Protein AF-A0A835JPL0-F1 (afdb_monomer)

Mean predicted aligned error: 23.39 Å

Secondary structure (DSSP, 8-state):
--HHHHHHHHHT-HHHHHHHHHH-GGGGG---TT---HHHHHHHTT-HHHHHHHHHH-GGGSS---TTS--HHHHHHHTT-HHHHHHHHHHHHH-GGGTTTTTT--TTHHHH---TT---HHHHHHHTT-HHHHHHHHHH-GGGGG---TT---HHHHHHHTT-HHHHHHHHHH-TT---B-GGG-BHHHHHHHTT-HHHHHHHHHH-GGGGT---TTS--HHHHHHHHT-HHHHHHHHHH-SGGGG---TTS--HHHHHHHHT-HHHHHHHHHH-GGGGG-B-TTS-BHHHHHHHTT-HHHHHHHHH-GGGGGGGG---TTS--HHHHHHHTT-HHHHHHHHH-TT--TT-B-TTS-BHHHH-THHHHHHHHHHTSSHHHHHHHHHHHHHHHS-------SHHHHHHHHHHHHHHHHHHHHHHHHHHHHHHHHTTS-TT-B--SSSTTTTSBTTTT-HHHHHHHHHHHHHHHHHHHHHHHHHHHHHS-GGGHHHHHHHHHHHHHHHHHHHHHHHHHHHHHH---HHHHHHHHHHHHHHHHHHHHHHHHHHHHHHHHHHHHHHHHHHTTT-----------------------------------S-TTTHHHHHHHHHHHHHHHHHHHHHHHHHHH-HHHHHHHHHHTT-PPPHHHHHHHHHHHHHHHHH---HHHHHHHHHHHHHHHHHHHHHT----HHHHHHHHHHHHHHT-HHHHHHHHHHHHTT-GGGHHHHHHHHHHHHHHHT-HHHHHHHHHHHH--SS--TT--HHHHHHH-TTGGGHHHHHHHHHHHHHHSS-HHHHHHHHHHS-GGG-S-HHHHHHHHHHHHHTT-HHHHHHHHHHHHTTT--HHHHHHHHHHHHTT---HHHHHHHHHHHHHS-HHHHHHHHHHHHHTT-----SS-----------HHHHHHHHHHHHHHTT-PPPHHHHHHHHHHHHHTT-HHHHHHHHHHHHHTTPPPPHHHHHHHHHHHHHH--TTHHHHHHHHHHHTT----HHHHHHHHHHHHHTT-HHHHHHHHHHHHHTTPPP-HHHHHHHHHHHHHTT-HHHHHHHHHHHHTTTPPP-HHHHHHHHHT--SHHHHHHHHHHHHHTT----HHHHHHHHHHHHHTT-HHHHHHHTT-

Structure (mmCIF, N/CA/C/O backbone):
data_AF-A0A835JPL0-F1
#
_entry.id   AF-A0A835JPL0-F1
#
loop_
_atom_site.group_PDB
_atom_site.id
_atom_site.type_symbol
_atom_site.label_atom_id
_atom_site.label_alt_id
_atom_site.label_comp_id
_atom_site.label_asym_id
_atom_site.label_entity_id
_atom_site.label_seq_id
_atom_site.pdbx_PDB_ins_code
_atom_site.Cartn_x
_atom_site.Cartn_y
_atom_site.Cartn_z
_atom_site.occupancy
_atom_site.B_iso_or_equiv
_atom_site.auth_seq_id
_atom_site.auth_comp_id
_atom_site.auth_asym_id
_atom_site.auth_atom_id
_atom_site.pdbx_PDB_model_num
ATOM 1 N N . MET A 1 1 ? 30.878 -23.418 -36.327 1.00 80.12 1 MET A N 1
ATOM 2 C CA . MET A 1 1 ? 31.203 -22.404 -37.356 1.00 80.12 1 MET A CA 1
ATOM 3 C C . MET A 1 1 ? 32.688 -22.076 -37.242 1.00 80.12 1 MET A C 1
ATOM 5 O O . MET A 1 1 ? 33.230 -22.259 -36.159 1.00 80.12 1 MET A O 1
ATOM 9 N N . ASP A 1 2 ? 33.363 -21.638 -38.310 1.00 85.94 2 ASP A N 1
ATOM 10 C CA . ASP A 1 2 ? 34.737 -21.108 -38.187 1.00 85.94 2 ASP A CA 1
ATOM 11 C C . ASP A 1 2 ? 34.705 -19.802 -37.370 1.00 85.94 2 ASP A C 1
ATOM 13 O O . ASP A 1 2 ? 33.862 -18.936 -37.618 1.00 85.94 2 ASP A O 1
ATOM 17 N N . SER A 1 3 ? 35.587 -19.667 -36.377 1.00 86.06 3 SER A N 1
ATOM 18 C CA . SER A 1 3 ? 35.599 -18.525 -35.454 1.00 86.06 3 SER A CA 1
ATOM 19 C C . SER A 1 3 ? 35.929 -17.199 -36.147 1.00 86.06 3 SER A C 1
ATOM 21 O O . SER A 1 3 ? 35.448 -16.151 -35.712 1.00 86.06 3 SER A O 1
ATOM 23 N N . ARG A 1 4 ? 36.680 -17.231 -37.257 1.00 86.56 4 ARG A N 1
ATOM 24 C CA . ARG A 1 4 ? 36.966 -16.056 -38.094 1.00 86.56 4 ARG A CA 1
ATOM 25 C C . ARG A 1 4 ? 35.720 -15.641 -38.865 1.00 86.56 4 ARG A C 1
ATOM 27 O O . ARG A 1 4 ? 35.351 -14.473 -38.813 1.00 86.56 4 ARG A O 1
ATOM 34 N N . LEU A 1 5 ? 35.030 -16.593 -39.502 1.00 87.62 5 LEU A N 1
ATOM 35 C CA . LEU A 1 5 ? 33.788 -16.313 -40.233 1.00 87.62 5 LEU A CA 1
ATOM 36 C C . LEU A 1 5 ? 32.696 -15.774 -39.298 1.00 87.62 5 LEU A C 1
ATOM 38 O O . LEU A 1 5 ? 32.059 -14.780 -39.628 1.00 87.62 5 LEU A O 1
ATOM 42 N N . TYR A 1 6 ? 32.532 -16.361 -38.108 1.00 88.19 6 TYR A N 1
ATOM 43 C CA . TYR A 1 6 ? 31.594 -15.861 -37.098 1.00 88.19 6 TYR A CA 1
ATOM 44 C C . TYR A 1 6 ? 31.935 -14.429 -36.650 1.00 88.19 6 TYR A C 1
ATOM 46 O O . TYR A 1 6 ? 31.063 -13.560 -36.617 1.00 88.19 6 TYR A O 1
ATOM 54 N N . ARG A 1 7 ? 33.216 -14.149 -36.364 1.00 87.81 7 ARG A N 1
ATOM 55 C CA . ARG A 1 7 ? 33.683 -12.808 -35.974 1.00 87.81 7 ARG A CA 1
ATOM 56 C C . ARG A 1 7 ? 33.456 -11.774 -37.082 1.00 87.81 7 ARG A C 1
ATOM 58 O O . ARG A 1 7 ? 33.052 -10.660 -36.773 1.00 87.81 7 ARG A O 1
ATOM 65 N N . VAL A 1 8 ? 33.678 -12.142 -38.344 1.00 88.62 8 VAL A N 1
ATOM 66 C CA . VAL A 1 8 ? 33.471 -11.272 -39.516 1.00 88.62 8 VAL A CA 1
ATOM 67 C C . VAL A 1 8 ? 31.985 -11.042 -39.805 1.00 88.62 8 VAL A C 1
ATOM 69 O O . VAL A 1 8 ? 31.590 -9.909 -40.074 1.00 88.62 8 VAL A O 1
ATOM 72 N N . ALA A 1 9 ? 31.143 -12.071 -39.669 1.00 87.44 9 ALA A N 1
ATOM 73 C CA . ALA A 1 9 ? 29.690 -11.932 -39.781 1.00 87.44 9 ALA A CA 1
ATOM 74 C C . ALA A 1 9 ? 29.107 -11.021 -38.684 1.00 87.44 9 ALA A C 1
ATOM 76 O O . ALA A 1 9 ? 28.171 -10.275 -38.956 1.00 87.44 9 ALA A O 1
ATOM 77 N N . LYS A 1 10 ? 29.692 -11.023 -37.475 1.00 88.94 10 LYS A N 1
ATOM 78 C CA . LYS A 1 10 ? 29.341 -10.091 -36.387 1.00 88.94 10 LYS A CA 1
ATOM 79 C C . LYS A 1 10 ? 29.919 -8.676 -36.566 1.00 88.94 10 LYS A C 1
ATOM 81 O O . LYS A 1 10 ? 29.303 -7.724 -36.096 1.00 88.94 10 LYS A O 1
ATOM 86 N N . SER A 1 11 ? 31.081 -8.513 -37.207 1.00 88.25 11 SER A N 1
ATOM 87 C CA . SER A 1 11 ? 31.763 -7.208 -37.334 1.00 88.25 11 SER A CA 1
ATOM 88 C C . SER A 1 11 ? 31.469 -6.432 -38.621 1.00 88.25 11 SER A C 1
ATOM 90 O O . SER A 1 11 ? 31.883 -5.281 -38.732 1.00 88.25 11 SER A O 1
ATOM 92 N N . GLY A 1 12 ? 30.792 -7.036 -39.601 1.00 86.69 12 GLY A N 1
ATOM 93 C CA . GLY A 1 12 ? 30.373 -6.352 -40.830 1.00 86.69 12 GLY A CA 1
ATOM 94 C C . GLY A 1 12 ? 31.457 -6.181 -41.900 1.00 86.69 12 GLY A C 1
ATOM 95 O O . GLY A 1 12 ? 31.211 -5.545 -42.924 1.00 86.69 12 GLY A O 1
ATOM 96 N N . ASN A 1 13 ? 32.659 -6.736 -41.707 1.00 89.06 13 ASN A N 1
ATOM 97 C CA . ASN A 1 13 ? 33.788 -6.492 -42.610 1.00 89.06 13 ASN A CA 1
ATOM 98 C C . ASN A 1 13 ? 33.697 -7.312 -43.916 1.00 89.06 13 ASN A C 1
ATOM 100 O O . ASN A 1 13 ? 34.240 -8.413 -44.029 1.00 89.06 13 ASN A O 1
ATOM 104 N N . VAL A 1 14 ? 33.043 -6.733 -44.928 1.00 89.81 14 VAL A N 1
ATOM 105 C CA . VAL A 1 14 ? 32.845 -7.329 -46.265 1.00 89.81 14 VAL A CA 1
ATOM 106 C C . VAL A 1 14 ? 34.165 -7.644 -46.986 1.00 89.81 14 VAL A C 1
ATOM 108 O O . VAL A 1 14 ? 34.235 -8.621 -47.726 1.00 89.81 14 VAL A O 1
ATOM 111 N N . PHE A 1 15 ? 35.233 -6.869 -46.769 1.00 87.44 15 PHE A N 1
ATOM 112 C CA . PHE A 1 15 ? 36.525 -7.118 -47.422 1.00 87.44 15 PHE A CA 1
ATOM 113 C C . PHE A 1 15 ? 37.185 -8.402 -46.898 1.00 87.44 15 PHE A C 1
ATOM 115 O O . PHE A 1 15 ? 37.545 -9.283 -47.678 1.00 87.44 15 PHE A O 1
ATOM 122 N N . VAL A 1 16 ? 37.267 -8.552 -45.572 1.00 86.94 16 VAL A N 1
ATOM 123 C CA . VAL A 1 16 ? 37.811 -9.766 -44.938 1.00 86.94 16 VAL A CA 1
ATOM 124 C C . VAL A 1 16 ? 36.906 -10.974 -45.204 1.00 86.94 16 VAL A C 1
ATOM 126 O O . VAL A 1 16 ? 37.402 -12.082 -45.392 1.00 86.94 16 VAL A O 1
ATOM 129 N N . LEU A 1 17 ? 35.587 -10.771 -45.301 1.00 88.31 17 LEU A N 1
ATOM 130 C CA . LEU A 1 17 ? 34.649 -11.804 -45.746 1.00 88.31 17 LEU A CA 1
ATOM 131 C C . LEU A 1 17 ? 34.972 -12.285 -47.168 1.00 88.31 17 LEU A C 1
ATOM 133 O O . LEU A 1 17 ? 35.123 -13.486 -47.376 1.00 88.31 17 LEU A O 1
ATOM 137 N N . ARG A 1 18 ? 35.122 -11.364 -48.132 1.00 88.31 18 ARG A N 1
ATOM 138 C CA . ARG A 1 18 ? 35.490 -11.686 -49.523 1.00 88.31 18 ARG A CA 1
ATOM 139 C C . ARG A 1 18 ? 36.788 -12.478 -49.591 1.00 88.31 18 ARG A C 1
ATOM 141 O O . ARG A 1 18 ? 36.843 -13.461 -50.324 1.00 88.31 18 ARG A O 1
ATOM 148 N N . GLN A 1 19 ? 37.796 -12.100 -48.805 1.00 87.00 19 GLN A N 1
ATOM 149 C CA . GLN A 1 19 ? 39.042 -12.858 -48.716 1.00 87.00 19 GLN A CA 1
ATOM 150 C C . GLN A 1 19 ? 38.800 -14.284 -48.187 1.00 87.00 19 GLN A C 1
ATOM 152 O O . GLN A 1 19 ? 39.105 -15.243 -48.890 1.00 87.00 19 GLN A O 1
ATOM 157 N N . LEU A 1 20 ? 38.188 -14.443 -47.007 1.00 86.25 20 LEU A N 1
ATOM 158 C CA . LEU A 1 20 ? 37.948 -15.760 -46.393 1.00 86.25 20 LEU A CA 1
ATOM 159 C C . LEU A 1 20 ? 37.076 -16.686 -47.261 1.00 86.25 20 LEU A C 1
ATOM 161 O O . LEU A 1 20 ? 37.294 -17.899 -47.275 1.00 86.25 20 LEU A O 1
ATOM 165 N N . LEU A 1 21 ? 36.095 -16.135 -47.984 1.00 85.38 21 LEU A N 1
ATOM 166 C CA . LEU A 1 21 ? 35.221 -16.900 -48.878 1.00 85.38 21 LEU A CA 1
ATOM 167 C C . LEU A 1 21 ? 35.881 -17.239 -50.219 1.00 85.38 21 LEU A C 1
ATOM 169 O O . LEU A 1 21 ? 35.599 -18.304 -50.762 1.00 85.38 21 LEU A O 1
ATOM 173 N N . ASN A 1 22 ? 36.773 -16.389 -50.736 1.00 86.62 22 ASN A N 1
ATOM 174 C CA . ASN A 1 22 ? 37.599 -16.722 -51.900 1.00 86.62 22 ASN A CA 1
ATOM 175 C C . ASN A 1 22 ? 38.671 -17.772 -51.548 1.00 86.62 22 ASN A C 1
ATOM 177 O O . ASN A 1 22 ? 38.964 -18.632 -52.372 1.00 86.62 22 ASN A O 1
ATOM 181 N N . GLU A 1 23 ? 39.227 -17.732 -50.332 1.00 84.25 23 GLU A N 1
ATOM 182 C CA . GLU A 1 23 ? 40.154 -18.751 -49.821 1.00 84.25 23 GLU A CA 1
ATOM 183 C C . GLU A 1 23 ? 39.460 -20.106 -49.603 1.00 84.25 23 GLU A C 1
ATOM 185 O O . GLU A 1 23 ? 40.022 -21.143 -49.945 1.00 84.25 23 GLU A O 1
ATOM 190 N N . ASN A 1 24 ? 38.261 -20.125 -49.004 1.00 82.94 24 ASN A N 1
ATOM 191 C CA . ASN A 1 24 ? 37.544 -21.359 -48.661 1.00 82.94 24 ASN A CA 1
ATOM 192 C C . ASN A 1 24 ? 36.004 -21.204 -48.768 1.00 82.94 24 ASN A C 1
ATOM 194 O O . ASN A 1 24 ? 35.333 -20.986 -47.751 1.00 82.94 24 ASN A O 1
ATOM 198 N N . PRO A 1 25 ? 35.395 -21.415 -49.954 1.00 81.75 25 PRO A N 1
ATOM 199 C CA . PRO A 1 25 ? 33.942 -21.295 -50.144 1.00 81.75 25 PRO A CA 1
ATOM 200 C C . PRO A 1 25 ? 33.105 -22.200 -49.220 1.00 81.75 25 PRO A C 1
ATOM 202 O O . PRO A 1 25 ? 32.044 -21.803 -48.737 1.00 81.75 25 PRO A O 1
ATOM 205 N N . TRP A 1 26 ? 33.608 -23.399 -48.894 1.00 79.50 26 TRP A N 1
ATOM 206 C CA . TRP A 1 26 ? 32.941 -24.352 -47.995 1.00 79.50 26 TRP A CA 1
ATOM 207 C C . TRP A 1 26 ? 32.786 -23.869 -46.543 1.00 79.50 26 TRP A C 1
ATOM 209 O O . TRP A 1 26 ? 32.102 -24.524 -45.761 1.00 79.50 26 TRP A O 1
ATOM 219 N N . LEU A 1 27 ? 33.368 -22.732 -46.138 1.00 83.19 27 LEU A N 1
ATOM 220 C CA . LEU A 1 27 ? 33.099 -22.175 -44.806 1.00 83.19 27 LEU A CA 1
ATOM 221 C C . LEU A 1 27 ? 31.621 -21.782 -44.624 1.00 83.19 27 LEU A C 1
ATOM 223 O O . LEU A 1 27 ? 31.131 -21.819 -43.494 1.00 83.19 27 LEU A O 1
ATOM 227 N N . LEU A 1 28 ? 30.895 -21.496 -45.713 1.00 82.56 28 LEU A N 1
ATOM 228 C CA . LEU A 1 28 ? 29.471 -21.143 -45.681 1.00 82.56 28 LEU A CA 1
ATOM 229 C C . LEU A 1 28 ? 28.545 -22.265 -45.179 1.00 82.56 28 LEU A C 1
ATOM 231 O O . LEU A 1 28 ? 27.458 -21.970 -44.685 1.00 82.56 28 LEU A O 1
ATOM 235 N N . THR A 1 29 ? 28.966 -23.534 -45.238 1.00 78.56 29 THR A N 1
ATOM 236 C CA . THR A 1 29 ? 28.161 -24.672 -44.752 1.00 78.56 29 THR A CA 1
ATOM 237 C C . THR A 1 29 ? 28.343 -24.956 -43.253 1.00 78.56 29 THR A C 1
ATOM 239 O O . THR A 1 29 ? 27.613 -25.770 -42.688 1.00 78.56 29 THR A O 1
ATOM 242 N N . LYS A 1 30 ? 29.291 -24.292 -42.571 1.00 84.50 30 LYS A N 1
ATOM 243 C CA . LYS A 1 30 ? 29.633 -24.559 -41.161 1.00 84.50 30 LYS A CA 1
ATOM 244 C C . LYS A 1 30 ? 28.709 -23.816 -40.182 1.00 84.50 30 LYS A C 1
ATOM 246 O O . LYS A 1 30 ? 28.989 -22.677 -39.813 1.00 84.50 30 LYS A O 1
ATOM 251 N N . LEU A 1 31 ? 27.676 -24.492 -39.683 1.00 89.50 31 LEU A N 1
ATOM 252 C CA . LEU A 1 31 ? 26.679 -23.954 -38.736 1.00 89.50 31 LEU A CA 1
ATOM 253 C C . LEU A 1 31 ? 27.241 -23.641 -37.327 1.00 89.50 31 LEU A C 1
ATOM 255 O O . LEU A 1 31 ? 28.323 -24.116 -36.964 1.00 89.50 31 LEU A O 1
ATOM 259 N N . THR A 1 32 ? 26.530 -22.848 -36.515 1.00 89.69 32 THR A N 1
ATOM 260 C CA . THR A 1 32 ? 26.758 -22.742 -35.048 1.00 89.69 32 THR A CA 1
ATOM 261 C C . THR A 1 32 ? 26.128 -23.935 -34.295 1.00 89.69 32 THR A C 1
ATOM 263 O O . THR A 1 32 ? 25.399 -24.708 -34.918 1.00 89.69 32 THR A O 1
ATOM 266 N N . PRO A 1 33 ? 26.354 -24.112 -32.973 1.00 88.75 33 PRO A N 1
ATOM 267 C CA . PRO A 1 33 ? 25.650 -25.135 -32.182 1.00 88.75 33 PRO A CA 1
ATOM 268 C C . PRO A 1 33 ? 24.116 -25.012 -32.238 1.00 88.75 33 PRO A C 1
ATOM 270 O O . PRO A 1 33 ? 23.410 -26.013 -32.260 1.00 88.75 33 PRO A O 1
ATOM 273 N N . GLN A 1 34 ? 23.597 -23.786 -32.351 1.00 86.62 34 GLN A N 1
ATOM 274 C CA . GLN A 1 34 ? 22.175 -23.469 -32.543 1.00 86.62 34 GLN A CA 1
ATOM 275 C C . GLN A 1 34 ? 21.722 -23.584 -34.015 1.00 86.62 34 GLN A C 1
ATOM 277 O O . GLN A 1 34 ? 20.704 -23.013 -34.402 1.00 86.62 34 GLN A O 1
ATOM 282 N N . GLY A 1 35 ? 22.494 -24.255 -34.875 1.00 89.19 35 GLY A N 1
ATOM 283 C CA . GLY A 1 35 ? 22.155 -24.470 -36.284 1.00 89.19 35 GLY A CA 1
ATOM 284 C C . GLY A 1 35 ? 22.227 -23.221 -37.173 1.00 89.19 35 GLY A C 1
ATOM 285 O O . GLY A 1 35 ? 21.978 -23.324 -38.371 1.00 89.19 35 GLY A O 1
ATOM 286 N N . ASN A 1 36 ? 22.589 -22.048 -36.639 1.00 91.00 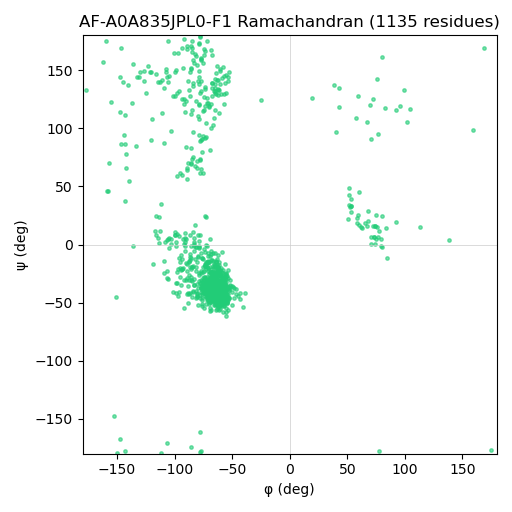36 ASN A N 1
ATOM 287 C CA . ASN A 1 36 ? 22.605 -20.802 -37.407 1.00 91.00 36 ASN A CA 1
ATOM 288 C C . ASN A 1 36 ? 23.633 -20.869 -38.549 1.00 91.00 36 ASN A C 1
ATOM 290 O O . ASN A 1 36 ? 24.810 -21.179 -38.332 1.00 91.00 36 ASN A O 1
ATOM 294 N N . THR A 1 37 ? 23.199 -20.531 -39.766 1.00 91.38 37 THR A N 1
ATOM 295 C CA . THR A 1 37 ? 24.098 -20.298 -40.911 1.00 91.38 37 THR A CA 1
ATOM 296 C C . THR A 1 37 ? 24.814 -18.943 -40.761 1.00 91.38 37 THR A C 1
ATOM 298 O O . THR A 1 37 ? 24.345 -18.086 -40.007 1.00 91.38 37 THR A O 1
ATOM 301 N N . PRO A 1 38 ? 25.910 -18.676 -41.498 1.00 89.88 38 PRO A N 1
ATOM 302 C CA . PRO A 1 38 ? 26.552 -17.356 -41.493 1.00 89.88 38 PRO A CA 1
ATOM 303 C C . PRO A 1 38 ? 25.601 -16.216 -41.892 1.00 89.88 38 PRO A C 1
ATOM 305 O O . PRO A 1 38 ? 25.755 -15.097 -41.410 1.00 89.88 38 PRO A O 1
ATOM 308 N N . LEU A 1 39 ? 24.589 -16.516 -42.719 1.00 91.19 39 LEU A N 1
AT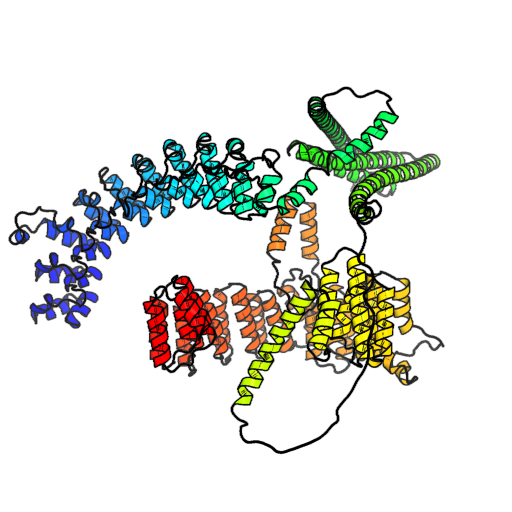OM 309 C CA . LEU A 1 39 ? 23.552 -15.567 -43.122 1.00 91.19 39 LEU A CA 1
ATOM 310 C C . LEU A 1 39 ? 22.665 -15.154 -41.935 1.00 91.19 39 LEU A C 1
ATOM 312 O O . LEU A 1 39 ? 22.435 -13.964 -41.765 1.00 91.19 39 LEU A O 1
ATOM 316 N N . HIS A 1 40 ? 22.251 -16.091 -41.069 1.00 92.19 40 HIS A N 1
ATOM 317 C CA . HIS A 1 40 ? 21.502 -15.762 -39.843 1.00 92.19 40 HIS A CA 1
ATOM 318 C C . HIS A 1 40 ? 22.288 -14.785 -38.957 1.00 92.19 40 HIS A C 1
ATOM 320 O O . HIS A 1 40 ? 21.731 -13.801 -38.486 1.00 92.19 40 HIS A O 1
ATOM 326 N N . ILE A 1 41 ? 23.594 -15.022 -38.776 1.00 91.81 41 ILE A N 1
ATOM 327 C CA . ILE A 1 41 ? 24.463 -14.171 -37.947 1.00 91.81 41 ILE A CA 1
ATOM 328 C C . ILE A 1 41 ? 24.643 -12.778 -38.572 1.00 91.81 41 ILE A C 1
ATOM 330 O O . ILE A 1 41 ? 24.493 -11.771 -37.886 1.00 91.81 41 ILE A O 1
ATOM 334 N N . ALA A 1 42 ? 24.921 -12.703 -39.877 1.00 92.38 42 ALA A N 1
ATOM 335 C CA . ALA A 1 42 ? 25.077 -11.432 -40.589 1.00 92.38 42 ALA A CA 1
ATOM 336 C C . ALA A 1 42 ? 23.797 -10.579 -40.578 1.00 92.38 42 ALA A C 1
ATOM 338 O O . ALA A 1 42 ? 23.861 -9.355 -40.459 1.00 92.38 42 ALA A O 1
ATOM 339 N N . VAL A 1 43 ? 22.640 -11.239 -40.680 1.00 93.12 43 VAL A N 1
ATOM 340 C CA . VAL A 1 43 ? 21.319 -10.620 -40.556 1.00 93.12 43 VAL A CA 1
ATOM 341 C C . VAL A 1 43 ? 21.063 -10.146 -39.124 1.00 93.12 43 VAL A C 1
ATOM 343 O O . VAL A 1 43 ? 20.651 -9.003 -38.951 1.00 93.12 43 VAL A O 1
ATOM 346 N N . GLN A 1 44 ? 21.343 -10.974 -38.110 1.00 92.81 44 GLN A N 1
ATOM 347 C CA . GLN A 1 44 ? 21.102 -10.662 -36.694 1.00 92.81 44 GLN A CA 1
ATOM 348 C C . GLN A 1 44 ? 21.794 -9.367 -36.243 1.00 92.81 44 GLN A C 1
ATOM 350 O O . GLN A 1 44 ? 21.237 -8.644 -35.420 1.00 92.81 44 GLN A O 1
ATOM 355 N N . PHE A 1 45 ? 22.986 -9.086 -36.785 1.00 90.25 45 PHE A N 1
ATOM 356 C CA . PHE A 1 45 ? 23.794 -7.896 -36.486 1.00 90.25 45 PHE A CA 1
ATOM 357 C C . PHE A 1 45 ? 23.656 -6.753 -37.517 1.00 90.25 45 PHE A C 1
ATOM 359 O O . PHE A 1 45 ? 24.414 -5.788 -37.455 1.00 90.25 45 PHE A O 1
ATOM 366 N N . GLY A 1 46 ? 22.715 -6.833 -38.465 1.00 89.75 46 GLY A N 1
ATOM 367 C CA . GLY A 1 46 ? 22.352 -5.705 -39.338 1.00 89.75 46 GLY A CA 1
ATOM 368 C C . GLY A 1 46 ? 23.304 -5.392 -40.497 1.00 89.75 46 GLY A C 1
ATOM 369 O O . GLY A 1 46 ? 23.161 -4.363 -41.163 1.00 89.75 46 GLY A O 1
ATOM 370 N N . HIS A 1 47 ? 24.257 -6.273 -40.805 1.00 90.94 47 HIS A N 1
ATOM 371 C CA . HIS A 1 47 ? 25.342 -5.985 -41.751 1.00 90.94 47 HIS A CA 1
ATOM 372 C C . HIS A 1 47 ? 24.949 -6.227 -43.212 1.00 90.94 47 HIS A C 1
ATOM 374 O O . HIS A 1 47 ? 25.390 -7.196 -43.831 1.00 90.94 47 HIS A O 1
ATOM 380 N N . LYS A 1 48 ? 24.149 -5.327 -43.805 1.00 90.12 48 LYS A N 1
ATOM 381 C CA . LYS A 1 48 ? 23.600 -5.496 -45.171 1.00 90.12 48 LYS A CA 1
ATOM 382 C C . LYS A 1 48 ? 24.652 -5.869 -46.228 1.00 90.12 48 LYS A C 1
ATOM 384 O O . LYS A 1 48 ? 24.386 -6.739 -47.048 1.00 90.12 48 LYS A O 1
ATOM 389 N N . GLY A 1 49 ? 25.847 -5.274 -46.201 1.00 88.44 49 GLY A N 1
ATOM 390 C CA . GLY A 1 49 ? 26.917 -5.610 -47.153 1.00 88.44 49 GLY A CA 1
ATOM 391 C C . GLY A 1 49 ? 27.447 -7.048 -47.022 1.00 88.44 49 GLY A C 1
ATOM 392 O O . GLY A 1 49 ? 27.780 -7.675 -48.023 1.00 88.44 49 GLY A O 1
ATOM 393 N N . VAL A 1 50 ? 27.474 -7.594 -45.801 1.00 89.62 50 VAL A N 1
ATOM 394 C CA . VAL A 1 50 ? 27.826 -9.000 -45.527 1.00 89.62 50 VAL A CA 1
ATOM 395 C C . VAL A 1 50 ? 26.682 -9.923 -45.952 1.00 89.62 50 VAL A C 1
ATOM 397 O O . VAL A 1 50 ? 26.933 -10.966 -46.548 1.00 89.62 50 VAL A O 1
ATOM 400 N N . VAL A 1 51 ? 25.428 -9.530 -45.698 1.00 91.69 51 VAL A N 1
ATOM 401 C CA . VAL A 1 51 ? 24.228 -10.273 -46.127 1.00 91.69 51 VAL A CA 1
ATOM 402 C C . VAL A 1 51 ? 24.177 -10.423 -47.650 1.00 91.69 51 VAL A C 1
ATOM 404 O O . VAL A 1 51 ? 23.957 -11.532 -48.131 1.00 91.69 51 VAL A O 1
ATOM 407 N N . VAL A 1 52 ? 24.429 -9.344 -48.403 1.00 90.38 52 VAL A N 1
ATOM 408 C CA . VAL A 1 52 ? 24.456 -9.369 -49.877 1.00 90.38 52 VAL A CA 1
ATOM 409 C C . VAL A 1 52 ? 25.563 -10.293 -50.392 1.00 90.38 52 VAL A C 1
ATOM 411 O O . VAL A 1 52 ? 25.261 -11.195 -51.163 1.00 90.38 52 VAL A O 1
ATOM 414 N N . GLU A 1 53 ? 26.808 -10.162 -49.915 1.00 88.38 53 GLU A N 1
ATOM 415 C CA . GLU A 1 53 ? 27.908 -11.041 -50.353 1.00 88.38 53 GLU A CA 1
ATOM 416 C C . GLU A 1 53 ? 27.632 -12.522 -50.030 1.00 88.38 53 GLU A C 1
ATOM 418 O O . GLU A 1 53 ? 27.877 -13.390 -50.863 1.00 88.38 53 GLU A O 1
ATOM 423 N N . ILE A 1 54 ? 27.094 -12.846 -48.847 1.00 88.12 54 ILE A N 1
ATOM 424 C CA . ILE A 1 54 ? 26.751 -14.239 -48.503 1.00 88.12 54 ILE A CA 1
ATOM 425 C C . ILE A 1 54 ? 25.639 -14.772 -49.419 1.00 88.12 54 ILE A C 1
ATOM 427 O O . ILE A 1 54 ? 25.707 -15.925 -49.849 1.00 88.12 54 ILE A O 1
ATOM 431 N N . TYR A 1 55 ? 24.638 -13.948 -49.738 1.00 86.25 55 TYR A N 1
ATOM 432 C CA . TYR A 1 55 ? 23.536 -14.323 -50.623 1.00 86.25 55 TYR A CA 1
ATOM 433 C C . TYR A 1 55 ? 23.994 -14.517 -52.080 1.00 86.25 55 TYR A C 1
ATOM 435 O O . TYR A 1 55 ? 23.704 -15.558 -52.666 1.00 86.25 55 TYR A O 1
ATOM 443 N N . GLU A 1 56 ? 24.782 -13.590 -52.637 1.00 86.06 56 GLU A N 1
ATOM 444 C CA . GLU A 1 56 ? 25.345 -13.688 -53.995 1.00 86.06 56 GLU A CA 1
ATOM 445 C C . GLU A 1 56 ? 26.189 -14.959 -54.190 1.00 86.06 56 GLU A C 1
ATOM 447 O O . GLU A 1 56 ? 26.177 -15.557 -55.267 1.00 86.06 56 GLU A O 1
ATOM 452 N N . ARG A 1 57 ? 26.900 -15.408 -53.145 1.00 84.62 57 ARG A N 1
ATOM 453 C CA . ARG A 1 57 ? 27.694 -16.648 -53.181 1.00 84.62 57 ARG A CA 1
ATOM 454 C C . ARG A 1 57 ? 26.877 -17.914 -52.914 1.00 84.62 57 ARG A C 1
ATOM 456 O O . ARG A 1 57 ? 27.275 -18.980 -53.378 1.00 84.62 57 ARG A O 1
ATOM 463 N N . CYS A 1 58 ? 25.793 -17.845 -52.134 1.00 81.62 58 CYS A N 1
ATOM 464 C CA . CYS A 1 58 ? 25.025 -19.026 -51.726 1.00 81.62 58 CYS A CA 1
ATOM 465 C C . CYS A 1 58 ? 23.568 -18.698 -51.332 1.00 81.62 58 CYS A C 1
ATOM 467 O O . CYS A 1 58 ? 23.175 -18.806 -50.168 1.00 81.62 58 CYS A O 1
ATOM 469 N N . GLY A 1 59 ? 22.734 -18.342 -52.315 1.00 78.12 59 GLY A N 1
ATOM 470 C CA . GLY A 1 59 ? 21.324 -17.987 -52.093 1.00 78.12 59 GLY A CA 1
ATOM 471 C C . GLY A 1 59 ? 20.469 -19.082 -51.431 1.00 78.12 59 GLY A C 1
ATOM 472 O O . GLY A 1 59 ? 19.509 -18.771 -50.731 1.00 78.12 59 GLY A O 1
ATOM 473 N N . SER A 1 60 ? 20.855 -20.360 -51.541 1.00 80.00 60 SER A N 1
ATOM 474 C CA . SER A 1 60 ? 20.199 -21.479 -50.841 1.00 80.00 60 SER A CA 1
ATOM 475 C C . SER A 1 60 ? 20.394 -21.473 -49.316 1.00 80.00 60 SER A C 1
ATOM 477 O O . SER A 1 60 ? 19.762 -22.257 -48.611 1.00 80.00 60 SER A O 1
ATOM 479 N N . LEU A 1 61 ? 21.206 -20.564 -48.762 1.00 84.19 61 LEU A N 1
ATOM 480 C CA . LEU A 1 61 ? 21.215 -20.288 -47.321 1.00 84.19 61 LEU A CA 1
ATOM 481 C C . LEU A 1 61 ? 19.953 -19.557 -46.837 1.00 84.19 61 LEU A C 1
ATOM 483 O O . LEU A 1 61 ? 19.737 -19.517 -45.628 1.00 84.19 61 LEU A O 1
ATOM 487 N N . LEU A 1 62 ? 19.133 -18.998 -47.737 1.00 83.25 62 LEU A N 1
ATOM 488 C CA . LEU A 1 62 ? 17.884 -18.303 -47.398 1.00 83.25 62 LEU A CA 1
ATOM 489 C C . LEU A 1 62 ? 16.771 -19.284 -46.977 1.00 83.25 62 LEU A C 1
ATOM 491 O O . LEU A 1 62 ? 16.001 -18.974 -46.074 1.00 83.25 62 LEU A O 1
ATOM 495 N N . THR A 1 63 ? 16.731 -20.488 -47.558 1.00 80.38 63 THR A N 1
ATOM 496 C CA . THR A 1 63 ? 15.770 -21.556 -47.204 1.00 80.38 63 THR A CA 1
ATOM 497 C C . THR A 1 63 ? 16.235 -22.446 -46.046 1.00 80.38 63 THR A C 1
ATOM 499 O O . THR A 1 63 ? 15.462 -23.251 -45.527 1.00 80.38 63 THR A O 1
ATOM 502 N N . ARG A 1 64 ? 17.500 -22.334 -45.621 1.00 85.50 64 ARG A N 1
ATOM 503 C CA . ARG A 1 64 ? 18.047 -23.099 -44.491 1.00 85.50 64 ARG A CA 1
ATOM 504 C C . ARG A 1 64 ? 17.478 -22.579 -43.176 1.00 85.50 64 ARG A C 1
ATOM 506 O O . ARG A 1 64 ? 17.643 -21.403 -42.876 1.00 85.50 64 ARG A O 1
ATOM 513 N N . LEU A 1 65 ? 16.899 -23.472 -42.377 1.00 90.19 65 LEU A N 1
ATOM 514 C CA . LEU A 1 65 ? 16.412 -23.159 -41.034 1.00 90.19 65 LEU A CA 1
ATOM 515 C C . LEU A 1 65 ? 17.479 -23.442 -39.960 1.00 90.19 65 LEU A C 1
ATOM 517 O O . LEU A 1 65 ? 18.321 -24.327 -40.144 1.00 90.19 65 LEU A O 1
ATOM 521 N N . ASN A 1 66 ? 17.439 -22.716 -38.841 1.00 91.44 66 ASN A N 1
ATOM 522 C CA . ASN A 1 66 ? 18.277 -22.963 -37.659 1.00 91.44 66 ASN A CA 1
ATOM 523 C C . ASN A 1 66 ? 17.661 -24.015 -36.700 1.00 91.44 66 ASN A C 1
ATOM 525 O O . ASN A 1 66 ? 16.624 -24.615 -36.989 1.00 91.44 66 ASN A O 1
ATOM 529 N N . SER A 1 67 ? 18.268 -24.240 -35.525 1.00 91.75 67 SER A N 1
ATOM 530 C CA . SER A 1 67 ? 17.749 -25.203 -34.532 1.00 91.75 67 SER A CA 1
ATOM 531 C C . SER A 1 67 ? 16.392 -24.819 -33.918 1.00 91.75 67 SER A C 1
ATOM 533 O O . SER A 1 67 ? 15.719 -25.701 -33.381 1.00 91.75 67 SER A O 1
ATOM 535 N N . SER A 1 68 ? 15.956 -23.560 -34.031 1.00 88.56 68 SER A N 1
ATOM 536 C CA . SER A 1 68 ? 14.614 -23.075 -33.657 1.00 88.56 68 SER A CA 1
ATOM 537 C C . SER A 1 68 ? 13.611 -23.132 -34.820 1.00 88.56 68 SER A C 1
ATOM 539 O O . SER A 1 68 ? 12.443 -22.792 -34.657 1.00 88.56 68 SER A O 1
ATOM 541 N N . GLY A 1 69 ? 14.037 -23.569 -36.009 1.00 89.88 69 GLY A N 1
ATOM 542 C CA . GLY A 1 69 ? 13.228 -23.515 -37.226 1.00 89.88 69 GLY A CA 1
ATOM 543 C C . GLY A 1 69 ? 13.112 -22.117 -37.837 1.00 89.88 69 GLY A C 1
ATOM 544 O O . GLY A 1 69 ? 12.385 -21.962 -38.811 1.00 89.88 69 GLY A O 1
ATOM 545 N N . ASP A 1 70 ? 13.807 -21.106 -37.306 1.00 91.25 70 ASP A N 1
ATOM 546 C CA . ASP A 1 70 ? 13.849 -19.783 -37.932 1.00 91.25 70 ASP A CA 1
ATOM 547 C C . ASP A 1 70 ? 14.544 -19.888 -39.289 1.00 91.25 70 ASP A C 1
ATOM 549 O O . ASP A 1 70 ? 15.594 -20.523 -39.396 1.00 91.25 70 ASP A O 1
ATOM 553 N N . SER A 1 71 ? 14.015 -19.200 -40.298 1.00 90.62 71 SER A N 1
ATOM 554 C CA . SER A 1 71 ? 14.797 -18.822 -41.480 1.00 90.62 71 SER A CA 1
ATOM 555 C C . SER A 1 71 ? 15.568 -17.517 -41.213 1.00 90.62 71 SER A C 1
ATOM 557 O O . SER A 1 71 ? 15.214 -16.767 -40.292 1.00 90.62 71 SER A O 1
ATOM 559 N N . PRO A 1 72 ? 16.559 -17.138 -42.044 1.00 90.88 72 PRO A N 1
ATOM 560 C CA . PRO A 1 72 ? 17.220 -15.839 -41.929 1.00 90.88 72 PRO A CA 1
ATOM 561 C C . PRO A 1 72 ? 16.241 -14.660 -41.979 1.00 90.88 72 PRO A C 1
ATOM 563 O O . PRO A 1 72 ? 16.517 -13.622 -41.390 1.00 90.88 72 PRO A O 1
ATOM 566 N N . LEU A 1 73 ? 15.083 -14.809 -42.632 1.00 91.25 73 LEU A N 1
ATOM 567 C CA . LEU A 1 73 ? 14.067 -13.758 -42.687 1.00 91.25 73 LEU A CA 1
ATOM 568 C C . LEU A 1 73 ? 13.297 -13.595 -41.363 1.00 91.25 73 LEU A C 1
ATOM 570 O O . LEU A 1 73 ? 12.964 -12.468 -41.008 1.00 91.25 73 LEU A O 1
ATOM 574 N N . HIS A 1 74 ? 13.091 -14.672 -40.595 1.00 92.31 74 HIS A N 1
ATOM 575 C CA . HIS A 1 74 ? 12.554 -14.579 -39.228 1.00 92.31 74 HIS A CA 1
ATOM 576 C C . HIS A 1 74 ? 13.524 -13.802 -38.328 1.00 92.31 74 HIS A C 1
ATOM 578 O O . HIS A 1 74 ? 13.117 -12.880 -37.627 1.00 92.31 74 HIS A O 1
ATOM 584 N N . VAL A 1 75 ? 14.828 -14.086 -38.429 1.00 92.75 75 VAL A N 1
ATOM 585 C CA . VAL A 1 75 ? 15.867 -13.330 -37.706 1.00 92.75 75 VAL A CA 1
ATOM 586 C C . VAL A 1 75 ? 15.942 -11.869 -38.179 1.00 92.75 75 VAL A C 1
ATOM 588 O O . VAL A 1 75 ? 16.092 -10.975 -37.352 1.00 92.75 75 VAL A O 1
ATOM 591 N N . ALA A 1 76 ? 15.766 -11.591 -39.476 1.00 93.19 76 ALA A N 1
ATOM 592 C CA . ALA A 1 76 ? 15.714 -10.220 -40.001 1.00 93.19 76 ALA A CA 1
ATOM 593 C C . ALA A 1 76 ? 14.520 -9.427 -39.446 1.00 93.19 76 ALA A C 1
ATOM 595 O O . ALA A 1 76 ? 14.656 -8.245 -39.128 1.00 93.19 76 ALA A O 1
ATOM 596 N N . ALA A 1 77 ? 13.364 -10.085 -39.329 1.00 93.25 77 ALA A N 1
ATOM 597 C CA . ALA A 1 77 ? 12.145 -9.510 -38.778 1.00 93.25 77 ALA A CA 1
ATOM 598 C C . ALA A 1 77 ? 12.238 -9.277 -37.262 1.00 93.25 77 ALA A C 1
ATOM 600 O O . ALA A 1 77 ? 11.807 -8.229 -36.782 1.00 93.25 77 ALA A O 1
ATOM 601 N N . ARG A 1 78 ? 12.873 -10.205 -36.534 1.00 94.06 78 ARG A N 1
ATOM 602 C CA . ARG A 1 78 ? 13.187 -10.113 -35.099 1.00 94.06 78 ARG A CA 1
ATOM 603 C C . ARG A 1 78 ? 14.157 -8.960 -34.794 1.00 94.06 78 ARG A C 1
ATOM 605 O O . ARG A 1 78 ? 13.868 -8.143 -33.929 1.00 94.06 78 ARG A O 1
ATOM 612 N N . SER A 1 79 ? 15.245 -8.820 -35.560 1.00 91.31 79 SER A N 1
ATOM 613 C CA . SER A 1 79 ? 16.224 -7.720 -35.412 1.00 91.31 79 SER A CA 1
ATOM 614 C C . SER A 1 79 ? 15.789 -6.372 -36.024 1.00 91.31 79 SER A C 1
ATOM 616 O O . SER A 1 79 ? 16.536 -5.399 -35.952 1.00 91.31 79 SER A O 1
ATOM 618 N N . GLY A 1 80 ? 14.621 -6.281 -36.671 1.00 90.62 80 GLY A N 1
ATOM 619 C CA . GLY A 1 80 ? 14.042 -5.008 -37.133 1.00 90.62 80 GLY A CA 1
ATOM 620 C C . GLY A 1 80 ? 14.747 -4.307 -38.304 1.00 90.62 80 GLY A C 1
ATOM 621 O O . GLY A 1 80 ? 14.373 -3.193 -38.676 1.00 90.62 80 GLY A O 1
ATOM 622 N N . HIS A 1 81 ? 15.756 -4.928 -38.920 1.00 90.19 81 HIS A N 1
ATOM 623 C CA . HIS A 1 81 ? 16.597 -4.291 -39.937 1.00 90.19 81 HIS A CA 1
ATOM 624 C C . HIS A 1 81 ? 15.891 -4.167 -41.299 1.00 90.19 81 HIS A C 1
ATOM 626 O O . HIS A 1 81 ? 16.157 -4.924 -42.234 1.00 90.19 81 HIS A O 1
ATOM 632 N N . LEU A 1 82 ? 15.019 -3.162 -41.433 1.00 92.00 82 LEU A N 1
ATOM 633 C CA . LEU A 1 82 ? 14.189 -2.891 -42.616 1.00 92.00 82 LEU A CA 1
ATOM 634 C C . LEU A 1 82 ? 14.940 -2.998 -43.952 1.00 92.00 82 LEU A C 1
ATOM 636 O O . LEU A 1 82 ? 14.433 -3.600 -44.891 1.00 92.00 82 LEU A O 1
ATOM 640 N N . SER A 1 83 ? 16.150 -2.440 -44.048 1.00 91.12 83 SER A N 1
ATOM 641 C CA . SER A 1 83 ? 16.930 -2.432 -45.294 1.00 91.12 83 SER A CA 1
ATOM 642 C C . SER A 1 83 ? 17.452 -3.817 -45.704 1.00 91.12 83 SER A C 1
ATOM 644 O O . SER A 1 83 ? 17.787 -4.014 -46.875 1.00 91.12 83 SER A O 1
ATOM 646 N N . ILE A 1 84 ? 17.516 -4.768 -44.768 1.00 92.19 84 ILE A N 1
ATOM 647 C CA . ILE A 1 84 ? 17.811 -6.186 -45.005 1.00 92.19 84 ILE A CA 1
ATOM 648 C C . ILE A 1 84 ? 16.523 -6.951 -45.298 1.00 92.19 84 ILE A C 1
ATOM 650 O O . ILE A 1 84 ? 16.510 -7.740 -46.238 1.00 92.19 84 ILE A O 1
ATOM 654 N N . VAL A 1 85 ? 15.435 -6.686 -44.566 1.00 92.81 85 VAL A N 1
ATOM 655 C CA . VAL A 1 85 ? 14.129 -7.313 -44.836 1.00 92.81 85 VAL A CA 1
ATOM 656 C C . VAL A 1 85 ? 13.647 -6.968 -46.250 1.00 92.81 85 VAL A C 1
ATOM 658 O O . VAL A 1 85 ? 13.322 -7.871 -47.007 1.00 92.81 85 VAL A O 1
ATOM 661 N N . ASP A 1 86 ? 13.698 -5.699 -46.659 1.00 92.12 86 ASP A N 1
ATOM 662 C CA . ASP A 1 86 ? 13.368 -5.249 -48.022 1.00 92.12 86 ASP A CA 1
ATOM 663 C C . ASP A 1 86 ? 14.214 -5.940 -49.102 1.00 92.12 86 ASP A C 1
ATOM 665 O O . ASP A 1 86 ? 13.697 -6.282 -50.160 1.00 92.12 86 ASP A O 1
ATOM 669 N N . PHE A 1 87 ? 15.494 -6.207 -48.829 1.00 91.06 87 PHE A N 1
ATOM 670 C CA . PHE A 1 87 ? 16.343 -6.966 -49.747 1.00 91.06 87 PHE A CA 1
ATOM 671 C C . PHE A 1 87 ? 15.906 -8.437 -49.821 1.00 91.06 87 PHE A C 1
ATOM 673 O O . PHE A 1 87 ? 15.541 -8.914 -50.891 1.00 91.06 87 PHE A O 1
ATOM 680 N N . LEU A 1 88 ? 15.867 -9.139 -48.686 1.00 88.50 88 LEU A N 1
ATOM 681 C CA . LEU A 1 88 ? 15.532 -10.566 -48.632 1.00 88.50 88 LEU A CA 1
ATOM 682 C C . LEU A 1 88 ? 14.111 -10.859 -49.144 1.00 88.50 88 LEU A C 1
ATOM 684 O O . LEU A 1 88 ? 13.905 -11.867 -49.812 1.00 88.50 88 LEU A O 1
ATOM 688 N N . VAL A 1 89 ? 13.140 -9.977 -48.888 1.00 88.31 89 VAL A N 1
ATOM 689 C CA . VAL A 1 89 ? 11.761 -10.112 -49.388 1.00 88.31 89 VAL A CA 1
ATOM 690 C C . VAL A 1 89 ? 11.690 -9.905 -50.903 1.00 88.31 89 VAL A C 1
ATOM 692 O O . VAL A 1 89 ? 10.987 -10.657 -51.575 1.00 88.31 89 VAL A O 1
ATOM 695 N N . ARG A 1 90 ? 12.435 -8.949 -51.478 1.00 86.06 90 ARG A N 1
ATOM 696 C CA . ARG A 1 90 ? 12.520 -8.798 -52.945 1.00 86.06 90 ARG A CA 1
ATOM 697 C C . ARG A 1 90 ? 13.111 -10.037 -53.601 1.00 86.06 90 ARG A C 1
ATOM 699 O O . ARG A 1 90 ? 12.552 -10.502 -54.588 1.00 86.06 90 ARG A O 1
ATOM 706 N N . GLU A 1 91 ? 14.175 -10.588 -53.025 1.00 84.38 91 GLU A N 1
ATOM 707 C CA . GLU A 1 91 ? 14.818 -11.804 -53.525 1.00 84.38 91 GLU A CA 1
ATOM 708 C C . GLU A 1 91 ? 13.907 -13.040 -53.411 1.00 84.38 91 GLU A C 1
ATOM 710 O O . GLU A 1 91 ? 13.797 -13.816 -54.356 1.00 84.38 91 GLU A O 1
ATOM 715 N N . VAL A 1 92 ? 13.145 -13.180 -52.320 1.00 80.38 92 VAL A N 1
ATOM 716 C CA . VAL A 1 92 ? 12.093 -14.211 -52.190 1.00 80.38 92 VAL A CA 1
ATOM 717 C C . VAL A 1 92 ? 11.012 -14.075 -53.273 1.00 80.38 92 VAL A C 1
ATOM 719 O O . VAL A 1 92 ? 10.532 -15.080 -53.791 1.00 80.38 92 VAL A O 1
ATOM 722 N N . LEU A 1 93 ? 10.641 -12.847 -53.650 1.00 78.62 93 LEU A N 1
ATOM 723 C CA . LEU A 1 93 ? 9.595 -12.571 -54.646 1.00 78.62 93 LEU A CA 1
ATOM 724 C C . LEU A 1 93 ? 10.092 -12.560 -56.104 1.00 78.62 93 LEU A C 1
ATOM 726 O O . LEU A 1 93 ? 9.257 -12.557 -57.019 1.00 78.62 93 LEU A O 1
ATOM 730 N N . SER A 1 94 ? 11.406 -12.521 -56.337 1.00 74.06 94 SER A N 1
ATOM 731 C CA . SER A 1 94 ? 12.036 -12.578 -57.665 1.00 74.06 94 SER A CA 1
ATOM 732 C C . SER A 1 94 ? 12.518 -13.988 -58.035 1.00 74.06 94 SER A C 1
ATOM 734 O O . SER A 1 94 ? 12.630 -14.308 -59.219 1.00 74.06 94 SER A O 1
ATOM 736 N N . ALA A 1 95 ? 12.779 -14.846 -57.044 1.00 61.78 95 ALA A N 1
ATOM 737 C CA . ALA A 1 95 ? 13.419 -16.143 -57.228 1.00 61.78 95 ALA A CA 1
ATOM 738 C C . ALA A 1 95 ? 12.493 -17.253 -57.769 1.00 61.78 95 ALA A C 1
ATOM 740 O O . ALA A 1 95 ? 12.236 -18.254 -57.099 1.00 61.78 95 ALA A O 1
ATOM 741 N N . GLU A 1 96 ? 12.133 -17.176 -59.055 1.00 51.25 96 GLU A N 1
ATOM 742 C CA . GLU A 1 96 ? 11.603 -18.330 -59.813 1.00 51.25 96 GLU A CA 1
ATOM 743 C C . GLU A 1 96 ? 12.534 -19.559 -59.746 1.00 51.25 96 GLU A C 1
ATOM 745 O O . GLU A 1 96 ? 12.092 -20.688 -59.920 1.00 51.25 96 GLU A O 1
ATOM 750 N N . ARG A 1 97 ? 13.826 -19.361 -59.445 1.00 48.78 97 ARG A N 1
ATOM 751 C CA . ARG A 1 97 ? 14.848 -20.417 -59.356 1.00 48.78 97 ARG A CA 1
ATOM 752 C C . ARG A 1 97 ? 14.720 -21.367 -58.157 1.00 48.78 97 ARG A C 1
ATOM 754 O O . ARG A 1 97 ? 15.375 -22.403 -58.176 1.00 48.78 97 ARG A O 1
ATOM 761 N N . ILE A 1 98 ? 13.934 -21.043 -57.127 1.00 51.94 98 ILE A N 1
ATOM 762 C CA . ILE A 1 98 ? 13.812 -21.887 -55.916 1.00 51.94 98 ILE A CA 1
ATOM 763 C C . ILE A 1 98 ? 12.728 -22.977 -56.077 1.00 51.94 98 ILE A C 1
ATOM 765 O O . ILE A 1 98 ? 12.776 -24.003 -55.401 1.00 51.94 98 ILE A O 1
ATOM 769 N N . SER A 1 99 ? 11.797 -22.827 -57.026 1.00 45.28 99 SER A N 1
ATOM 770 C CA . SER A 1 99 ? 10.668 -23.756 -57.242 1.00 45.28 99 SER A CA 1
ATOM 771 C C . SER A 1 99 ? 11.043 -25.120 -57.850 1.00 45.28 99 SER A C 1
ATOM 773 O O . SER A 1 99 ? 10.174 -25.970 -58.032 1.00 45.28 99 SER A O 1
ATOM 775 N N . ALA A 1 100 ? 12.323 -25.352 -58.164 1.00 45.72 100 ALA A N 1
ATOM 776 C CA . ALA A 1 100 ? 12.796 -26.596 -58.774 1.00 45.72 100 ALA A CA 1
ATOM 777 C C . ALA A 1 100 ? 12.949 -27.765 -57.777 1.00 45.72 100 ALA A C 1
ATOM 779 O O . ALA A 1 100 ? 12.884 -28.919 -58.191 1.00 45.72 100 ALA A O 1
ATOM 780 N N . GLU A 1 101 ? 13.144 -27.481 -56.483 1.00 50.47 101 GLU A N 1
ATOM 781 C CA . GLU A 1 101 ? 13.321 -28.505 -55.431 1.00 50.47 101 GLU A CA 1
ATOM 782 C C . GLU A 1 101 ? 12.114 -28.616 -54.478 1.00 50.47 101 GLU A C 1
ATOM 784 O O . GLU A 1 101 ? 11.989 -29.605 -53.757 1.00 50.47 101 GLU A O 1
ATOM 789 N N . ILE A 1 102 ? 11.200 -27.636 -54.490 1.00 47.97 102 ILE A N 1
ATOM 790 C CA . ILE A 1 102 ? 9.974 -27.621 -53.676 1.00 47.97 102 ILE A CA 1
ATOM 791 C C . ILE A 1 102 ? 8.773 -27.570 -54.627 1.00 47.97 102 ILE A C 1
ATOM 793 O O . ILE A 1 102 ? 8.529 -26.565 -55.294 1.00 47.97 102 ILE A O 1
ATOM 797 N N . GLY A 1 103 ? 8.053 -28.689 -54.730 1.00 46.31 103 GLY A N 1
ATOM 798 C CA . GLY A 1 103 ? 7.091 -28.932 -55.805 1.00 46.31 103 GLY A CA 1
ATOM 799 C C . GLY A 1 103 ? 5.867 -28.011 -55.795 1.00 46.31 103 GLY A C 1
ATOM 800 O O . GLY A 1 103 ? 4.961 -28.192 -54.988 1.00 46.31 103 GLY A O 1
ATOM 801 N N . ASN A 1 104 ? 5.807 -27.098 -56.770 1.00 44.84 104 ASN A N 1
ATOM 802 C CA . ASN A 1 104 ? 4.622 -26.319 -57.164 1.00 44.84 104 ASN A CA 1
ATOM 803 C C . ASN A 1 104 ? 3.909 -25.543 -56.029 1.00 44.84 104 ASN A C 1
ATOM 805 O O . ASN A 1 104 ? 2.690 -25.367 -56.056 1.00 44.84 104 ASN A O 1
ATOM 809 N N . THR A 1 105 ? 4.670 -25.066 -55.042 1.00 50.28 105 THR A N 1
ATOM 810 C CA . THR A 1 105 ? 4.209 -24.151 -53.982 1.00 50.28 105 THR A CA 1
ATOM 811 C C . THR A 1 105 ? 4.217 -22.686 -54.439 1.00 50.28 105 THR A C 1
ATOM 813 O O . THR A 1 105 ? 4.934 -22.306 -55.367 1.00 50.28 105 THR A O 1
ATOM 816 N N . GLY A 1 106 ? 3.397 -21.849 -53.806 1.00 57.34 106 GLY A N 1
ATOM 817 C CA . GLY A 1 106 ? 3.094 -20.485 -54.232 1.00 57.34 106 GLY A CA 1
ATOM 818 C C . GLY A 1 106 ? 4.175 -19.437 -53.937 1.00 57.34 106 GLY A C 1
ATOM 819 O O . GLY A 1 106 ? 5.014 -19.571 -53.049 1.00 57.34 106 GLY A O 1
ATOM 820 N N . LYS A 1 107 ? 4.089 -18.312 -54.662 1.00 60.84 107 LYS A N 1
ATOM 821 C CA . LYS A 1 107 ? 5.028 -17.169 -54.621 1.00 60.84 107 LYS A CA 1
ATOM 822 C C . LYS A 1 107 ? 5.244 -16.529 -53.232 1.00 60.84 107 LYS A C 1
ATOM 824 O O . LYS A 1 107 ? 6.199 -15.781 -53.051 1.00 60.84 107 LYS A O 1
ATOM 829 N N . TYR A 1 108 ? 4.367 -16.795 -52.267 1.00 69.12 108 TYR A N 1
ATOM 830 C CA . TYR A 1 108 ? 4.385 -16.178 -50.935 1.00 69.12 108 TYR A CA 1
ATOM 831 C C . TYR A 1 108 ? 4.706 -17.177 -49.817 1.00 69.12 108 TYR A C 1
ATOM 833 O O . TYR A 1 108 ? 4.737 -16.805 -48.646 1.00 69.12 108 TYR A O 1
ATOM 841 N N . ASP A 1 109 ? 4.946 -18.445 -50.144 1.00 72.44 109 ASP A N 1
ATOM 842 C CA . ASP A 1 109 ? 4.866 -19.512 -49.147 1.00 72.44 109 ASP A CA 1
ATOM 843 C C . ASP A 1 109 ? 6.066 -19.479 -48.178 1.00 72.44 109 ASP A C 1
ATOM 845 O O . ASP A 1 109 ? 5.890 -19.730 -46.992 1.00 72.44 109 ASP A O 1
ATOM 849 N N . MET A 1 110 ? 7.239 -18.993 -48.615 1.00 75.25 110 MET A N 1
ATOM 850 C CA . MET A 1 110 ? 8.385 -18.682 -47.733 1.00 75.25 110 MET A CA 1
ATOM 851 C C . MET A 1 110 ? 8.155 -17.504 -46.763 1.00 75.25 110 MET A C 1
ATOM 853 O O . MET A 1 110 ? 8.898 -17.370 -45.793 1.00 75.25 110 MET A O 1
ATOM 857 N N . LEU A 1 111 ? 7.168 -16.632 -47.012 1.00 81.56 111 LEU A N 1
ATOM 858 C CA . LEU A 1 111 ? 6.778 -15.565 -46.076 1.00 81.56 111 LEU A CA 1
ATOM 859 C C . LEU A 1 111 ? 5.761 -16.075 -45.045 1.00 81.56 111 LEU A C 1
ATOM 861 O O . LEU A 1 111 ? 5.722 -15.590 -43.917 1.00 81.56 111 LEU A O 1
ATOM 865 N N . ARG A 1 112 ? 4.934 -17.047 -45.445 1.00 85.94 112 ARG A N 1
ATOM 866 C CA . ARG A 1 112 ? 3.859 -17.641 -44.633 1.00 85.94 112 ARG A CA 1
ATOM 867 C C . ARG A 1 112 ? 4.319 -18.835 -43.802 1.00 85.94 112 ARG A C 1
ATOM 869 O O . ARG A 1 112 ? 3.686 -19.140 -42.800 1.00 85.94 112 ARG A O 1
ATOM 876 N N . GLN A 1 113 ? 5.403 -19.495 -44.203 1.00 84.44 113 GLN A N 1
ATOM 877 C CA . GLN A 1 113 ? 6.073 -20.525 -43.420 1.00 84.44 113 GLN A CA 1
ATOM 878 C C . GLN A 1 113 ? 6.486 -19.958 -42.056 1.00 84.44 113 GLN A C 1
ATOM 880 O O . GLN A 1 113 ? 7.262 -19.005 -42.000 1.00 84.44 113 GLN A O 1
ATOM 885 N N . GLY A 1 114 ? 5.987 -20.556 -40.974 1.00 88.19 114 GLY A N 1
ATOM 886 C CA . GLY A 1 114 ? 6.450 -20.270 -39.620 1.00 88.19 114 GLY A CA 1
ATOM 887 C C . GLY A 1 114 ? 7.681 -21.085 -39.211 1.00 88.19 114 GLY A C 1
ATOM 888 O O . GLY A 1 114 ? 8.080 -22.036 -39.890 1.00 88.19 114 GLY A O 1
ATOM 889 N N . ASN A 1 115 ? 8.278 -20.713 -38.076 1.00 91.94 115 ASN A N 1
ATOM 890 C CA . ASN A 1 115 ? 9.340 -21.482 -37.416 1.00 91.94 115 ASN A CA 1
ATOM 891 C C . ASN A 1 115 ? 8.783 -22.697 -36.629 1.00 91.94 115 ASN A C 1
ATOM 893 O O . ASN A 1 115 ? 7.662 -23.139 -36.880 1.00 91.94 115 ASN A O 1
ATOM 897 N N . LYS A 1 116 ? 9.539 -23.283 -35.682 1.00 92.00 116 LYS A N 1
ATOM 898 C CA . LYS A 1 116 ? 9.067 -24.461 -34.912 1.00 92.00 116 LYS A CA 1
ATOM 899 C C . LYS A 1 116 ? 7.799 -24.224 -34.091 1.00 92.00 116 LYS A C 1
ATOM 901 O O . LYS A 1 116 ? 7.100 -25.188 -33.807 1.00 92.00 116 LYS A O 1
ATOM 906 N N . GLU A 1 117 ? 7.508 -22.981 -33.726 1.00 88.81 117 GLU A N 1
ATOM 907 C CA . GLU A 1 117 ? 6.280 -22.584 -33.025 1.00 88.81 117 GLU A CA 1
ATOM 908 C C . GLU A 1 117 ? 5.162 -22.183 -34.005 1.00 88.81 117 GLU A C 1
ATOM 910 O O . GLU A 1 117 ? 4.102 -21.747 -33.579 1.00 88.81 117 GLU A O 1
ATOM 915 N N . ASN A 1 118 ? 5.392 -22.284 -35.318 1.00 92.00 118 ASN A N 1
ATOM 916 C CA . ASN A 1 118 ? 4.600 -21.667 -36.386 1.00 92.00 118 ASN A CA 1
ATOM 917 C C . ASN A 1 118 ? 4.502 -20.125 -36.304 1.00 92.00 118 ASN A C 1
ATOM 919 O O . ASN A 1 118 ? 3.652 -19.525 -36.959 1.00 92.00 118 ASN A O 1
ATOM 923 N N . ASN A 1 119 ? 5.398 -19.449 -35.567 1.00 92.62 119 ASN A N 1
ATOM 924 C CA . ASN A 1 119 ? 5.514 -17.990 -35.653 1.00 92.62 119 ASN A CA 1
ATOM 925 C C . ASN A 1 119 ? 5.987 -17.630 -37.064 1.00 92.62 119 ASN A C 1
ATOM 927 O O . ASN A 1 119 ? 7.103 -17.988 -37.438 1.00 92.62 119 ASN A O 1
ATOM 931 N N . THR A 1 120 ? 5.164 -16.923 -37.839 1.00 93.12 120 THR A N 1
ATOM 932 C CA . THR A 1 120 ? 5.578 -16.374 -39.142 1.00 93.12 120 THR A CA 1
ATOM 933 C C . THR A 1 120 ? 6.495 -15.162 -38.959 1.00 93.12 120 THR A C 1
ATOM 935 O O . THR A 1 120 ? 6.562 -14.562 -37.882 1.00 93.12 120 THR A O 1
ATOM 938 N N . VAL A 1 121 ? 7.137 -14.709 -40.040 1.00 93.25 121 VAL A N 1
ATOM 939 C CA . VAL A 1 121 ? 7.975 -13.492 -40.034 1.00 93.25 121 VAL A CA 1
ATOM 940 C C . VAL A 1 121 ? 7.236 -12.239 -39.532 1.00 93.25 121 VAL A C 1
ATOM 942 O O . VAL A 1 121 ? 7.874 -11.322 -39.021 1.00 93.25 121 VAL A O 1
ATOM 945 N N . LEU A 1 122 ? 5.898 -12.197 -39.622 1.00 94.50 122 LEU A N 1
ATOM 946 C CA . LEU A 1 122 ? 5.101 -11.110 -39.049 1.00 94.50 122 LEU A CA 1
ATOM 947 C C . LEU A 1 122 ? 4.956 -11.227 -37.523 1.00 94.50 122 LEU A C 1
ATOM 949 O O . LEU A 1 122 ? 5.050 -10.207 -36.848 1.00 94.50 122 LEU A O 1
ATOM 953 N N . HIS A 1 123 ? 4.783 -12.435 -36.973 1.00 94.31 123 HIS A N 1
ATOM 954 C CA . HIS A 1 123 ? 4.712 -12.649 -35.520 1.00 94.31 123 HIS A CA 1
ATOM 955 C C . HIS A 1 123 ? 6.002 -12.159 -34.847 1.00 94.31 123 HIS A C 1
ATOM 957 O O . HIS A 1 123 ? 5.951 -11.409 -33.876 1.00 94.31 123 HIS A O 1
ATOM 963 N N . GLU A 1 124 ? 7.158 -12.496 -35.427 1.00 94.25 124 GLU A N 1
ATOM 964 C CA . GLU A 1 124 ? 8.470 -12.031 -34.960 1.00 94.25 124 GLU A CA 1
ATOM 965 C C . GLU A 1 124 ? 8.625 -10.505 -35.057 1.00 94.25 124 GLU A C 1
ATOM 967 O O . GLU A 1 124 ? 9.097 -9.873 -34.110 1.00 94.25 124 GLU A O 1
ATOM 972 N N . ALA A 1 125 ? 8.183 -9.883 -36.157 1.00 95.62 125 ALA A N 1
ATOM 973 C CA . ALA A 1 125 ? 8.213 -8.426 -36.298 1.00 95.62 125 ALA A CA 1
ATOM 974 C C . ALA A 1 125 ? 7.315 -7.714 -35.267 1.00 95.62 125 ALA A C 1
ATOM 976 O O . ALA A 1 125 ? 7.712 -6.684 -34.720 1.00 95.62 125 ALA A O 1
ATOM 977 N N . VAL A 1 126 ? 6.127 -8.257 -34.983 1.00 95.81 126 VAL A N 1
ATOM 978 C CA . VAL A 1 126 ? 5.178 -7.703 -34.002 1.00 95.81 126 VAL A CA 1
ATOM 979 C C . VAL A 1 126 ? 5.691 -7.869 -32.573 1.00 95.81 126 VAL A C 1
ATOM 981 O O . VAL A 1 126 ? 5.762 -6.879 -31.846 1.00 95.81 126 VAL A O 1
ATOM 984 N N . ARG A 1 127 ? 6.099 -9.087 -32.186 1.00 94.19 127 ARG A N 1
ATOM 985 C CA . ARG A 1 127 ? 6.584 -9.427 -30.834 1.00 94.19 127 ARG A CA 1
ATOM 986 C C . ARG A 1 127 ? 7.788 -8.566 -30.421 1.00 94.19 127 ARG A C 1
ATOM 988 O O . ARG A 1 127 ? 7.918 -8.207 -29.260 1.00 94.19 127 ARG A O 1
ATOM 995 N N . ASN A 1 128 ? 8.618 -8.157 -31.385 1.00 92.75 128 ASN A N 1
ATOM 996 C CA . ASN A 1 128 ? 9.783 -7.288 -31.164 1.00 92.75 128 ASN A CA 1
ATOM 997 C C . ASN A 1 128 ? 9.507 -5.790 -31.440 1.00 92.75 128 ASN A C 1
ATOM 999 O O . ASN A 1 128 ? 10.429 -4.981 -31.417 1.00 92.75 128 ASN A O 1
ATOM 1003 N N . GLY A 1 129 ? 8.256 -5.386 -31.704 1.00 93.12 129 GLY A N 1
ATOM 1004 C CA . GLY A 1 129 ? 7.873 -3.976 -31.877 1.00 93.12 129 GLY A CA 1
ATOM 1005 C C . GLY A 1 129 ? 8.345 -3.307 -33.179 1.00 93.12 129 GLY A C 1
ATOM 1006 O O . GLY A 1 129 ? 8.316 -2.080 -33.287 1.00 93.12 129 GLY A O 1
ATOM 1007 N N . ASN A 1 130 ? 8.759 -4.076 -34.189 1.00 94.50 130 ASN A N 1
ATOM 1008 C CA . ASN A 1 130 ? 9.434 -3.584 -35.394 1.00 94.50 130 ASN A CA 1
ATOM 1009 C C . ASN A 1 130 ? 8.464 -2.996 -36.440 1.00 94.50 130 ASN A C 1
ATOM 1011 O O . ASN A 1 130 ? 8.333 -3.509 -37.554 1.00 94.50 130 ASN A O 1
ATOM 1015 N N . MET A 1 131 ? 7.808 -1.883 -36.094 1.00 94.06 131 MET A N 1
ATOM 1016 C CA . MET A 1 131 ? 6.801 -1.169 -36.900 1.00 94.06 131 MET A CA 1
ATOM 1017 C C . MET A 1 131 ? 7.131 -1.083 -38.400 1.00 94.06 131 MET A C 1
ATOM 1019 O O . MET A 1 131 ? 6.330 -1.496 -39.237 1.00 94.06 131 MET A O 1
ATOM 1023 N N . SER A 1 132 ? 8.311 -0.582 -38.771 1.00 93.75 132 SER A N 1
ATOM 1024 C CA . SER A 1 132 ? 8.658 -0.374 -40.184 1.00 93.75 132 SER A CA 1
ATOM 1025 C C . SER A 1 132 ? 8.747 -1.689 -40.969 1.00 93.75 132 SER A C 1
ATOM 1027 O O . SER A 1 132 ? 8.430 -1.729 -42.157 1.00 93.75 132 SER A O 1
ATOM 1029 N N . VAL A 1 133 ? 9.141 -2.781 -40.302 1.00 94.12 133 VAL A N 1
ATOM 1030 C CA . VAL A 1 133 ? 9.134 -4.133 -40.876 1.00 94.12 133 VAL A CA 1
ATOM 1031 C C . VAL A 1 133 ? 7.704 -4.660 -40.991 1.00 94.12 133 VAL A C 1
ATOM 1033 O O . VAL A 1 133 ? 7.351 -5.194 -42.040 1.00 94.12 133 VAL A O 1
ATOM 1036 N N . VAL A 1 134 ? 6.858 -4.451 -39.976 1.00 95.06 134 VAL A N 1
ATOM 1037 C CA . VAL A 1 134 ? 5.424 -4.789 -40.031 1.00 95.06 134 VAL A CA 1
ATOM 1038 C C . VAL A 1 134 ? 4.739 -4.101 -41.218 1.00 95.06 134 VAL A C 1
ATOM 1040 O O . VAL A 1 134 ? 4.065 -4.771 -41.997 1.00 95.06 134 VAL A O 1
ATOM 1043 N N . GLN A 1 135 ? 4.958 -2.796 -41.419 1.00 93.38 135 GLN A N 1
ATOM 1044 C CA . GLN A 1 135 ? 4.411 -2.049 -42.563 1.00 93.38 135 GLN A CA 1
ATOM 1045 C C . GLN A 1 135 ? 4.849 -2.636 -43.912 1.00 93.38 135 GLN A C 1
ATOM 1047 O O . GLN A 1 135 ? 4.032 -2.756 -44.825 1.00 93.38 135 GLN A O 1
ATOM 1052 N N . LEU A 1 136 ? 6.123 -3.018 -44.046 1.00 93.00 136 LEU A N 1
ATOM 1053 C CA . LEU A 1 136 ? 6.648 -3.634 -45.265 1.00 93.00 136 LEU A CA 1
ATOM 1054 C C . LEU A 1 136 ? 6.032 -5.019 -45.518 1.00 93.00 136 LEU A C 1
ATOM 1056 O O . LEU A 1 136 ? 5.572 -5.281 -46.628 1.00 93.00 136 LEU A O 1
ATOM 1060 N N . LEU A 1 137 ? 6.000 -5.886 -44.503 1.00 91.44 137 LEU A N 1
ATOM 1061 C CA . LEU A 1 137 ? 5.461 -7.245 -44.606 1.00 91.44 137 LEU A CA 1
ATOM 1062 C C . LEU A 1 137 ? 3.965 -7.232 -44.941 1.00 91.44 137 LEU A C 1
ATOM 1064 O O . LEU A 1 137 ? 3.552 -7.897 -45.886 1.00 91.44 137 LEU A O 1
ATOM 1068 N N . LEU A 1 138 ? 3.173 -6.417 -44.239 1.00 91.25 138 LEU A N 1
ATOM 1069 C CA . LEU A 1 138 ? 1.737 -6.259 -44.494 1.00 91.25 138 LEU A CA 1
ATOM 1070 C C . LEU A 1 138 ? 1.439 -5.649 -45.871 1.00 91.25 138 LEU A C 1
ATOM 1072 O O . LEU A 1 138 ? 0.442 -6.005 -46.491 1.00 91.25 138 LEU A O 1
ATOM 1076 N N . ARG A 1 139 ? 2.302 -4.760 -46.382 1.00 89.38 139 ARG A N 1
ATOM 1077 C CA . ARG A 1 139 ? 2.187 -4.219 -47.747 1.00 89.38 139 ARG A CA 1
ATOM 1078 C C . ARG A 1 139 ? 2.509 -5.260 -48.825 1.00 89.38 139 ARG A C 1
ATOM 1080 O O . ARG A 1 139 ? 1.984 -5.158 -49.931 1.00 89.38 139 ARG A O 1
ATOM 1087 N N . VAL A 1 140 ? 3.392 -6.212 -48.529 1.00 87.31 140 VAL A N 1
ATOM 1088 C CA . VAL A 1 140 ? 3.806 -7.278 -49.454 1.00 87.31 140 VAL A CA 1
ATOM 1089 C C . VAL A 1 140 ? 2.802 -8.428 -49.474 1.00 87.31 140 VAL A C 1
ATOM 1091 O O . VAL A 1 140 ? 2.429 -8.883 -50.553 1.00 87.31 140 VAL A O 1
ATOM 1094 N N . ASP A 1 141 ? 2.355 -8.886 -48.307 1.00 86.88 141 ASP A N 1
ATOM 1095 C CA . ASP A 1 141 ? 1.333 -9.922 -48.175 1.00 86.88 141 ASP A CA 1
ATOM 1096 C C . ASP A 1 141 ? 0.422 -9.649 -46.967 1.00 86.88 141 ASP A C 1
ATOM 1098 O O . ASP A 1 141 ? 0.712 -10.089 -45.850 1.00 86.88 141 ASP A O 1
ATOM 1102 N N . PRO A 1 142 ? -0.723 -8.973 -47.179 1.00 87.25 142 PRO A N 1
ATOM 1103 C CA . PRO A 1 142 ? -1.706 -8.722 -46.127 1.00 87.25 142 PRO A CA 1
ATOM 1104 C C . PRO A 1 142 ? -2.177 -9.995 -45.409 1.00 87.25 142 PRO A C 1
ATOM 1106 O O . PRO A 1 142 ? -2.537 -9.938 -44.235 1.00 87.25 142 PRO A O 1
ATOM 1109 N N . LYS A 1 143 ? -2.135 -11.164 -46.074 1.00 87.56 143 LYS A N 1
ATOM 1110 C CA . LYS A 1 143 ? -2.582 -12.435 -45.482 1.00 87.56 143 LYS A CA 1
ATOM 1111 C C . LYS A 1 143 ? -1.716 -12.904 -44.316 1.00 87.56 143 LYS A C 1
ATOM 1113 O O . LYS A 1 143 ? -2.165 -13.765 -43.569 1.00 87.56 143 LYS A O 1
ATOM 1118 N N . LEU A 1 144 ? -0.521 -12.342 -44.114 1.00 87.50 144 LEU A N 1
ATOM 1119 C CA . LEU A 1 144 ? 0.312 -12.645 -42.946 1.00 87.50 144 LEU A CA 1
ATOM 1120 C C . LEU A 1 144 ? -0.397 -12.328 -41.617 1.00 87.50 144 LEU A C 1
ATOM 1122 O O . LEU A 1 144 ? -0.133 -13.002 -40.627 1.00 87.50 144 LEU A O 1
ATOM 1126 N N . ALA A 1 145 ? -1.330 -11.367 -41.604 1.00 90.00 145 ALA A N 1
ATOM 1127 C CA . ALA A 1 145 ? -2.168 -11.043 -40.447 1.00 90.00 145 ALA A CA 1
ATOM 1128 C C . ALA A 1 145 ? -3.296 -12.060 -40.171 1.00 90.00 145 ALA A C 1
ATOM 1130 O O . ALA A 1 145 ? -4.024 -11.900 -39.195 1.00 90.00 145 ALA A O 1
ATOM 1131 N N . CYS A 1 146 ? -3.470 -13.073 -41.026 1.00 88.12 146 CYS A N 1
ATOM 1132 C CA . CYS A 1 146 ? -4.531 -14.083 -40.947 1.00 88.12 146 CYS A CA 1
ATOM 1133 C C . CYS A 1 146 ? -4.022 -15.466 -40.493 1.00 88.12 146 CYS A C 1
ATOM 1135 O O . CYS A 1 146 ? -4.790 -16.422 -40.514 1.00 88.12 146 CYS A O 1
ATOM 1137 N N . PHE A 1 147 ? -2.737 -15.589 -40.147 1.00 88.38 147 PHE A N 1
ATOM 1138 C CA . PHE A 1 147 ? -2.147 -16.816 -39.606 1.00 88.38 147 PHE A CA 1
ATOM 1139 C C . PHE A 1 147 ? -2.059 -16.737 -38.085 1.00 88.38 147 PHE A C 1
ATOM 1141 O O . PHE A 1 147 ? -1.860 -15.655 -37.539 1.00 88.38 147 PHE A O 1
ATOM 1148 N N . GLU A 1 148 ? -2.140 -17.894 -37.438 1.00 90.88 148 GLU A N 1
ATOM 1149 C CA . GLU A 1 148 ? -1.941 -18.085 -36.001 1.00 90.88 148 GLU A CA 1
ATOM 1150 C C . GLU A 1 148 ? -0.799 -19.091 -35.788 1.00 90.88 148 GLU A C 1
ATOM 1152 O O . GLU A 1 148 ? -0.560 -19.977 -36.623 1.00 90.88 148 GLU A O 1
ATOM 1157 N N . ASN A 1 149 ? -0.048 -18.931 -34.700 1.00 92.25 149 ASN A N 1
ATOM 1158 C CA . ASN A 1 149 ? 1.030 -19.851 -34.339 1.00 92.25 149 ASN A CA 1
ATOM 1159 C C . ASN A 1 149 ? 0.477 -21.151 -33.699 1.00 92.25 149 ASN A C 1
ATOM 1161 O O . ASN A 1 149 ? -0.731 -21.310 -33.534 1.00 92.25 149 ASN A O 1
ATOM 1165 N N . TYR A 1 150 ? 1.328 -22.118 -33.337 1.00 91.19 150 TYR A N 1
ATOM 1166 C CA . TYR A 1 150 ? 0.874 -23.390 -32.743 1.00 91.19 150 TYR A CA 1
ATOM 1167 C C . TYR A 1 150 ? 0.266 -23.246 -31.338 1.00 91.19 150 TYR A C 1
ATOM 1169 O O . TYR A 1 150 ? -0.381 -24.178 -30.870 1.00 91.19 150 TYR A O 1
ATOM 1177 N N . ALA A 1 151 ? 0.443 -22.098 -30.678 1.00 88.38 151 ALA A N 1
ATOM 1178 C CA . ALA A 1 151 ? -0.258 -21.746 -29.446 1.00 88.38 151 ALA A CA 1
ATOM 1179 C C . ALA A 1 151 ? -1.570 -20.975 -29.711 1.00 88.38 151 ALA A C 1
ATOM 1181 O O . ALA A 1 151 ? -2.194 -20.511 -28.765 1.00 88.38 151 ALA A O 1
ATOM 1182 N N . GLY A 1 152 ? -1.987 -20.812 -30.973 1.00 89.81 152 GLY A N 1
ATOM 1183 C CA . GLY A 1 152 ? -3.169 -20.040 -31.368 1.00 89.81 152 GLY A CA 1
ATOM 1184 C C . GLY A 1 152 ? -2.955 -18.523 -31.406 1.00 89.81 152 GLY A C 1
ATOM 1185 O O . GLY A 1 152 ? -3.875 -17.798 -31.762 1.00 89.81 152 GLY A O 1
ATOM 1186 N N . GLU A 1 153 ? -1.766 -18.008 -31.070 1.00 93.56 153 GLU A N 1
ATOM 1187 C CA . GLU A 1 153 ? -1.508 -16.564 -31.064 1.00 93.56 153 GLU A CA 1
ATOM 1188 C C . GLU A 1 153 ? -1.525 -15.994 -32.485 1.00 93.56 153 GLU A C 1
ATOM 1190 O O . GLU A 1 153 ? -0.707 -16.373 -33.322 1.00 93.56 153 GLU A O 1
ATOM 1195 N N . SER A 1 154 ? -2.410 -15.031 -32.734 1.00 93.88 154 SER A N 1
ATOM 1196 C CA . SER A 1 154 ? -2.398 -14.196 -33.939 1.00 93.88 154 SER A CA 1
ATOM 1197 C C . SER A 1 154 ? -1.438 -12.996 -33.806 1.00 93.88 154 SER A C 1
ATOM 1199 O O . SER A 1 154 ? -1.174 -12.521 -32.696 1.00 93.88 154 SER A O 1
ATOM 1201 N N . PRO A 1 155 ? -0.977 -12.381 -34.915 1.00 94.25 155 PRO A N 1
ATOM 1202 C CA . PRO A 1 155 ? -0.228 -11.124 -34.873 1.00 94.25 155 PRO A CA 1
ATOM 1203 C C . PRO A 1 155 ? -1.018 -9.965 -34.248 1.00 94.25 155 PRO A C 1
ATOM 1205 O O . PRO A 1 155 ? -0.416 -9.040 -33.709 1.00 94.25 155 PRO A O 1
ATOM 1208 N N . LEU A 1 156 ? -2.355 -9.997 -34.299 1.00 94.81 156 LEU A N 1
ATOM 1209 C CA . LEU A 1 156 ? -3.200 -8.998 -33.641 1.00 94.81 156 LEU A CA 1
ATOM 1210 C C . LEU A 1 156 ? -3.238 -9.212 -32.120 1.00 94.81 156 LEU A C 1
ATOM 1212 O O . LEU A 1 156 ? -3.121 -8.243 -31.375 1.00 94.81 156 LEU A O 1
ATOM 1216 N N . PHE A 1 157 ? -3.335 -10.466 -31.665 1.00 94.75 157 PHE A N 1
ATOM 1217 C CA . PHE A 1 157 ? -3.235 -10.842 -30.251 1.00 94.75 157 PHE A CA 1
ATOM 1218 C C . PHE A 1 157 ? -1.860 -10.500 -29.669 1.00 94.75 157 PHE A C 1
ATOM 1220 O O . PHE A 1 157 ? -1.788 -9.879 -28.613 1.00 94.75 157 PHE A O 1
ATOM 1227 N N . LEU A 1 158 ? -0.772 -10.787 -30.394 1.00 94.38 158 LEU A N 1
ATOM 1228 C CA . LEU A 1 158 ? 0.573 -10.350 -30.007 1.00 94.38 158 LEU A CA 1
ATOM 1229 C C . LEU A 1 158 ? 0.672 -8.819 -29.924 1.00 94.38 158 LEU A C 1
ATOM 1231 O O . LEU A 1 158 ? 1.175 -8.293 -28.939 1.00 94.38 158 LEU A O 1
ATOM 1235 N N . ALA A 1 159 ? 0.155 -8.075 -30.906 1.00 95.31 159 ALA A N 1
ATOM 1236 C CA . ALA A 1 159 ? 0.173 -6.611 -30.842 1.00 95.31 159 ALA A CA 1
ATOM 1237 C C . ALA A 1 159 ? -0.642 -6.056 -29.656 1.00 95.31 159 ALA A C 1
ATOM 1239 O O . ALA A 1 159 ? -0.293 -4.998 -29.127 1.00 95.31 159 ALA A O 1
ATOM 1240 N N . ALA A 1 160 ? -1.696 -6.768 -29.241 1.00 95.50 160 ALA A N 1
ATOM 1241 C CA . ALA A 1 160 ? -2.523 -6.427 -28.091 1.00 95.50 160 ALA A CA 1
ATOM 1242 C C . ALA A 1 160 ? -1.855 -6.757 -26.747 1.00 95.50 160 ALA A C 1
ATOM 1244 O O . ALA A 1 160 ? -1.814 -5.875 -25.897 1.00 95.50 160 ALA A O 1
ATOM 1245 N N . ARG A 1 161 ? -1.283 -7.960 -26.566 1.00 94.75 161 ARG A N 1
ATOM 1246 C CA . ARG A 1 161 ? -0.557 -8.340 -25.337 1.00 94.75 161 ARG A CA 1
ATOM 1247 C C . ARG A 1 161 ? 0.696 -7.498 -25.129 1.00 94.75 161 ARG A C 1
ATOM 1249 O O . ARG A 1 161 ? 0.948 -7.010 -24.041 1.00 94.75 161 ARG A O 1
ATOM 1256 N N . GLU A 1 162 ? 1.478 -7.284 -26.183 1.00 93.56 162 GLU A N 1
ATOM 1257 C CA . GLU A 1 162 ? 2.747 -6.559 -26.076 1.00 93.56 162 GLU A CA 1
ATOM 1258 C C . GLU A 1 162 ? 2.556 -5.020 -26.043 1.00 93.56 162 GLU A C 1
ATOM 1260 O O . GLU A 1 162 ? 3.530 -4.278 -26.174 1.00 93.56 162 GLU A O 1
ATOM 1265 N N . GLY A 1 163 ? 1.327 -4.496 -25.938 1.00 93.69 163 GLY A N 1
ATOM 1266 C CA . GLY A 1 163 ? 1.055 -3.053 -25.827 1.00 93.69 163 GLY A CA 1
ATOM 1267 C C . GLY A 1 163 ? 1.367 -2.210 -27.066 1.00 93.69 163 GLY A C 1
ATOM 1268 O O . GLY A 1 163 ? 1.536 -0.993 -26.978 1.00 93.69 163 GLY A O 1
ATOM 1269 N N . LYS A 1 164 ? 1.466 -2.816 -28.254 1.00 94.56 164 LYS A N 1
ATOM 1270 C CA . LYS A 1 164 ? 1.962 -2.146 -29.469 1.00 94.56 164 LYS A CA 1
ATOM 1271 C C . LYS A 1 164 ? 0.832 -1.459 -30.253 1.00 94.56 164 LYS A C 1
ATOM 1273 O O . LYS A 1 164 ? 0.541 -1.820 -31.396 1.00 94.56 164 LYS A O 1
ATOM 1278 N N . LYS A 1 165 ? 0.226 -0.425 -29.651 1.00 94.62 165 LYS A N 1
ATOM 1279 C CA . LYS A 1 165 ? -0.924 0.356 -30.169 1.00 94.62 165 LYS A CA 1
ATOM 1280 C C . LYS A 1 165 ? -0.837 0.717 -31.658 1.00 94.62 165 LYS A C 1
ATOM 1282 O O . LYS A 1 165 ? -1.806 0.536 -32.397 1.00 94.62 165 LYS A O 1
ATOM 1287 N N . ASP A 1 166 ? 0.308 1.209 -32.126 1.00 93.75 166 ASP A N 1
ATOM 1288 C CA . ASP A 1 166 ? 0.463 1.618 -33.529 1.00 93.75 166 ASP A CA 1
ATOM 1289 C C . ASP A 1 166 ? 0.521 0.419 -34.486 1.00 93.75 166 ASP A C 1
ATOM 1291 O O . ASP A 1 166 ? -0.038 0.463 -35.583 1.00 93.75 166 ASP A O 1
ATOM 1295 N N . ILE A 1 167 ? 1.167 -0.675 -34.069 1.00 94.19 167 ILE A N 1
ATOM 1296 C CA . ILE A 1 167 ? 1.255 -1.926 -34.837 1.00 94.19 167 ILE A CA 1
ATOM 1297 C C . ILE A 1 167 ? -0.135 -2.553 -34.973 1.00 94.19 167 ILE A C 1
ATOM 1299 O O . ILE A 1 167 ? -0.532 -2.936 -36.073 1.00 94.19 167 ILE A O 1
ATOM 1303 N N . LEU A 1 168 ? -0.904 -2.574 -33.883 1.00 94.75 168 LEU A N 1
ATOM 1304 C CA . LEU A 1 168 ? -2.297 -3.015 -33.861 1.00 94.75 168 LEU A CA 1
ATOM 1305 C C . LEU A 1 168 ? -3.169 -2.179 -34.816 1.00 94.75 168 LEU A C 1
ATOM 1307 O O . LEU A 1 168 ? -3.862 -2.737 -35.668 1.00 94.75 168 LEU A O 1
ATOM 1311 N N . ASN A 1 169 ? -3.050 -0.846 -34.767 1.00 93.06 169 ASN A N 1
ATOM 1312 C CA . ASN A 1 169 ? -3.679 0.057 -35.739 1.00 93.06 169 ASN A CA 1
ATOM 1313 C C . ASN A 1 169 ? -3.294 -0.273 -37.190 1.00 93.06 169 ASN A C 1
ATOM 1315 O O . ASN A 1 169 ? -4.148 -0.232 -38.076 1.00 93.06 169 ASN A O 1
ATOM 1319 N N . GLN A 1 170 ? -2.021 -0.571 -37.459 1.00 92.31 170 GLN A N 1
ATOM 1320 C CA . GLN A 1 170 ? -1.547 -0.884 -38.807 1.00 92.31 170 GLN A CA 1
ATOM 1321 C C . GLN A 1 170 ? -2.105 -2.222 -39.321 1.00 92.31 170 GLN A C 1
ATOM 1323 O O . GLN A 1 170 ? -2.481 -2.308 -40.492 1.00 92.31 170 GLN A O 1
ATOM 1328 N N . ILE A 1 171 ? -2.208 -3.242 -38.463 1.00 92.50 171 ILE A N 1
ATOM 1329 C CA . ILE A 1 171 ? -2.818 -4.541 -38.796 1.00 92.50 171 ILE A CA 1
ATOM 1330 C C . ILE A 1 171 ? -4.305 -4.360 -39.131 1.00 92.50 171 ILE A C 1
ATOM 1332 O O . ILE A 1 171 ? -4.738 -4.760 -40.215 1.00 92.50 171 ILE A O 1
ATOM 1336 N N . LEU A 1 172 ? -5.067 -3.692 -38.258 1.00 90.31 172 LEU A N 1
ATOM 1337 C CA . LEU A 1 172 ? -6.507 -3.457 -38.443 1.00 90.31 172 LEU A CA 1
ATOM 1338 C C . LEU A 1 172 ? -6.803 -2.656 -39.721 1.00 90.31 172 LEU A C 1
ATOM 1340 O O . LEU A 1 172 ? -7.644 -3.065 -40.520 1.00 90.31 172 LEU A O 1
ATOM 1344 N N . LYS A 1 173 ? -6.048 -1.575 -39.977 1.00 88.12 173 LYS A N 1
ATOM 1345 C CA . LYS A 1 173 ? -6.163 -0.767 -41.208 1.00 88.12 173 LYS A CA 1
ATOM 1346 C C . LYS A 1 173 ? -5.831 -1.538 -42.486 1.00 88.12 173 LYS A C 1
ATOM 1348 O O . LYS A 1 173 ? -6.318 -1.160 -43.548 1.00 88.12 173 LYS A O 1
ATOM 1353 N N . THR A 1 174 ? -4.987 -2.570 -42.413 1.00 83.25 174 THR A N 1
ATOM 1354 C CA . THR A 1 174 ? -4.587 -3.344 -43.602 1.00 83.25 174 THR A CA 1
ATOM 1355 C C . THR A 1 174 ? -5.545 -4.506 -43.877 1.00 83.25 174 THR A C 1
ATOM 1357 O O . THR A 1 174 ? -5.820 -4.807 -45.037 1.00 83.25 174 THR A O 1
ATOM 1360 N N . THR A 1 175 ? -6.082 -5.151 -42.835 1.00 78.19 175 THR A N 1
ATOM 1361 C CA . THR A 1 175 ? -6.973 -6.317 -42.965 1.00 78.19 175 THR A CA 1
ATOM 1362 C C . THR A 1 175 ? -8.022 -6.381 -41.855 1.00 78.19 175 THR A C 1
ATOM 1364 O O . THR A 1 175 ? -7.703 -6.700 -40.706 1.00 78.19 175 THR A O 1
ATOM 1367 N N . GLN A 1 176 ? -9.297 -6.216 -42.223 1.00 69.75 176 GLN A N 1
ATOM 1368 C CA . GLN A 1 176 ? -10.432 -6.518 -41.338 1.00 69.75 176 GLN A CA 1
ATOM 1369 C C . GLN A 1 176 ? -10.472 -8.014 -40.980 1.00 69.75 176 GLN A C 1
ATOM 1371 O O . GLN A 1 176 ? -10.603 -8.365 -39.811 1.00 69.75 176 GLN A O 1
ATOM 1376 N N . SER A 1 177 ? -10.223 -8.892 -41.961 1.00 73.88 177 SER A N 1
ATOM 1377 C CA . SER A 1 177 ? -10.081 -10.351 -41.798 1.00 73.88 177 SER A CA 1
ATOM 1378 C C . SER A 1 177 ? -8.771 -10.793 -41.121 1.00 73.88 177 SER A C 1
ATOM 1380 O O . SER A 1 177 ? -8.310 -11.909 -41.345 1.00 73.88 177 SER A O 1
ATOM 1382 N N . SER A 1 178 ? -8.133 -9.918 -40.340 1.00 80.75 178 SER A N 1
ATOM 1383 C CA . SER A 1 178 ? -7.016 -10.291 -39.466 1.00 80.75 178 SER A CA 1
ATOM 1384 C C . SER A 1 178 ? -7.478 -11.338 -38.453 1.00 80.75 178 SER A C 1
ATOM 1386 O O . SER A 1 178 ? -8.565 -11.205 -37.885 1.00 80.75 178 SER A O 1
ATOM 1388 N N . ALA A 1 179 ? -6.646 -12.345 -38.202 1.00 78.94 179 ALA A N 1
ATOM 1389 C CA . ALA A 1 179 ? -6.850 -13.293 -37.116 1.00 78.94 179 ALA A CA 1
ATOM 1390 C C . ALA A 1 179 ? -6.864 -12.553 -35.765 1.00 78.94 179 ALA A C 1
ATOM 1392 O O . ALA A 1 179 ? -6.283 -11.471 -35.634 1.00 78.94 179 ALA A O 1
ATOM 1393 N N . HIS A 1 180 ? -7.584 -13.098 -34.788 1.00 84.19 180 HIS A N 1
ATOM 1394 C CA . HIS A 1 180 ? -7.771 -12.500 -33.459 1.00 84.19 180 HIS A CA 1
ATOM 1395 C C . HIS A 1 180 ? -7.636 -13.512 -32.320 1.00 84.19 180 HIS A C 1
ATOM 1397 O O . HIS A 1 180 ? -7.725 -13.090 -31.166 1.00 84.19 180 HIS A O 1
ATOM 1403 N N . GLY A 1 181 ? -7.394 -14.791 -32.628 1.00 87.50 181 GLY A N 1
ATOM 1404 C CA . GLY A 1 181 ? -7.157 -15.836 -31.647 1.00 87.50 181 GLY A CA 1
ATOM 1405 C C . GLY A 1 181 ? -5.839 -15.670 -30.895 1.00 87.50 181 GLY A C 1
ATOM 1406 O O . GLY A 1 181 ? -4.972 -14.852 -31.245 1.00 87.50 181 GLY A O 1
ATOM 1407 N N . GLY A 1 182 ? -5.748 -16.457 -29.833 1.00 89.12 182 GLY A N 1
ATOM 1408 C CA . GLY A 1 182 ? -4.742 -16.437 -28.788 1.00 89.12 182 GLY A CA 1
ATOM 1409 C C . GLY A 1 182 ? -4.692 -17.770 -28.049 1.00 89.12 182 GLY A C 1
ATOM 1410 O O . GLY A 1 182 ? -5.508 -18.668 -28.274 1.00 89.12 182 GLY A O 1
ATOM 1411 N N . SER A 1 183 ? -3.733 -17.885 -27.133 1.00 86.69 183 SER A N 1
ATOM 1412 C CA . SER A 1 183 ? -3.583 -19.054 -26.264 1.00 86.69 183 SER A CA 1
ATOM 1413 C C . SER A 1 183 ? -4.849 -19.345 -25.462 1.00 86.69 183 SER A C 1
ATOM 1415 O O . SER A 1 183 ? -5.493 -18.430 -24.953 1.00 86.69 183 SER A O 1
ATOM 1417 N N . GLU A 1 184 ? -5.195 -20.626 -25.341 1.00 86.56 184 GLU A N 1
ATOM 1418 C CA . GLU A 1 184 ? -6.428 -21.102 -24.698 1.00 86.56 184 GLU A CA 1
ATOM 1419 C C . GLU A 1 184 ? -7.727 -20.471 -25.230 1.00 86.56 184 GLU A C 1
ATOM 1421 O O . GLU A 1 184 ? -8.685 -20.273 -24.485 1.00 86.56 184 GLU A O 1
ATOM 1426 N N . GLY A 1 185 ? -7.770 -20.141 -26.525 1.00 86.44 185 GLY A N 1
ATOM 1427 C CA . GLY A 1 185 ? -8.951 -19.563 -27.174 1.00 86.44 185 GLY A CA 1
ATOM 1428 C C . GLY A 1 185 ? -9.219 -18.106 -26.794 1.00 86.44 185 GLY A C 1
ATOM 1429 O O . GLY A 1 185 ? -10.244 -17.552 -27.181 1.00 86.44 185 GLY A O 1
ATOM 1430 N N . GLN A 1 186 ? -8.316 -17.466 -26.046 1.00 93.38 186 GLN A N 1
ATOM 1431 C CA . GLN A 1 186 ? -8.406 -16.042 -25.742 1.00 93.38 186 GLN A CA 1
ATOM 1432 C C . GLN A 1 186 ? -8.360 -15.204 -27.023 1.00 93.38 186 GLN A C 1
ATOM 1434 O O . GLN A 1 186 ? -7.686 -15.549 -27.988 1.00 93.38 186 GLN A O 1
ATOM 1439 N N . THR A 1 187 ? -9.025 -14.052 -27.016 1.00 94.25 187 THR A N 1
ATOM 1440 C CA . THR A 1 187 ? -9.008 -13.118 -28.154 1.00 94.25 187 THR A CA 1
ATOM 1441 C C . THR A 1 187 ? -8.036 -11.962 -27.919 1.00 94.25 187 THR A C 1
ATOM 1443 O O . THR A 1 187 ? -7.637 -11.685 -26.787 1.00 94.25 187 THR A O 1
ATOM 1446 N N . ALA A 1 188 ? -7.688 -11.211 -28.966 1.00 94.19 188 ALA A N 1
ATOM 1447 C CA . ALA A 1 188 ? -6.883 -9.991 -28.829 1.00 94.19 188 ALA A CA 1
ATOM 1448 C C . ALA A 1 188 ? -7.473 -8.981 -27.815 1.00 94.19 188 ALA A C 1
ATOM 1450 O O . ALA A 1 188 ? -6.723 -8.253 -27.167 1.00 94.19 188 ALA A O 1
ATOM 1451 N N . LEU A 1 189 ? -8.802 -8.964 -27.630 1.00 94.88 189 LEU A N 1
ATOM 1452 C CA . LEU A 1 189 ? -9.466 -8.133 -26.619 1.00 94.88 189 LEU A CA 1
ATOM 1453 C C . LEU A 1 189 ? -9.255 -8.671 -25.193 1.00 94.88 189 LEU A C 1
ATOM 1455 O O . LEU A 1 189 ? -9.066 -7.876 -24.277 1.00 94.88 189 LEU A O 1
ATOM 1459 N N . HIS A 1 190 ? -9.210 -9.995 -25.006 1.00 94.81 190 HIS A N 1
ATOM 1460 C CA . HIS A 1 190 ? -8.834 -10.595 -23.721 1.00 94.81 190 HIS A CA 1
ATOM 1461 C C . HIS A 1 190 ? -7.416 -10.178 -23.322 1.00 94.81 190 HIS A C 1
ATOM 1463 O O . HIS A 1 190 ? -7.224 -9.703 -22.208 1.00 94.81 190 HIS A O 1
ATOM 1469 N N . ALA A 1 191 ? -6.444 -10.276 -24.236 1.00 94.62 191 ALA A N 1
ATOM 1470 C CA . ALA A 1 191 ? -5.069 -9.843 -23.976 1.00 94.62 191 ALA A CA 1
ATOM 1471 C C . ALA A 1 191 ? -4.985 -8.353 -23.596 1.00 94.62 191 ALA A C 1
ATOM 1473 O O . ALA A 1 191 ? -4.359 -8.010 -22.597 1.00 94.62 191 ALA A O 1
ATOM 1474 N N . ALA A 1 192 ? -5.670 -7.474 -24.338 1.00 95.25 192 ALA A N 1
ATOM 1475 C CA . ALA A 1 192 ? -5.692 -6.039 -24.044 1.00 95.25 192 ALA A CA 1
ATOM 1476 C C . ALA A 1 192 ? -6.296 -5.712 -22.663 1.00 95.25 192 ALA A C 1
ATOM 1478 O O . ALA A 1 192 ? -5.819 -4.803 -21.986 1.00 95.25 192 ALA A O 1
ATOM 1479 N N . VAL A 1 193 ? -7.314 -6.460 -22.224 1.00 95.06 193 VAL A N 1
ATOM 1480 C CA . VAL A 1 193 ? -7.909 -6.320 -20.883 1.00 95.06 193 VAL A CA 1
ATOM 1481 C C . VAL A 1 193 ? -7.006 -6.912 -19.794 1.00 95.06 193 VAL A C 1
ATOM 1483 O O . VAL A 1 193 ? -6.850 -6.294 -18.743 1.00 95.06 193 VAL A O 1
ATOM 1486 N N . ILE A 1 194 ? -6.384 -8.070 -20.036 1.00 94.44 194 ILE A N 1
ATOM 1487 C CA . ILE A 1 194 ? -5.503 -8.750 -19.072 1.00 94.44 194 ILE A CA 1
ATOM 1488 C C . ILE A 1 194 ? -4.267 -7.894 -18.759 1.00 94.44 194 ILE A C 1
ATOM 1490 O O . ILE A 1 194 ? -3.961 -7.666 -17.590 1.00 94.44 194 ILE A O 1
ATOM 1494 N N . GLU A 1 195 ? -3.624 -7.338 -19.786 1.00 93.62 195 GLU A N 1
ATOM 1495 C CA . GLU A 1 195 ? -2.466 -6.437 -19.646 1.00 93.62 195 GLU A CA 1
ATOM 1496 C C . GLU A 1 195 ? -2.873 -4.970 -19.361 1.00 93.62 195 GLU A C 1
ATOM 1498 O O . GLU A 1 195 ? -2.031 -4.070 -19.305 1.00 93.62 195 GLU A O 1
ATOM 1503 N N . ARG A 1 196 ? -4.177 -4.707 -19.156 1.00 92.00 196 ARG A N 1
ATOM 1504 C CA . ARG A 1 196 ? -4.773 -3.392 -18.831 1.00 92.00 196 ARG A CA 1
ATOM 1505 C C . ARG A 1 196 ? -4.403 -2.268 -19.807 1.00 92.00 196 ARG A C 1
ATOM 1507 O O . ARG A 1 196 ? -4.181 -1.117 -19.431 1.00 92.00 196 ARG A O 1
ATOM 1514 N N . HIS A 1 197 ? -4.342 -2.584 -21.092 1.00 93.62 197 HIS A N 1
ATOM 1515 C CA . HIS A 1 197 ? -4.050 -1.634 -22.159 1.00 93.62 197 HIS A CA 1
ATOM 1516 C C . HIS A 1 197 ? -5.339 -0.970 -22.666 1.00 93.62 197 HIS A C 1
ATOM 1518 O O . HIS A 1 197 ? -5.774 -1.217 -23.791 1.00 93.62 197 HIS A O 1
ATOM 1524 N N . SER A 1 198 ? -5.946 -0.106 -21.840 1.00 90.62 198 SER A N 1
ATOM 1525 C CA . SER A 1 198 ? -7.192 0.635 -22.140 1.00 90.62 198 SER A CA 1
ATOM 1526 C C . SER A 1 198 ? -7.193 1.278 -23.535 1.00 90.62 198 SER A C 1
ATOM 1528 O O . SER A 1 198 ? -8.143 1.143 -24.303 1.00 90.62 198 SER A O 1
ATOM 1530 N N . ASP A 1 199 ? -6.062 1.875 -23.894 1.00 92.19 199 ASP A N 1
ATOM 1531 C CA . ASP A 1 199 ? -5.762 2.535 -25.165 1.00 92.19 199 ASP A CA 1
ATOM 1532 C C . ASP A 1 199 ? -5.856 1.607 -26.402 1.00 92.19 199 ASP A C 1
ATOM 1534 O O . ASP A 1 199 ? -6.073 2.071 -27.523 1.00 92.19 199 ASP A O 1
ATOM 1538 N N . ILE A 1 200 ? -5.680 0.294 -26.208 1.00 93.81 200 ILE A N 1
ATOM 1539 C CA . ILE A 1 200 ? -5.832 -0.768 -27.217 1.00 93.81 200 ILE A CA 1
ATOM 1540 C C . ILE A 1 200 ? -7.221 -1.400 -27.133 1.00 93.81 200 ILE A C 1
ATOM 1542 O O . ILE A 1 200 ? -7.836 -1.637 -28.174 1.00 93.81 200 ILE A O 1
ATOM 1546 N N . THR A 1 201 ? -7.725 -1.634 -25.920 1.00 93.56 201 THR A N 1
ATOM 1547 C CA . THR A 1 201 ? -9.095 -2.090 -25.656 1.00 93.56 201 THR A CA 1
ATOM 1548 C C . THR A 1 201 ? -10.096 -1.208 -26.402 1.00 93.56 201 THR A C 1
ATOM 1550 O O . THR A 1 201 ? -10.855 -1.714 -27.218 1.00 93.56 201 THR A O 1
ATOM 1553 N N . GLU A 1 202 ? -10.019 0.115 -26.253 1.00 91.62 202 GLU A N 1
ATOM 1554 C CA . GLU A 1 202 ? -10.903 1.079 -26.926 1.00 91.62 202 GLU A CA 1
ATOM 1555 C C . GLU A 1 202 ? -10.829 1.003 -28.471 1.00 91.62 202 GLU A C 1
ATOM 1557 O O . GLU A 1 202 ? -11.844 1.140 -29.156 1.00 91.62 202 GLU A O 1
ATOM 1562 N N . ILE A 1 203 ? -9.654 0.708 -29.047 1.00 92.38 203 ILE A N 1
ATOM 1563 C CA . ILE A 1 203 ? -9.497 0.504 -30.502 1.00 92.38 203 ILE A CA 1
ATOM 1564 C C . ILE A 1 203 ? -10.129 -0.821 -30.944 1.00 92.38 203 ILE A C 1
ATOM 1566 O O . ILE A 1 203 ? -10.822 -0.865 -31.962 1.00 92.38 203 ILE A O 1
ATOM 1570 N N . LEU A 1 204 ? -9.900 -1.905 -30.199 1.00 92.25 204 LEU A N 1
ATOM 1571 C CA . LEU A 1 204 ? -10.452 -3.225 -30.508 1.00 92.25 204 LEU A CA 1
ATOM 1572 C C . LEU A 1 204 ? -11.979 -3.246 -30.372 1.00 92.25 204 LEU A C 1
ATOM 1574 O O . LEU A 1 204 ? -12.646 -3.789 -31.248 1.00 92.25 204 LEU A O 1
ATOM 1578 N N . LEU A 1 205 ? -12.532 -2.599 -29.344 1.00 90.50 205 LEU A N 1
ATOM 1579 C CA . LEU A 1 205 ? -13.976 -2.429 -29.157 1.00 90.50 205 LEU A CA 1
ATOM 1580 C C . LEU A 1 205 ? -14.620 -1.680 -30.332 1.00 90.50 205 LEU A C 1
ATOM 1582 O O . LEU A 1 205 ? -15.686 -2.067 -30.807 1.00 90.50 205 LEU A O 1
ATOM 1586 N N . ARG A 1 206 ? -13.953 -0.638 -30.839 1.00 89.25 206 ARG A N 1
ATOM 1587 C CA . ARG A 1 206 ? -14.415 0.158 -31.982 1.00 89.25 206 ARG A CA 1
ATOM 1588 C C . ARG A 1 206 ? -14.355 -0.600 -33.312 1.00 89.25 206 ARG A C 1
ATOM 1590 O O . ARG A 1 206 ? -15.308 -0.547 -34.085 1.00 89.25 206 ARG A O 1
ATOM 1597 N N . GLU A 1 207 ? -13.231 -1.244 -33.617 1.00 89.00 207 GLU A N 1
ATOM 1598 C CA . GLU A 1 207 ? -12.975 -1.828 -34.946 1.00 89.00 207 GLU A CA 1
ATOM 1599 C C . GLU A 1 207 ? -13.402 -3.311 -35.044 1.00 89.00 207 GLU A C 1
ATOM 1601 O O . GLU A 1 207 ? -13.625 -3.814 -36.147 1.00 89.00 207 GLU A O 1
ATOM 1606 N N . LYS A 1 208 ? -13.552 -4.017 -33.911 1.00 88.50 208 LYS A N 1
ATOM 1607 C CA . LYS A 1 208 ? -14.031 -5.411 -33.812 1.00 88.50 208 LYS A CA 1
ATOM 1608 C C . LYS A 1 208 ? -14.945 -5.640 -32.580 1.00 88.50 208 LYS A C 1
ATOM 1610 O O . LYS A 1 208 ? -14.610 -6.435 -31.701 1.00 88.50 208 LYS A O 1
ATOM 1615 N N . PRO A 1 209 ? -16.144 -5.027 -32.521 1.00 87.44 209 PRO A N 1
ATOM 1616 C CA . PRO A 1 209 ? -17.052 -5.150 -31.369 1.00 87.44 209 PRO A CA 1
ATOM 1617 C C . PRO A 1 209 ? -17.554 -6.579 -31.079 1.00 87.44 209 PRO A C 1
ATOM 1619 O O . PRO A 1 209 ? -17.962 -6.862 -29.961 1.00 87.44 209 PRO A O 1
ATOM 1622 N N . HIS A 1 210 ? -17.496 -7.512 -32.038 1.00 87.62 210 HIS A N 1
ATOM 1623 C CA . HIS A 1 210 ? -17.879 -8.919 -31.819 1.00 87.62 210 HIS A CA 1
ATOM 1624 C C . HIS A 1 210 ? -16.995 -9.643 -30.784 1.00 87.62 210 HIS A C 1
ATOM 1626 O O . HIS A 1 210 ? -17.464 -10.560 -30.112 1.00 87.62 210 HIS A O 1
ATOM 1632 N N . LEU A 1 211 ? -15.748 -9.190 -30.591 1.00 89.62 211 LEU A N 1
ATOM 1633 C CA . LEU A 1 211 ? -14.814 -9.769 -29.615 1.00 89.62 211 LEU A CA 1
ATOM 1634 C C . LEU A 1 211 ? -15.288 -9.624 -28.158 1.00 89.62 211 LEU A C 1
ATOM 1636 O O . LEU A 1 211 ? -14.731 -10.276 -27.281 1.00 89.62 211 LEU A O 1
ATOM 1640 N N . ILE A 1 212 ? -16.280 -8.763 -27.898 1.00 90.50 212 ILE A N 1
ATOM 1641 C CA . ILE A 1 212 ? -16.891 -8.541 -26.578 1.00 90.50 212 ILE A CA 1
ATOM 1642 C C . ILE A 1 212 ? -17.624 -9.801 -26.092 1.00 90.50 212 ILE A C 1
ATOM 1644 O O . ILE A 1 212 ? -17.559 -10.132 -24.910 1.00 90.50 212 ILE A O 1
ATOM 1648 N N . THR A 1 213 ? -18.298 -10.500 -27.011 1.00 89.06 213 THR A N 1
ATOM 1649 C CA . THR A 1 213 ? -19.104 -11.702 -26.738 1.00 89.06 213 THR A CA 1
ATOM 1650 C C . THR A 1 213 ? -18.361 -13.016 -26.977 1.00 89.06 213 THR A C 1
ATOM 1652 O O . THR A 1 213 ? -18.860 -14.072 -26.597 1.00 89.06 213 THR A O 1
ATOM 1655 N N . GLU A 1 214 ? -17.191 -12.980 -27.620 1.00 90.56 214 GLU A N 1
ATOM 1656 C CA . GLU A 1 214 ? -16.328 -14.159 -27.743 1.00 90.56 214 GLU A CA 1
ATOM 1657 C C . GLU A 1 214 ? -15.769 -14.543 -26.365 1.00 90.56 214 GLU A C 1
ATOM 1659 O O . GLU A 1 214 ? -15.380 -13.676 -25.580 1.00 90.56 214 GLU A O 1
ATOM 1664 N N . ALA A 1 215 ? -15.725 -15.843 -26.080 1.00 90.56 215 ALA A N 1
ATOM 1665 C CA . ALA A 1 215 ? -15.233 -16.403 -24.827 1.00 90.56 215 ALA A CA 1
ATOM 1666 C C . ALA A 1 215 ? -14.095 -17.400 -25.088 1.00 90.56 215 ALA A C 1
ATOM 1668 O O . ALA A 1 215 ? -14.012 -17.987 -26.168 1.00 90.56 215 ALA A O 1
ATOM 1669 N N . ASP A 1 216 ? -13.215 -17.573 -24.104 1.00 92.06 216 ASP A N 1
ATOM 1670 C CA . ASP A 1 216 ? -12.056 -18.464 -24.195 1.00 92.06 216 ASP A CA 1
ATOM 1671 C C . ASP A 1 216 ? -12.421 -19.959 -24.027 1.00 92.06 216 ASP A C 1
ATOM 1673 O O . ASP A 1 216 ? -13.580 -20.325 -23.831 1.00 92.06 216 ASP A O 1
ATOM 1677 N N . HIS A 1 217 ? -11.431 -20.861 -24.042 1.00 91.19 217 HIS A N 1
ATOM 1678 C CA . HIS A 1 217 ? -11.636 -22.305 -23.819 1.00 91.19 217 HIS A CA 1
ATOM 1679 C C . HIS A 1 217 ? -12.269 -22.670 -22.460 1.00 91.19 217 HIS A C 1
ATOM 1681 O O . HIS A 1 217 ? -12.568 -23.846 -22.230 1.00 91.19 217 HIS A O 1
ATOM 1687 N N . HIS A 1 218 ? -12.467 -21.717 -21.552 1.00 89.38 218 HIS A N 1
ATOM 1688 C CA . HIS A 1 218 ? -13.090 -21.893 -20.241 1.00 89.38 218 HIS A CA 1
ATOM 1689 C C . HIS A 1 218 ? -14.444 -21.166 -20.145 1.00 89.38 218 HIS A C 1
ATOM 1691 O O . HIS A 1 218 ? -14.993 -21.053 -19.052 1.00 89.38 218 HIS A O 1
ATOM 1697 N N . ASP A 1 219 ? -14.981 -20.701 -21.277 1.00 91.00 219 ASP A N 1
ATOM 1698 C CA . ASP A 1 219 ? -16.191 -19.882 -21.402 1.00 91.00 219 ASP A CA 1
ATOM 1699 C C . ASP A 1 219 ? -16.094 -18.536 -20.640 1.00 91.00 219 ASP A C 1
ATOM 1701 O O . ASP A 1 219 ? -17.097 -17.930 -20.262 1.00 91.00 219 ASP A O 1
ATOM 1705 N N . ARG A 1 220 ? -14.868 -18.023 -20.431 1.00 93.25 220 ARG A N 1
ATOM 1706 C CA . ARG A 1 220 ? -14.612 -16.702 -19.827 1.00 93.25 220 ARG A CA 1
ATOM 1707 C C . ARG A 1 220 ? -14.608 -15.623 -20.907 1.00 93.25 220 ARG A C 1
ATOM 1709 O O . ARG A 1 220 ? -13.931 -15.779 -21.916 1.00 93.25 220 ARG A O 1
ATOM 1716 N N . THR A 1 221 ? -15.309 -14.516 -20.669 1.00 93.31 221 THR A N 1
ATOM 1717 C CA . THR A 1 221 ? -15.366 -13.336 -21.558 1.00 93.31 221 THR A CA 1
ATOM 1718 C C . THR A 1 221 ? -14.332 -12.266 -21.166 1.00 93.31 221 THR A C 1
ATOM 1720 O O . THR A 1 221 ? -13.802 -12.303 -20.049 1.00 93.31 221 THR A O 1
ATOM 1723 N N . PRO A 1 222 ? -14.090 -11.220 -21.983 1.00 94.25 222 PRO A N 1
ATOM 1724 C CA . PRO A 1 222 ? -13.244 -10.094 -21.576 1.00 94.25 222 PRO A CA 1
ATOM 1725 C C . PRO A 1 222 ? -13.743 -9.403 -20.295 1.00 94.25 222 PRO A C 1
ATOM 1727 O O . PRO A 1 222 ? -12.938 -8.955 -19.479 1.00 94.25 222 PRO A O 1
ATOM 1730 N N . LEU A 1 223 ? -15.064 -9.374 -20.062 1.00 95.19 223 LEU A N 1
ATOM 1731 C CA . LEU A 1 223 ? -15.647 -8.812 -18.840 1.00 95.19 223 LEU A CA 1
ATOM 1732 C C . LEU A 1 223 ? -15.316 -9.642 -17.592 1.00 95.19 223 LEU A C 1
ATOM 1734 O O . LEU A 1 223 ? -15.064 -9.057 -16.539 1.00 95.19 223 LEU A O 1
ATOM 1738 N N . TYR A 1 224 ? -15.259 -10.974 -17.703 1.00 95.00 224 TYR A N 1
ATOM 1739 C CA . TYR A 1 224 ? -14.791 -11.844 -16.617 1.00 95.00 224 TYR A CA 1
ATOM 1740 C C . TYR A 1 224 ? -13.381 -11.433 -16.167 1.00 95.00 224 TYR A C 1
ATOM 1742 O O . TYR A 1 224 ? -13.132 -11.268 -14.973 1.00 95.00 224 TYR A O 1
ATOM 1750 N N . TYR A 1 225 ? -12.467 -11.203 -17.116 1.00 94.81 225 TYR A N 1
ATOM 1751 C CA . TYR A 1 225 ? -11.092 -10.795 -16.815 1.00 94.81 225 TYR A CA 1
ATOM 1752 C C . TYR A 1 225 ? -10.996 -9.369 -16.260 1.00 94.81 225 TYR A C 1
ATOM 1754 O O . TYR A 1 225 ? -10.275 -9.149 -15.286 1.00 94.81 225 TYR A O 1
ATOM 1762 N N . ALA A 1 226 ? -11.761 -8.416 -16.800 1.00 95.69 226 ALA A N 1
ATOM 1763 C CA . ALA A 1 226 ? -11.835 -7.063 -16.245 1.00 95.69 226 ALA A CA 1
ATOM 1764 C C . ALA A 1 226 ? -12.341 -7.083 -14.787 1.00 95.69 226 ALA A C 1
ATOM 1766 O O . ALA A 1 226 ? -11.772 -6.424 -13.913 1.00 95.69 226 ALA A O 1
ATOM 1767 N N . ALA A 1 227 ? -13.356 -7.905 -14.498 1.00 95.81 227 ALA A N 1
ATOM 1768 C CA . ALA A 1 227 ? -13.910 -8.076 -13.160 1.00 95.81 227 ALA A CA 1
ATOM 1769 C C . ALA A 1 227 ? -12.956 -8.801 -12.194 1.00 95.81 227 ALA A C 1
ATOM 1771 O O . ALA A 1 227 ? -12.825 -8.376 -11.048 1.00 95.81 227 ALA A O 1
ATOM 1772 N N . PHE A 1 228 ? -12.237 -9.830 -12.655 1.00 95.12 228 PHE A N 1
ATOM 1773 C CA . PHE A 1 228 ? -11.159 -10.514 -11.923 1.00 95.12 228 PHE A CA 1
ATOM 1774 C C . PHE A 1 228 ? -10.020 -9.556 -11.538 1.00 95.12 228 PHE A C 1
ATOM 1776 O O . PHE A 1 228 ? -9.537 -9.573 -10.404 1.00 95.12 228 PHE A O 1
ATOM 1783 N N . LEU A 1 229 ? -9.617 -8.679 -12.462 1.00 94.06 229 LEU A N 1
ATOM 1784 C CA . LEU A 1 229 ? -8.557 -7.693 -12.247 1.00 94.06 229 LEU A CA 1
ATOM 1785 C C . LEU A 1 229 ? -9.006 -6.448 -11.471 1.00 94.06 229 LEU A C 1
ATOM 1787 O O . LEU A 1 229 ? -8.146 -5.654 -11.087 1.00 94.06 229 LEU A O 1
ATOM 1791 N N . GLY A 1 230 ? -10.306 -6.255 -11.241 1.00 93.31 230 GLY A N 1
ATOM 1792 C CA . GLY A 1 230 ? -10.842 -5.061 -10.580 1.00 93.31 230 GLY A CA 1
ATOM 1793 C C . GLY A 1 230 ? -10.873 -3.805 -11.460 1.00 93.31 230 GLY A C 1
ATOM 1794 O O . GLY A 1 230 ? -11.017 -2.699 -10.934 1.00 93.31 230 GLY A O 1
ATOM 1795 N N . ASP A 1 231 ? -10.725 -3.947 -12.781 1.00 93.50 231 ASP A N 1
ATOM 1796 C CA . ASP A 1 231 ? -10.664 -2.826 -13.723 1.00 93.50 231 ASP A CA 1
ATOM 1797 C C . ASP A 1 231 ? -12.057 -2.216 -13.946 1.00 93.50 231 ASP A C 1
ATOM 1799 O O . ASP A 1 231 ? -12.852 -2.648 -14.782 1.00 93.50 231 ASP A O 1
ATOM 1803 N N . CYS A 1 232 ? -12.357 -1.189 -13.155 1.00 92.44 232 CYS A N 1
ATOM 1804 C CA . CYS A 1 232 ? -13.647 -0.504 -13.153 1.00 92.44 232 CYS A CA 1
ATOM 1805 C C . CYS A 1 232 ? -13.900 0.351 -14.407 1.00 92.44 232 CYS A C 1
ATOM 1807 O O . CYS A 1 232 ? -15.045 0.763 -14.623 1.00 92.44 232 CYS A O 1
ATOM 1809 N N . GLU A 1 233 ? -12.864 0.647 -15.198 1.00 90.44 233 GLU A N 1
ATOM 1810 C CA . GLU A 1 233 ? -12.965 1.418 -16.439 1.00 90.44 233 GLU A CA 1
ATOM 1811 C C . GLU A 1 233 ? -13.266 0.480 -17.609 1.00 90.44 233 GLU A C 1
ATOM 1813 O O . GLU A 1 233 ? -14.277 0.666 -18.288 1.00 90.44 233 GLU A O 1
ATOM 1818 N N . ALA A 1 234 ? -12.493 -0.601 -17.763 1.00 90.69 234 ALA A N 1
ATOM 1819 C CA . ALA A 1 234 ? -12.758 -1.643 -18.755 1.00 90.69 234 ALA A CA 1
ATOM 1820 C C . ALA A 1 234 ? -14.141 -2.289 -18.553 1.00 90.69 234 ALA A C 1
ATOM 1822 O O . ALA A 1 234 ? -14.889 -2.437 -19.519 1.00 90.69 234 ALA A O 1
ATOM 1823 N N . VAL A 1 235 ? -14.534 -2.589 -17.305 1.00 94.75 235 VAL A N 1
ATOM 1824 C CA . VAL A 1 235 ? -15.901 -3.045 -16.965 1.00 94.75 235 VAL A CA 1
ATOM 1825 C C . VAL A 1 235 ? -16.962 -2.039 -17.430 1.00 94.75 235 VAL A C 1
ATOM 1827 O O . VAL A 1 235 ? -18.004 -2.446 -17.937 1.00 94.75 235 VAL A O 1
ATOM 1830 N N . GLY A 1 236 ? -16.709 -0.735 -17.276 1.00 91.50 236 GLY A N 1
ATOM 1831 C CA . GLY A 1 236 ? -17.613 0.320 -17.739 1.00 91.50 236 GLY A CA 1
ATOM 1832 C C . GLY A 1 236 ? -17.766 0.324 -19.260 1.00 91.50 236 GLY A C 1
ATOM 1833 O O . GLY A 1 236 ? -18.877 0.162 -19.758 1.00 91.50 236 GLY A O 1
ATOM 1834 N N . ARG A 1 237 ? -16.650 0.430 -19.994 1.00 89.69 237 ARG A N 1
ATOM 1835 C CA . ARG A 1 237 ? -16.638 0.494 -21.468 1.00 89.69 237 ARG A CA 1
ATOM 1836 C C . ARG A 1 237 ? -17.239 -0.752 -22.124 1.00 89.69 237 ARG A C 1
ATOM 1838 O O . ARG A 1 237 ? -17.947 -0.629 -23.118 1.00 89.69 237 ARG A O 1
ATOM 1845 N N . LEU A 1 238 ? -16.997 -1.939 -21.560 1.00 92.50 238 LEU A N 1
ATOM 1846 C CA . LEU A 1 238 ? -17.591 -3.191 -22.040 1.00 92.50 238 LEU A CA 1
ATOM 1847 C C . LEU A 1 238 ? -19.123 -3.183 -21.884 1.00 92.50 238 LEU A C 1
ATOM 1849 O O . LEU A 1 238 ? -19.831 -3.445 -22.855 1.00 92.50 238 LEU A O 1
ATOM 1853 N N . LEU A 1 239 ? -19.632 -2.815 -20.701 1.00 92.19 239 LEU A N 1
ATOM 1854 C CA . LEU A 1 239 ? -21.072 -2.802 -20.393 1.00 92.19 239 LEU A CA 1
ATOM 1855 C C . LEU A 1 239 ? -21.863 -1.653 -21.042 1.00 92.19 239 LEU A C 1
ATOM 1857 O O . LEU A 1 239 ? -23.094 -1.702 -21.100 1.00 92.19 239 LEU A O 1
ATOM 1861 N N . GLU A 1 240 ? -21.180 -0.614 -21.517 1.00 90.19 240 GLU A N 1
ATOM 1862 C CA . GLU A 1 240 ? -21.769 0.451 -22.339 1.00 90.19 240 GLU A CA 1
ATOM 1863 C C . GLU A 1 240 ? -22.040 -0.000 -23.785 1.00 90.19 240 GLU A C 1
ATOM 1865 O O . GLU A 1 240 ? -22.907 0.576 -24.443 1.00 90.19 240 GLU A O 1
ATOM 1870 N N . LEU A 1 241 ? -21.324 -1.021 -24.274 1.00 88.06 241 LEU A N 1
ATOM 1871 C CA . LEU A 1 241 ? -21.434 -1.537 -25.644 1.00 88.06 241 LEU A CA 1
ATOM 1872 C C . LEU A 1 241 ? -22.344 -2.765 -25.741 1.00 88.06 241 LEU A C 1
ATOM 1874 O O . LEU A 1 241 ? -23.189 -2.823 -26.634 1.00 88.06 241 LEU A O 1
ATOM 1878 N N . ASP A 1 242 ? -22.210 -3.717 -24.816 1.00 89.19 242 ASP A N 1
ATOM 1879 C CA . ASP A 1 242 ? -23.160 -4.817 -24.646 1.00 89.19 242 ASP A CA 1
ATOM 1880 C C . ASP A 1 242 ? -23.374 -5.112 -23.157 1.00 89.19 242 ASP A C 1
ATOM 1882 O O . ASP A 1 242 ? -22.432 -5.171 -22.372 1.00 89.19 242 ASP A O 1
ATOM 1886 N N . LYS A 1 243 ? -24.629 -5.328 -22.768 1.00 90.50 243 LYS A N 1
ATOM 1887 C CA . LYS A 1 243 ? -25.016 -5.725 -21.410 1.00 90.50 243 LYS A CA 1
ATOM 1888 C C . LYS A 1 243 ? -25.132 -7.240 -21.246 1.00 90.50 243 LYS A C 1
ATOM 1890 O O . LYS A 1 243 ? -25.033 -7.726 -20.124 1.00 90.50 243 LYS A O 1
ATOM 1895 N N . SER A 1 244 ? -25.312 -7.994 -22.334 1.00 89.50 244 SER A N 1
ATOM 1896 C CA . SER A 1 244 ? -25.554 -9.446 -22.300 1.00 89.50 244 SER A CA 1
ATOM 1897 C C . SER A 1 244 ? -24.410 -10.228 -21.634 1.00 89.50 244 SER A C 1
ATOM 1899 O O . SER A 1 244 ? -24.635 -11.186 -20.897 1.00 89.50 244 SER A O 1
ATOM 1901 N N . ILE A 1 245 ? -23.182 -9.732 -21.791 1.00 90.19 245 ILE A N 1
ATOM 1902 C CA . ILE A 1 245 ? -21.953 -10.236 -21.167 1.00 90.19 245 ILE A CA 1
ATOM 1903 C C . ILE A 1 245 ? -21.961 -10.236 -19.629 1.00 90.19 245 ILE A C 1
ATOM 1905 O O . ILE A 1 245 ? -21.185 -10.983 -19.035 1.00 90.19 245 ILE A O 1
ATOM 1909 N N . ALA A 1 246 ? -22.820 -9.448 -18.966 1.00 91.12 246 ALA A N 1
ATOM 1910 C CA . ALA A 1 246 ? -22.946 -9.452 -17.503 1.00 91.12 246 ALA A CA 1
ATOM 1911 C C . ALA A 1 246 ? -23.521 -10.774 -16.958 1.00 91.12 246 ALA A C 1
ATOM 1913 O O . ALA A 1 246 ? -23.247 -11.138 -15.815 1.00 91.12 246 ALA A O 1
ATOM 1914 N N . TYR A 1 247 ? -24.294 -11.483 -17.786 1.00 90.31 247 TYR A N 1
ATOM 1915 C CA . TYR A 1 247 ? -25.035 -12.699 -17.437 1.00 90.31 247 TYR A CA 1
ATOM 1916 C C . TYR A 1 247 ? -24.373 -13.975 -17.989 1.00 90.31 247 TYR A C 1
ATOM 1918 O O . TYR A 1 247 ? -24.947 -15.059 -17.893 1.00 90.31 247 TYR A O 1
ATOM 1926 N N . VAL A 1 248 ? -23.182 -13.862 -18.590 1.00 89.06 248 VAL A N 1
ATOM 1927 C CA . VAL A 1 248 ? -22.404 -15.016 -19.061 1.00 89.06 248 VAL A CA 1
ATOM 1928 C C . VAL A 1 248 ? -21.693 -15.667 -17.875 1.00 89.06 248 VAL A C 1
ATOM 1930 O O . VAL A 1 248 ? -21.142 -14.979 -17.016 1.00 89.06 248 VAL A O 1
ATOM 1933 N N . PHE A 1 249 ? -21.696 -16.997 -17.846 1.00 88.06 249 PHE A N 1
ATOM 1934 C CA . PHE A 1 249 ? -21.042 -17.814 -16.830 1.00 88.06 249 PHE A CA 1
ATOM 1935 C C . PHE A 1 249 ? -19.881 -18.592 -17.450 1.00 88.06 249 PHE A C 1
ATOM 1937 O O . PHE A 1 249 ? -20.028 -19.126 -18.548 1.00 88.06 249 PHE A O 1
ATOM 1944 N N . GLU A 1 250 ? -18.758 -18.697 -16.737 1.00 90.25 250 GLU A N 1
ATOM 1945 C CA . GLU A 1 250 ? -17.678 -19.618 -17.120 1.00 90.25 250 GLU A CA 1
ATOM 1946 C C . GLU A 1 250 ? -17.984 -21.072 -16.706 1.00 90.25 250 GLU A C 1
ATOM 1948 O O . GLU A 1 250 ? -18.969 -21.337 -16.012 1.00 90.25 250 GLU A O 1
ATOM 1953 N N . LYS A 1 251 ? -17.143 -22.031 -17.115 1.00 87.12 251 LYS A N 1
ATOM 1954 C CA . LYS A 1 251 ? -17.407 -23.482 -16.982 1.00 87.12 251 LYS A CA 1
ATOM 1955 C C . LYS A 1 251 ? -17.702 -24.006 -15.575 1.00 87.12 251 LYS A C 1
ATOM 1957 O O . LYS A 1 251 ? -18.351 -25.044 -15.463 1.00 87.12 251 LYS A O 1
ATOM 1962 N N . ASN A 1 252 ? -17.245 -23.340 -14.517 1.00 81.31 252 ASN A N 1
ATOM 1963 C CA . ASN A 1 252 ? -17.530 -23.722 -13.130 1.00 81.31 252 ASN A CA 1
ATOM 1964 C C . ASN A 1 252 ? -18.789 -23.033 -12.558 1.00 81.31 252 ASN A C 1
ATOM 1966 O O . ASN A 1 252 ? -19.150 -23.286 -11.410 1.00 81.31 252 ASN A O 1
ATOM 1970 N N . GLY A 1 253 ? -19.480 -22.203 -13.345 1.00 87.06 253 GLY A N 1
ATOM 1971 C CA . GLY A 1 253 ? -20.725 -21.536 -12.964 1.00 87.06 253 GLY A CA 1
ATOM 1972 C C . GLY A 1 253 ? -20.563 -20.145 -12.351 1.00 87.06 253 GLY A C 1
ATOM 1973 O O . GLY A 1 253 ? -21.487 -19.673 -11.690 1.00 87.06 253 GLY A O 1
ATOM 1974 N N . HIS A 1 254 ? -19.434 -19.459 -12.538 1.00 90.81 254 HIS A N 1
ATOM 1975 C CA . HIS A 1 254 ? -19.243 -18.101 -12.018 1.00 90.81 254 HIS A CA 1
ATOM 1976 C C . HIS A 1 254 ? -19.547 -17.024 -13.066 1.00 90.81 254 HIS A C 1
ATOM 1978 O O . HIS A 1 254 ? -19.034 -17.059 -14.183 1.00 90.81 254 HIS A O 1
ATOM 1984 N N . SER A 1 255 ? -20.337 -16.019 -12.679 1.00 92.75 255 SER A N 1
ATOM 1985 C CA . SER A 1 255 ? -20.497 -14.776 -13.437 1.00 92.75 255 SER A CA 1
ATOM 1986 C C . SER A 1 255 ? -19.330 -13.813 -13.144 1.00 92.75 255 SER A C 1
ATOM 1988 O O . SER A 1 255 ? -18.686 -13.931 -12.091 1.00 92.75 255 SER A O 1
ATOM 1990 N N . PRO A 1 256 ? -19.080 -12.789 -13.987 1.00 93.94 256 PRO A N 1
ATOM 1991 C CA . PRO A 1 256 ? -18.137 -11.712 -13.670 1.00 93.94 256 PRO A CA 1
ATOM 1992 C C . PRO A 1 256 ? -18.405 -11.057 -12.303 1.00 93.94 256 PRO A C 1
ATOM 1994 O O . PRO A 1 256 ? -17.475 -10.631 -11.617 1.00 93.94 256 PRO A O 1
ATOM 1997 N N . LEU A 1 257 ? -19.669 -11.022 -11.868 1.00 93.88 257 LEU A N 1
ATOM 1998 C CA . LEU A 1 257 ? -20.081 -10.453 -10.588 1.00 93.88 257 LEU A CA 1
ATOM 1999 C C . LEU A 1 257 ? -19.688 -11.337 -9.386 1.00 93.88 257 LEU A C 1
ATOM 2001 O O . LEU A 1 257 ? -19.196 -10.812 -8.384 1.00 93.88 257 LEU A O 1
ATOM 2005 N N . HIS A 1 258 ? -19.815 -12.668 -9.495 1.00 93.56 258 HIS A N 1
ATOM 2006 C CA . HIS A 1 258 ? -19.294 -13.611 -8.489 1.00 93.56 258 HIS A CA 1
ATOM 2007 C C . HIS A 1 258 ? -17.777 -13.480 -8.337 1.00 93.56 258 HIS A C 1
ATOM 2009 O O . HIS A 1 258 ? -17.254 -13.462 -7.223 1.00 93.56 258 HIS A O 1
ATOM 2015 N N . VAL A 1 259 ? -17.068 -13.320 -9.453 1.00 94.38 259 VAL A N 1
ATOM 2016 C CA . VAL A 1 259 ? -15.604 -13.213 -9.490 1.00 94.38 259 VAL A CA 1
ATOM 2017 C C . VAL A 1 259 ? -15.135 -11.889 -8.884 1.00 94.38 259 VAL A C 1
ATOM 2019 O O . VAL A 1 259 ? -14.207 -11.874 -8.074 1.00 94.38 259 VAL A O 1
ATOM 2022 N N . ALA A 1 260 ? -15.821 -10.779 -9.172 1.00 95.62 260 ALA A N 1
ATOM 2023 C CA . ALA A 1 260 ? -15.563 -9.506 -8.499 1.00 95.62 260 ALA A CA 1
ATOM 2024 C C . ALA A 1 260 ? -15.718 -9.625 -6.967 1.00 95.62 260 ALA A C 1
ATOM 2026 O O . ALA A 1 260 ? -14.904 -9.072 -6.221 1.00 95.62 260 ALA A O 1
ATOM 2027 N N . ALA A 1 261 ? -16.708 -10.386 -6.484 1.00 94.44 261 ALA A N 1
ATOM 2028 C CA . ALA A 1 261 ? -16.913 -10.634 -5.055 1.00 94.44 261 ALA A CA 1
ATOM 2029 C C . ALA A 1 261 ? -15.857 -11.559 -4.432 1.00 94.44 261 ALA A C 1
ATOM 2031 O O . ALA A 1 261 ? -15.365 -11.258 -3.344 1.00 94.44 261 ALA A O 1
ATOM 2032 N N . LEU A 1 262 ? -15.462 -12.622 -5.139 1.00 93.88 262 LEU A N 1
ATOM 2033 C CA . LEU A 1 262 ? -14.390 -13.553 -4.767 1.00 93.88 262 LEU A CA 1
ATOM 2034 C C . LEU A 1 262 ? -13.050 -12.832 -4.553 1.00 93.88 262 LEU A C 1
ATOM 2036 O O . LEU A 1 262 ? -12.361 -13.085 -3.565 1.00 93.88 262 LEU A O 1
ATOM 2040 N N . TYR A 1 263 ? -12.684 -11.889 -5.427 1.00 93.69 263 TYR A N 1
ATOM 2041 C CA . TYR A 1 263 ? -11.419 -11.153 -5.298 1.00 93.69 263 TYR A CA 1
ATOM 2042 C C . TYR A 1 263 ? -11.509 -9.919 -4.384 1.00 93.69 263 TYR A C 1
ATOM 2044 O O . TYR A 1 263 ? -10.534 -9.615 -3.684 1.00 93.69 263 TYR A O 1
ATOM 2052 N N . GLY A 1 264 ? -12.688 -9.299 -4.258 1.00 92.50 264 GLY A N 1
ATOM 2053 C CA . GLY A 1 264 ? -12.968 -8.211 -3.306 1.00 92.50 264 GLY A CA 1
ATOM 2054 C C . GLY A 1 264 ? -13.255 -6.842 -3.938 1.00 92.50 264 GLY A C 1
ATOM 2055 O O . GLY A 1 264 ? -13.221 -5.824 -3.243 1.00 92.50 264 GLY A O 1
ATOM 2056 N N . HIS A 1 265 ? -13.529 -6.801 -5.240 1.00 96.19 265 HIS A N 1
ATOM 2057 C CA . HIS A 1 265 ? -13.592 -5.595 -6.069 1.00 96.19 265 HIS A CA 1
ATOM 2058 C C . HIS A 1 265 ? -14.944 -4.876 -5.968 1.00 96.19 265 HIS A C 1
ATOM 2060 O O . HIS A 1 265 ? -15.711 -4.799 -6.927 1.00 96.19 265 HIS A O 1
ATOM 2066 N N . ALA A 1 266 ? -15.237 -4.309 -4.796 1.00 93.44 266 ALA A N 1
ATOM 2067 C CA . ALA A 1 266 ? -16.500 -3.615 -4.511 1.00 93.44 266 ALA A CA 1
ATOM 2068 C C . ALA A 1 266 ? -16.872 -2.528 -5.548 1.00 93.44 266 ALA A C 1
ATOM 2070 O O . ALA A 1 266 ? -18.042 -2.373 -5.887 1.00 93.44 266 ALA A O 1
ATOM 2071 N N . ASN A 1 267 ? -15.889 -1.811 -6.104 1.00 93.44 267 ASN A N 1
ATOM 2072 C CA . ASN A 1 267 ? -16.133 -0.782 -7.123 1.00 93.44 267 ASN A CA 1
ATOM 2073 C C . ASN A 1 267 ? -16.603 -1.373 -8.468 1.00 93.44 267 ASN A C 1
ATOM 2075 O O . ASN A 1 267 ? -17.474 -0.787 -9.111 1.00 93.44 267 ASN A O 1
ATOM 2079 N N . VAL A 1 268 ? -16.097 -2.552 -8.857 1.00 94.94 268 VAL A N 1
ATOM 2080 C CA . VAL A 1 268 ? -16.597 -3.302 -10.024 1.00 94.94 268 VAL A CA 1
ATOM 2081 C C . VAL A 1 268 ? -18.041 -3.730 -9.785 1.00 94.94 268 VAL A C 1
ATOM 2083 O O . VAL A 1 268 ? -18.881 -3.515 -10.649 1.00 94.94 268 VAL A O 1
ATOM 2086 N N . ILE A 1 269 ? -18.357 -4.255 -8.598 1.00 93.56 269 ILE A N 1
ATOM 2087 C CA . ILE A 1 269 ? -19.722 -4.680 -8.240 1.00 93.56 269 ILE A CA 1
ATOM 2088 C C . ILE A 1 269 ? -20.700 -3.504 -8.351 1.00 93.56 269 ILE A C 1
ATOM 2090 O O . ILE A 1 269 ? -21.725 -3.629 -9.021 1.00 93.56 269 ILE A O 1
ATOM 2094 N N . LYS A 1 270 ? -20.354 -2.329 -7.801 1.00 92.12 270 LYS A N 1
ATOM 2095 C CA . LYS A 1 270 ? -21.170 -1.112 -7.964 1.00 92.12 270 LYS A CA 1
ATOM 2096 C C . LYS A 1 270 ? -21.307 -0.688 -9.431 1.00 92.12 270 LYS A C 1
ATOM 2098 O O . LYS A 1 270 ? -22.389 -0.265 -9.824 1.00 92.12 270 LYS A O 1
ATOM 2103 N N . ARG A 1 271 ? -20.257 -0.821 -10.254 1.00 93.38 271 ARG A N 1
ATOM 2104 C CA . ARG A 1 271 ? -20.309 -0.499 -11.694 1.00 93.38 271 ARG A CA 1
ATOM 2105 C C . ARG A 1 271 ? -21.201 -1.460 -12.483 1.00 93.38 271 ARG A C 1
ATOM 2107 O O . ARG A 1 271 ? -21.963 -0.986 -13.320 1.00 93.38 271 ARG A O 1
ATOM 2114 N N . ILE A 1 272 ? -21.119 -2.769 -12.229 1.00 93.00 272 ILE A N 1
ATOM 2115 C CA . ILE A 1 272 ? -21.946 -3.777 -12.911 1.00 93.00 272 ILE A CA 1
ATOM 2116 C C . ILE A 1 272 ? -23.420 -3.561 -12.546 1.00 93.00 272 ILE A C 1
ATOM 2118 O O . ILE A 1 272 ? -24.238 -3.380 -13.443 1.00 93.00 272 ILE A O 1
ATOM 2122 N N . ILE A 1 273 ? -23.747 -3.476 -11.252 1.00 92.12 273 ILE A N 1
ATOM 2123 C CA . ILE A 1 273 ? -25.132 -3.336 -10.765 1.00 92.12 273 ILE A CA 1
ATOM 2124 C C . ILE A 1 273 ? -25.776 -2.010 -11.177 1.00 92.12 273 ILE A C 1
ATOM 2126 O O . ILE A 1 273 ? -26.931 -1.999 -11.586 1.00 92.12 273 ILE A O 1
ATOM 2130 N N . HIS A 1 274 ? -25.030 -0.902 -11.183 1.00 89.94 274 HIS A N 1
ATOM 2131 C CA . HIS A 1 274 ? -25.538 0.373 -11.707 1.00 89.94 274 HIS A CA 1
ATOM 2132 C C . HIS A 1 274 ? -25.933 0.290 -13.198 1.00 89.94 274 HIS A C 1
ATOM 2134 O O . HIS A 1 274 ? -26.774 1.059 -13.664 1.00 89.94 274 HIS A O 1
ATOM 2140 N N . THR A 1 275 ? -25.331 -0.618 -13.971 1.00 88.25 275 THR A N 1
ATOM 2141 C CA . THR A 1 275 ? -25.618 -0.773 -15.407 1.00 88.25 275 THR A CA 1
ATOM 2142 C C . THR A 1 275 ? -26.613 -1.905 -15.695 1.00 88.25 275 THR A C 1
ATOM 2144 O O . THR A 1 275 ? -27.401 -1.776 -16.637 1.00 88.25 275 THR A O 1
ATOM 2147 N N . CYS A 1 276 ? -26.596 -2.976 -14.897 1.00 88.12 276 CYS A N 1
ATOM 2148 C CA . CYS A 1 276 ? -27.397 -4.201 -15.023 1.00 88.12 276 CYS A CA 1
ATOM 2149 C C . CYS A 1 276 ? -27.817 -4.687 -13.613 1.00 88.12 276 CYS A C 1
ATOM 2151 O O . CYS A 1 276 ? -27.168 -5.581 -13.061 1.00 88.12 276 CYS A O 1
ATOM 2153 N N . PRO A 1 277 ? -28.828 -4.080 -12.965 1.00 86.25 277 PRO A N 1
ATOM 2154 C CA . PRO A 1 277 ? -29.119 -4.322 -11.545 1.00 86.25 277 PRO A CA 1
ATOM 2155 C C . PRO A 1 277 ? -29.629 -5.740 -11.257 1.00 86.25 277 PRO A C 1
ATOM 2157 O O . PRO A 1 277 ? -29.289 -6.341 -10.242 1.00 86.25 277 PRO A O 1
ATOM 2160 N N . ASP A 1 278 ? -30.368 -6.300 -12.205 1.00 86.25 278 ASP A N 1
ATOM 2161 C CA . ASP A 1 278 ? -30.870 -7.672 -12.264 1.00 86.25 278 ASP A CA 1
ATOM 2162 C C . ASP A 1 278 ? -29.758 -8.737 -12.306 1.00 86.25 278 ASP A C 1
ATOM 2164 O O . ASP A 1 278 ? -29.971 -9.863 -11.862 1.00 86.25 278 ASP A O 1
ATOM 2168 N N . SER A 1 279 ? -28.533 -8.386 -12.726 1.00 87.00 279 SER A N 1
ATOM 2169 C CA . SER A 1 279 ? -27.379 -9.297 -12.612 1.00 87.00 279 SER A CA 1
ATOM 2170 C C . SER A 1 279 ? -27.003 -9.626 -11.156 1.00 87.00 279 SER A C 1
ATOM 2172 O O . SER A 1 279 ? -26.279 -10.591 -10.912 1.00 87.00 279 SER A O 1
ATOM 2174 N N . GLY A 1 280 ? -27.525 -8.877 -10.176 1.00 84.88 280 GLY A N 1
ATOM 2175 C CA . GLY A 1 280 ? -27.369 -9.172 -8.751 1.00 84.88 280 GLY A CA 1
ATOM 2176 C C . GLY A 1 280 ? -28.011 -10.487 -8.307 1.00 84.88 280 GLY A C 1
ATOM 2177 O O . GLY A 1 280 ? -27.494 -11.124 -7.393 1.00 84.88 280 GLY A O 1
ATOM 2178 N N . GLU A 1 281 ? -29.088 -10.925 -8.967 1.00 86.06 281 GLU A N 1
ATOM 2179 C CA . GLU A 1 281 ? -29.822 -12.151 -8.612 1.00 86.06 281 GLU A CA 1
ATOM 2180 C C . GLU A 1 281 ? -29.192 -13.435 -9.188 1.00 86.06 281 GLU A C 1
ATOM 2182 O O . GLU A 1 281 ? -29.708 -14.531 -8.964 1.00 86.06 281 GLU A O 1
ATOM 2187 N N . LEU A 1 282 ? -28.071 -13.324 -9.914 1.00 89.94 282 LEU A N 1
ATOM 2188 C CA . LEU A 1 282 ? -27.365 -14.472 -10.488 1.00 89.94 282 LEU A CA 1
ATOM 2189 C C . LEU A 1 282 ? -26.802 -15.395 -9.393 1.00 89.94 282 LEU A C 1
ATOM 2191 O O . LEU A 1 282 ? -26.305 -14.938 -8.363 1.00 89.94 282 LEU A O 1
ATOM 2195 N N . LEU A 1 283 ? -26.871 -16.703 -9.658 1.00 91.12 283 LEU A N 1
ATOM 2196 C CA . LEU A 1 283 ? -26.434 -17.788 -8.777 1.00 91.12 283 LEU A CA 1
ATOM 2197 C C . LEU A 1 283 ? -25.459 -18.716 -9.503 1.00 91.12 283 LEU A C 1
ATOM 2199 O O . LEU A 1 283 ? -25.557 -18.881 -10.718 1.00 91.12 283 LEU A O 1
ATOM 2203 N N . ASP A 1 284 ? -24.522 -19.314 -8.768 1.00 89.25 284 ASP A N 1
ATOM 2204 C CA . ASP A 1 284 ? -23.672 -20.389 -9.290 1.00 89.25 284 ASP A CA 1
ATOM 2205 C C . ASP A 1 284 ? -24.407 -21.749 -9.340 1.00 89.25 284 ASP A C 1
ATOM 2207 O O . ASP A 1 284 ? -25.569 -21.883 -8.945 1.00 89.25 284 ASP A O 1
ATOM 2211 N N . LEU A 1 285 ? -23.704 -22.798 -9.782 1.00 88.38 285 LEU A N 1
ATOM 2212 C CA . LEU A 1 285 ? -24.218 -24.179 -9.805 1.00 88.38 285 LEU A CA 1
ATOM 2213 C C . LEU A 1 285 ? -24.575 -24.738 -8.408 1.00 88.38 285 LEU A C 1
ATOM 2215 O O . LEU A 1 285 ? -25.273 -25.747 -8.310 1.00 88.38 285 LEU A O 1
ATOM 2219 N N . ASN A 1 286 ? -24.119 -24.088 -7.334 1.00 87.50 286 ASN A N 1
ATOM 2220 C CA . ASN A 1 286 ? -24.406 -24.412 -5.938 1.00 87.50 286 ASN A CA 1
ATOM 2221 C C . ASN A 1 286 ? -25.511 -23.515 -5.342 1.00 87.50 286 ASN A C 1
ATOM 2223 O O . ASN A 1 286 ? -25.730 -23.567 -4.133 1.00 87.50 286 ASN A O 1
ATOM 2227 N N . GLY A 1 287 ? -26.195 -22.687 -6.141 1.00 88.81 287 GLY A N 1
ATOM 2228 C CA . GLY A 1 287 ? -27.232 -21.763 -5.666 1.00 88.81 287 GLY A CA 1
ATOM 2229 C C . GLY A 1 287 ? -26.688 -20.544 -4.912 1.00 88.81 287 GLY A C 1
ATOM 2230 O O . GLY A 1 287 ? -27.433 -19.875 -4.200 1.00 88.81 287 GLY A O 1
ATOM 2231 N N . ARG A 1 288 ? -25.389 -20.247 -5.023 1.00 91.25 288 ARG A N 1
ATOM 2232 C CA . ARG A 1 288 ? -24.702 -19.186 -4.274 1.00 91.25 288 ARG A CA 1
ATOM 2233 C C . ARG A 1 288 ? -24.696 -17.880 -5.043 1.00 91.25 288 ARG A C 1
ATOM 2235 O O . ARG A 1 288 ? -24.185 -17.813 -6.157 1.00 91.25 288 ARG A O 1
ATOM 2242 N N . SER A 1 289 ? -25.192 -16.829 -4.400 1.00 92.12 289 SER A N 1
ATOM 2243 C CA . SER A 1 289 ? -25.120 -15.459 -4.911 1.00 92.12 289 SER A CA 1
ATOM 2244 C C . SER A 1 289 ? -23.815 -14.751 -4.549 1.00 92.12 289 SER A C 1
ATOM 2246 O O . SER A 1 289 ? -23.045 -15.191 -3.691 1.00 92.12 289 SER A O 1
ATOM 2248 N N . VAL A 1 290 ? -23.614 -13.578 -5.150 1.00 92.25 290 VAL A N 1
ATOM 2249 C CA . VAL A 1 290 ? -22.523 -12.613 -4.906 1.00 92.25 290 VAL A CA 1
ATOM 2250 C C . VAL A 1 290 ? -22.143 -12.468 -3.423 1.00 92.25 290 VAL A C 1
ATOM 2252 O O . VAL A 1 290 ? -20.959 -12.419 -3.082 1.00 92.25 290 VAL A O 1
ATOM 2255 N N . LEU A 1 291 ? -23.134 -12.429 -2.523 1.00 92.88 291 LEU A N 1
ATOM 2256 C CA . LEU A 1 291 ? -22.900 -12.281 -1.085 1.00 92.88 291 LEU A CA 1
ATOM 2257 C C . LEU A 1 291 ? -22.252 -13.528 -0.464 1.00 92.88 291 LEU A C 1
ATOM 2259 O O . LEU A 1 291 ? -21.335 -13.392 0.341 1.00 92.88 291 LEU A O 1
ATOM 2263 N N . HIS A 1 292 ? -22.653 -14.732 -0.878 1.00 92.81 292 HIS A N 1
ATOM 2264 C CA . HIS A 1 292 ? -22.049 -15.988 -0.421 1.00 92.81 292 HIS A CA 1
ATOM 2265 C C . HIS A 1 292 ? -20.558 -16.042 -0.795 1.00 92.81 292 HIS A C 1
ATOM 2267 O O . HIS A 1 292 ? -19.721 -16.329 0.061 1.00 92.81 292 HIS A O 1
ATOM 2273 N N . PHE A 1 293 ? -20.202 -15.662 -2.029 1.00 91.81 293 PHE A N 1
ATOM 2274 C CA . PHE A 1 293 ? -18.801 -15.549 -2.463 1.00 91.81 293 PHE A CA 1
ATOM 2275 C C . PHE A 1 293 ? -18.009 -14.532 -1.635 1.00 91.81 293 PHE A C 1
ATOM 2277 O O . PHE A 1 293 ? -16.882 -14.820 -1.229 1.00 91.81 293 PHE A O 1
ATOM 2284 N N . ALA A 1 294 ? -18.596 -13.373 -1.323 1.00 93.44 294 ALA A N 1
ATOM 2285 C CA . ALA A 1 294 ? -17.958 -12.361 -0.480 1.00 93.44 294 ALA A CA 1
ATOM 2286 C C . ALA A 1 294 ? -17.706 -12.848 0.961 1.00 93.44 294 ALA A C 1
ATOM 2288 O O . ALA A 1 294 ? -16.672 -12.506 1.544 1.00 93.44 294 ALA A O 1
ATOM 2289 N N . VAL A 1 295 ? -18.619 -13.653 1.522 1.00 93.38 295 VAL A N 1
ATOM 2290 C CA . VAL A 1 295 ? -18.473 -14.275 2.849 1.00 93.38 295 VAL A CA 1
ATOM 2291 C C . VAL A 1 295 ? -17.372 -15.336 2.847 1.00 93.38 295 VAL A C 1
ATOM 2293 O O . VAL A 1 295 ? -16.418 -15.198 3.612 1.00 93.38 295 VAL A O 1
ATOM 2296 N N . LEU A 1 296 ? -17.463 -16.337 1.960 1.00 91.19 296 LEU A N 1
ATOM 2297 C CA . LEU A 1 296 ? -16.477 -17.424 1.827 1.00 91.19 296 LEU A CA 1
ATOM 2298 C C . LEU A 1 296 ? -15.052 -16.881 1.626 1.00 91.19 296 LEU A C 1
ATOM 2300 O O . LEU A 1 296 ? -14.084 -17.407 2.165 1.00 91.19 296 LEU A O 1
ATOM 2304 N N . SER A 1 297 ? -14.931 -15.777 0.887 1.00 88.50 297 SER A N 1
ATOM 2305 C CA . SER A 1 297 ? -13.647 -15.168 0.519 1.00 88.50 297 SER A CA 1
ATOM 2306 C C . SER A 1 297 ? -13.135 -14.126 1.530 1.00 88.50 297 SER A C 1
ATOM 2308 O O . SER A 1 297 ? -12.143 -13.441 1.261 1.00 88.50 297 SER A O 1
ATOM 2310 N N . GLY A 1 298 ? -13.815 -13.938 2.669 1.00 89.00 298 GLY A N 1
ATOM 2311 C CA . GLY A 1 298 ? -13.423 -12.986 3.721 1.00 89.00 298 GLY A CA 1
ATOM 2312 C C . GLY A 1 298 ? -13.518 -11.500 3.326 1.00 89.00 298 GLY A C 1
ATOM 2313 O O . GLY A 1 298 ? -12.942 -10.631 3.992 1.00 89.00 298 GLY A O 1
ATOM 2314 N N . LYS A 1 299 ? -14.224 -11.157 2.241 1.00 91.69 299 LYS A N 1
ATOM 2315 C CA . LYS A 1 299 ? -14.204 -9.818 1.622 1.00 91.69 299 LYS A CA 1
ATOM 2316 C C . LYS A 1 299 ? -15.209 -8.866 2.273 1.00 91.69 299 LYS A C 1
ATOM 2318 O O . LYS A 1 299 ? -16.174 -8.428 1.655 1.00 91.69 299 LYS A O 1
ATOM 2323 N N . VAL A 1 300 ? -14.922 -8.466 3.513 1.00 88.88 300 VAL A N 1
ATOM 2324 C CA . VAL A 1 300 ? -15.713 -7.501 4.316 1.00 88.88 300 VAL A CA 1
ATOM 2325 C C . VAL A 1 300 ? -16.108 -6.238 3.530 1.00 88.88 300 VAL A C 1
ATOM 2327 O O . VAL A 1 300 ? -17.229 -5.760 3.667 1.00 88.88 300 VAL A O 1
ATOM 2330 N N . ASN A 1 301 ? -15.222 -5.716 2.673 1.00 88.62 301 ASN A N 1
ATOM 2331 C CA . ASN A 1 301 ? -15.502 -4.534 1.847 1.00 88.62 301 ASN A CA 1
ATOM 2332 C C . ASN A 1 301 ? -16.614 -4.783 0.811 1.00 88.62 301 ASN A C 1
ATOM 2334 O O . ASN A 1 301 ? -17.401 -3.880 0.534 1.00 88.62 301 ASN A O 1
ATOM 2338 N N . VAL A 1 302 ? -16.699 -6.002 0.266 1.00 90.62 302 VAL A N 1
ATOM 2339 C CA . VAL A 1 302 ? -17.794 -6.415 -0.620 1.00 90.62 302 VAL A CA 1
ATOM 2340 C C . VAL A 1 302 ? -19.057 -6.691 0.185 1.00 90.62 302 VAL A C 1
ATOM 2342 O O . VAL A 1 302 ? -20.109 -6.217 -0.214 1.00 90.62 302 VAL A O 1
ATOM 2345 N N . VAL A 1 303 ? -18.972 -7.360 1.340 1.00 89.31 303 VAL A N 1
ATOM 2346 C CA . VAL A 1 303 ? -20.145 -7.558 2.217 1.00 89.31 303 VAL A CA 1
ATOM 2347 C C . VAL A 1 303 ? -20.795 -6.212 2.554 1.00 89.31 303 VAL A C 1
ATOM 2349 O O . VAL A 1 303 ? -21.990 -6.044 2.338 1.00 89.31 303 VAL A O 1
ATOM 2352 N N . ARG A 1 304 ? -20.011 -5.209 2.973 1.00 87.12 304 ARG A N 1
ATOM 2353 C CA . ARG A 1 304 ? -20.532 -3.857 3.233 1.00 87.12 304 ARG A CA 1
ATOM 2354 C C . ARG A 1 304 ? -21.132 -3.217 1.975 1.00 87.12 304 ARG A C 1
ATOM 2356 O O . ARG A 1 304 ? -22.229 -2.684 2.038 1.00 87.12 304 ARG A O 1
ATOM 2363 N N . CYS A 1 305 ? -20.463 -3.335 0.826 1.00 86.69 305 CYS A N 1
ATOM 2364 C CA . CYS A 1 305 ? -20.981 -2.870 -0.465 1.00 86.69 305 CYS A CA 1
ATOM 2365 C C . CYS A 1 305 ? -22.336 -3.506 -0.833 1.00 86.69 305 CYS A C 1
ATOM 2367 O O . CYS A 1 305 ? -23.212 -2.810 -1.332 1.00 86.69 305 CYS A O 1
ATOM 2369 N N . VAL A 1 306 ? -22.517 -4.804 -0.588 1.00 85.38 306 VAL A N 1
ATOM 2370 C CA . VAL A 1 306 ? -23.770 -5.528 -0.856 1.00 85.38 306 VAL A CA 1
ATOM 2371 C C . VAL A 1 306 ? -24.897 -5.048 0.066 1.00 85.38 306 VAL A C 1
ATOM 2373 O O . VAL A 1 306 ? -26.016 -4.868 -0.398 1.00 85.38 306 VAL A O 1
ATOM 2376 N N . LEU A 1 307 ? -24.606 -4.772 1.342 1.00 83.19 307 LEU A N 1
ATOM 2377 C CA . LEU A 1 307 ? -25.591 -4.241 2.298 1.00 83.19 307 LEU A CA 1
ATOM 2378 C C . LEU A 1 307 ? -25.938 -2.754 2.055 1.00 83.19 307 LEU A C 1
ATOM 2380 O O . LEU A 1 307 ? -27.048 -2.326 2.387 1.00 83.19 307 LEU A O 1
ATOM 2384 N N . GLU A 1 308 ? -25.007 -1.979 1.481 1.00 84.50 308 GLU A N 1
ATOM 2385 C CA . GLU A 1 308 ? -25.184 -0.574 1.067 1.00 84.50 308 GLU A CA 1
ATOM 2386 C C . GLU A 1 308 ? -26.082 -0.418 -0.181 1.00 84.50 308 GLU A C 1
ATOM 2388 O O . GLU A 1 308 ? -26.815 0.564 -0.287 1.00 84.50 308 GLU A O 1
ATOM 2393 N N . VAL A 1 309 ? -26.000 -1.340 -1.147 1.00 83.31 309 VAL A N 1
ATOM 2394 C CA . VAL A 1 309 ? -26.629 -1.223 -2.479 1.00 83.31 309 VAL A CA 1
ATOM 2395 C C . VAL A 1 309 ? -28.076 -1.727 -2.450 1.00 83.31 309 VAL A C 1
ATOM 2397 O O . VAL A 1 309 ? -28.336 -2.838 -1.997 1.00 83.31 309 VAL A O 1
ATOM 2400 N N . ALA A 1 310 ? -29.028 -0.916 -2.926 1.00 77.38 310 ALA A N 1
ATOM 2401 C CA . ALA A 1 310 ? -30.469 -1.173 -2.797 1.00 77.38 310 ALA A CA 1
ATOM 2402 C C . ALA A 1 310 ? -30.937 -2.424 -3.554 1.00 77.38 310 ALA A C 1
ATOM 2404 O O . ALA A 1 310 ? -31.760 -3.196 -3.065 1.00 77.38 310 ALA A O 1
ATOM 2405 N N . GLU A 1 311 ? -30.346 -2.643 -4.716 1.00 76.06 311 GLU A N 1
ATOM 2406 C CA . GLU A 1 311 ? -30.654 -3.699 -5.672 1.00 76.06 311 GLU A CA 1
ATOM 2407 C C . GLU A 1 311 ? -30.178 -5.081 -5.190 1.00 76.06 311 GLU A C 1
ATOM 2409 O O . GLU A 1 311 ? -30.659 -6.099 -5.672 1.00 76.06 311 GLU A O 1
ATOM 2414 N N . LEU A 1 312 ? -29.263 -5.132 -4.213 1.00 79.69 312 LEU A N 1
ATOM 2415 C CA . LEU A 1 312 ? -28.682 -6.372 -3.681 1.00 79.69 312 LEU A CA 1
ATOM 2416 C C . LEU A 1 312 ? -29.262 -6.797 -2.320 1.00 79.69 312 LEU A C 1
ATOM 2418 O O . LEU A 1 312 ? -28.864 -7.822 -1.763 1.00 79.69 312 LEU A O 1
ATOM 2422 N N . GLN A 1 313 ? -30.214 -6.037 -1.771 1.00 75.06 313 GLN A N 1
ATOM 2423 C CA . GLN A 1 313 ? -30.758 -6.276 -0.426 1.00 75.06 313 GLN A CA 1
ATOM 2424 C C . GLN A 1 313 ? -31.584 -7.570 -0.326 1.00 75.06 313 GLN A C 1
ATOM 2426 O O . GLN A 1 313 ? -31.734 -8.117 0.765 1.00 75.06 313 GLN A O 1
ATOM 2431 N N . CYS A 1 314 ? -32.084 -8.094 -1.449 1.00 73.06 314 CYS A N 1
ATOM 2432 C CA . CYS A 1 314 ? -32.778 -9.383 -1.519 1.00 73.06 314 CYS A CA 1
ATOM 2433 C C . CYS A 1 314 ? -31.859 -10.583 -1.211 1.00 73.06 314 CYS A C 1
ATOM 2435 O O . CYS A 1 314 ? -32.314 -11.578 -0.646 1.00 73.06 314 CYS A O 1
ATOM 2437 N N . LEU A 1 315 ? -30.557 -10.477 -1.509 1.00 81.25 315 LEU A N 1
ATOM 2438 C CA . LEU A 1 315 ? -29.583 -11.570 -1.375 1.00 81.25 315 LEU A CA 1
ATOM 2439 C C . LEU A 1 315 ? -29.245 -11.913 0.086 1.00 81.25 315 LEU A C 1
ATOM 2441 O O . LEU A 1 315 ? -28.665 -12.960 0.365 1.00 81.25 315 LEU A O 1
ATOM 2445 N N . VAL A 1 316 ? -29.589 -11.023 1.019 1.00 84.19 316 VAL A N 1
ATOM 2446 C CA . VAL A 1 316 ? -29.170 -11.044 2.430 1.00 84.19 316 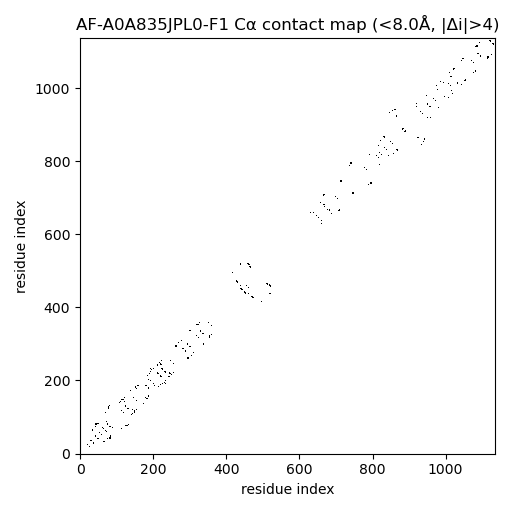VAL A CA 1
ATOM 2447 C C . VAL A 1 316 ? -29.612 -12.315 3.174 1.00 84.19 316 VAL A C 1
ATOM 2449 O O . VAL A 1 316 ? -28.860 -12.829 4.002 1.00 84.19 316 VAL A O 1
ATOM 2452 N N . ASN A 1 317 ? -30.786 -12.855 2.826 1.00 87.44 317 ASN A N 1
ATOM 2453 C CA . ASN A 1 317 ? -31.349 -14.095 3.387 1.00 87.44 317 ASN A CA 1
ATOM 2454 C C . ASN A 1 317 ? -31.478 -15.230 2.366 1.00 87.44 317 ASN A C 1
ATOM 2456 O O . ASN A 1 317 ? -32.063 -16.267 2.677 1.00 87.44 317 ASN A O 1
ATOM 2460 N N . GLN A 1 318 ? -30.987 -15.034 1.145 1.00 88.88 318 GLN A N 1
ATOM 2461 C CA . GLN A 1 318 ? -31.004 -16.076 0.127 1.00 88.88 318 GLN A CA 1
ATOM 2462 C C . GLN A 1 318 ? -30.167 -17.262 0.612 1.00 88.88 318 GLN A C 1
ATOM 2464 O O . GLN A 1 318 ? -29.145 -17.056 1.257 1.00 88.88 318 GLN A O 1
ATOM 2469 N N . ALA A 1 319 ? -30.605 -18.486 0.343 1.00 90.81 319 ALA A N 1
ATOM 2470 C CA . ALA A 1 319 ? -29.911 -19.697 0.762 1.00 90.81 319 ALA A CA 1
ATOM 2471 C C . ALA A 1 319 ? -29.237 -20.377 -0.435 1.00 90.81 319 ALA A C 1
ATOM 2473 O O . ALA A 1 319 ? -29.807 -20.376 -1.527 1.00 90.81 319 ALA A O 1
ATOM 2474 N N . ASP A 1 320 ? -28.065 -20.977 -0.215 1.00 92.00 320 ASP A N 1
ATOM 2475 C CA . ASP A 1 320 ? -27.439 -21.875 -1.190 1.00 92.00 320 ASP A CA 1
ATOM 2476 C C . ASP A 1 320 ? -28.172 -23.227 -1.294 1.00 92.00 320 ASP A C 1
ATOM 2478 O O . ASP A 1 320 ? -29.105 -23.506 -0.536 1.00 92.00 320 ASP A O 1
ATOM 2482 N N . ASN A 1 321 ? -27.755 -24.091 -2.225 1.00 91.75 321 ASN A N 1
ATOM 2483 C CA . ASN A 1 321 ? -28.376 -25.403 -2.458 1.00 91.75 321 ASN A CA 1
ATOM 2484 C C . ASN A 1 321 ? -28.303 -26.360 -1.250 1.00 91.75 321 ASN A C 1
ATOM 2486 O O . ASN A 1 321 ? -28.934 -27.406 -1.304 1.00 91.75 321 ASN A O 1
ATOM 2490 N N . GLY A 1 322 ? -27.550 -26.041 -0.187 1.00 88.19 322 GLY A N 1
ATOM 2491 C CA . GLY A 1 322 ? -27.575 -26.760 1.097 1.00 88.19 322 GLY A CA 1
ATOM 2492 C C . GLY A 1 322 ? -28.422 -26.066 2.174 1.00 88.19 322 GLY A C 1
ATOM 2493 O O . GLY A 1 322 ? -28.324 -26.395 3.360 1.00 88.19 322 GLY A O 1
ATOM 2494 N N . GLY A 1 323 ? -29.206 -25.053 1.797 1.00 89.25 323 GLY A N 1
ATOM 2495 C CA . GLY A 1 323 ? -30.007 -24.214 2.688 1.00 89.25 323 GLY A CA 1
ATOM 2496 C C . GLY A 1 323 ? -29.204 -23.158 3.459 1.00 89.25 323 GLY A C 1
ATOM 2497 O O . GLY A 1 323 ? -29.756 -22.495 4.338 1.00 89.25 323 GLY A O 1
ATOM 2498 N N . ASN A 1 324 ? -27.908 -22.985 3.189 1.00 90.81 324 ASN A N 1
ATOM 2499 C CA . ASN A 1 324 ? -27.058 -22.099 3.984 1.00 90.81 324 ASN A CA 1
ATOM 2500 C C . ASN A 1 324 ? -27.185 -20.663 3.481 1.00 90.81 324 ASN A C 1
ATOM 2502 O O . ASN A 1 324 ? -26.779 -20.362 2.363 1.00 90.81 324 ASN A O 1
ATOM 2506 N N . THR A 1 325 ? -27.703 -19.762 4.316 1.00 91.38 325 THR A N 1
ATOM 2507 C CA . THR A 1 325 ? -27.653 -18.316 4.035 1.00 91.38 325 THR A CA 1
ATOM 2508 C C . THR A 1 325 ? -26.232 -17.764 4.243 1.00 91.38 325 THR A C 1
ATOM 2510 O O . THR A 1 325 ? -25.414 -18.416 4.908 1.00 91.38 325 THR A O 1
ATOM 2513 N N . PRO A 1 326 ? -25.904 -16.536 3.791 1.00 91.81 326 PRO A N 1
ATOM 2514 C CA . PRO A 1 326 ? -24.592 -15.934 4.025 1.00 91.81 326 PRO A CA 1
ATOM 2515 C C . PRO A 1 326 ? -24.213 -15.842 5.510 1.00 91.81 326 PRO A C 1
ATOM 2517 O O . PRO A 1 326 ? -23.033 -15.909 5.845 1.00 91.81 326 PRO A O 1
ATOM 2520 N N . LEU A 1 327 ? -25.197 -15.751 6.415 1.00 90.69 327 LEU A N 1
ATOM 2521 C CA . LEU A 1 327 ? -24.955 -15.789 7.859 1.00 90.69 327 LEU A CA 1
ATOM 2522 C C . LEU A 1 327 ? -24.524 -17.190 8.346 1.00 90.69 327 LEU A C 1
ATOM 2524 O O . LEU A 1 327 ? -23.647 -17.284 9.203 1.00 90.69 327 LEU A O 1
ATOM 2528 N N . HIS A 1 328 ? -25.070 -18.271 7.773 1.00 89.94 328 HIS A N 1
ATOM 2529 C CA . HIS A 1 328 ? -24.616 -19.639 8.060 1.00 89.94 328 HIS A CA 1
ATOM 2530 C C . HIS A 1 328 ? -23.173 -19.842 7.586 1.00 89.94 328 HIS A C 1
ATOM 2532 O O . HIS A 1 328 ? -22.339 -20.308 8.359 1.00 89.94 328 HIS A O 1
ATOM 2538 N N . LEU A 1 329 ? -22.845 -19.420 6.358 1.00 89.62 329 LEU A N 1
ATOM 2539 C CA . LEU A 1 329 ? -21.470 -19.501 5.848 1.00 89.62 329 LEU A CA 1
ATOM 2540 C C . LEU A 1 329 ? -20.494 -18.657 6.686 1.00 89.62 329 LEU A C 1
ATOM 2542 O O . LEU A 1 329 ? -19.380 -19.099 6.950 1.00 89.62 329 LEU A O 1
ATOM 2546 N N . ALA A 1 330 ? -20.911 -17.486 7.180 1.00 89.94 330 ALA A N 1
ATOM 2547 C CA . ALA A 1 330 ? -20.071 -16.644 8.035 1.00 89.94 330 ALA A CA 1
ATOM 2548 C C . ALA A 1 330 ? -19.744 -17.298 9.392 1.00 89.94 330 ALA A C 1
ATOM 2550 O O . ALA A 1 330 ? -18.674 -17.033 9.944 1.00 89.94 330 ALA A O 1
ATOM 2551 N N . ALA A 1 331 ? -20.632 -18.152 9.913 1.00 86.94 331 ALA A N 1
ATOM 2552 C CA . ALA A 1 331 ? -20.384 -18.959 11.108 1.00 86.94 331 ALA A CA 1
ATOM 2553 C C . ALA A 1 331 ? -19.500 -20.182 10.806 1.00 86.94 331 ALA A C 1
ATOM 2555 O O . ALA A 1 331 ? -18.515 -20.406 11.507 1.00 86.94 331 ALA A O 1
ATOM 2556 N N . ILE A 1 332 ? -19.797 -20.924 9.731 1.00 86.56 332 ILE A N 1
ATOM 2557 C CA . ILE A 1 332 ? -19.035 -22.113 9.300 1.00 86.56 332 ILE A CA 1
ATOM 2558 C C . ILE A 1 332 ? -17.563 -21.754 9.034 1.00 86.56 332 ILE A C 1
ATOM 2560 O O . ILE A 1 332 ? -16.666 -22.368 9.608 1.00 86.56 332 ILE A O 1
ATOM 2564 N N . GLU A 1 333 ? -17.316 -20.698 8.254 1.00 85.06 333 GLU A N 1
ATOM 2565 C CA . GLU A 1 333 ? -15.972 -20.182 7.944 1.00 85.06 333 GLU A CA 1
ATOM 2566 C C . GLU A 1 333 ? -15.362 -19.338 9.083 1.00 85.06 333 GLU A C 1
ATOM 2568 O O . GLU A 1 333 ? -14.282 -18.764 8.933 1.00 85.06 333 GLU A O 1
ATOM 2573 N N . ARG A 1 334 ? -16.057 -19.215 10.225 1.00 82.50 334 ARG A N 1
ATOM 2574 C CA . ARG A 1 334 ? -15.641 -18.451 11.420 1.00 82.50 334 ARG A CA 1
ATOM 2575 C C . ARG A 1 334 ? -15.221 -17.006 11.120 1.00 82.50 334 ARG A C 1
ATOM 2577 O O . ARG A 1 334 ? -14.359 -16.432 11.790 1.00 82.50 334 ARG A O 1
ATOM 2584 N N . GLN A 1 335 ? -15.862 -16.382 10.135 1.00 80.94 335 GLN A N 1
ATOM 2585 C CA . GLN A 1 335 ? -15.590 -15.021 9.668 1.00 80.94 335 GLN A CA 1
ATOM 2586 C C . GLN A 1 335 ? -16.197 -13.981 10.626 1.00 80.94 335 GLN A C 1
ATOM 2588 O O . GLN A 1 335 ? -17.059 -13.190 10.242 1.00 80.94 335 GLN A O 1
ATOM 2593 N N . THR A 1 336 ? -15.752 -13.959 11.886 1.00 77.25 336 THR A N 1
ATOM 2594 C CA . THR A 1 336 ? -16.342 -13.180 13.000 1.00 77.25 336 THR A CA 1
ATOM 2595 C C . THR A 1 336 ? -16.617 -11.709 12.668 1.00 77.25 336 THR A C 1
ATOM 2597 O O . THR A 1 336 ? -17.651 -11.164 13.059 1.00 77.25 336 THR A O 1
ATOM 2600 N N . ARG A 1 337 ? -15.739 -11.052 11.895 1.00 76.44 337 ARG A N 1
ATOM 2601 C CA . ARG A 1 337 ? -15.938 -9.657 11.469 1.00 76.44 337 ARG A CA 1
ATOM 2602 C C . ARG A 1 337 ? -17.078 -9.505 10.455 1.00 76.44 337 ARG A C 1
ATOM 2604 O O . ARG A 1 337 ? -17.811 -8.529 10.543 1.00 76.44 337 ARG A O 1
ATOM 2611 N N . ILE A 1 338 ? -17.244 -10.447 9.525 1.00 82.12 338 ILE A N 1
ATOM 2612 C CA . ILE A 1 338 ? -18.367 -10.490 8.569 1.00 82.12 338 ILE A CA 1
ATOM 2613 C C . ILE A 1 338 ? -19.663 -10.854 9.290 1.00 82.12 338 ILE A C 1
ATOM 2615 O O . ILE A 1 338 ? -20.673 -10.178 9.117 1.00 82.12 338 ILE A O 1
ATOM 2619 N N . LEU A 1 339 ? -19.605 -11.875 10.145 1.00 83.19 339 LEU A N 1
ATOM 2620 C CA . LEU A 1 339 ? -20.711 -12.329 10.976 1.00 83.19 339 LEU A CA 1
ATOM 2621 C C . LEU A 1 339 ? -21.313 -11.168 11.786 1.00 83.19 339 LEU A C 1
ATOM 2623 O O . LEU A 1 339 ? -22.523 -10.970 11.760 1.00 83.19 339 LEU A O 1
ATOM 2627 N N . ARG A 1 340 ? -20.474 -10.340 12.427 1.00 76.69 340 ARG A N 1
ATOM 2628 C CA . ARG A 1 340 ? -20.910 -9.137 13.161 1.00 76.69 340 ARG A CA 1
ATOM 2629 C C . ARG A 1 340 ? -21.627 -8.117 12.269 1.00 76.69 340 ARG A C 1
ATOM 2631 O O . ARG A 1 340 ? -22.639 -7.570 12.695 1.00 76.69 340 ARG A O 1
ATOM 2638 N N . TRP A 1 341 ? -21.132 -7.872 11.052 1.00 78.75 341 TRP A N 1
ATOM 2639 C CA . TRP A 1 341 ? -21.786 -6.964 10.097 1.00 78.75 341 TRP A CA 1
ATOM 2640 C C . TRP A 1 341 ? -23.152 -7.484 9.639 1.00 78.75 341 TRP A C 1
ATOM 2642 O O . TRP A 1 341 ? -24.089 -6.697 9.562 1.00 78.75 341 TRP A O 1
ATOM 2652 N N . LEU A 1 342 ? -23.286 -8.791 9.392 1.00 81.88 342 LEU A N 1
ATOM 2653 C CA . LEU A 1 342 ? -24.569 -9.407 9.043 1.00 81.88 342 LEU A CA 1
ATOM 2654 C C . LEU A 1 342 ? -25.545 -9.402 10.236 1.00 81.88 342 LEU A C 1
ATOM 2656 O O . LEU A 1 342 ? -26.706 -9.057 10.076 1.00 81.88 342 LEU A O 1
ATOM 2660 N N . ILE A 1 343 ? -25.088 -9.712 11.453 1.00 80.62 343 ILE A N 1
ATOM 2661 C CA . ILE A 1 343 ? -25.930 -9.718 12.668 1.00 80.62 343 ILE A CA 1
ATOM 2662 C C . ILE A 1 343 ? -26.505 -8.337 13.007 1.00 80.62 343 ILE A C 1
ATOM 2664 O O . ILE A 1 343 ? -27.612 -8.253 13.545 1.00 80.62 343 ILE A O 1
ATOM 2668 N N . TRP A 1 344 ? -25.759 -7.270 12.718 1.00 74.81 344 TRP A N 1
ATOM 2669 C CA . TRP A 1 344 ? -26.208 -5.891 12.910 1.00 74.81 344 TRP A CA 1
ATOM 2670 C C . TRP A 1 344 ? -27.236 -5.420 11.877 1.00 74.81 344 TRP A C 1
ATOM 2672 O O . TRP A 1 344 ? -27.939 -4.447 12.142 1.00 74.81 344 TRP A O 1
ATOM 2682 N N . ASP A 1 345 ? -27.355 -6.092 10.734 1.00 76.12 345 ASP A N 1
ATOM 2683 C CA . ASP A 1 345 ? -28.345 -5.742 9.726 1.00 76.12 345 ASP A CA 1
ATOM 2684 C C . ASP A 1 345 ? -29.730 -6.276 10.124 1.00 76.12 345 ASP A C 1
ATOM 2686 O O . ASP A 1 345 ? -29.931 -7.480 10.298 1.00 76.12 345 ASP A O 1
ATOM 2690 N N . GLU A 1 346 ? -30.715 -5.387 10.278 1.00 73.81 346 GLU A N 1
ATOM 2691 C CA . GLU A 1 346 ? -32.066 -5.790 10.691 1.00 73.81 346 GLU A CA 1
ATOM 2692 C C . GLU A 1 346 ? -32.755 -6.722 9.691 1.00 73.81 346 GLU A C 1
ATOM 2694 O O . GLU A 1 346 ? -33.645 -7.479 10.083 1.00 73.81 346 GLU A O 1
ATOM 2699 N N . ARG A 1 347 ? -32.320 -6.709 8.425 1.00 79.19 347 ARG A N 1
ATOM 2700 C CA . ARG A 1 347 ? -32.875 -7.541 7.354 1.00 79.19 347 ARG A CA 1
ATOM 2701 C C . ARG A 1 347 ? -32.427 -8.998 7.462 1.00 79.19 347 ARG A C 1
ATOM 2703 O O . ARG A 1 347 ? -33.091 -9.846 6.876 1.00 79.19 347 ARG A O 1
ATOM 2710 N N . VAL A 1 348 ? -31.350 -9.311 8.191 1.00 83.44 348 VAL A N 1
ATOM 2711 C CA . VAL A 1 348 ? -30.834 -10.684 8.319 1.00 83.44 348 VAL A CA 1
ATOM 2712 C C . VAL A 1 348 ? -31.726 -11.538 9.226 1.00 83.44 348 VAL A C 1
ATOM 2714 O O . VAL A 1 348 ? -31.853 -11.286 10.430 1.00 83.44 348 VAL A O 1
ATOM 2717 N N . ASP A 1 349 ? -32.288 -12.613 8.667 1.00 81.75 349 ASP A N 1
ATOM 2718 C CA . ASP A 1 349 ? -33.027 -13.617 9.428 1.00 81.75 349 ASP A CA 1
ATOM 2719 C C . ASP A 1 349 ? -32.074 -14.575 10.152 1.00 81.75 349 ASP A C 1
ATOM 2721 O O . ASP A 1 349 ? -31.638 -15.611 9.649 1.00 81.75 349 ASP A O 1
ATOM 2725 N N . GLN A 1 350 ? -31.801 -14.227 11.405 1.00 78.94 350 GLN A N 1
ATOM 2726 C CA . GLN A 1 350 ? -31.023 -15.025 12.351 1.00 78.94 350 GLN A CA 1
ATOM 2727 C C . GLN A 1 350 ? -31.717 -16.349 12.750 1.00 78.94 350 GLN A C 1
ATOM 2729 O O . GLN A 1 350 ? -31.119 -17.150 13.465 1.00 78.94 350 GLN A O 1
ATOM 2734 N N . ARG A 1 351 ? -32.976 -16.583 12.347 1.00 80.88 351 ARG A N 1
ATOM 2735 C CA . ARG A 1 351 ? -33.753 -17.805 12.634 1.00 80.88 351 ARG A CA 1
ATOM 2736 C C . ARG A 1 351 ? -33.882 -18.749 11.441 1.00 80.88 351 ARG A C 1
ATOM 2738 O O . ARG A 1 351 ? -34.448 -19.832 11.616 1.00 80.88 351 ARG A O 1
ATOM 2745 N N . ALA A 1 352 ? -33.360 -18.367 10.275 1.00 83.69 352 ALA A N 1
ATOM 2746 C CA . ALA A 1 352 ? -33.237 -19.260 9.134 1.00 83.69 352 ALA A CA 1
ATOM 2747 C C . ALA A 1 352 ? -32.510 -20.556 9.543 1.00 83.69 352 ALA A C 1
ATOM 2749 O O . ALA A 1 352 ? -31.651 -20.549 10.430 1.00 83.69 352 ALA A O 1
ATOM 2750 N N . ARG A 1 353 ? -32.873 -21.667 8.898 1.00 86.75 353 ARG A N 1
ATOM 2751 C CA . ARG A 1 353 ? -32.266 -22.988 9.097 1.00 86.75 353 ARG A CA 1
ATOM 2752 C C . ARG A 1 353 ? -31.828 -23.549 7.754 1.00 86.75 353 ARG A C 1
ATOM 2754 O O . ARG A 1 353 ? -32.568 -23.408 6.781 1.00 86.75 353 ARG A O 1
ATOM 2761 N N . ASN A 1 354 ? -30.673 -24.203 7.723 1.00 88.75 354 ASN A N 1
ATOM 2762 C CA . ASN A 1 354 ? -30.206 -24.929 6.543 1.00 88.75 354 ASN A CA 1
ATOM 2763 C C . ASN A 1 354 ? -30.911 -26.290 6.382 1.00 88.75 354 ASN A C 1
ATOM 2765 O O . ASN A 1 354 ? -31.752 -26.662 7.204 1.00 88.75 354 ASN A O 1
ATOM 2769 N N . GLU A 1 355 ? -30.583 -27.057 5.335 1.00 88.44 355 GLU A N 1
ATOM 2770 C CA . GLU A 1 355 ? -31.235 -28.354 5.067 1.00 88.44 355 GLU A CA 1
ATOM 2771 C C . GLU A 1 355 ? -31.025 -29.390 6.183 1.00 88.44 355 GLU A C 1
ATOM 2773 O O . GLU A 1 355 ? -31.884 -30.240 6.412 1.00 88.44 355 GLU A O 1
ATOM 2778 N N . ASN A 1 356 ? -29.933 -29.277 6.949 1.00 84.44 356 ASN A N 1
ATOM 2779 C CA . ASN A 1 356 ? -29.692 -30.100 8.140 1.00 84.44 356 ASN A CA 1
ATOM 2780 C C . ASN A 1 356 ? -30.591 -29.705 9.331 1.00 84.44 356 ASN A C 1
ATOM 2782 O O . ASN A 1 356 ? -30.484 -30.279 10.415 1.00 84.44 356 ASN A O 1
ATOM 2786 N N . GLY A 1 357 ? -31.454 -28.700 9.160 1.00 82.50 357 GLY A N 1
ATOM 2787 C CA . GLY A 1 357 ? -32.322 -28.153 10.193 1.00 82.50 357 GLY A CA 1
ATOM 2788 C C . GLY A 1 357 ? -31.592 -27.301 11.231 1.00 82.50 357 GLY A C 1
ATOM 2789 O O . GLY A 1 357 ? -32.227 -26.902 12.205 1.00 82.50 357 GLY A O 1
ATOM 2790 N N . LEU A 1 358 ? -30.300 -27.013 11.053 1.00 83.88 358 LEU A N 1
ATOM 2791 C CA . LEU A 1 358 ? -29.498 -26.208 11.977 1.00 83.88 358 LEU A CA 1
ATOM 2792 C C . LEU A 1 358 ? -29.696 -24.722 11.681 1.00 83.88 358 LEU A C 1
ATOM 2794 O O . LEU A 1 358 ? -29.666 -24.321 10.519 1.00 83.88 358 LEU A O 1
ATOM 2798 N N . SER A 1 359 ? -29.868 -23.909 12.721 1.00 85.06 359 SER A N 1
ATOM 2799 C CA . SER A 1 359 ? -29.716 -22.455 12.627 1.00 85.06 359 SER A CA 1
ATOM 2800 C C . SER A 1 359 ? -28.270 -22.046 12.901 1.00 85.06 359 SER A C 1
ATOM 2802 O O . SER A 1 359 ? -27.469 -22.819 13.426 1.00 85.06 359 SER A O 1
ATOM 2804 N N . VAL A 1 360 ? -27.939 -20.791 12.608 1.00 79.12 360 VAL A N 1
ATOM 2805 C CA . VAL A 1 360 ? -26.611 -20.203 12.855 1.00 79.12 360 VAL A CA 1
ATOM 2806 C C . VAL A 1 360 ? -26.143 -20.377 14.309 1.00 79.12 360 VAL A C 1
ATOM 2808 O O . VAL A 1 360 ? -24.975 -20.674 14.545 1.00 79.12 360 VAL A O 1
ATOM 2811 N N . PHE A 1 361 ? -27.057 -20.271 15.279 1.00 78.38 361 PHE A N 1
ATOM 2812 C CA . PHE A 1 361 ? -26.757 -20.461 16.705 1.00 78.38 361 PHE A CA 1
ATOM 2813 C C . PHE A 1 361 ? -26.531 -21.927 17.109 1.00 78.38 361 PHE A C 1
ATOM 2815 O O . PHE A 1 361 ? -25.974 -22.175 18.173 1.00 78.38 361 PHE A O 1
ATOM 2822 N N . ASP A 1 362 ? -26.974 -22.883 16.285 1.00 77.31 362 ASP A N 1
ATOM 2823 C CA . ASP A 1 362 ? -26.730 -24.318 16.483 1.00 77.31 362 ASP A CA 1
ATOM 2824 C C . ASP A 1 362 ? -25.395 -24.759 15.835 1.00 77.31 362 ASP A C 1
ATOM 2826 O O . ASP A 1 362 ? -24.901 -25.849 16.116 1.00 77.31 362 ASP A O 1
ATOM 2830 N N . ILE A 1 363 ? -24.810 -23.919 14.966 1.00 76.62 363 ILE A N 1
ATOM 2831 C CA . ILE A 1 363 ? -23.492 -24.121 14.333 1.00 76.62 363 ILE A CA 1
ATOM 2832 C C . ILE A 1 363 ? -22.364 -23.578 15.224 1.00 76.62 363 ILE A C 1
ATOM 2834 O O . ILE A 1 363 ? -21.326 -24.226 15.363 1.00 76.62 363 ILE A O 1
ATOM 2838 N N . ASP A 1 364 ? -22.561 -22.406 15.833 1.00 67.50 364 ASP A N 1
ATOM 2839 C CA . ASP A 1 364 ? -21.646 -21.826 16.822 1.00 67.50 364 ASP A CA 1
ATOM 2840 C C . ASP A 1 364 ? -22.453 -21.101 17.915 1.00 67.50 364 ASP A C 1
ATOM 2842 O O . ASP A 1 364 ? -23.099 -20.074 17.687 1.00 67.50 364 ASP A O 1
ATOM 2846 N N . GLU A 1 365 ? -22.424 -21.661 19.125 1.00 62.59 365 GLU A N 1
ATOM 2847 C CA . GLU A 1 365 ? -23.221 -21.190 20.259 1.00 62.59 365 GLU A CA 1
ATOM 2848 C C . GLU A 1 365 ? -22.757 -19.815 20.784 1.00 62.59 365 GLU A C 1
ATOM 2850 O O . GLU A 1 365 ? -23.573 -19.047 21.302 1.00 62.59 365 GLU A O 1
ATOM 2855 N N . SER A 1 366 ? -21.493 -19.426 20.555 1.00 58.56 366 SER A N 1
ATOM 2856 C CA . SER A 1 366 ? -20.945 -18.119 20.977 1.00 58.56 366 SER A CA 1
ATOM 2857 C C . SER A 1 366 ? -21.600 -16.924 20.262 1.00 58.56 366 SER A C 1
ATOM 2859 O O . SER A 1 366 ? -21.617 -15.788 20.752 1.00 58.56 366 SER A O 1
ATOM 2861 N N . ILE A 1 367 ? -22.239 -17.183 19.118 1.00 59.06 367 ILE A N 1
ATOM 2862 C CA . ILE A 1 367 ? -23.013 -16.198 18.354 1.00 59.06 367 ILE A CA 1
ATOM 2863 C C . ILE A 1 367 ? -24.255 -15.743 19.144 1.00 59.06 367 ILE A C 1
ATOM 2865 O O . ILE A 1 367 ? -24.739 -14.616 19.005 1.00 59.06 367 ILE A O 1
ATOM 2869 N N . ARG A 1 368 ? -24.773 -16.594 20.036 1.00 53.28 368 ARG A N 1
ATOM 2870 C CA . ARG A 1 368 ? -25.973 -16.311 20.835 1.00 53.28 368 ARG A CA 1
ATOM 2871 C C . ARG A 1 368 ? -25.733 -15.196 21.855 1.00 53.28 368 ARG A C 1
ATOM 2873 O O . ARG A 1 368 ? -26.586 -14.321 22.021 1.00 53.28 368 ARG A O 1
ATOM 2880 N N . GLU A 1 369 ? -24.556 -15.194 22.476 1.00 50.19 369 GLU A N 1
ATOM 2881 C CA . GLU A 1 369 ? -24.120 -14.199 23.464 1.00 50.19 369 GLU A CA 1
ATOM 2882 C C . GLU A 1 369 ? -23.896 -12.818 22.821 1.00 50.19 369 GLU A C 1
ATOM 2884 O O . GLU A 1 369 ? -24.279 -11.780 23.373 1.00 50.19 369 GLU A O 1
ATOM 2889 N N . THR A 1 370 ? -23.354 -12.802 21.599 1.00 43.62 370 THR A N 1
ATOM 2890 C CA . THR A 1 370 ? -23.122 -11.572 20.822 1.00 43.62 370 THR A CA 1
ATOM 2891 C C . THR A 1 370 ? -24.390 -10.995 20.179 1.00 43.62 370 THR A C 1
ATOM 2893 O O . THR A 1 370 ? -24.454 -9.786 19.963 1.00 43.62 370 THR A O 1
ATOM 2896 N N . CYS A 1 371 ? -25.442 -11.789 19.949 1.00 40.88 371 CYS A N 1
ATOM 2897 C CA . CYS A 1 371 ? -26.752 -11.272 19.526 1.00 40.88 371 CYS A CA 1
ATOM 2898 C C . CYS A 1 371 ? -27.553 -10.624 20.672 1.00 40.88 371 CYS A C 1
ATOM 2900 O O . CYS A 1 371 ? -28.107 -9.532 20.505 1.00 40.88 371 CYS A O 1
ATOM 2902 N N . PHE A 1 372 ? -27.633 -11.275 21.840 1.00 39.91 372 PHE A N 1
ATOM 2903 C CA . PHE A 1 372 ? -28.481 -10.812 22.952 1.00 39.91 372 PHE A CA 1
ATOM 2904 C C . PHE A 1 372 ? -28.018 -9.486 23.576 1.00 39.91 372 PHE A C 1
ATOM 2906 O O . PHE A 1 372 ? -28.844 -8.691 24.026 1.00 39.91 372 PHE A O 1
ATOM 2913 N N . THR A 1 373 ? -26.711 -9.224 23.572 1.00 36.50 373 THR A N 1
ATOM 2914 C CA . THR A 1 373 ? -26.097 -8.033 24.182 1.00 36.50 373 THR A CA 1
ATOM 2915 C C . THR A 1 373 ? -26.390 -6.722 23.442 1.00 36.50 373 THR A C 1
ATOM 2917 O O . THR A 1 373 ? -26.397 -5.662 24.071 1.00 36.50 373 THR A O 1
ATOM 2920 N N . TYR A 1 374 ? -26.682 -6.765 22.135 1.00 41.69 374 TYR A N 1
ATOM 2921 C CA . TYR A 1 374 ? -26.856 -5.556 21.313 1.00 41.69 374 TYR A CA 1
ATOM 2922 C C . TYR A 1 374 ? -28.324 -5.156 21.083 1.00 41.69 374 TYR A C 1
ATOM 2924 O O . TYR A 1 374 ? -28.646 -3.972 21.184 1.00 41.69 374 TYR A O 1
ATOM 2932 N N . ARG A 1 375 ? -29.244 -6.101 20.825 1.00 33.22 375 ARG A N 1
ATOM 2933 C CA . ARG A 1 375 ? -30.635 -5.765 20.432 1.00 33.22 375 ARG A CA 1
ATOM 2934 C C . ARG A 1 375 ? -31.531 -5.207 21.555 1.00 33.22 375 ARG A C 1
ATOM 2936 O O . ARG A 1 375 ? -32.556 -4.606 21.252 1.00 33.22 375 ARG A O 1
ATOM 2943 N N . CYS A 1 376 ? -31.172 -5.357 22.833 1.00 37.34 376 CYS A N 1
ATOM 2944 C CA . CYS A 1 376 ? -32.053 -4.979 23.955 1.00 37.34 376 CYS A CA 1
ATOM 2945 C C . CYS A 1 376 ? -31.828 -3.569 24.548 1.00 37.34 376 CYS A C 1
ATOM 2947 O O . CYS A 1 376 ? -32.720 -3.048 25.226 1.00 37.34 376 CYS A O 1
ATOM 2949 N N . ASN A 1 377 ? -30.655 -2.956 24.340 1.00 42.31 377 ASN A N 1
ATOM 2950 C CA . ASN A 1 377 ? -30.126 -1.966 25.293 1.00 42.31 377 ASN A CA 1
ATOM 2951 C C . ASN A 1 377 ? -30.424 -0.478 25.014 1.00 42.31 377 ASN A C 1
ATOM 2953 O O . ASN A 1 377 ? -30.393 0.312 25.954 1.00 42.31 377 ASN A O 1
ATOM 2957 N N . ILE A 1 378 ? -30.739 -0.067 23.779 1.00 43.84 378 ILE A N 1
ATOM 2958 C CA . ILE A 1 378 ? -30.837 1.373 23.442 1.00 43.84 378 ILE A CA 1
ATOM 2959 C C . ILE A 1 378 ? -32.264 1.930 23.612 1.00 43.84 378 ILE A C 1
ATOM 2961 O O . ILE A 1 378 ? -32.481 2.900 24.338 1.00 43.84 378 ILE A O 1
ATOM 2965 N N . ILE A 1 379 ? -33.263 1.319 22.967 1.00 34.78 379 ILE A N 1
ATOM 2966 C CA . ILE A 1 379 ? -34.596 1.935 22.806 1.00 34.78 379 ILE A CA 1
ATOM 2967 C C . ILE A 1 379 ? -35.476 1.766 24.061 1.00 34.78 379 ILE A C 1
ATOM 2969 O O . ILE A 1 379 ? -36.178 2.691 24.479 1.00 34.78 379 ILE A O 1
ATOM 2973 N N . THR A 1 380 ? -35.433 0.596 24.702 1.00 33.16 380 THR A N 1
ATOM 2974 C CA . THR A 1 380 ? -36.411 0.189 25.729 1.00 33.16 380 THR A CA 1
ATOM 2975 C C . THR A 1 380 ? -36.286 0.936 27.061 1.00 33.16 380 THR A C 1
ATOM 2977 O O . THR A 1 380 ? -37.291 1.150 27.746 1.00 33.16 380 THR A O 1
ATOM 2980 N N . CYS A 1 381 ? -35.069 1.326 27.450 1.00 37.22 381 CYS A N 1
ATOM 2981 C CA . CYS A 1 381 ? -34.776 1.835 28.794 1.00 37.22 381 CYS A CA 1
ATOM 2982 C C . CYS A 1 381 ? -34.946 3.357 28.918 1.00 37.22 381 CYS A C 1
ATOM 2984 O O . CYS A 1 381 ? -35.553 3.831 29.883 1.00 37.22 381 CYS A O 1
ATOM 2986 N N . ILE A 1 382 ? -34.474 4.124 27.929 1.00 37.75 382 ILE A N 1
ATOM 2987 C CA . ILE A 1 382 ? -34.527 5.595 27.947 1.00 37.75 382 ILE A CA 1
ATOM 2988 C C . ILE A 1 382 ? -35.983 6.079 27.854 1.00 37.75 382 ILE A C 1
ATOM 2990 O O . ILE A 1 382 ? -36.437 6.883 28.675 1.00 37.75 382 ILE A O 1
ATOM 2994 N N . TRP A 1 383 ? -36.757 5.533 26.908 1.00 31.06 383 TRP A N 1
ATOM 2995 C CA . TRP A 1 383 ? -38.138 5.970 26.679 1.00 31.06 383 TRP A CA 1
ATOM 2996 C C . TRP A 1 383 ? -39.079 5.622 27.840 1.00 31.06 383 TRP A C 1
ATOM 2998 O O . TRP A 1 383 ? -39.901 6.449 28.238 1.00 31.06 383 TRP A O 1
ATOM 3008 N N . ARG A 1 384 ? -38.917 4.445 28.464 1.00 31.61 384 ARG A N 1
ATOM 3009 C CA . ARG A 1 384 ? -39.748 4.023 29.608 1.00 31.61 384 ARG A CA 1
ATOM 3010 C C . ARG A 1 384 ? -39.565 4.928 30.837 1.00 31.61 384 ARG A C 1
ATOM 3012 O O . ARG A 1 384 ? -40.534 5.142 31.564 1.00 31.61 384 ARG A O 1
ATOM 3019 N N . LYS A 1 385 ? -38.374 5.508 31.047 1.00 35.50 385 LYS A N 1
ATOM 3020 C CA . LYS A 1 385 ? -38.131 6.491 32.120 1.00 35.50 385 LYS A CA 1
ATOM 3021 C C . LYS A 1 385 ? -38.773 7.849 31.809 1.00 35.50 385 LYS A C 1
ATOM 3023 O O . LYS A 1 385 ? -39.559 8.334 32.623 1.00 35.50 385 LYS A O 1
ATOM 3028 N N . LEU A 1 386 ? -38.526 8.427 30.630 1.00 31.09 386 LEU A N 1
ATOM 3029 C CA . LEU A 1 386 ? -39.036 9.764 30.272 1.00 31.09 386 LEU A CA 1
ATOM 3030 C C . LEU A 1 386 ? -40.569 9.824 30.140 1.00 31.09 386 LEU A C 1
ATOM 3032 O O . LEU A 1 386 ? -41.192 10.758 30.650 1.00 31.09 386 LEU A O 1
ATOM 3036 N N . VAL A 1 387 ? -41.204 8.804 29.551 1.00 33.06 387 VAL A N 1
ATOM 3037 C CA . VAL A 1 387 ? -42.677 8.730 29.454 1.00 33.06 387 VAL A CA 1
ATOM 3038 C C . VAL A 1 387 ? -43.334 8.688 30.839 1.00 33.06 387 VAL A C 1
ATOM 3040 O O . VAL A 1 387 ? -44.393 9.285 31.029 1.00 33.06 387 VAL A O 1
ATOM 3043 N N . SER A 1 388 ? -42.695 8.064 31.836 1.00 33.06 388 SER A N 1
ATOM 3044 C CA . SER A 1 388 ? -43.232 8.010 33.206 1.00 33.06 388 SER A CA 1
ATOM 3045 C C . SER A 1 388 ? -43.258 9.374 33.918 1.00 33.06 388 SER A C 1
ATOM 3047 O O . SER A 1 388 ? -44.083 9.583 34.808 1.00 33.06 388 SER A O 1
ATOM 3049 N N . VAL A 1 389 ? -42.403 10.319 33.502 1.00 38.97 389 VAL A N 1
ATOM 3050 C CA . VAL A 1 389 ? -42.389 11.707 33.995 1.00 38.97 389 VAL A CA 1
ATOM 3051 C C . VAL A 1 389 ? -43.401 12.563 33.228 1.00 38.97 389 VAL A C 1
ATOM 3053 O O . VAL A 1 389 ? -44.197 13.264 33.848 1.00 38.97 389 VAL A O 1
ATOM 3056 N N . SER A 1 390 ? -43.449 12.446 31.896 1.00 30.45 390 SER A N 1
ATOM 3057 C CA . SER A 1 390 ? -44.413 13.173 31.051 1.00 30.45 390 SER A CA 1
ATOM 3058 C C . SER A 1 390 ? -45.871 12.848 31.416 1.00 30.45 390 SER A C 1
ATOM 3060 O O . SER A 1 390 ? -46.659 13.743 31.732 1.00 30.45 390 SER A O 1
ATOM 3062 N N . ASN A 1 391 ? -46.210 11.557 31.517 1.00 33.00 391 ASN A N 1
ATOM 3063 C CA . ASN A 1 391 ? -47.569 11.098 31.834 1.00 33.00 391 ASN A CA 1
ATOM 3064 C C . ASN A 1 391 ? -47.989 11.373 33.295 1.00 33.00 391 ASN A C 1
ATOM 3066 O O . ASN A 1 391 ? -49.163 11.212 33.630 1.00 33.00 391 ASN A O 1
ATOM 3070 N N . ARG A 1 392 ? -47.064 11.800 34.171 1.00 37.25 392 ARG A N 1
ATOM 3071 C CA . ARG A 1 392 ? -47.388 12.326 35.512 1.00 37.25 392 ARG A CA 1
ATOM 3072 C C . ARG A 1 392 ? -47.816 13.795 35.493 1.00 37.25 392 ARG A C 1
ATOM 3074 O O . ARG A 1 392 ? -48.502 14.216 36.419 1.00 37.25 392 ARG A O 1
ATOM 3081 N N . ILE A 1 393 ? -47.441 14.557 34.465 1.00 40.97 393 ILE A N 1
ATOM 3082 C CA . ILE A 1 393 ? -47.789 15.980 34.316 1.00 40.97 393 ILE A CA 1
ATOM 3083 C C . ILE A 1 393 ? -49.057 16.142 33.460 1.00 40.97 393 ILE A C 1
ATOM 3085 O O . ILE A 1 393 ? -49.889 16.998 33.753 1.00 40.97 393 ILE A O 1
ATOM 3089 N N . THR A 1 394 ? -49.264 15.293 32.446 1.00 33.34 394 THR A N 1
ATOM 3090 C CA . THR A 1 394 ? -50.484 15.292 31.617 1.00 33.34 394 THR A CA 1
ATOM 3091 C C . THR A 1 394 ? -51.214 13.946 31.685 1.00 33.34 394 THR A C 1
ATOM 3093 O O . THR A 1 394 ? -50.988 13.027 30.902 1.00 33.34 394 THR A O 1
ATOM 3096 N N . GLY A 1 395 ? -52.136 13.821 32.645 1.00 35.69 395 GLY A N 1
ATOM 3097 C CA . GLY A 1 395 ? -52.854 12.574 32.933 1.00 35.69 395 GLY A CA 1
ATOM 3098 C C . GLY A 1 395 ? -53.848 12.131 31.848 1.00 35.69 395 GLY A C 1
ATOM 3099 O O . GLY A 1 395 ? -55.055 12.325 31.995 1.00 35.69 395 GLY A O 1
ATOM 3100 N N . LYS A 1 396 ? -53.363 11.481 30.784 1.00 31.83 396 LYS A N 1
ATOM 3101 C CA . LYS A 1 396 ? -54.170 10.740 29.795 1.00 31.83 396 LYS A CA 1
ATOM 3102 C C . LYS A 1 396 ? -53.613 9.330 29.573 1.00 31.83 396 LYS A C 1
ATOM 3104 O O . LYS A 1 396 ? -52.417 9.096 29.702 1.00 31.83 396 LYS A O 1
ATOM 3109 N N . LYS A 1 397 ? -54.502 8.379 29.264 1.00 35.72 397 LYS A N 1
ATOM 3110 C CA . LYS A 1 397 ? -54.156 6.974 28.981 1.00 35.72 397 LYS A CA 1
ATOM 3111 C C . LYS A 1 397 ? -53.791 6.777 27.504 1.00 35.72 397 LYS A C 1
ATOM 3113 O O . LYS A 1 397 ? -54.349 7.451 26.642 1.00 35.72 397 LYS A O 1
ATOM 3118 N N . ASN A 1 398 ? -52.894 5.828 27.243 1.00 30.86 398 ASN A N 1
ATOM 3119 C CA . ASN A 1 398 ? -52.331 5.530 25.924 1.00 30.86 398 ASN A CA 1
ATOM 3120 C C . ASN A 1 398 ? -53.391 5.072 24.890 1.00 30.86 398 ASN A C 1
ATOM 3122 O O . ASN A 1 398 ? -54.166 4.161 25.195 1.00 30.86 398 ASN A O 1
ATOM 3126 N N . PRO A 1 399 ? -53.366 5.608 23.655 1.00 35.53 399 PRO A N 1
ATOM 3127 C CA . PRO A 1 399 ? -53.843 4.948 22.436 1.00 35.53 399 PRO A CA 1
ATOM 3128 C C . PRO A 1 399 ? -52.693 4.176 21.720 1.00 35.53 399 PRO A C 1
ATOM 3130 O O . PRO A 1 399 ? -51.563 4.205 22.211 1.00 35.53 399 PRO A O 1
ATOM 3133 N N . PRO A 1 400 ? -52.953 3.443 20.613 1.00 40.16 400 PRO A N 1
ATOM 3134 C CA . PRO A 1 400 ? -51.982 2.528 19.989 1.00 40.16 400 PRO A CA 1
ATOM 3135 C C . PRO A 1 400 ? -51.345 3.020 18.665 1.00 40.16 400 PRO A C 1
ATOM 3137 O O . PRO A 1 400 ? -51.809 3.985 18.065 1.00 40.16 400 PRO A O 1
ATOM 3140 N N . CYS A 1 401 ? -50.388 2.217 18.167 1.00 28.38 401 CYS A N 1
ATOM 3141 C CA . CYS A 1 401 ? -49.665 2.286 16.879 1.00 28.38 401 CYS A CA 1
ATOM 3142 C C . CYS A 1 401 ? -48.456 3.250 16.831 1.00 28.38 401 CYS A C 1
ATOM 3144 O O . CYS A 1 401 ? -48.597 4.456 16.999 1.00 28.38 401 CYS A O 1
ATOM 3146 N N . ALA A 1 402 ? -47.253 2.705 16.601 1.00 43.53 402 ALA A N 1
ATOM 3147 C CA . ALA A 1 402 ? -45.982 3.417 16.801 1.00 43.53 402 ALA A CA 1
ATOM 3148 C C . ALA A 1 402 ? -45.469 4.184 15.565 1.00 43.53 402 ALA A C 1
ATOM 3150 O O . ALA A 1 402 ? -44.809 5.217 15.704 1.00 43.53 402 ALA A O 1
ATOM 3151 N N . ASP A 1 403 ? -45.775 3.704 14.358 1.00 39.56 403 ASP A N 1
ATOM 3152 C CA . ASP A 1 403 ? -45.036 4.095 13.147 1.00 39.56 403 ASP A CA 1
ATOM 3153 C C . ASP A 1 403 ? -45.411 5.501 12.650 1.00 39.56 403 ASP A C 1
ATOM 3155 O O . ASP A 1 403 ? -44.554 6.281 12.227 1.00 39.56 403 ASP A O 1
ATOM 3159 N N . GLN A 1 404 ? -46.684 5.892 12.800 1.00 36.97 404 GLN A N 1
ATOM 3160 C CA . GLN A 1 404 ? -47.129 7.261 12.508 1.00 36.97 404 GLN A CA 1
ATOM 3161 C C . GLN A 1 404 ? -46.503 8.296 13.455 1.00 36.97 404 GLN A C 1
ATOM 3163 O O . GLN A 1 404 ? -46.209 9.416 13.032 1.00 36.97 404 GLN A O 1
ATOM 3168 N N . GLU A 1 405 ? -46.239 7.936 14.716 1.00 41.25 405 GLU A N 1
ATOM 3169 C CA . GLU A 1 405 ? -45.572 8.841 15.653 1.00 41.25 405 GLU A CA 1
ATOM 3170 C C . GLU A 1 405 ? -44.084 9.040 15.325 1.00 41.25 405 GLU A C 1
ATOM 3172 O O . GLU A 1 405 ? -43.523 10.076 15.684 1.00 41.25 405 GLU A O 1
ATOM 3177 N N . ALA A 1 406 ? -43.411 8.072 14.695 1.00 41.91 406 ALA A N 1
ATOM 3178 C CA . ALA A 1 406 ? -42.001 8.203 14.312 1.00 41.91 406 ALA A CA 1
ATOM 3179 C C . ALA A 1 406 ? -41.826 9.255 13.203 1.00 41.91 406 ALA A C 1
ATOM 3181 O O . ALA A 1 406 ? -41.059 10.208 13.359 1.00 41.91 406 ALA A O 1
ATOM 3182 N N . ILE A 1 407 ? -42.628 9.155 12.138 1.00 44.19 407 ILE A N 1
ATOM 3183 C CA . ILE A 1 407 ? -42.639 10.120 11.027 1.00 44.19 407 ILE A CA 1
ATOM 3184 C C . ILE A 1 407 ? -43.032 11.518 11.529 1.00 44.19 407 ILE A C 1
ATOM 3186 O O . ILE A 1 407 ? -42.381 12.508 11.183 1.00 44.19 407 ILE A O 1
ATOM 3190 N N . ALA A 1 408 ? -44.043 11.608 12.402 1.00 47.97 408 ALA A N 1
ATOM 3191 C CA . ALA A 1 408 ? -44.434 12.870 13.026 1.00 47.97 408 ALA A CA 1
ATOM 3192 C C . ALA A 1 408 ? -43.282 13.496 13.835 1.00 47.97 408 ALA A C 1
ATOM 3194 O O . ALA A 1 408 ? -43.013 14.685 13.679 1.00 47.97 408 ALA A O 1
ATOM 3195 N N . ARG A 1 409 ? -42.555 12.704 14.642 1.00 50.56 409 ARG A N 1
ATOM 3196 C CA . ARG A 1 409 ? -41.399 13.167 15.435 1.00 50.56 409 ARG A CA 1
ATOM 3197 C C . ARG A 1 409 ? -40.273 13.734 14.568 1.00 50.56 409 ARG A C 1
ATOM 3199 O O . ARG A 1 409 ? -39.783 14.821 14.873 1.00 50.56 409 ARG A O 1
ATOM 3206 N N . ILE A 1 410 ? -39.901 13.060 13.477 1.00 57.78 410 ILE A N 1
ATOM 3207 C CA . ILE A 1 410 ? -38.861 13.543 12.545 1.00 57.78 410 ILE A CA 1
ATOM 3208 C C . ILE A 1 410 ? -39.266 14.898 11.939 1.00 57.78 410 ILE A C 1
ATOM 3210 O O . ILE A 1 410 ? -38.452 15.824 11.883 1.00 57.78 410 ILE A O 1
ATOM 3214 N N . GLN A 1 411 ? -40.540 15.067 11.569 1.00 60.28 411 GLN A N 1
ATOM 3215 C CA . GLN A 1 411 ? -41.056 16.357 11.099 1.00 60.28 411 GLN A CA 1
ATOM 3216 C C . GLN A 1 411 ? -40.999 17.447 12.183 1.00 60.28 411 GLN A C 1
ATOM 3218 O O . GLN A 1 411 ? -40.651 18.589 11.868 1.00 60.28 411 GLN A O 1
ATOM 3223 N N . THR A 1 412 ? -41.267 17.130 13.457 1.00 65.00 412 THR A N 1
ATOM 3224 C CA . THR A 1 412 ? -41.110 18.100 14.557 1.00 65.00 412 THR A CA 1
ATOM 3225 C C . THR A 1 412 ? -39.655 18.529 14.738 1.00 65.00 412 THR A C 1
ATOM 3227 O O . THR A 1 412 ? -39.403 19.723 14.892 1.00 65.00 412 THR A O 1
ATOM 3230 N N . TYR A 1 413 ? -38.691 17.602 14.668 1.00 63.50 413 TYR A N 1
ATOM 3231 C CA . TYR A 1 413 ? -37.266 17.933 14.803 1.00 63.50 413 TYR A CA 1
ATOM 3232 C C . TYR A 1 413 ? -36.755 18.800 13.650 1.00 63.50 413 TYR A C 1
ATOM 3234 O O . TYR A 1 413 ? -36.112 19.815 13.909 1.00 63.50 413 TYR A O 1
ATOM 3242 N N . LYS A 1 414 ? -37.109 18.495 12.394 1.00 68.62 414 LYS A N 1
ATOM 3243 C CA . LYS A 1 414 ? -36.757 19.353 11.243 1.00 68.62 414 LYS A CA 1
ATOM 3244 C C . LYS A 1 414 ? -37.391 20.745 11.349 1.00 68.62 414 LYS A C 1
ATOM 3246 O O . LYS A 1 414 ? -36.749 21.748 11.042 1.00 68.62 414 LYS A O 1
ATOM 3251 N N . ARG A 1 415 ? -38.623 20.843 11.865 1.00 75.25 415 ARG A N 1
ATOM 3252 C CA . ARG A 1 415 ? -39.275 22.135 12.148 1.00 75.25 415 ARG A CA 1
ATOM 3253 C C . ARG A 1 415 ? -38.549 22.922 13.245 1.00 75.25 415 ARG A C 1
ATOM 3255 O O . ARG A 1 415 ? -38.368 24.126 13.095 1.00 75.25 415 ARG A O 1
ATOM 3262 N N . MET A 1 416 ? -38.116 22.241 14.306 1.00 72.50 416 MET A N 1
ATOM 3263 C CA . MET A 1 416 ? -37.370 22.819 15.427 1.00 72.50 416 MET A CA 1
ATOM 3264 C C . MET A 1 416 ? -35.975 23.304 15.002 1.00 72.50 416 MET A C 1
ATOM 3266 O O . MET A 1 416 ? -35.593 24.425 15.337 1.00 72.50 416 MET A O 1
ATOM 3270 N N . GLY A 1 417 ? -35.253 22.519 14.198 1.00 77.81 417 GLY A N 1
ATOM 3271 C CA . GLY A 1 417 ? -33.976 22.918 13.604 1.00 77.81 417 GLY A CA 1
ATOM 3272 C C . GLY A 1 417 ? -34.109 24.131 12.687 1.00 77.81 417 GLY A C 1
ATOM 3273 O O . GLY A 1 417 ? -33.353 25.085 12.836 1.00 77.81 417 GLY A O 1
ATOM 3274 N N . ASN A 1 418 ? -35.142 24.182 11.840 1.00 80.69 418 ASN A N 1
ATOM 3275 C CA . ASN A 1 418 ? -35.429 25.371 11.031 1.00 80.69 418 ASN A CA 1
ATOM 3276 C C . ASN A 1 418 ? -35.715 26.618 11.891 1.00 80.69 418 ASN A C 1
ATOM 3278 O O . ASN A 1 418 ? -35.249 27.705 11.556 1.00 80.69 418 ASN A O 1
ATOM 3282 N N . THR A 1 419 ? -36.425 26.493 13.021 1.00 85.44 419 THR A N 1
ATOM 3283 C CA . THR A 1 419 ? -36.605 27.632 13.944 1.00 85.44 419 THR A CA 1
ATOM 3284 C C . THR A 1 419 ? -35.317 28.038 14.661 1.00 85.44 419 THR A C 1
ATOM 3286 O O . THR A 1 419 ? -35.098 29.229 14.860 1.00 85.44 419 THR A O 1
ATOM 3289 N N . LEU A 1 420 ? -34.441 27.090 15.005 1.00 80.56 420 LEU A N 1
ATOM 3290 C CA . LEU A 1 420 ? -33.137 27.381 15.612 1.00 80.56 420 LEU A CA 1
ATOM 3291 C C . LEU A 1 420 ? -32.175 28.037 14.619 1.00 80.56 420 LEU A C 1
ATOM 3293 O O . LEU A 1 420 ? -31.478 28.973 14.994 1.00 80.56 420 LEU A O 1
ATOM 3297 N N . LEU A 1 421 ? -32.196 27.623 13.349 1.00 86.81 421 LEU A N 1
ATOM 3298 C CA . LEU A 1 421 ? -31.450 28.270 12.272 1.00 86.81 421 LEU A CA 1
ATOM 3299 C C . LEU A 1 421 ? -31.910 29.720 12.083 1.00 86.81 421 LEU A C 1
ATOM 3301 O O . LEU A 1 421 ? -31.070 30.610 12.021 1.00 86.81 421 LEU A O 1
ATOM 3305 N N . LEU A 1 422 ? -33.225 29.977 12.084 1.00 87.81 422 LEU A N 1
ATOM 3306 C CA . LEU A 1 422 ? -33.768 31.340 12.034 1.00 87.81 422 LEU A CA 1
ATOM 3307 C C . LEU A 1 422 ? -33.316 32.186 13.235 1.00 87.81 422 LEU A C 1
ATOM 3309 O O . LEU A 1 422 ? -32.868 33.315 13.040 1.00 87.81 422 LEU A O 1
ATOM 3313 N N . VAL A 1 423 ? -33.369 31.647 14.460 1.00 88.81 423 VAL A N 1
ATOM 3314 C CA . VAL A 1 423 ? -32.873 32.336 15.669 1.00 88.81 423 VAL A CA 1
ATOM 3315 C C . VAL A 1 423 ? -31.369 32.618 15.576 1.00 88.81 423 VAL A C 1
ATOM 3317 O O . VAL A 1 423 ? -30.954 33.741 15.853 1.00 88.81 423 VAL A O 1
ATOM 3320 N N . ALA A 1 424 ? -30.563 31.652 15.129 1.00 88.12 424 ALA A N 1
ATOM 3321 C CA . ALA A 1 424 ? -29.119 31.811 14.965 1.00 88.12 424 ALA A CA 1
ATOM 3322 C C . ALA A 1 424 ? -28.771 32.882 13.917 1.00 88.12 424 ALA A C 1
ATOM 3324 O O . ALA A 1 424 ? -27.967 33.778 14.175 1.00 88.12 424 ALA A O 1
ATOM 3325 N N . THR A 1 425 ? -29.431 32.855 12.753 1.00 89.31 425 THR A N 1
ATOM 3326 C CA . THR A 1 425 ? -29.240 33.889 11.725 1.00 89.31 425 THR A CA 1
ATOM 3327 C C . THR A 1 425 ? -29.680 35.267 12.210 1.00 89.31 425 THR A C 1
ATOM 3329 O O . THR A 1 425 ? -28.988 36.244 11.944 1.00 89.31 425 THR A O 1
ATOM 3332 N N . LEU A 1 426 ? -30.778 35.360 12.972 1.00 91.31 426 LEU A N 1
ATOM 3333 C CA . LEU A 1 426 ? -31.240 36.628 13.539 1.00 91.31 426 LEU A CA 1
ATOM 3334 C C . LEU A 1 426 ? -30.215 37.201 14.523 1.00 91.31 426 LEU A C 1
ATOM 3336 O O . LEU A 1 426 ? -29.829 38.358 14.364 1.00 91.31 426 LEU A O 1
ATOM 3340 N N . ILE A 1 427 ? -29.719 36.400 15.474 1.00 88.38 427 ILE A N 1
ATOM 3341 C CA . ILE A 1 427 ? -28.671 36.830 16.416 1.00 88.38 427 ILE A CA 1
ATOM 3342 C C . ILE A 1 427 ? -27.435 37.313 15.646 1.00 88.38 427 ILE A C 1
ATOM 3344 O O . ILE A 1 427 ? -27.011 38.444 15.865 1.00 88.38 427 ILE A O 1
ATOM 3348 N N . ALA A 1 428 ? -26.928 36.527 14.688 1.00 90.94 428 ALA A N 1
ATOM 3349 C CA . ALA A 1 428 ? -25.769 36.908 13.877 1.00 90.94 428 ALA A CA 1
ATOM 3350 C C . ALA A 1 428 ? -25.975 38.226 13.103 1.00 90.94 428 ALA A C 1
ATOM 3352 O O . ALA A 1 428 ? -25.049 39.029 13.008 1.00 90.94 428 ALA A O 1
ATOM 3353 N N . THR A 1 429 ? -27.177 38.489 12.571 1.00 91.81 429 THR A N 1
ATOM 3354 C CA . THR A 1 429 ? -27.472 39.774 11.903 1.00 91.81 429 THR A CA 1
ATOM 3355 C C . THR A 1 429 ? -27.572 40.953 12.870 1.00 91.81 429 THR A C 1
ATOM 3357 O O . THR A 1 429 ? -27.174 42.060 12.511 1.00 91.81 429 THR A O 1
ATOM 3360 N N . VAL A 1 430 ? -28.068 40.736 14.093 1.00 90.69 430 VAL A N 1
ATOM 3361 C CA . VAL A 1 430 ? -28.168 41.784 15.121 1.00 90.69 430 VAL A CA 1
ATOM 3362 C C . VAL A 1 430 ? -26.784 42.159 15.645 1.00 90.69 430 VAL A C 1
ATOM 3364 O O . VAL A 1 430 ? -26.488 43.347 15.729 1.00 90.69 430 VAL A O 1
ATOM 3367 N N . THR A 1 431 ? -25.919 41.180 15.923 1.00 88.19 431 THR A N 1
ATOM 3368 C CA . THR A 1 431 ? -24.534 41.425 16.365 1.00 88.19 431 THR A CA 1
ATOM 3369 C C . THR A 1 431 ? -23.711 42.077 15.252 1.00 88.19 431 THR A C 1
ATOM 3371 O O . THR A 1 431 ? -23.081 43.111 15.451 1.00 88.19 431 THR A O 1
ATOM 3374 N N . PHE A 1 432 ? -23.820 41.572 14.015 1.00 87.38 432 PHE A N 1
ATOM 3375 C CA . PHE A 1 432 ? -23.155 42.182 12.859 1.00 87.38 432 PHE A CA 1
ATOM 3376 C C . PHE A 1 432 ? -23.558 43.653 12.657 1.00 87.38 432 PHE A C 1
ATOM 3378 O O . PHE A 1 432 ? -22.709 44.479 12.336 1.00 87.38 432 PHE A O 1
ATOM 3385 N N . ALA A 1 433 ? -24.828 44.011 12.880 1.00 87.19 433 ALA A N 1
ATOM 3386 C CA . ALA A 1 433 ? -25.260 45.408 12.862 1.00 87.19 433 ALA A CA 1
ATOM 3387 C C . ALA A 1 433 ? -24.709 46.209 14.060 1.00 87.19 433 ALA A C 1
ATOM 3389 O O . ALA A 1 433 ? -24.236 47.334 13.877 1.00 87.19 433 ALA A O 1
ATOM 3390 N N . ALA A 1 434 ? -24.727 45.628 15.265 1.00 85.88 434 ALA A N 1
ATOM 3391 C CA . ALA A 1 434 ? -24.257 46.256 16.500 1.00 85.88 434 ALA A CA 1
ATOM 3392 C C . ALA A 1 434 ? -22.776 46.670 16.433 1.00 85.88 434 ALA A C 1
ATOM 3394 O O . ALA A 1 434 ? -22.432 47.765 16.884 1.00 85.88 434 ALA A O 1
ATOM 3395 N N . ALA A 1 435 ? -21.930 45.859 15.788 1.00 81.56 435 ALA A N 1
ATOM 3396 C CA . ALA A 1 435 ? -20.518 46.156 15.541 1.00 81.56 435 ALA A CA 1
ATOM 3397 C C . ALA A 1 435 ? -20.277 47.451 14.732 1.00 81.56 435 ALA A C 1
ATOM 3399 O O . ALA A 1 435 ? -19.243 48.099 14.902 1.00 81.56 435 ALA A O 1
ATOM 3400 N N . PHE A 1 436 ? -21.225 47.867 13.881 1.00 80.19 436 PHE A N 1
ATOM 3401 C CA . PHE A 1 436 ? -21.153 49.135 13.139 1.00 80.19 436 PHE A CA 1
ATOM 3402 C C . PHE A 1 436 ? -21.934 50.278 13.804 1.00 80.19 436 PHE A C 1
ATOM 3404 O O . PHE A 1 436 ? -21.625 51.444 13.562 1.00 80.19 436 PHE A O 1
ATOM 3411 N N . THR A 1 437 ? -22.904 49.994 14.678 1.00 80.88 437 THR A N 1
ATOM 3412 C CA . THR A 1 437 ? -23.647 51.010 15.449 1.00 80.88 437 THR A CA 1
ATOM 3413 C C . THR A 1 437 ? -23.074 51.178 16.860 1.00 80.88 437 THR A C 1
ATOM 3415 O O . THR A 1 437 ? -23.768 50.976 17.858 1.00 80.88 437 THR A O 1
ATOM 3418 N N . MET A 1 438 ? -21.789 51.532 16.943 1.00 79.88 438 MET A N 1
ATOM 3419 C CA . MET A 1 438 ? -21.034 51.575 18.201 1.00 79.88 438 MET A CA 1
ATOM 3420 C C . MET A 1 438 ? -21.673 52.495 19.267 1.00 79.88 438 MET A C 1
ATOM 3422 O O . MET A 1 438 ? -21.928 53.671 18.982 1.00 79.88 438 MET A O 1
ATOM 3426 N N . PRO A 1 439 ? -21.881 52.020 20.515 1.00 72.50 439 PRO A N 1
ATOM 3427 C CA . PRO A 1 439 ? -22.386 52.839 21.618 1.00 72.50 439 PRO A CA 1
ATOM 3428 C C . PRO A 1 439 ? -21.536 54.094 21.859 1.00 72.50 439 PRO A C 1
ATOM 3430 O O . PRO A 1 439 ? -20.312 54.024 21.960 1.00 72.50 439 PRO A O 1
ATOM 3433 N N . GLY A 1 440 ? -22.194 55.253 21.950 1.00 73.38 440 GLY A N 1
ATOM 3434 C CA . GLY A 1 440 ? -21.542 56.568 22.029 1.00 73.38 440 GLY A CA 1
ATOM 3435 C C . GLY A 1 440 ? -21.167 57.186 20.674 1.00 73.38 440 GLY A C 1
ATOM 3436 O O . GLY A 1 440 ? -20.893 58.381 20.623 1.00 73.38 440 GLY A O 1
ATOM 3437 N N . GLY A 1 441 ? -21.221 56.424 19.577 1.00 79.94 441 GLY A N 1
ATOM 3438 C CA . GLY A 1 441 ? -20.952 56.898 18.220 1.00 79.94 441 GLY A CA 1
ATOM 3439 C C . GLY A 1 441 ? -19.468 57.063 17.877 1.00 79.94 441 GLY A C 1
ATOM 3440 O O . GLY A 1 441 ? -18.569 56.774 18.671 1.00 79.94 441 GLY A O 1
ATOM 3441 N N . PHE A 1 442 ? -19.219 57.533 16.655 1.00 80.25 442 PHE A N 1
ATOM 3442 C CA . PHE A 1 442 ? -17.881 57.798 16.126 1.00 80.25 442 PHE A CA 1
ATOM 3443 C C . PHE A 1 442 ? -17.535 59.283 16.205 1.00 80.25 442 PHE A C 1
ATOM 3445 O O . PHE A 1 442 ? -18.398 60.151 16.064 1.00 80.25 442 PHE A O 1
ATOM 3452 N N . ASN A 1 443 ? -16.252 59.574 16.392 1.00 77.94 443 ASN A N 1
ATOM 3453 C CA . ASN A 1 443 ? -15.728 60.925 16.324 1.00 77.94 443 ASN A CA 1
ATOM 3454 C C . ASN A 1 443 ? -15.765 61.431 14.872 1.00 77.94 443 ASN A C 1
ATOM 3456 O O . ASN A 1 443 ? -15.111 60.865 13.996 1.00 77.94 443 ASN A O 1
ATOM 3460 N N . ASN A 1 444 ? -16.513 62.507 14.633 1.00 75.56 444 ASN A N 1
ATOM 3461 C CA . ASN A 1 444 ? -16.673 63.114 13.311 1.00 75.56 444 ASN A CA 1
ATOM 3462 C C . ASN A 1 444 ? -15.760 64.333 13.085 1.00 75.56 444 ASN A C 1
ATOM 3464 O O . ASN A 1 444 ? -15.771 64.893 11.988 1.00 75.56 444 ASN A O 1
ATOM 3468 N N . ASP A 1 445 ? -14.963 64.730 14.082 1.00 77.81 445 ASP A N 1
ATOM 3469 C CA . ASP A 1 445 ? -14.033 65.852 13.960 1.00 77.81 445 ASP A CA 1
ATOM 3470 C C . ASP A 1 445 ? -12.899 65.526 12.974 1.00 77.81 445 ASP A C 1
ATOM 3472 O O . ASP A 1 445 ? -12.290 64.453 13.021 1.00 77.81 445 ASP A O 1
ATOM 3476 N N . LEU A 1 446 ? -12.591 66.478 12.089 1.00 59.06 446 LEU A N 1
ATOM 3477 C CA . LEU A 1 446 ? -11.532 66.366 11.083 1.00 59.06 446 LEU A CA 1
ATOM 3478 C C . LEU A 1 446 ? -10.145 66.305 11.746 1.00 59.06 446 LEU A C 1
ATOM 3480 O O . LEU A 1 446 ? -9.592 67.321 12.167 1.00 59.06 446 LEU A O 1
ATOM 3484 N N . GLY A 1 447 ? -9.566 65.106 11.810 1.00 73.19 447 GLY A N 1
ATOM 3485 C CA . GLY A 1 447 ? -8.249 64.864 12.395 1.00 73.19 447 GLY A CA 1
ATOM 3486 C C . GLY A 1 447 ? -7.884 63.374 12.452 1.00 73.19 447 GLY A C 1
ATOM 3487 O O . GLY A 1 447 ? -8.666 62.527 12.025 1.00 73.19 447 GLY A O 1
ATOM 3488 N N . PRO A 1 448 ? -6.724 63.007 13.031 1.00 68.12 448 PRO A N 1
ATOM 3489 C CA . PRO A 1 448 ? -6.221 61.625 13.056 1.00 68.12 448 PRO A CA 1
ATOM 3490 C C . PRO A 1 448 ? -7.025 60.657 13.949 1.00 68.12 448 PRO A C 1
ATOM 3492 O O . PRO A 1 448 ? -6.628 59.509 14.118 1.00 68.12 448 PRO A O 1
ATOM 3495 N N . LYS A 1 449 ? -8.139 61.112 14.539 1.00 64.44 449 LYS A N 1
ATOM 3496 C CA . LYS A 1 449 ? -9.106 60.291 15.284 1.00 64.44 449 LYS A CA 1
ATOM 3497 C C . LYS A 1 449 ? -10.504 60.276 14.648 1.00 64.44 449 LYS A C 1
ATOM 3499 O O . LYS A 1 449 ? -11.449 59.830 15.296 1.00 64.44 449 LYS A O 1
ATOM 3504 N N . GLN A 1 450 ? -10.656 60.778 13.423 1.00 76.44 450 GLN A N 1
ATOM 3505 C CA . GLN A 1 450 ? -11.920 60.714 12.692 1.00 76.44 450 GLN A CA 1
ATOM 3506 C C . GLN A 1 450 ? -12.304 59.245 12.442 1.00 76.44 450 GLN A C 1
ATOM 3508 O O . GLN A 1 450 ? -11.463 58.442 12.045 1.00 76.44 450 GLN A O 1
ATOM 3513 N N . GLY A 1 451 ? -13.557 58.877 12.713 1.00 69.56 451 GLY A N 1
ATOM 3514 C CA . GLY A 1 451 ? -14.048 57.497 12.612 1.00 69.56 451 GLY A CA 1
ATOM 3515 C C . GLY A 1 451 ? -13.712 56.582 13.800 1.00 69.56 451 GLY A C 1
ATOM 3516 O O . GLY A 1 451 ? -14.160 55.440 13.818 1.00 69.56 451 GLY A O 1
ATOM 3517 N N . VAL A 1 452 ? -12.978 57.050 14.819 1.00 77.44 452 VAL A N 1
ATOM 3518 C CA . VAL A 1 452 ? -12.732 56.273 16.052 1.00 77.44 452 VAL A CA 1
ATOM 3519 C C . VAL A 1 452 ? -13.955 56.352 16.975 1.00 77.44 452 VAL A C 1
ATOM 3521 O O . VAL A 1 452 ? -14.568 57.412 17.103 1.00 77.44 452 VAL A O 1
ATOM 3524 N N . ALA A 1 453 ? -14.323 55.248 17.633 1.00 77.75 453 ALA A N 1
ATOM 3525 C CA . ALA A 1 453 ? -15.434 55.224 18.589 1.00 77.75 453 ALA A CA 1
ATOM 3526 C C . ALA A 1 453 ? -15.143 56.113 19.816 1.00 77.75 453 ALA A C 1
ATOM 3528 O O . ALA A 1 453 ? -14.097 55.986 20.454 1.00 77.75 453 ALA A O 1
ATOM 3529 N N . LEU A 1 454 ? -16.086 56.985 20.185 1.00 72.31 454 LEU A N 1
ATOM 3530 C CA . LEU A 1 454 ? -15.888 58.050 21.185 1.00 72.31 454 LEU A CA 1
ATOM 3531 C C . LEU A 1 454 ? -15.596 57.551 22.616 1.00 72.31 454 LEU A C 1
ATOM 3533 O O . LEU A 1 454 ? -15.118 58.320 23.447 1.00 72.31 454 LEU A O 1
ATOM 3537 N N . LEU A 1 455 ? -15.850 56.270 22.904 1.00 71.38 455 LEU A N 1
ATOM 3538 C CA . LEU A 1 455 ? -15.708 55.648 24.228 1.00 71.38 455 LEU A CA 1
ATOM 3539 C C . LEU A 1 455 ? -14.589 54.580 24.301 1.00 71.38 455 LEU A C 1
ATOM 3541 O O . LEU A 1 455 ? -14.618 53.718 25.183 1.00 71.38 455 LEU A O 1
ATOM 3545 N N . GLU A 1 456 ? -13.593 54.648 23.406 1.00 65.69 456 GLU A N 1
ATOM 3546 C CA . GLU A 1 456 ? -12.434 53.733 23.261 1.00 65.69 456 GLU A CA 1
ATOM 3547 C C . GLU A 1 456 ? -11.751 53.319 24.589 1.00 65.69 456 GLU A C 1
ATOM 3549 O O . GLU A 1 456 ? -11.382 52.157 24.795 1.00 65.69 456 GLU A O 1
ATOM 3554 N N . SER A 1 457 ? -11.582 54.270 25.512 1.00 64.81 457 SER A N 1
ATOM 3555 C CA . SER A 1 457 ? -10.913 54.064 26.805 1.00 64.81 457 SER A CA 1
ATOM 3556 C C . SER A 1 457 ? -11.795 53.397 27.869 1.00 64.81 457 SER A C 1
ATOM 3558 O O . SER A 1 457 ? -11.293 52.982 28.917 1.00 64.81 457 SER A O 1
ATOM 3560 N N . SER A 1 458 ? -13.104 53.273 27.633 1.00 72.50 458 SER A N 1
ATOM 3561 C CA . SER A 1 458 ? -14.039 52.735 28.619 1.00 72.50 458 SER A CA 1
ATOM 3562 C C . SER A 1 458 ? -13.965 51.205 28.699 1.00 72.50 458 SER A C 1
ATOM 3564 O O . SER A 1 458 ? -14.078 50.485 27.705 1.00 72.50 458 SER A O 1
ATOM 3566 N N . ARG A 1 459 ? -13.835 50.668 29.922 1.00 71.00 459 ARG A N 1
ATOM 3567 C CA . ARG A 1 459 ? -13.848 49.208 30.147 1.00 71.00 459 ARG A CA 1
ATOM 3568 C C . ARG A 1 459 ? -15.165 48.565 29.686 1.00 71.00 459 ARG A C 1
ATOM 3570 O O . ARG A 1 459 ? -15.147 47.437 29.208 1.00 71.00 459 ARG A O 1
ATOM 3577 N N . ARG A 1 460 ? -16.290 49.288 29.789 1.00 73.12 460 ARG A N 1
ATOM 3578 C CA . ARG A 1 460 ? -17.631 48.814 29.397 1.00 73.12 460 ARG A CA 1
ATOM 3579 C C . ARG A 1 460 ? -17.746 48.571 27.882 1.00 73.12 460 ARG A C 1
ATOM 3581 O O . ARG A 1 460 ? -18.272 47.534 27.494 1.00 73.12 460 ARG A O 1
ATOM 3588 N N . LEU A 1 461 ? -17.172 49.438 27.037 1.00 78.94 461 LEU A N 1
ATOM 3589 C CA . LEU A 1 461 ? -17.170 49.237 25.578 1.00 78.94 461 LEU A CA 1
ATOM 3590 C C . LEU A 1 461 ? -16.311 48.034 25.143 1.00 78.94 461 LEU A C 1
ATOM 3592 O O . LEU A 1 461 ? -16.643 47.358 24.175 1.00 78.94 461 LEU A O 1
ATOM 3596 N N . ARG A 1 462 ? -15.236 47.710 25.874 1.00 78.12 462 ARG A N 1
ATOM 3597 C CA . ARG A 1 462 ? -14.432 46.506 25.589 1.00 78.12 462 ARG A CA 1
ATOM 3598 C C . ARG A 1 462 ? -15.210 45.215 25.862 1.00 78.12 462 ARG A C 1
ATOM 3600 O O . ARG A 1 462 ? -15.136 44.291 25.060 1.00 78.12 462 ARG A O 1
ATOM 3607 N N . TRP A 1 463 ? -15.999 45.180 26.939 1.00 77.44 463 TRP A N 1
ATOM 3608 C CA . TRP A 1 463 ? -16.915 44.066 27.215 1.00 77.44 463 TRP A CA 1
ATOM 3609 C C . TRP A 1 463 ? -18.048 43.961 26.185 1.00 77.44 463 TRP A C 1
ATOM 3611 O O . TRP A 1 463 ? -18.383 42.845 25.800 1.00 77.44 463 TRP A O 1
ATOM 3621 N N . PHE A 1 464 ? -18.569 45.090 25.686 1.00 84.75 464 PHE A N 1
ATOM 3622 C CA . PHE A 1 464 ? -19.514 45.118 24.562 1.00 84.75 464 PHE A CA 1
ATOM 3623 C C . PHE A 1 464 ? -18.938 44.408 23.327 1.00 84.75 464 PHE A C 1
ATOM 3625 O O . PHE A 1 464 ? -19.498 43.405 22.897 1.00 84.75 464 PHE A O 1
ATOM 3632 N N . ILE A 1 465 ? -17.778 44.857 22.825 1.00 83.81 465 ILE A N 1
ATOM 3633 C CA . ILE A 1 465 ? -17.127 44.285 21.629 1.00 83.81 465 ILE A CA 1
ATOM 3634 C C . ILE A 1 465 ? -16.831 42.787 21.815 1.00 83.81 465 ILE A C 1
ATOM 3636 O O . ILE A 1 465 ? -17.090 41.985 20.923 1.00 83.81 465 ILE A O 1
ATOM 3640 N N . PHE A 1 466 ? -16.297 42.397 22.977 1.00 81.44 466 PHE A N 1
ATOM 3641 C CA . PHE A 1 466 ? -15.942 41.004 23.258 1.00 81.44 466 PHE A CA 1
ATOM 3642 C C . PHE A 1 466 ? -17.171 40.084 23.315 1.00 81.44 466 PHE A C 1
ATOM 3644 O O . PHE A 1 466 ? -17.149 38.986 22.761 1.00 81.44 466 PHE A O 1
ATOM 3651 N N . SER A 1 467 ? -18.256 40.530 23.955 1.00 80.88 467 SER A N 1
ATOM 3652 C CA . SER A 1 467 ? -19.481 39.734 24.067 1.00 80.88 467 SER A CA 1
ATOM 3653 C C . SER A 1 467 ? -20.241 39.655 22.739 1.00 80.88 467 SER A C 1
ATOM 3655 O O . SER A 1 467 ? -20.714 38.582 22.375 1.00 80.88 467 SER A O 1
ATOM 3657 N N . ASP A 1 468 ? -20.273 40.744 21.967 1.00 88.44 468 ASP A N 1
ATOM 3658 C CA . ASP A 1 468 ? -20.877 40.783 20.630 1.00 88.44 468 ASP A CA 1
ATOM 3659 C C . ASP A 1 468 ? -20.147 39.861 19.633 1.00 88.44 468 ASP A C 1
ATOM 3661 O O . ASP A 1 468 ? -20.779 39.084 18.915 1.00 88.44 468 ASP A O 1
ATOM 3665 N N . ALA A 1 469 ? -18.809 39.836 19.670 1.00 86.81 469 ALA A N 1
ATOM 3666 C CA . ALA A 1 469 ? -18.003 38.923 18.859 1.00 86.81 469 ALA A CA 1
ATOM 3667 C C . ALA A 1 469 ? -18.252 37.440 19.202 1.00 86.81 469 ALA A C 1
ATOM 3669 O O . ALA A 1 469 ? -18.377 36.611 18.296 1.00 86.81 469 ALA A O 1
ATOM 3670 N N . ILE A 1 470 ? -18.373 37.097 20.493 1.00 81.38 470 ILE A N 1
ATOM 3671 C CA . ILE A 1 470 ? -18.737 35.739 20.941 1.00 81.38 470 ILE A CA 1
ATOM 3672 C C . ILE A 1 470 ? -20.145 35.372 20.462 1.00 81.38 470 ILE A C 1
ATOM 3674 O O . ILE A 1 470 ? -20.350 34.261 19.960 1.00 81.38 470 ILE A O 1
ATOM 3678 N N . ALA A 1 471 ? -21.100 36.297 20.575 1.00 88.75 471 ALA A N 1
ATOM 3679 C CA . ALA A 1 471 ? -22.472 36.097 20.128 1.00 88.75 471 ALA A CA 1
ATOM 3680 C C . ALA A 1 471 ? -22.538 35.828 18.619 1.00 88.75 471 ALA A C 1
ATOM 3682 O O . ALA A 1 471 ? -23.149 34.844 18.197 1.00 88.75 471 ALA A O 1
ATOM 3683 N N . MET A 1 472 ? -21.837 36.631 17.815 1.00 89.69 472 MET A N 1
ATOM 3684 C CA . MET A 1 472 ? -21.758 36.457 16.365 1.00 89.69 472 MET A CA 1
ATOM 3685 C C . MET A 1 472 ? -21.118 35.114 15.984 1.00 89.69 472 MET A C 1
ATOM 3687 O O . MET A 1 472 ? -21.698 34.353 15.208 1.00 89.69 472 MET A O 1
ATOM 3691 N N . ALA A 1 473 ? -19.948 34.791 16.546 1.00 86.00 473 ALA A N 1
ATOM 3692 C CA . ALA A 1 473 ? -19.204 33.580 16.198 1.00 86.00 473 ALA A CA 1
ATOM 3693 C C . ALA A 1 473 ? -19.968 32.299 16.572 1.00 86.00 473 ALA A C 1
ATOM 3695 O O . ALA A 1 473 ? -20.138 31.411 15.735 1.00 86.00 473 ALA A O 1
ATOM 3696 N N . SER A 1 474 ? -20.488 32.216 17.801 1.00 80.75 474 SER A N 1
ATOM 3697 C CA . SER A 1 474 ? -21.255 31.049 18.261 1.00 80.75 474 SER A CA 1
ATOM 3698 C C . SER A 1 474 ? -22.556 30.850 17.472 1.00 80.75 474 SER A C 1
ATOM 3700 O O . SER A 1 474 ? -22.892 29.708 17.148 1.00 80.75 474 SER A O 1
ATOM 3702 N N . SER A 1 475 ? -23.246 31.927 17.072 1.00 93.12 475 SER A N 1
ATOM 3703 C CA . SER A 1 475 ? -24.439 31.823 16.216 1.00 93.12 475 SER A CA 1
ATOM 3704 C C . SER A 1 475 ? -24.129 31.403 14.780 1.00 93.12 475 SER A C 1
ATOM 3706 O O . SER A 1 475 ? -24.855 30.581 14.224 1.00 93.12 475 SER A O 1
ATOM 3708 N N . ILE A 1 476 ? -23.044 31.901 14.176 1.00 89.69 476 ILE A N 1
ATOM 3709 C CA . ILE A 1 476 ? -22.619 31.460 12.836 1.00 89.69 476 ILE A CA 1
ATOM 3710 C C . ILE A 1 476 ? -22.257 29.969 12.859 1.00 89.69 476 ILE A C 1
ATOM 3712 O O . ILE A 1 476 ? -22.692 29.220 11.985 1.00 89.69 476 ILE A O 1
ATOM 3716 N N . ILE A 1 477 ? -21.534 29.506 13.884 1.00 83.56 477 ILE A N 1
ATOM 3717 C CA . ILE A 1 477 ? -21.190 28.084 14.039 1.00 83.56 477 ILE A CA 1
ATOM 3718 C C . ILE A 1 477 ? -22.459 27.237 14.235 1.00 83.56 477 ILE A C 1
ATOM 3720 O O . ILE A 1 477 ? -22.602 26.210 13.573 1.00 83.56 477 ILE A O 1
ATOM 3724 N N . ALA A 1 478 ? -23.419 27.677 15.058 1.00 85.88 478 ALA A N 1
ATOM 3725 C CA . ALA A 1 478 ? -24.705 26.992 15.220 1.00 85.88 478 ALA A CA 1
ATOM 3726 C C . ALA A 1 478 ? -25.502 26.905 13.904 1.00 85.88 478 ALA A C 1
ATOM 3728 O O . ALA A 1 478 ? -26.021 25.840 13.566 1.00 85.88 478 ALA A O 1
ATOM 3729 N N . ALA A 1 479 ? -25.562 27.996 13.134 1.00 87.69 479 ALA A N 1
ATOM 3730 C CA . ALA A 1 479 ? -26.221 28.027 11.830 1.00 87.69 479 ALA A CA 1
ATOM 3731 C C . ALA A 1 479 ? -25.560 27.054 10.837 1.00 87.69 479 ALA A C 1
ATOM 3733 O O . ALA A 1 479 ? -26.254 26.268 10.190 1.00 87.69 479 ALA A O 1
ATOM 3734 N N . CYS A 1 480 ? -24.225 27.038 10.776 1.00 84.19 480 CYS A N 1
ATOM 3735 C CA . CYS A 1 480 ? -23.461 26.079 9.979 1.00 84.19 480 CYS A CA 1
ATOM 3736 C C . CYS A 1 480 ? -23.718 24.627 10.410 1.00 84.19 480 CYS A C 1
ATOM 3738 O O . CYS A 1 480 ? -23.916 23.775 9.550 1.00 84.19 480 CYS A O 1
ATOM 3740 N N . ILE A 1 481 ? -23.762 24.330 11.713 1.00 80.12 481 ILE A N 1
ATOM 3741 C CA . ILE A 1 481 ? -24.035 22.976 12.224 1.00 80.12 481 ILE A CA 1
ATOM 3742 C C . ILE A 1 481 ? -25.441 22.503 11.837 1.00 80.12 481 ILE A C 1
ATOM 3744 O O . ILE A 1 481 ? -25.588 21.362 11.403 1.00 80.12 481 ILE A O 1
ATOM 3748 N N . ILE A 1 482 ? -26.466 23.358 11.921 1.00 82.44 482 ILE A N 1
ATOM 3749 C CA . ILE A 1 482 ? -27.825 22.991 11.482 1.00 82.44 482 ILE A CA 1
ATOM 3750 C C . ILE A 1 482 ? -27.878 22.811 9.958 1.00 82.44 482 ILE A C 1
ATOM 3752 O O . ILE A 1 482 ? -28.545 21.895 9.482 1.00 82.44 482 ILE A O 1
ATOM 3756 N N . PHE A 1 483 ? -27.164 23.642 9.192 1.00 81.38 483 PHE A N 1
ATOM 3757 C CA . PHE A 1 483 ? -27.097 23.542 7.732 1.00 81.38 483 PHE A CA 1
ATOM 3758 C C . PHE A 1 483 ? -26.415 22.245 7.269 1.00 81.38 483 PHE A C 1
ATOM 3760 O O . PHE A 1 483 ? -27.003 21.492 6.496 1.00 81.38 483 PHE A O 1
ATOM 3767 N N . TRP A 1 484 ? -25.227 21.927 7.793 1.00 74.31 484 TRP A N 1
ATOM 3768 C CA . TRP A 1 484 ? -24.542 20.658 7.514 1.00 74.31 484 TRP A CA 1
ATOM 3769 C C . TRP A 1 484 ? -25.328 19.455 8.043 1.00 74.31 484 TRP A C 1
ATOM 3771 O O . TRP A 1 484 ? -25.465 18.461 7.336 1.00 74.31 484 TRP A O 1
ATOM 3781 N N . GLY A 1 485 ? -25.920 19.563 9.235 1.00 70.81 485 GLY A N 1
ATOM 3782 C CA . GLY A 1 485 ? -26.808 18.540 9.785 1.00 70.81 485 GLY A CA 1
ATOM 3783 C C . GLY A 1 485 ? -28.030 18.278 8.902 1.00 70.81 485 GLY A C 1
ATOM 3784 O O . GLY A 1 485 ? -28.431 17.134 8.767 1.00 70.81 485 GLY A O 1
ATOM 3785 N N . ALA A 1 486 ? -28.594 19.296 8.243 1.00 71.69 486 ALA A N 1
ATOM 3786 C CA . ALA A 1 486 ? -29.713 19.137 7.307 1.00 71.69 486 ALA A CA 1
ATOM 3787 C C . ALA A 1 486 ? -29.312 18.552 5.934 1.00 71.69 486 ALA A C 1
ATOM 3789 O O . ALA A 1 486 ? -30.190 18.177 5.158 1.00 71.69 486 ALA A O 1
ATOM 3790 N N . ILE A 1 487 ? -28.010 18.484 5.634 1.00 67.38 487 ILE A N 1
ATOM 3791 C CA . ILE A 1 487 ? -27.438 17.864 4.425 1.00 67.38 487 ILE A CA 1
ATOM 3792 C C . ILE A 1 487 ? -27.049 16.392 4.679 1.00 67.38 487 ILE A C 1
ATOM 3794 O O . ILE A 1 487 ? -26.946 15.610 3.735 1.00 67.38 487 ILE A O 1
ATOM 3798 N N . ILE A 1 488 ? -26.847 16.002 5.941 1.00 56.22 488 ILE A N 1
ATOM 3799 C CA . ILE A 1 488 ? -26.388 14.672 6.369 1.00 56.22 488 ILE A CA 1
ATOM 3800 C C . ILE A 1 488 ? -27.574 13.871 6.948 1.00 56.22 488 ILE A C 1
ATOM 3802 O O . ILE A 1 488 ? -28.473 14.431 7.564 1.00 56.22 488 ILE A O 1
ATOM 3806 N N . ASN A 1 489 ? -27.599 12.552 6.725 1.00 53.25 489 ASN A N 1
ATOM 3807 C CA . ASN A 1 489 ? -28.776 11.697 6.954 1.00 53.25 489 ASN A CA 1
ATOM 3808 C C . ASN A 1 489 ? -29.416 11.782 8.365 1.00 53.25 489 ASN A C 1
ATOM 3810 O O . ASN A 1 489 ? -28.732 11.834 9.395 1.00 53.25 489 ASN A O 1
ATOM 3814 N N . ASP A 1 490 ? -30.754 11.676 8.368 1.00 53.88 490 ASP A N 1
ATOM 3815 C CA . ASP A 1 490 ? -31.682 11.988 9.471 1.00 53.88 490 ASP A CA 1
ATOM 3816 C C . ASP A 1 490 ? -31.354 11.380 10.846 1.00 53.88 490 ASP A C 1
ATOM 3818 O O . ASP A 1 490 ? -31.567 12.053 11.855 1.00 53.88 490 ASP A O 1
ATOM 3822 N N . GLU A 1 491 ? -30.813 10.159 10.909 1.00 51.62 491 GLU A N 1
ATOM 3823 C CA . GLU A 1 491 ? -30.433 9.474 12.162 1.00 51.62 491 GLU A CA 1
ATOM 3824 C C . GLU A 1 491 ? -29.523 10.339 13.055 1.00 51.62 491 GLU A C 1
ATOM 3826 O O . GLU A 1 491 ? -29.673 10.393 14.276 1.00 51.62 491 GLU A O 1
ATOM 3831 N N . SER A 1 492 ? -28.588 11.067 12.437 1.00 54.41 492 SER A N 1
ATOM 3832 C CA . SER A 1 492 ? -27.598 11.893 13.140 1.00 54.41 492 SER A CA 1
ATOM 3833 C C . SER A 1 492 ? -28.096 13.302 13.491 1.00 54.41 492 SER A C 1
ATOM 3835 O O . SER A 1 492 ? -27.476 13.999 14.302 1.00 54.41 492 SER A O 1
ATOM 3837 N N . TYR A 1 493 ? -29.239 13.726 12.936 1.00 64.75 493 TYR A N 1
ATOM 3838 C CA . TYR A 1 493 ? -29.740 15.101 13.036 1.00 64.75 493 TYR A CA 1
ATOM 3839 C C . TYR A 1 493 ? -29.958 15.557 14.483 1.00 64.75 493 TYR A C 1
ATOM 3841 O O . TYR A 1 493 ? -29.721 16.716 14.812 1.00 64.75 493 TYR A O 1
ATOM 3849 N N . VAL A 1 494 ? -30.359 14.643 15.373 1.00 60.41 494 VAL A N 1
ATOM 3850 C CA . VAL A 1 494 ? -30.620 14.943 16.792 1.00 60.41 494 VAL A CA 1
ATOM 3851 C C . VAL A 1 494 ? -29.348 15.390 17.528 1.00 60.41 494 VAL A C 1
ATOM 3853 O O . VAL A 1 494 ? -29.427 16.267 18.387 1.00 60.41 494 VAL A O 1
ATOM 3856 N N . TYR A 1 495 ? -28.174 14.856 17.171 1.00 62.00 495 TYR A N 1
ATOM 3857 C CA . TYR A 1 495 ? -26.898 15.266 17.767 1.00 62.00 495 TYR A CA 1
ATOM 3858 C C . TYR A 1 495 ? -26.487 16.674 17.312 1.00 62.00 495 TYR A C 1
ATOM 3860 O O . TYR A 1 495 ? -26.164 17.526 18.141 1.00 62.00 495 TYR A O 1
ATOM 3868 N N . TYR A 1 496 ? -26.570 16.954 16.007 1.00 68.06 496 TYR A N 1
ATOM 3869 C CA . TYR A 1 496 ? -26.314 18.294 15.465 1.00 68.06 496 TYR A CA 1
ATOM 3870 C C . TYR A 1 496 ? -27.307 19.331 16.009 1.00 68.06 496 TYR A C 1
ATOM 3872 O O . TYR A 1 496 ? -26.916 20.437 16.373 1.00 68.06 496 TYR A O 1
ATOM 3880 N N . LEU A 1 497 ? -28.581 18.959 16.153 1.00 73.00 497 LEU A N 1
ATOM 3881 C CA . LEU A 1 497 ? -29.608 19.801 16.763 1.00 73.00 497 LEU A CA 1
ATOM 3882 C C . LEU A 1 497 ? -29.282 20.124 18.231 1.00 73.00 497 LEU A C 1
ATOM 3884 O O . LEU A 1 497 ? -29.431 21.271 18.641 1.00 73.00 497 LEU A O 1
ATOM 3888 N N . ALA A 1 498 ? -28.809 19.145 19.010 1.00 67.00 498 ALA A N 1
ATOM 3889 C CA . ALA A 1 498 ? -28.429 19.341 20.410 1.00 67.00 498 ALA A CA 1
ATOM 3890 C C . ALA A 1 498 ? -27.170 20.213 20.576 1.00 67.00 498 ALA A C 1
ATOM 3892 O O . ALA A 1 498 ? -27.138 21.090 21.437 1.00 67.00 498 ALA A O 1
ATOM 3893 N N . THR A 1 499 ? -26.135 20.027 19.750 1.00 67.31 499 THR A N 1
ATOM 3894 C CA . THR A 1 499 ? -24.945 20.899 19.802 1.00 67.31 499 THR A CA 1
ATOM 3895 C C . THR A 1 499 ? -25.280 22.328 19.366 1.00 67.31 499 THR A C 1
ATOM 3897 O O . THR A 1 499 ? -24.834 23.290 19.996 1.00 67.31 499 THR A O 1
ATOM 3900 N N . ALA A 1 500 ? -26.146 22.487 18.360 1.00 78.81 500 ALA A N 1
ATOM 3901 C CA . ALA A 1 500 ? -26.624 23.792 17.927 1.00 78.81 500 ALA A CA 1
ATOM 3902 C C . ALA A 1 500 ? -27.506 24.497 18.972 1.00 78.81 500 ALA A C 1
ATOM 3904 O O . ALA A 1 500 ? -27.343 25.704 19.148 1.00 78.81 500 ALA A O 1
ATOM 3905 N N . THR A 1 501 ? -28.390 23.804 19.710 1.00 75.81 501 THR A N 1
ATOM 3906 C CA . THR A 1 501 ? -29.180 24.462 20.775 1.00 75.81 501 THR A CA 1
ATOM 3907 C C . THR A 1 501 ? -28.275 25.075 21.838 1.00 75.81 501 THR A C 1
ATOM 3909 O O . THR A 1 501 ? -28.443 26.253 22.151 1.00 75.81 501 THR A O 1
ATOM 3912 N N . VAL A 1 502 ? -27.269 24.339 22.325 1.00 74.69 502 VAL A N 1
ATOM 3913 C CA . VAL A 1 502 ? -26.299 24.847 23.314 1.00 74.69 502 VAL A CA 1
ATOM 3914 C C . VAL A 1 502 ? -25.573 26.091 22.791 1.00 74.69 502 VAL A C 1
ATOM 3916 O O . VAL A 1 502 ? -25.529 27.109 23.483 1.00 74.69 502 VAL A O 1
ATOM 3919 N N . LEU A 1 503 ? -25.085 26.060 21.547 1.00 74.19 503 LEU A N 1
ATOM 3920 C CA . LEU A 1 503 ? -24.432 27.216 20.923 1.00 74.19 503 LEU A CA 1
ATOM 3921 C C . LEU A 1 503 ? -25.382 28.412 20.740 1.00 74.19 503 LEU A C 1
ATOM 3923 O O . LEU A 1 503 ? -24.981 29.538 21.021 1.00 74.19 503 LEU A O 1
ATOM 3927 N N . THR A 1 504 ? -26.649 28.204 20.358 1.00 82.31 504 THR A N 1
ATOM 3928 C CA . THR A 1 504 ? -27.633 29.307 20.290 1.00 82.31 504 THR A CA 1
ATOM 3929 C C . THR A 1 504 ? -27.981 29.887 21.662 1.00 82.31 504 THR A C 1
ATOM 3931 O O . THR A 1 504 ? -28.215 31.090 21.763 1.00 82.31 504 THR A O 1
ATOM 3934 N N . CYS A 1 505 ? -27.965 29.085 22.733 1.00 75.44 505 CYS A N 1
ATOM 3935 C CA . CYS A 1 505 ? -28.132 29.587 24.097 1.00 75.44 505 CYS A CA 1
ATOM 3936 C C . CYS A 1 505 ? -26.946 30.462 24.526 1.00 75.44 505 CYS A C 1
ATOM 3938 O O . CYS A 1 505 ? -27.169 31.544 25.068 1.00 75.44 505 CYS A O 1
ATOM 3940 N N . ILE A 1 506 ? -25.710 30.046 24.228 1.00 77.00 506 ILE A N 1
ATOM 3941 C CA . ILE A 1 506 ? -24.500 30.855 24.457 1.00 77.00 506 ILE A CA 1
ATOM 3942 C C . ILE A 1 506 ? -24.574 32.161 23.651 1.00 77.00 506 ILE A C 1
ATOM 3944 O O . ILE A 1 506 ? -24.368 33.241 24.211 1.00 77.00 506 ILE A O 1
ATOM 3948 N N . ALA A 1 507 ? -24.941 32.084 22.368 1.00 85.75 507 ALA A N 1
ATOM 3949 C CA . ALA A 1 507 ? -25.079 33.244 21.489 1.00 85.75 507 ALA A CA 1
ATOM 3950 C C . ALA A 1 507 ? -26.114 34.256 22.012 1.00 85.75 507 ALA A C 1
ATOM 3952 O O . ALA A 1 507 ? -25.866 35.458 22.024 1.00 85.75 507 ALA A O 1
ATOM 3953 N N . LEU A 1 508 ? -27.265 33.778 22.493 1.00 84.19 508 LEU A N 1
ATOM 3954 C CA . LEU A 1 508 ? -28.338 34.629 23.013 1.00 84.19 508 LEU A CA 1
ATOM 3955 C C . LEU A 1 508 ? -27.978 35.265 24.368 1.00 84.19 508 LEU A C 1
ATOM 3957 O O . LEU A 1 508 ? -28.314 36.426 24.604 1.00 84.19 508 LEU A O 1
ATOM 3961 N N . GLN A 1 509 ? -27.260 34.549 25.241 1.00 78.50 509 GLN A N 1
ATOM 3962 C CA . GLN A 1 509 ? -26.744 35.106 26.499 1.00 78.50 509 GLN A CA 1
ATOM 3963 C C . GLN A 1 509 ? -25.692 36.195 26.246 1.00 78.50 509 GLN A C 1
ATOM 3965 O O . GLN A 1 509 ? -25.779 37.283 26.816 1.00 78.50 509 GLN A O 1
ATOM 3970 N N . SER A 1 510 ? -24.733 35.940 25.354 1.00 81.56 510 SER A N 1
ATOM 3971 C CA . SER A 1 510 ? -23.701 36.919 24.988 1.00 81.56 510 SER A CA 1
ATOM 3972 C C . SER A 1 510 ? -24.280 38.131 24.242 1.00 81.56 510 SER A C 1
ATOM 3974 O O . SER A 1 510 ? -23.923 39.260 24.564 1.00 81.56 510 SER A O 1
ATOM 3976 N N . ALA A 1 511 ? -25.282 37.952 23.374 1.00 86.00 511 ALA A N 1
ATOM 3977 C CA . ALA A 1 511 ? -26.007 39.070 22.759 1.00 86.00 511 ALA A CA 1
ATOM 3978 C C . ALA A 1 511 ? -26.741 39.949 23.796 1.00 86.00 511 ALA A C 1
ATOM 3980 O O . ALA A 1 511 ? -26.759 41.176 23.674 1.00 86.00 511 ALA A O 1
ATOM 3981 N N . ALA A 1 512 ? -27.312 39.353 24.851 1.00 82.31 512 ALA A N 1
ATOM 3982 C CA . ALA A 1 512 ? -27.928 40.109 25.943 1.00 82.31 512 ALA A CA 1
ATOM 3983 C C . ALA A 1 512 ? -26.887 40.895 26.766 1.00 82.31 512 ALA A C 1
ATOM 3985 O O . ALA A 1 512 ? -27.108 42.065 27.085 1.00 82.31 512 ALA A O 1
ATOM 3986 N N . ILE A 1 513 ? -25.734 40.287 27.067 1.00 79.25 513 ILE A N 1
ATOM 3987 C CA . ILE A 1 513 ? -24.617 40.942 27.771 1.00 79.25 513 ILE A CA 1
ATOM 3988 C C . ILE A 1 513 ? -24.028 42.082 26.924 1.00 79.25 513 ILE A C 1
ATOM 3990 O O . ILE A 1 513 ? -23.759 43.161 27.461 1.00 79.25 513 ILE A O 1
ATOM 3994 N N . ALA A 1 514 ? -23.899 41.902 25.606 1.00 85.06 514 ALA A N 1
ATOM 3995 C CA . ALA A 1 514 ? -23.552 42.970 24.672 1.00 85.06 514 ALA A CA 1
ATOM 3996 C C . ALA A 1 514 ? -24.572 44.120 24.760 1.00 85.06 514 ALA A C 1
ATOM 3998 O O . ALA A 1 514 ? -24.214 45.231 25.144 1.00 85.06 514 ALA A O 1
ATOM 3999 N N . PHE A 1 515 ? -25.863 43.862 24.535 1.00 83.56 515 PHE A N 1
ATOM 4000 C CA . PHE A 1 515 ? -26.904 44.898 24.585 1.00 83.56 515 PHE A CA 1
ATOM 4001 C C . PHE A 1 515 ? -26.891 45.713 25.895 1.00 83.56 515 PHE A C 1
ATOM 4003 O O . PHE A 1 515 ? -26.909 46.947 25.874 1.00 83.56 515 PHE A O 1
ATOM 4010 N N . LEU A 1 516 ? -26.779 45.040 27.044 1.00 76.44 516 LEU A N 1
ATOM 4011 C CA . LEU A 1 516 ? -26.737 45.679 28.364 1.00 76.44 516 LEU A CA 1
ATOM 4012 C C . LEU A 1 516 ? -25.445 46.474 28.602 1.00 76.44 516 LEU A C 1
ATOM 4014 O O . LEU A 1 516 ? -25.498 47.595 29.114 1.00 76.44 516 LEU A O 1
ATOM 4018 N N . SER A 1 517 ? -24.286 45.933 28.213 1.00 77.50 517 SER A N 1
ATOM 4019 C CA . SER A 1 517 ? -23.006 46.640 28.346 1.00 77.50 517 SER A CA 1
ATOM 4020 C C . SER A 1 517 ? -22.941 47.874 27.439 1.00 77.50 517 SER A C 1
ATOM 4022 O O . SER A 1 517 ? -22.482 48.924 27.896 1.00 77.50 517 SER A O 1
ATOM 4024 N N . GLY A 1 518 ? -23.511 47.810 26.231 1.00 80.38 518 GLY A N 1
ATOM 4025 C CA . GLY A 1 518 ? -23.681 48.957 25.335 1.00 80.38 518 GLY A CA 1
ATOM 4026 C C . GLY A 1 518 ? -24.550 50.068 25.936 1.00 80.38 518 GLY A C 1
ATOM 4027 O O . GLY A 1 518 ? -24.131 51.227 25.958 1.00 80.38 518 GLY A O 1
ATOM 4028 N N . ILE A 1 519 ? -25.704 49.732 26.526 1.00 77.50 519 ILE A N 1
ATOM 4029 C CA . ILE A 1 519 ? -26.538 50.704 27.263 1.00 77.50 519 ILE A CA 1
ATOM 4030 C C . ILE A 1 519 ? -25.756 51.320 28.437 1.00 77.50 519 ILE A C 1
ATOM 4032 O O . ILE A 1 519 ? -25.773 52.537 28.620 1.00 77.50 519 ILE A O 1
ATOM 4036 N N . SER A 1 520 ? -25.010 50.506 29.192 1.00 70.38 520 SER A N 1
ATOM 4037 C CA . SER A 1 520 ? -24.202 50.961 30.338 1.00 70.38 520 SER A CA 1
ATOM 4038 C C . SER A 1 520 ? -22.991 51.835 29.963 1.00 70.38 520 SER A C 1
ATOM 4040 O O . SER A 1 520 ? -22.376 52.449 30.841 1.00 70.38 520 SER A O 1
ATOM 4042 N N . ALA A 1 521 ? -22.627 51.871 28.677 1.00 74.25 521 ALA A N 1
ATOM 4043 C CA . ALA A 1 521 ? -21.629 52.775 28.111 1.00 74.25 521 ALA A CA 1
ATOM 4044 C C . ALA A 1 521 ? -22.264 54.077 27.583 1.00 74.25 521 ALA A C 1
ATOM 4046 O O . ALA A 1 521 ? -21.626 55.124 27.637 1.00 74.25 521 ALA A O 1
ATOM 4047 N N . ALA A 1 522 ? -23.512 54.025 27.106 1.00 72.25 522 ALA A N 1
ATOM 4048 C CA . ALA A 1 522 ? -24.217 55.165 26.518 1.00 72.25 522 ALA A CA 1
ATOM 4049 C C . ALA A 1 522 ? -24.951 56.071 27.532 1.00 72.25 522 ALA A C 1
ATOM 4051 O O . ALA A 1 522 ? -25.236 57.222 27.203 1.00 72.25 522 ALA A O 1
ATOM 4052 N N . LEU A 1 523 ? -25.279 55.583 28.737 1.00 69.38 523 LEU A N 1
ATOM 4053 C CA . LEU A 1 523 ? -26.056 56.327 29.744 1.00 69.38 523 LEU A CA 1
ATOM 4054 C C . LEU A 1 523 ? -25.249 56.661 31.022 1.00 69.38 523 LEU A C 1
ATOM 4056 O O . LEU A 1 523 ? -24.497 55.813 31.505 1.00 69.38 523 LEU A O 1
ATOM 4060 N N . PRO A 1 524 ? -25.410 57.872 31.605 1.00 59.31 524 PRO A N 1
ATOM 4061 C CA . PRO A 1 524 ? -24.514 58.377 32.655 1.00 59.31 524 PRO A CA 1
ATOM 4062 C C . PRO A 1 524 ? -24.866 57.988 34.107 1.00 59.31 524 PRO A C 1
ATOM 4064 O O . PRO A 1 524 ? -24.017 58.148 34.984 1.00 59.31 524 PRO A O 1
ATOM 4067 N N . ASP A 1 525 ? -26.078 57.498 34.400 1.00 57.28 525 ASP A N 1
ATOM 4068 C CA . ASP A 1 525 ? -26.566 57.302 35.782 1.00 57.28 525 ASP A CA 1
ATOM 4069 C C . ASP A 1 525 ? -25.991 56.052 36.480 1.00 57.28 525 ASP A C 1
ATOM 4071 O O . ASP A 1 525 ? -26.558 54.955 36.453 1.00 57.28 525 ASP A O 1
ATOM 4075 N N . GLN A 1 526 ? -24.854 56.230 37.155 1.00 61.09 526 GLN A N 1
ATOM 4076 C CA . GLN A 1 526 ? -24.045 55.146 37.732 1.00 61.09 526 GLN A CA 1
ATOM 4077 C C . GLN A 1 526 ? -24.833 54.216 38.681 1.00 61.09 526 GLN A C 1
ATOM 4079 O O . GLN A 1 526 ? -24.837 52.999 38.496 1.00 61.09 526 GLN A O 1
ATOM 4084 N N . HIS A 1 527 ? -25.571 54.768 39.653 1.00 60.94 527 HIS A N 1
ATOM 4085 C CA . HIS A 1 527 ? -26.207 53.968 40.713 1.00 60.94 527 HIS A CA 1
ATOM 4086 C C . HIS A 1 527 ? -27.349 53.044 40.259 1.00 60.94 527 HIS A C 1
ATOM 4088 O O . HIS A 1 527 ? -27.639 52.065 40.952 1.00 60.94 527 HIS A O 1
ATOM 4094 N N . PHE A 1 528 ? -28.007 53.326 39.131 1.00 62.59 528 PHE A N 1
ATOM 4095 C CA . PHE A 1 528 ? -29.043 52.439 38.592 1.00 62.59 528 PHE A CA 1
ATOM 4096 C C . PHE A 1 528 ? -28.410 51.276 37.819 1.00 62.59 528 PHE A C 1
ATOM 4098 O O . PHE A 1 528 ? -28.770 50.115 38.035 1.00 62.59 528 PHE A O 1
ATOM 4105 N N . PHE A 1 529 ? -27.403 51.573 36.990 1.00 61.47 529 PHE A N 1
ATOM 4106 C CA . PHE A 1 529 ? -26.720 50.559 36.191 1.00 61.47 529 PHE A CA 1
ATOM 4107 C C . PHE A 1 529 ? -25.868 49.597 37.012 1.00 61.47 529 PHE A C 1
ATOM 4109 O O . PHE A 1 529 ? -25.820 48.426 36.653 1.00 61.47 529 PHE A O 1
ATOM 4116 N N . ASP A 1 530 ? -25.290 50.008 38.142 1.00 59.31 530 ASP A N 1
ATOM 4117 C CA . ASP A 1 530 ? -24.543 49.073 38.993 1.00 59.31 530 ASP A CA 1
ATOM 4118 C C . ASP A 1 530 ? -25.472 48.051 39.686 1.00 59.31 530 ASP A C 1
ATOM 4120 O O . ASP A 1 530 ? -25.125 46.875 39.792 1.00 59.31 530 ASP A O 1
ATOM 4124 N N . ARG A 1 531 ? -26.705 48.436 40.069 1.00 61.09 531 ARG A N 1
ATOM 4125 C CA . ARG A 1 531 ? -27.715 47.474 40.570 1.00 61.09 531 ARG A CA 1
ATOM 4126 C C . ARG A 1 531 ? -28.200 46.522 39.479 1.00 61.09 531 ARG A C 1
ATOM 4128 O O . ARG A 1 531 ? -28.376 45.336 39.745 1.00 61.09 531 ARG A O 1
ATOM 4135 N N . ILE A 1 532 ? -28.403 47.032 38.263 1.00 62.44 532 ILE A N 1
ATOM 4136 C CA . ILE A 1 532 ? -28.727 46.210 37.090 1.00 62.44 532 ILE A CA 1
ATOM 4137 C C . ILE A 1 532 ? -27.563 45.261 36.772 1.00 62.44 532 ILE A C 1
ATOM 4139 O O . ILE A 1 532 ? -27.804 44.087 36.520 1.00 62.44 532 ILE A O 1
ATOM 4143 N N . GLY A 1 533 ? -26.315 45.719 36.869 1.00 60.41 533 GLY A N 1
ATOM 4144 C CA . GLY A 1 533 ? -25.115 44.899 36.710 1.00 60.41 533 GLY A CA 1
ATOM 4145 C C . GLY A 1 533 ? -25.063 43.749 37.713 1.00 60.41 533 GLY A C 1
ATOM 4146 O O . GLY A 1 533 ? -24.910 42.604 37.304 1.00 60.41 533 GLY A O 1
ATOM 4147 N N . VAL A 1 534 ? -25.286 44.014 39.005 1.00 61.31 534 VAL A N 1
ATOM 4148 C CA . VAL A 1 534 ? -25.372 42.958 40.034 1.00 61.31 534 VAL A CA 1
ATOM 4149 C C . VAL A 1 534 ? -26.526 41.988 39.755 1.00 61.31 534 VAL A C 1
ATOM 4151 O O . VAL A 1 534 ? -26.330 40.778 39.834 1.00 61.31 534 VAL A O 1
ATOM 4154 N N . PHE A 1 535 ? -27.706 42.484 39.367 1.00 61.56 535 PHE A N 1
ATOM 4155 C CA . PHE A 1 535 ? -28.832 41.626 38.978 1.00 61.56 535 PHE A CA 1
ATOM 4156 C C . PHE A 1 535 ? -28.487 40.730 37.778 1.00 61.56 535 PHE A C 1
ATOM 4158 O O . PHE A 1 535 ? -28.792 39.541 37.802 1.00 61.56 535 PHE A O 1
ATOM 4165 N N . TRP A 1 536 ? -27.801 41.253 36.760 1.00 62.00 536 TRP A N 1
ATOM 4166 C CA . TRP A 1 536 ? -27.387 40.466 35.597 1.00 62.00 536 TRP A CA 1
ATOM 4167 C C . TRP A 1 536 ? -26.186 39.559 35.848 1.00 62.00 536 TRP A C 1
ATOM 4169 O O . TRP A 1 536 ? -26.109 38.525 35.199 1.00 62.00 536 TRP A O 1
ATOM 4179 N N . VAL A 1 537 ? -25.312 39.851 36.816 1.00 61.47 537 VAL A N 1
ATOM 4180 C CA . VAL A 1 537 ? -24.338 38.866 37.320 1.00 61.47 537 VAL A CA 1
ATOM 4181 C C . VAL A 1 537 ? -25.073 37.716 38.009 1.00 61.47 537 VAL A C 1
ATOM 4183 O O . VAL A 1 537 ? -24.772 36.566 37.723 1.00 61.47 537 VAL A O 1
ATOM 4186 N N . VAL A 1 538 ? -26.091 37.991 38.832 1.00 61.53 538 VAL A N 1
ATOM 4187 C CA . VAL A 1 538 ? -26.925 36.938 39.445 1.00 61.53 538 VAL A CA 1
ATOM 4188 C C . VAL A 1 538 ? -27.683 36.129 38.385 1.00 61.53 538 VAL A C 1
ATOM 4190 O O . VAL A 1 538 ? -27.693 34.905 38.458 1.00 61.53 538 VAL A O 1
ATOM 4193 N N . VAL A 1 539 ? -28.263 36.767 37.362 1.00 59.94 539 VAL A N 1
ATOM 4194 C CA . VAL A 1 539 ? -28.908 36.051 36.244 1.00 59.94 539 VAL A CA 1
ATOM 4195 C C . VAL A 1 539 ? -27.889 35.270 35.410 1.00 59.94 539 VAL A C 1
ATOM 4197 O O . VAL A 1 539 ? -28.184 34.146 35.022 1.00 59.94 539 VAL A O 1
ATOM 4200 N N . ALA A 1 540 ? -26.691 35.802 35.156 1.00 59.59 540 ALA A N 1
ATOM 4201 C CA . ALA A 1 540 ? -25.637 35.094 34.430 1.00 59.59 540 ALA A CA 1
ATOM 4202 C C . ALA A 1 540 ? -25.098 33.894 35.221 1.00 59.59 540 ALA A C 1
ATOM 4204 O O . ALA A 1 540 ? -24.869 32.850 34.621 1.00 59.59 540 ALA A O 1
ATOM 4205 N N . VAL A 1 541 ? -24.973 34.000 36.549 1.00 61.75 541 VAL A N 1
ATOM 4206 C CA . VAL A 1 541 ? -24.667 32.865 37.434 1.00 61.75 541 VAL A CA 1
ATOM 4207 C C . VAL A 1 541 ? -25.785 31.830 37.354 1.00 61.75 541 VAL A C 1
ATOM 4209 O O . VAL A 1 541 ? -25.509 30.716 36.945 1.00 61.75 541 VAL A O 1
ATOM 4212 N N . ILE A 1 542 ? -27.053 32.200 37.573 1.00 61.69 542 ILE A N 1
ATOM 4213 C CA . ILE A 1 542 ? -28.191 31.261 37.486 1.00 61.69 542 ILE A CA 1
ATOM 4214 C C . ILE A 1 542 ? -28.297 30.603 36.097 1.00 61.69 542 ILE A C 1
ATOM 4216 O O . ILE A 1 542 ? -28.617 29.423 35.988 1.00 61.69 542 ILE A O 1
ATOM 4220 N N . MET A 1 543 ? -28.024 31.334 35.014 1.00 59.97 543 MET A N 1
ATOM 4221 C CA . MET A 1 543 ? -28.045 30.784 33.653 1.00 59.97 543 MET A CA 1
ATOM 4222 C C . MET A 1 543 ? -26.808 29.930 33.342 1.00 59.97 543 MET A C 1
ATOM 4224 O O . MET A 1 543 ? -26.930 28.952 32.606 1.00 59.97 543 MET A O 1
ATOM 4228 N N . SER A 1 544 ? -25.650 30.245 33.929 1.00 57.91 544 SER A N 1
ATOM 4229 C CA . SER A 1 544 ? -24.460 29.388 33.923 1.00 57.91 544 SER A CA 1
ATOM 4230 C C . SER A 1 544 ? -24.703 28.117 34.733 1.00 57.91 544 SER A C 1
ATOM 4232 O O . SER A 1 544 ? -24.344 27.045 34.267 1.00 57.91 544 SER A O 1
ATOM 4234 N N . ASP A 1 545 ? -25.382 28.201 35.877 1.00 58.19 545 ASP A N 1
ATOM 4235 C CA . ASP A 1 545 ? -25.809 27.058 36.683 1.00 58.19 545 ASP A CA 1
ATOM 4236 C C . ASP A 1 545 ? -26.813 26.200 35.909 1.00 58.19 545 ASP A C 1
ATOM 4238 O O . ASP A 1 545 ? -26.720 24.982 35.945 1.00 58.19 545 ASP A O 1
ATOM 4242 N N . VAL A 1 546 ? -27.734 26.790 35.138 1.00 59.09 546 VAL A N 1
ATOM 4243 C CA . VAL A 1 546 ? -28.642 26.036 34.252 1.00 59.09 546 VAL A CA 1
ATOM 4244 C C . VAL A 1 546 ? -27.884 25.352 33.109 1.00 59.09 546 VAL A C 1
ATOM 4246 O O . VAL A 1 546 ? -28.160 24.188 32.823 1.00 59.09 546 VAL A O 1
ATOM 4249 N N . VAL A 1 547 ? -26.911 26.013 32.471 1.00 60.47 547 VAL A N 1
ATOM 4250 C CA . VAL A 1 547 ? -26.057 25.382 31.442 1.00 60.47 547 VAL A CA 1
ATOM 4251 C C . VAL A 1 547 ? -25.188 24.282 32.057 1.00 60.47 547 VAL A C 1
ATOM 4253 O O . VAL A 1 547 ? -25.102 23.192 31.493 1.00 60.47 547 VAL A O 1
ATOM 4256 N N . LEU A 1 548 ? -24.621 24.516 33.241 1.00 54.56 548 LEU A N 1
ATOM 4257 C CA . LEU A 1 548 ? -23.870 23.533 34.011 1.00 54.56 548 LEU A CA 1
ATOM 4258 C C . LEU A 1 548 ? -24.766 22.364 34.415 1.00 54.56 548 LEU A C 1
ATOM 4260 O O . LEU A 1 548 ? -24.350 21.233 34.250 1.00 54.56 548 LEU A O 1
ATOM 4264 N N . ILE A 1 549 ? -26.008 22.587 34.849 1.00 57.56 549 ILE A N 1
ATOM 4265 C CA . ILE A 1 549 ? -26.989 21.536 35.157 1.00 57.56 549 ILE A CA 1
ATOM 4266 C C . ILE A 1 549 ? -27.373 20.760 33.893 1.00 57.56 549 ILE A C 1
ATOM 4268 O O . ILE A 1 549 ? -27.564 19.550 33.974 1.00 57.56 549 ILE A O 1
ATOM 4272 N N . ILE A 1 550 ? -27.466 21.389 32.719 1.00 55.00 550 ILE A N 1
ATOM 4273 C CA . ILE A 1 550 ? -27.705 20.680 31.449 1.00 55.00 550 ILE A CA 1
ATOM 4274 C C . ILE A 1 550 ? -26.496 19.806 31.088 1.00 55.00 550 ILE A C 1
ATOM 4276 O O . ILE A 1 550 ? -26.677 18.625 30.794 1.00 55.00 550 ILE A O 1
ATOM 4280 N N . LEU A 1 551 ? -25.274 20.339 31.177 1.00 53.81 551 LEU A N 1
ATOM 4281 C CA . LEU A 1 551 ? -24.033 19.589 30.947 1.00 53.81 551 LEU A CA 1
ATOM 4282 C C . LEU A 1 551 ? -23.837 18.476 31.983 1.00 53.81 551 LEU A C 1
ATOM 4284 O O . LEU A 1 551 ? -23.493 17.361 31.616 1.00 53.81 551 LEU A O 1
ATOM 4288 N N . LEU A 1 552 ? -24.128 18.735 33.256 1.00 49.06 552 LEU A N 1
ATOM 4289 C CA . LEU A 1 552 ? -24.032 17.780 34.355 1.00 49.06 552 LEU A CA 1
ATOM 4290 C C . LEU A 1 552 ? -25.116 16.705 34.243 1.00 49.06 552 LEU A C 1
ATOM 4292 O O . LEU A 1 552 ? -24.834 15.556 34.541 1.00 49.06 552 LEU A O 1
ATOM 4296 N N . ASN A 1 553 ? -26.316 17.015 33.740 1.00 49.31 553 ASN A N 1
ATOM 4297 C CA . ASN A 1 553 ? -27.301 15.994 33.369 1.00 49.31 553 ASN A CA 1
ATOM 4298 C C . ASN A 1 553 ? -26.849 15.173 32.152 1.00 49.31 553 ASN A C 1
ATOM 4300 O O . ASN A 1 553 ? -27.106 13.974 32.118 1.00 49.31 553 ASN A O 1
ATOM 4304 N N . LEU A 1 554 ? -26.149 15.771 31.181 1.00 50.75 554 LEU A N 1
ATOM 4305 C CA . LEU A 1 554 ? -25.543 15.042 30.060 1.00 50.75 554 LEU A CA 1
ATOM 4306 C C . LEU A 1 554 ? -24.442 14.088 30.557 1.00 50.75 554 LEU A C 1
ATOM 4308 O O . LEU A 1 554 ? -24.449 12.904 30.226 1.00 50.75 554 LEU A O 1
ATOM 4312 N N . CYS A 1 555 ? -23.555 14.581 31.423 1.00 46.72 555 CYS A N 1
ATOM 4313 C CA . CYS A 1 555 ? -22.513 13.801 32.081 1.00 46.72 555 CYS A CA 1
ATOM 4314 C C . CYS A 1 555 ? -23.093 12.746 33.026 1.00 46.72 555 CYS A C 1
ATOM 4316 O O . CYS A 1 555 ? -22.583 11.639 33.041 1.00 46.72 555 CYS A O 1
ATOM 4318 N N . LEU A 1 556 ? -24.185 13.013 33.748 1.00 45.56 556 LEU A N 1
ATOM 4319 C CA . LEU A 1 556 ? -24.898 12.014 34.556 1.00 45.56 556 LEU A CA 1
ATOM 4320 C C . LEU A 1 556 ? -25.606 10.969 33.688 1.00 45.56 556 LEU A C 1
ATOM 4322 O O . LEU A 1 556 ? -25.734 9.826 34.115 1.00 45.56 556 LEU A O 1
ATOM 4326 N N . LEU A 1 557 ? -26.030 11.308 32.468 1.00 46.75 557 LEU A N 1
ATOM 4327 C CA . LEU A 1 557 ? -26.557 10.333 31.512 1.00 46.75 557 LEU A CA 1
ATOM 4328 C C . LEU A 1 557 ? -25.425 9.402 31.040 1.00 46.75 557 LEU A C 1
ATOM 4330 O O . LEU A 1 557 ? -25.576 8.182 31.117 1.00 46.75 557 LEU A O 1
ATOM 4334 N N . LEU A 1 558 ? -24.262 9.962 30.690 1.00 43.91 558 LEU A N 1
ATOM 4335 C CA . LEU A 1 558 ? -23.032 9.215 30.381 1.00 43.91 558 LEU A CA 1
ATOM 4336 C C . LEU A 1 558 ? -22.517 8.392 31.583 1.00 43.91 558 LEU A C 1
ATOM 4338 O O . LEU A 1 558 ? -22.124 7.244 31.421 1.00 43.91 558 LEU A O 1
ATOM 4342 N N . PHE A 1 559 ? -22.591 8.920 32.803 1.00 38.28 559 PHE A N 1
ATOM 4343 C CA . PHE A 1 559 ? -22.173 8.239 34.033 1.00 38.28 559 PHE A CA 1
ATOM 4344 C C . PHE A 1 559 ? -23.184 7.168 34.472 1.00 38.28 559 PHE A C 1
ATOM 4346 O O . PHE A 1 559 ? -22.804 6.146 35.032 1.00 38.28 559 PHE A O 1
ATOM 4353 N N . SER A 1 560 ? -24.472 7.332 34.149 1.00 38.69 560 SER A N 1
ATOM 4354 C CA . SER A 1 560 ? -25.489 6.290 34.354 1.00 38.69 560 SER A CA 1
ATOM 4355 C C . SER A 1 560 ? -25.347 5.111 33.387 1.00 38.69 560 SER A C 1
ATOM 4357 O O . SER A 1 560 ? -25.791 4.014 33.715 1.00 38.69 560 SER A O 1
ATOM 4359 N N . LEU A 1 561 ? -24.697 5.314 32.233 1.00 42.56 561 LEU A N 1
ATOM 4360 C CA . LEU A 1 561 ? -24.242 4.232 31.352 1.00 42.56 561 LEU A CA 1
ATOM 4361 C C . LEU A 1 561 ? -23.042 3.476 31.948 1.00 42.56 561 LEU A C 1
ATOM 4363 O O . LEU A 1 561 ? -22.947 2.271 31.743 1.00 42.56 561 LEU A O 1
ATOM 4367 N N . VAL A 1 562 ? -22.178 4.149 32.720 1.00 40.06 562 VAL A N 1
ATOM 4368 C CA . VAL A 1 562 ? -21.055 3.519 33.442 1.00 40.06 562 VAL A CA 1
ATOM 4369 C C . VAL A 1 562 ? -21.553 2.737 34.664 1.00 40.06 562 VAL A C 1
ATOM 4371 O O . VAL A 1 562 ? -21.356 1.530 34.726 1.00 40.06 562 VAL A O 1
ATOM 4374 N N . LEU A 1 563 ? -22.303 3.365 35.578 1.00 33.56 563 LEU A N 1
ATOM 4375 C CA . LEU A 1 563 ? -22.816 2.715 36.800 1.00 33.56 563 LEU A CA 1
ATOM 4376 C C . LEU A 1 563 ? -23.756 1.519 36.544 1.00 33.56 563 LEU A C 1
ATOM 4378 O O . LEU A 1 563 ? -23.993 0.713 37.443 1.00 33.56 563 LEU A O 1
ATOM 4382 N N . PHE A 1 564 ? -24.311 1.377 35.336 1.00 36.47 564 PHE A N 1
ATOM 4383 C CA . PHE A 1 564 ? -25.096 0.192 34.973 1.00 36.47 564 PHE A CA 1
ATOM 4384 C C . PHE A 1 564 ? -24.225 -1.068 34.788 1.00 36.47 564 PHE A C 1
ATOM 4386 O O . PHE A 1 564 ? -24.744 -2.180 34.872 1.00 36.47 564 PHE A O 1
ATOM 4393 N N . VAL A 1 565 ? -22.912 -0.908 34.584 1.00 38.22 565 VAL A N 1
ATOM 4394 C CA . VAL A 1 565 ? -21.938 -2.010 34.518 1.00 38.22 565 VAL A CA 1
ATOM 4395 C C . VAL A 1 565 ? -21.722 -2.629 35.905 1.00 38.22 565 VAL A C 1
ATOM 4397 O O . VAL A 1 565 ? -21.730 -3.853 36.033 1.00 38.22 565 VAL A O 1
ATOM 4400 N N . ASP A 1 566 ? -21.617 -1.811 36.956 1.00 29.94 566 ASP A N 1
ATOM 4401 C CA . ASP A 1 566 ? -21.331 -2.289 38.318 1.00 29.94 566 ASP A CA 1
ATOM 4402 C C . ASP A 1 566 ? -22.516 -3.008 38.972 1.00 29.94 566 ASP A C 1
ATOM 4404 O O . ASP A 1 566 ? -22.344 -4.025 39.645 1.00 29.94 566 ASP A O 1
ATOM 4408 N N . VAL A 1 567 ? -23.744 -2.532 38.742 1.00 32.03 567 VAL A N 1
ATOM 4409 C CA . VAL A 1 567 ? -24.957 -3.107 39.361 1.00 32.03 567 VAL A CA 1
ATOM 4410 C C . VAL A 1 567 ? -25.208 -4.559 38.919 1.00 32.03 567 VAL A C 1
ATOM 4412 O O . VAL A 1 567 ? -25.818 -5.333 39.659 1.00 32.03 567 VAL A O 1
ATOM 4415 N N . LEU A 1 568 ? -24.686 -4.977 37.760 1.00 32.44 568 LEU A N 1
ATOM 4416 C CA . LEU A 1 568 ? -24.769 -6.368 37.300 1.00 32.44 568 LEU A CA 1
ATOM 4417 C C . LEU A 1 568 ? -23.847 -7.339 38.067 1.00 32.44 568 LEU A C 1
ATOM 4419 O O . LEU A 1 568 ? -24.101 -8.539 38.016 1.00 32.44 568 LEU A O 1
ATOM 4423 N N . LYS A 1 569 ? -22.852 -6.864 38.836 1.00 30.09 569 LYS A N 1
ATOM 4424 C CA . LYS A 1 569 ? -22.022 -7.717 39.718 1.00 30.09 569 LYS A CA 1
ATOM 4425 C C . LYS A 1 569 ? -22.724 -8.137 41.026 1.00 30.09 569 LYS A C 1
ATOM 4427 O O . LYS A 1 569 ? -22.158 -8.936 41.764 1.00 30.09 569 LYS A O 1
ATOM 4432 N N . ILE A 1 570 ? -23.913 -7.604 41.345 1.00 29.70 570 ILE A N 1
ATOM 4433 C CA . ILE A 1 570 ? -24.538 -7.756 42.680 1.00 29.70 570 ILE A CA 1
ATOM 4434 C C . ILE A 1 570 ? -25.727 -8.741 42.704 1.00 29.70 570 ILE A C 1
ATOM 4436 O O . ILE A 1 570 ? -25.950 -9.406 43.713 1.00 29.70 570 ILE A O 1
ATOM 4440 N N . ASN A 1 571 ? -26.475 -8.896 41.608 1.00 27.97 571 ASN A N 1
ATOM 4441 C CA . ASN A 1 571 ? -27.709 -9.702 41.585 1.00 27.97 571 ASN A CA 1
ATOM 4442 C C . ASN A 1 571 ? -27.475 -11.189 41.241 1.00 27.97 571 ASN A C 1
ATOM 4444 O O . ASN A 1 571 ? -28.068 -11.714 40.298 1.00 27.97 571 ASN A O 1
ATOM 4448 N N . SER A 1 572 ? -26.622 -11.878 42.006 1.00 27.62 572 SER A N 1
ATOM 4449 C CA . SER A 1 572 ? -26.380 -13.325 41.858 1.00 27.62 572 SER A CA 1
ATOM 4450 C C . SER A 1 572 ? -26.243 -14.062 43.201 1.00 27.62 572 SER A C 1
ATOM 4452 O O . SER A 1 572 ? -25.247 -14.744 43.442 1.00 27.62 572 SER A O 1
ATOM 4454 N N . LEU A 1 573 ? -27.245 -13.923 44.072 1.00 27.11 573 LEU A N 1
ATOM 4455 C CA . LEU A 1 573 ? -27.432 -14.708 45.300 1.00 27.11 573 LEU A CA 1
ATOM 4456 C C . LEU A 1 573 ? -28.937 -14.873 45.587 1.00 27.11 573 LEU A C 1
ATOM 4458 O O . LEU A 1 573 ? -29.689 -13.931 45.353 1.00 27.11 573 LEU A O 1
ATOM 4462 N N . ASP A 1 574 ? -29.309 -16.048 46.116 1.00 24.77 574 ASP A N 1
ATOM 4463 C CA . ASP A 1 574 ? -30.611 -16.448 46.694 1.00 24.77 574 ASP A CA 1
ATOM 4464 C C . ASP A 1 574 ? -31.861 -16.376 45.771 1.00 24.77 574 ASP A C 1
ATOM 4466 O O . ASP A 1 574 ? -32.153 -15.346 45.173 1.00 24.77 574 ASP A O 1
ATOM 4470 N N . LEU A 1 575 ? -32.719 -17.397 45.589 1.00 26.41 575 LEU A N 1
ATOM 4471 C CA . LEU A 1 575 ? -32.868 -18.801 46.056 1.00 26.41 575 LEU A CA 1
ATOM 4472 C C . LEU A 1 575 ? -33.591 -19.596 44.905 1.00 26.41 575 LEU A C 1
ATOM 4474 O O . LEU A 1 575 ? -33.867 -19.006 43.863 1.00 26.41 575 LEU A O 1
ATOM 4478 N N . GLU A 1 576 ? -33.926 -20.899 44.916 1.00 27.00 576 GLU A N 1
ATOM 4479 C CA . GLU A 1 576 ? -34.155 -21.881 45.997 1.00 27.00 576 GLU A CA 1
ATOM 4480 C C . GLU A 1 576 ? -33.857 -23.355 45.548 1.00 27.00 576 GLU A C 1
ATOM 4482 O O . GLU A 1 576 ? -32.953 -23.611 44.756 1.00 27.00 576 GLU A O 1
ATOM 4487 N N . GLU A 1 577 ? -34.587 -24.328 46.103 1.00 27.31 577 GLU A N 1
ATOM 4488 C CA . GLU A 1 577 ? -34.447 -25.802 46.093 1.00 27.31 577 GLU A CA 1
ATOM 4489 C C . GLU A 1 577 ? -35.079 -26.530 44.852 1.00 27.31 577 GLU A C 1
ATOM 4491 O O . GLU A 1 577 ? -35.724 -25.894 44.024 1.00 27.31 577 GLU A O 1
ATOM 4496 N N . ALA A 1 578 ? -34.978 -27.858 44.613 1.00 24.47 578 ALA A N 1
ATOM 4497 C CA . ALA A 1 578 ? -34.866 -28.991 45.551 1.00 24.47 578 ALA A CA 1
ATOM 4498 C C . ALA A 1 578 ? -34.355 -30.337 44.964 1.00 24.47 578 ALA A C 1
ATOM 4500 O O . ALA A 1 578 ? -34.576 -30.644 43.795 1.00 24.47 578 ALA A O 1
ATOM 4501 N N . GLY A 1 579 ? -33.813 -31.199 45.847 1.00 23.53 579 GLY A N 1
ATOM 4502 C CA . GLY A 1 579 ? -33.517 -32.633 45.621 1.00 23.53 579 GLY A CA 1
ATOM 4503 C C . GLY A 1 579 ? -32.047 -32.950 45.270 1.00 23.53 579 GLY A C 1
ATOM 4504 O O . GLY A 1 579 ? -31.468 -32.287 44.423 1.00 23.53 579 GLY A O 1
ATOM 4505 N N . ASP A 1 580 ? -31.362 -33.942 45.858 1.00 23.44 580 ASP A N 1
ATOM 4506 C CA . ASP A 1 580 ? -31.728 -34.916 46.910 1.00 23.44 580 ASP A CA 1
ATOM 4507 C C . ASP A 1 580 ? -30.496 -35.260 47.802 1.00 23.44 580 ASP A C 1
ATOM 4509 O O . ASP A 1 580 ? -29.366 -34.868 47.504 1.00 23.44 580 ASP A O 1
ATOM 4513 N N . LYS A 1 581 ? -30.689 -35.950 48.937 1.00 25.80 581 LYS A N 1
ATOM 4514 C CA . LYS A 1 581 ? -29.684 -36.168 50.002 1.00 25.80 581 LYS A CA 1
ATOM 4515 C C . LYS A 1 581 ? -29.133 -37.602 50.081 1.00 25.80 581 LYS A C 1
ATOM 4517 O O . LYS A 1 581 ? -29.879 -38.568 49.957 1.00 25.80 581 LYS A O 1
ATOM 4522 N N . LYS A 1 582 ? -27.874 -37.682 50.559 1.00 23.67 582 LYS A N 1
ATOM 4523 C CA . LYS A 1 582 ? -27.098 -38.832 51.112 1.00 23.67 582 LYS A CA 1
ATOM 4524 C C . LYS A 1 582 ? -26.070 -39.482 50.165 1.00 23.67 582 LYS A C 1
ATOM 4526 O O . LYS A 1 582 ? -26.399 -40.397 49.425 1.00 23.67 582 LYS A O 1
ATOM 4531 N N . VAL A 1 583 ? -24.789 -39.209 50.424 1.00 26.61 583 VAL A N 1
ATOM 4532 C CA . VAL A 1 583 ? -23.954 -40.119 51.242 1.00 26.61 583 VAL A CA 1
ATOM 4533 C C . VAL A 1 583 ? -23.206 -39.261 52.270 1.00 26.61 583 VAL A C 1
ATOM 4535 O O . VAL A 1 583 ? -22.859 -38.120 51.986 1.00 26.61 583 VAL A O 1
ATOM 4538 N N . VAL A 1 584 ? -23.014 -39.787 53.479 1.00 21.52 584 VAL A N 1
ATOM 4539 C CA . VAL A 1 584 ? -22.355 -39.114 54.611 1.00 21.52 584 VAL A CA 1
ATOM 4540 C C . VAL A 1 584 ? -21.079 -39.883 54.972 1.00 21.52 584 VAL A C 1
ATOM 4542 O O . VAL A 1 584 ? -21.053 -41.100 54.826 1.00 21.52 584 VAL A O 1
ATOM 4545 N N . GLU A 1 585 ? -20.054 -39.153 55.424 1.00 23.02 585 GLU A N 1
ATOM 4546 C CA . GLU A 1 585 ? -18.829 -39.614 56.105 1.00 23.02 585 GLU A CA 1
ATOM 4547 C C . GLU A 1 585 ? -18.100 -40.864 55.574 1.00 23.02 585 GLU A C 1
ATOM 4549 O O . GLU A 1 585 ? -18.519 -42.007 55.772 1.00 23.02 585 GLU A O 1
ATOM 4554 N N . LYS A 1 586 ? -16.840 -40.674 55.144 1.00 24.19 586 LYS A N 1
ATOM 4555 C CA . LYS A 1 586 ? -15.820 -41.693 55.431 1.00 24.19 586 LYS A CA 1
ATOM 4556 C C . LYS A 1 586 ? -14.424 -41.147 55.754 1.00 24.19 586 LYS A C 1
ATOM 4558 O O . LYS A 1 586 ? -13.531 -41.135 54.922 1.00 24.19 586 LYS A O 1
ATOM 4563 N N . VAL A 1 587 ? -14.259 -40.844 57.046 1.00 24.06 587 VAL A N 1
ATOM 4564 C CA . VAL A 1 587 ? -13.040 -41.088 57.846 1.00 24.06 587 VAL A CA 1
ATOM 4565 C C . VAL A 1 587 ? -11.775 -40.282 57.487 1.00 24.06 587 VAL A C 1
ATOM 4567 O O . VAL A 1 587 ? -11.003 -40.633 56.602 1.00 24.06 587 VAL A O 1
ATOM 4570 N N . PHE A 1 588 ? -11.474 -39.290 58.334 1.00 24.53 588 PHE A N 1
ATOM 4571 C CA . PHE A 1 588 ? -10.112 -38.785 58.574 1.00 24.53 588 PHE A CA 1
ATOM 4572 C C . PHE A 1 588 ? -9.133 -39.915 58.957 1.00 24.53 588 PHE A C 1
ATOM 4574 O O . PHE A 1 588 ? -9.483 -40.724 59.821 1.00 24.53 588 PHE A O 1
ATOM 4581 N N . LYS A 1 589 ? -7.877 -39.868 58.464 1.00 24.00 589 LYS A N 1
ATOM 4582 C CA . LYS A 1 589 ? -6.648 -40.145 59.259 1.00 24.00 589 LYS A CA 1
ATOM 4583 C C . LYS A 1 589 ? -5.321 -39.949 58.500 1.00 24.00 589 LYS A C 1
ATOM 4585 O O . LYS A 1 589 ? -5.114 -40.498 57.426 1.00 24.00 589 LYS A O 1
ATOM 4590 N N . THR A 1 590 ? -4.391 -39.257 59.155 1.00 33.47 590 THR A N 1
ATOM 4591 C CA . THR A 1 590 ? -2.914 -39.345 59.021 1.00 33.47 590 THR A CA 1
ATOM 4592 C C . THR A 1 590 ? -2.372 -40.076 60.295 1.00 33.47 590 THR A C 1
ATOM 4594 O O . THR A 1 590 ? -3.235 -40.559 61.042 1.00 33.47 590 THR A O 1
ATOM 4597 N N . PRO A 1 591 ? -1.054 -40.206 60.645 1.00 34.38 591 PRO A N 1
ATOM 4598 C CA . PRO A 1 591 ? 0.193 -39.696 60.023 1.00 34.38 591 PRO A CA 1
ATOM 4599 C C . PRO A 1 591 ? 1.477 -40.612 60.058 1.00 34.38 591 PRO A C 1
ATOM 4601 O O . PRO A 1 591 ? 1.495 -41.674 60.668 1.00 34.38 591 PRO A O 1
ATOM 4604 N N . TRP A 1 592 ? 2.591 -40.065 59.517 1.00 25.42 592 TRP A N 1
ATOM 4605 C CA . TRP A 1 592 ? 4.002 -40.087 60.023 1.00 25.42 592 TRP A CA 1
ATOM 4606 C C . TRP A 1 592 ? 5.115 -41.103 59.591 1.00 25.42 592 TRP A C 1
ATOM 4608 O O . TRP A 1 592 ? 5.070 -42.288 59.890 1.00 25.42 592 TRP A O 1
ATOM 4618 N N . LEU A 1 593 ? 6.192 -40.514 59.017 1.00 24.31 593 LEU A N 1
ATOM 4619 C CA . LEU A 1 593 ? 7.666 -40.763 59.063 1.00 24.31 593 LEU A CA 1
ATOM 4620 C C . LEU A 1 593 ? 8.331 -42.168 58.988 1.00 24.31 593 LEU A C 1
ATOM 4622 O O . LEU A 1 593 ? 8.134 -43.014 59.853 1.00 24.31 593 LEU A O 1
ATOM 4626 N N . SER A 1 594 ? 9.399 -42.291 58.166 1.00 22.72 594 SER A N 1
ATOM 4627 C CA . SER A 1 594 ? 10.824 -42.147 58.610 1.00 22.72 594 SER A CA 1
ATOM 4628 C C . SER A 1 594 ? 11.898 -42.600 57.573 1.00 22.72 594 SER A C 1
ATOM 4630 O O . SER A 1 594 ? 11.575 -43.271 56.599 1.00 22.72 594 SER A O 1
ATOM 4632 N N . ASN A 1 595 ? 13.182 -42.275 57.849 1.00 22.84 595 ASN A N 1
ATOM 4633 C CA . ASN A 1 595 ? 14.448 -42.695 57.184 1.00 22.84 595 ASN A CA 1
ATOM 4634 C C . ASN A 1 595 ? 14.813 -42.043 55.814 1.00 22.84 595 ASN A C 1
ATOM 4636 O O . ASN A 1 595 ? 13.938 -41.791 55.002 1.00 22.84 595 ASN A O 1
ATOM 4640 N N . TRP A 1 596 ? 16.089 -41.736 55.482 1.00 19.84 596 TRP A N 1
ATOM 4641 C CA . TRP A 1 596 ? 17.358 -41.901 56.237 1.00 19.84 596 TRP A CA 1
ATOM 4642 C C . TRP A 1 596 ? 18.438 -40.811 55.958 1.00 19.84 596 TRP A C 1
ATOM 4644 O O . TRP A 1 596 ? 18.132 -39.746 55.435 1.00 19.84 596 TRP A O 1
ATOM 4654 N N . LYS A 1 597 ? 19.698 -41.031 56.391 1.00 22.98 597 LYS A N 1
ATOM 4655 C CA . LYS A 1 597 ? 20.770 -40.014 56.546 1.00 22.98 597 LYS A CA 1
ATOM 4656 C C . LYS A 1 597 ? 21.952 -40.119 55.551 1.00 22.98 597 LYS A C 1
ATOM 4658 O O . LYS A 1 597 ? 22.478 -41.201 55.351 1.00 22.98 597 LYS A O 1
ATOM 4663 N N . LYS A 1 598 ? 22.436 -38.941 55.114 1.00 24.72 598 LYS A N 1
ATOM 4664 C CA . LYS A 1 598 ? 23.840 -38.459 54.932 1.00 24.72 598 LYS A CA 1
ATOM 4665 C C . LYS A 1 598 ? 24.993 -39.368 54.407 1.00 24.72 598 LYS A C 1
ATOM 4667 O O . LYS A 1 598 ? 25.312 -40.384 55.007 1.00 24.72 598 LYS A O 1
ATOM 4672 N N . ASN A 1 599 ? 25.787 -38.740 53.512 1.00 22.80 599 ASN A N 1
ATOM 4673 C CA . ASN A 1 599 ? 27.272 -38.712 53.391 1.00 22.80 599 ASN A CA 1
ATOM 4674 C C . ASN A 1 599 ? 28.040 -39.525 52.301 1.00 22.80 599 ASN A C 1
ATOM 4676 O O . ASN A 1 599 ? 28.226 -40.729 52.410 1.00 22.80 599 ASN A O 1
ATOM 4680 N N . ASN A 1 600 ? 28.717 -38.743 51.435 1.00 24.11 600 ASN A N 1
ATOM 4681 C CA . ASN A 1 600 ? 30.166 -38.759 51.106 1.00 24.11 600 ASN A CA 1
ATOM 4682 C C . ASN A 1 600 ? 30.800 -39.572 49.936 1.00 24.11 600 ASN A C 1
ATOM 4684 O O . ASN A 1 600 ? 31.024 -40.768 50.036 1.00 24.11 600 ASN A O 1
ATOM 4688 N N . ILE A 1 601 ? 31.359 -38.783 48.990 1.00 23.67 601 ILE A N 1
ATOM 4689 C CA . ILE A 1 601 ? 32.735 -38.835 48.414 1.00 23.67 601 ILE A CA 1
ATOM 4690 C C . ILE A 1 601 ? 33.121 -39.982 47.444 1.00 23.67 601 ILE A C 1
ATOM 4692 O O . ILE A 1 601 ? 33.206 -41.135 47.844 1.00 23.67 601 ILE A O 1
ATOM 4696 N N . GLY A 1 602 ? 33.621 -39.620 46.239 1.00 22.84 602 GLY A N 1
ATOM 4697 C CA . GLY A 1 602 ? 34.739 -40.377 45.630 1.00 22.84 602 GLY A CA 1
ATOM 4698 C C . GLY A 1 602 ? 35.010 -40.310 44.108 1.00 22.84 602 GLY A C 1
ATOM 4699 O O . GLY A 1 602 ? 34.498 -41.129 43.365 1.00 22.84 602 GLY A O 1
ATOM 4700 N N . ILE A 1 603 ? 35.979 -39.472 43.696 1.00 26.09 603 ILE A N 1
ATOM 4701 C CA . ILE A 1 603 ? 36.957 -39.708 42.591 1.00 26.09 603 ILE A CA 1
ATOM 4702 C C . ILE A 1 603 ? 36.523 -39.565 41.098 1.00 26.09 603 ILE A C 1
ATOM 4704 O O . ILE A 1 603 ? 36.116 -40.486 40.405 1.00 26.09 603 ILE A O 1
ATOM 4708 N N . GLN A 1 604 ? 36.788 -38.352 40.598 1.00 25.50 604 GLN A N 1
ATOM 4709 C CA . GLN A 1 604 ? 37.361 -37.932 39.299 1.00 25.50 604 GLN A CA 1
ATOM 4710 C C . GLN A 1 604 ? 37.403 -38.832 38.027 1.00 25.50 604 GLN A C 1
ATOM 4712 O O . GLN A 1 604 ? 38.166 -39.784 37.931 1.00 25.50 604 GLN A O 1
ATOM 4717 N N . ARG A 1 605 ? 36.855 -38.234 36.949 1.00 22.91 605 ARG A N 1
ATOM 4718 C CA . ARG A 1 605 ? 37.467 -38.000 35.610 1.00 22.91 605 ARG A CA 1
ATOM 4719 C C . ARG A 1 605 ? 37.999 -39.196 34.785 1.00 22.91 605 ARG A C 1
ATOM 4721 O O . ARG A 1 605 ? 39.176 -39.525 34.906 1.00 22.91 605 ARG A O 1
ATOM 4728 N N . LYS A 1 606 ? 37.286 -39.533 33.689 1.00 25.72 606 LYS A N 1
ATOM 4729 C CA . LYS A 1 606 ? 37.910 -39.510 32.339 1.00 25.72 606 LYS A CA 1
ATOM 4730 C C . LYS A 1 606 ? 36.990 -39.386 31.100 1.00 25.72 606 LYS A C 1
ATOM 4732 O O . LYS A 1 606 ? 37.250 -40.039 30.103 1.00 25.72 606 LYS A O 1
ATOM 4737 N N . GLU A 1 607 ? 36.008 -38.475 31.082 1.00 27.00 607 GLU A N 1
ATOM 4738 C CA . GLU A 1 607 ? 35.307 -38.150 29.811 1.00 27.00 607 GLU A CA 1
ATOM 4739 C C . GLU A 1 607 ? 34.915 -36.666 29.645 1.00 27.00 607 GLU A C 1
ATOM 4741 O O . GLU A 1 607 ? 33.882 -36.294 29.087 1.00 27.00 607 GLU A O 1
ATOM 4746 N N . ILE A 1 608 ? 35.791 -35.770 30.118 1.00 33.16 608 ILE A N 1
ATOM 4747 C CA . ILE A 1 608 ? 35.649 -34.316 29.932 1.00 33.16 608 ILE A CA 1
ATOM 4748 C C . ILE A 1 608 ? 36.081 -33.925 28.506 1.00 33.16 608 ILE A C 1
ATOM 4750 O O . ILE A 1 608 ? 37.141 -33.339 28.298 1.00 33.16 608 ILE A O 1
ATOM 4754 N N . SER A 1 609 ? 35.238 -34.243 27.526 1.00 32.50 609 SER A N 1
ATOM 4755 C CA . SER A 1 609 ? 35.324 -33.720 26.152 1.00 32.50 609 SER A CA 1
ATOM 4756 C C . SER A 1 609 ? 33.949 -33.639 25.477 1.00 32.50 609 SER A C 1
ATOM 4758 O O . SER A 1 609 ? 33.614 -32.589 24.932 1.00 32.50 609 SER A O 1
ATOM 4760 N N . TYR A 1 610 ? 33.117 -34.682 25.584 1.00 32.47 610 TYR A N 1
ATOM 4761 C CA . TYR A 1 610 ? 31.818 -34.742 24.895 1.00 32.47 610 TYR A CA 1
ATOM 4762 C C . TYR A 1 610 ? 30.662 -34.034 25.626 1.00 32.47 610 TYR A C 1
ATOM 4764 O O . TYR A 1 610 ? 29.885 -33.324 24.986 1.00 32.47 610 TYR A O 1
ATOM 4772 N N . GLU A 1 611 ? 30.560 -34.126 26.959 1.00 30.50 611 GLU A N 1
ATOM 4773 C CA . GLU A 1 611 ? 29.442 -33.501 27.695 1.00 30.50 611 GLU A CA 1
ATOM 4774 C C . GLU A 1 611 ? 29.376 -31.968 27.563 1.00 30.50 611 GLU A C 1
ATOM 4776 O O . GLU A 1 611 ? 28.292 -31.385 27.614 1.00 30.50 611 GLU A O 1
ATOM 4781 N N . ARG A 1 612 ? 30.523 -31.281 27.448 1.00 30.05 612 ARG A N 1
ATOM 4782 C CA . ARG A 1 612 ? 30.578 -29.818 27.635 1.00 30.05 612 ARG A CA 1
ATOM 4783 C C . ARG A 1 612 ? 29.926 -29.017 26.505 1.00 30.05 612 ARG A C 1
ATOM 4785 O O . ARG A 1 612 ? 29.371 -27.962 26.793 1.00 30.05 612 ARG A O 1
ATOM 4792 N N . LYS A 1 613 ? 29.928 -29.514 25.260 1.00 33.12 613 LYS A N 1
ATOM 4793 C CA . LYS A 1 613 ? 29.183 -28.869 24.159 1.00 33.12 613 LYS A CA 1
ATOM 4794 C C . LYS A 1 613 ? 27.671 -29.068 24.299 1.00 33.12 613 LYS A C 1
ATOM 4796 O O . LYS A 1 613 ? 26.929 -28.105 24.132 1.00 33.12 613 LYS A O 1
ATOM 4801 N N . GLN A 1 614 ? 27.229 -30.265 24.694 1.00 30.22 614 GLN A N 1
ATOM 4802 C CA . GLN A 1 614 ? 25.816 -30.536 24.987 1.00 30.22 614 GLN A CA 1
ATOM 4803 C C . GLN A 1 614 ? 25.304 -29.653 26.139 1.00 30.22 614 GLN A C 1
ATOM 4805 O O . GLN A 1 614 ? 24.342 -28.912 25.962 1.00 30.22 614 GLN A O 1
ATOM 4810 N N . LYS A 1 615 ? 25.990 -29.633 27.293 1.00 27.52 615 LYS A N 1
ATOM 4811 C CA . LYS A 1 615 ? 25.557 -28.866 28.481 1.00 27.52 615 LYS A CA 1
ATOM 4812 C C . LYS A 1 615 ? 25.488 -27.345 28.289 1.00 27.52 615 LYS A C 1
ATOM 4814 O O . LYS A 1 615 ? 24.753 -26.709 29.037 1.00 27.52 615 LYS A O 1
ATOM 4819 N N . TRP A 1 616 ? 26.217 -26.758 27.334 1.00 26.19 616 TRP A N 1
ATOM 4820 C CA . TRP A 1 616 ? 26.122 -25.316 27.064 1.00 26.19 616 TRP A CA 1
ATOM 4821 C C . TRP A 1 616 ? 24.883 -24.990 26.221 1.00 26.19 616 TRP A C 1
ATOM 4823 O O . TRP A 1 616 ? 24.037 -24.216 26.660 1.00 26.19 616 TRP A O 1
ATOM 4833 N N . ILE A 1 617 ? 24.706 -25.673 25.083 1.00 30.14 617 ILE A N 1
ATOM 4834 C CA . ILE A 1 617 ? 23.548 -25.484 24.188 1.00 30.14 617 ILE A CA 1
ATOM 4835 C C . ILE A 1 617 ? 22.235 -25.834 24.911 1.00 30.14 617 ILE A C 1
ATOM 4837 O O . ILE A 1 617 ? 21.266 -25.078 24.841 1.00 30.14 617 ILE A O 1
ATOM 4841 N N . PHE A 1 618 ? 22.223 -26.930 25.678 1.00 28.95 618 PHE A N 1
ATOM 4842 C CA . PHE A 1 618 ? 21.047 -27.395 26.420 1.00 28.95 618 PHE A CA 1
ATOM 4843 C C . PHE A 1 618 ? 20.611 -26.427 27.536 1.00 28.95 618 PHE A C 1
ATOM 4845 O O . PHE A 1 618 ? 19.433 -26.412 27.894 1.00 28.95 618 PHE A O 1
ATOM 4852 N N . LYS A 1 619 ? 21.516 -25.582 28.064 1.00 27.16 619 LYS A N 1
ATOM 4853 C CA . LYS A 1 619 ? 21.166 -24.565 29.071 1.00 27.16 619 LYS A CA 1
ATOM 4854 C C . LYS A 1 619 ? 20.451 -23.369 28.444 1.00 27.16 619 LYS A C 1
ATOM 4856 O O . LYS A 1 619 ? 19.349 -23.041 28.877 1.00 27.16 619 LYS A O 1
ATOM 4861 N N . THR A 1 620 ? 21.021 -22.756 27.406 1.00 29.78 620 THR A N 1
ATOM 4862 C CA . THR A 1 620 ? 20.431 -21.565 26.764 1.00 29.78 620 THR A CA 1
ATOM 4863 C C . THR A 1 620 ? 19.073 -21.877 26.135 1.00 29.78 620 THR A C 1
ATOM 4865 O O . THR A 1 620 ? 18.150 -21.074 26.232 1.00 29.78 620 THR A O 1
ATOM 4868 N N . SER A 1 621 ? 18.903 -23.081 25.571 1.00 32.75 621 SER A N 1
ATOM 4869 C CA . SER A 1 621 ? 17.609 -23.525 25.036 1.00 32.75 621 SER A CA 1
ATOM 4870 C C . SER A 1 621 ? 16.570 -23.896 26.099 1.00 32.75 621 SER A C 1
ATOM 4872 O O . SER A 1 621 ? 15.395 -24.000 25.755 1.00 32.75 621 SER A O 1
ATOM 4874 N N . GLN A 1 622 ? 16.971 -24.142 27.356 1.00 41.53 622 GLN A N 1
ATOM 4875 C CA . GLN A 1 622 ? 16.010 -24.350 28.443 1.00 41.53 622 GLN A CA 1
ATOM 4876 C C . GLN A 1 622 ? 15.477 -23.029 28.985 1.00 41.53 622 GLN A C 1
ATOM 4878 O O . GLN A 1 622 ? 14.274 -22.958 29.172 1.00 41.53 622 GLN A O 1
ATOM 4883 N N . VAL A 1 623 ? 16.321 -22.008 29.186 1.00 43.75 623 VAL A N 1
ATOM 4884 C CA . VAL A 1 623 ? 15.901 -20.702 29.740 1.00 43.75 623 VAL A CA 1
ATOM 4885 C C . VAL A 1 623 ? 14.772 -20.102 28.897 1.00 43.75 623 VAL A C 1
ATOM 4887 O O . VAL A 1 623 ? 13.632 -20.115 29.333 1.00 43.75 623 VAL A O 1
ATOM 4890 N N . TYR A 1 624 ? 15.011 -19.813 27.615 1.00 42.53 624 TYR A N 1
ATOM 4891 C CA . TYR A 1 624 ? 14.000 -19.205 26.732 1.00 42.53 624 TYR A CA 1
ATOM 4892 C C . TYR A 1 624 ? 12.737 -20.069 26.487 1.00 42.53 624 TYR A C 1
ATOM 4894 O O . TYR A 1 624 ? 11.709 -19.582 26.017 1.00 42.53 624 TYR A O 1
ATOM 4902 N N . ARG A 1 625 ? 12.795 -21.380 26.772 1.00 44.88 625 ARG A N 1
ATOM 4903 C CA . ARG A 1 625 ? 11.619 -22.273 26.758 1.00 44.88 625 ARG A CA 1
ATOM 4904 C C . ARG A 1 625 ? 10.900 -22.327 28.102 1.00 44.88 625 ARG A C 1
ATOM 4906 O O . ARG A 1 625 ? 9.710 -22.617 28.111 1.00 44.88 625 ARG A O 1
ATOM 4913 N N . PHE A 1 626 ? 11.619 -22.119 29.199 1.00 48.69 626 PHE A N 1
ATOM 4914 C CA . PHE A 1 626 ? 11.087 -22.090 30.550 1.00 48.69 626 PHE A CA 1
ATOM 4915 C C . PHE A 1 626 ? 10.452 -20.733 30.828 1.00 48.69 626 PHE A C 1
ATOM 4917 O O . PHE A 1 626 ? 9.308 -20.736 31.243 1.00 48.69 626 PHE A O 1
ATOM 4924 N N . ASP A 1 627 ? 11.098 -19.621 30.470 1.00 50.91 627 ASP A N 1
ATOM 4925 C CA . ASP A 1 627 ? 10.545 -18.260 30.549 1.00 50.91 627 ASP A CA 1
ATOM 4926 C C . ASP A 1 627 ? 9.195 -18.201 29.812 1.00 50.91 627 ASP A C 1
ATOM 4928 O O . ASP A 1 627 ? 8.151 -18.015 30.428 1.00 50.91 627 ASP A O 1
ATOM 4932 N N . ARG A 1 628 ? 9.175 -18.585 28.525 1.00 53.78 628 ARG A N 1
ATOM 4933 C CA . ARG A 1 628 ? 7.937 -18.695 27.731 1.00 53.78 628 ARG A CA 1
ATOM 4934 C C . ARG A 1 628 ? 6.898 -19.657 28.329 1.00 53.78 628 ARG A C 1
ATOM 4936 O O . ARG A 1 628 ? 5.704 -19.517 28.056 1.00 53.78 628 ARG A O 1
ATOM 4943 N N . LEU A 1 629 ? 7.319 -20.664 29.096 1.00 52.59 629 LEU A N 1
ATOM 4944 C CA . LEU A 1 629 ? 6.416 -21.577 29.801 1.00 52.59 629 LEU A CA 1
ATOM 4945 C C . LEU A 1 629 ? 5.900 -20.958 31.108 1.00 52.59 629 LEU A C 1
ATOM 4947 O O . LEU A 1 629 ? 4.734 -21.177 31.415 1.00 52.59 629 LEU A O 1
ATOM 4951 N N . VAL A 1 630 ? 6.696 -20.152 31.818 1.00 53.53 630 VAL A N 1
ATOM 4952 C CA . VAL A 1 630 ? 6.247 -19.306 32.934 1.00 53.53 630 VAL A CA 1
ATOM 4953 C C . VAL A 1 630 ? 5.173 -18.353 32.424 1.00 53.53 630 VAL A C 1
ATOM 4955 O O . VAL A 1 630 ? 4.059 -18.409 32.936 1.00 53.53 630 VAL A O 1
ATOM 4958 N N . ASP A 1 631 ? 5.442 -17.607 31.347 1.00 52.97 631 ASP A N 1
ATOM 4959 C CA . ASP A 1 631 ? 4.478 -16.701 30.705 1.00 52.97 631 ASP A CA 1
ATOM 4960 C C . ASP A 1 631 ? 3.180 -17.443 30.331 1.00 52.97 631 ASP A C 1
ATOM 4962 O O . ASP A 1 631 ? 2.073 -17.037 30.685 1.00 52.97 631 ASP A O 1
ATOM 4966 N N . THR A 1 632 ? 3.306 -18.587 29.644 1.00 55.19 632 THR A N 1
ATOM 4967 C CA . THR A 1 632 ? 2.151 -19.361 29.155 1.00 55.19 632 THR A CA 1
ATOM 4968 C C . THR A 1 632 ? 1.348 -20.008 30.290 1.00 55.19 632 THR A C 1
ATOM 4970 O O . THR A 1 632 ? 0.132 -20.155 30.155 1.00 55.19 632 THR A O 1
ATOM 4973 N N . CYS A 1 633 ? 1.993 -20.413 31.387 1.00 53.44 633 CYS A N 1
ATOM 4974 C CA . CYS A 1 633 ? 1.321 -20.965 32.564 1.00 53.44 633 CYS A CA 1
ATOM 4975 C C . CYS A 1 633 ? 0.663 -19.859 33.389 1.00 53.44 633 CYS A C 1
ATOM 4977 O O . CYS A 1 633 ? -0.534 -19.942 33.646 1.00 53.44 633 CYS A O 1
ATOM 4979 N N . ALA A 1 634 ? 1.393 -18.798 33.732 1.00 52.06 634 ALA A N 1
ATOM 4980 C CA . ALA A 1 634 ? 0.893 -17.708 34.562 1.00 52.06 634 ALA A CA 1
ATOM 4981 C C . ALA A 1 634 ? -0.295 -16.982 33.902 1.00 52.06 634 ALA A C 1
ATOM 4983 O O . ALA A 1 634 ? -1.294 -16.726 34.574 1.00 52.06 634 ALA A O 1
ATOM 4984 N N . PHE A 1 635 ? -0.262 -16.779 32.577 1.00 50.28 635 PHE A N 1
ATOM 4985 C CA . PHE A 1 635 ? -1.384 -16.225 31.804 1.00 50.28 635 PHE A CA 1
ATOM 4986 C C . PHE A 1 635 ? -2.624 -17.144 31.745 1.00 50.28 635 PHE A C 1
ATOM 4988 O O . PHE A 1 635 ? -3.737 -16.659 31.559 1.00 50.28 635 PHE A O 1
ATOM 4995 N N . LYS A 1 636 ? -2.470 -18.471 31.882 1.00 51.06 636 LYS A N 1
ATOM 4996 C CA . LYS A 1 636 ? -3.574 -19.449 31.725 1.00 51.06 636 LYS A CA 1
ATOM 4997 C C . LYS A 1 636 ? -4.091 -20.072 33.020 1.00 51.06 636 LYS A C 1
ATOM 4999 O O . LYS A 1 636 ? -5.206 -20.583 33.029 1.00 51.06 636 LYS A O 1
ATOM 5004 N N . LEU A 1 637 ? -3.278 -20.090 34.071 1.00 53.91 637 LEU A N 1
ATOM 5005 C CA . LEU A 1 637 ? -3.544 -20.777 35.339 1.00 53.91 637 LEU A CA 1
ATOM 5006 C C . LEU A 1 637 ? -3.591 -19.807 36.528 1.00 53.91 637 LEU A C 1
ATOM 5008 O O . LEU A 1 637 ? -4.117 -20.160 37.581 1.00 53.91 637 LEU A O 1
ATOM 5012 N N . GLY A 1 638 ? -3.066 -18.589 36.366 1.00 53.56 638 GLY A N 1
ATOM 5013 C CA . GLY A 1 638 ? -2.890 -17.629 37.450 1.00 53.56 638 GLY A CA 1
ATOM 5014 C C . GLY A 1 638 ? -1.645 -17.907 38.297 1.00 53.56 638 GLY A C 1
ATOM 5015 O O . GLY A 1 638 ? -1.066 -18.997 38.274 1.00 53.56 638 GLY A O 1
ATOM 5016 N N . ILE A 1 639 ? -1.219 -16.886 39.040 1.00 57.00 639 ILE A N 1
ATOM 5017 C CA . ILE A 1 639 ? 0.061 -16.861 39.764 1.00 57.00 639 ILE A CA 1
ATOM 5018 C C . ILE A 1 639 ? 0.109 -17.942 40.848 1.00 57.00 639 ILE A C 1
ATOM 5020 O O . ILE A 1 639 ? 1.053 -18.723 40.874 1.00 57.00 639 ILE A O 1
ATOM 5024 N N . ASP A 1 640 ? -0.923 -18.039 41.691 1.00 55.47 640 ASP A N 1
ATOM 5025 C CA . ASP A 1 640 ? -0.938 -18.946 42.846 1.00 55.47 640 ASP A CA 1
ATOM 5026 C C . ASP A 1 640 ? -0.812 -20.425 42.413 1.00 55.47 640 ASP A C 1
ATOM 5028 O O . ASP A 1 640 ? 0.070 -21.143 42.881 1.00 55.47 640 ASP A O 1
ATOM 5032 N N . ALA A 1 641 ? -1.595 -20.853 41.413 1.00 59.75 641 ALA A N 1
ATOM 5033 C CA . ALA A 1 641 ? -1.504 -22.204 40.847 1.00 59.75 641 ALA A CA 1
ATOM 5034 C C . ALA A 1 641 ? -0.184 -22.455 40.089 1.00 59.75 641 ALA A C 1
ATOM 5036 O O . ALA A 1 641 ? 0.311 -23.581 40.047 1.00 59.75 641 ALA A O 1
ATOM 5037 N N . THR A 1 642 ? 0.409 -21.415 39.496 1.00 59.81 642 THR A N 1
ATOM 5038 C CA . THR A 1 642 ? 1.710 -21.513 38.815 1.00 59.81 642 THR A CA 1
ATOM 5039 C C . THR A 1 642 ? 2.856 -21.666 39.824 1.00 59.81 642 THR A C 1
ATOM 5041 O O . THR A 1 642 ? 3.766 -22.464 39.597 1.00 59.81 642 THR A O 1
ATOM 5044 N N . MET A 1 643 ? 2.777 -20.994 40.978 1.00 58.91 643 MET A N 1
ATOM 5045 C CA . MET A 1 643 ? 3.708 -21.164 42.101 1.00 58.91 643 MET A CA 1
ATOM 5046 C C . MET A 1 643 ? 3.597 -22.559 42.731 1.00 58.91 643 MET A C 1
ATOM 5048 O O . MET A 1 643 ? 4.627 -23.199 42.949 1.00 58.91 643 MET A O 1
ATOM 5052 N N . ASP A 1 644 ? 2.381 -23.082 42.931 1.00 58.69 644 ASP A N 1
ATOM 5053 C CA . ASP A 1 644 ? 2.167 -24.475 43.362 1.00 58.69 644 ASP A CA 1
ATOM 5054 C C . ASP A 1 644 ? 2.811 -25.474 42.382 1.00 58.69 644 ASP A C 1
ATOM 5056 O O . ASP A 1 644 ? 3.502 -26.408 42.798 1.00 58.69 644 ASP A O 1
ATOM 5060 N N . ILE A 1 645 ? 2.654 -25.258 41.071 1.00 55.97 645 ILE A N 1
ATOM 5061 C CA . ILE A 1 645 ? 3.276 -26.092 40.029 1.00 55.97 645 ILE A CA 1
ATOM 5062 C C . ILE A 1 645 ? 4.810 -26.016 40.082 1.00 55.97 645 ILE A C 1
ATOM 5064 O O . ILE A 1 645 ? 5.467 -27.052 39.955 1.00 55.97 645 ILE A O 1
ATOM 5068 N N . PHE A 1 646 ? 5.409 -24.843 40.312 1.00 57.75 646 PHE A N 1
ATOM 5069 C CA . PHE A 1 646 ? 6.864 -24.732 40.489 1.00 57.75 646 PHE A CA 1
ATOM 5070 C C . PHE A 1 646 ? 7.356 -25.425 41.767 1.00 57.75 646 PHE A C 1
ATOM 5072 O O . PHE A 1 646 ? 8.370 -26.126 41.716 1.00 57.75 646 PHE A O 1
ATOM 5079 N N . GLY A 1 647 ? 6.599 -25.343 42.866 1.00 53.28 647 GLY A N 1
ATOM 5080 C CA . GLY A 1 647 ? 6.853 -26.118 44.083 1.00 53.28 647 GLY A CA 1
ATOM 5081 C C . GLY A 1 647 ? 6.817 -27.632 43.836 1.00 53.28 647 GLY A C 1
ATOM 5082 O O . GLY A 1 647 ? 7.732 -28.353 44.239 1.00 53.28 647 GLY A O 1
ATOM 5083 N N . MET A 1 648 ? 5.819 -28.125 43.092 1.00 47.59 648 MET A N 1
ATOM 5084 C CA . MET A 1 648 ? 5.725 -29.541 42.695 1.00 47.59 648 MET A CA 1
ATOM 5085 C C . MET A 1 648 ? 6.839 -29.986 41.733 1.00 47.59 648 MET A C 1
ATOM 5087 O O . MET A 1 648 ? 7.190 -31.166 41.711 1.00 47.59 648 MET A O 1
ATOM 5091 N N . LEU A 1 649 ? 7.425 -29.066 40.960 1.00 44.22 649 LEU A N 1
ATOM 5092 C CA . LEU A 1 649 ? 8.558 -29.334 40.063 1.00 44.22 649 LEU A CA 1
ATOM 5093 C C . LEU A 1 649 ? 9.918 -29.415 40.783 1.00 44.22 649 LEU A C 1
ATOM 5095 O O . LEU A 1 649 ? 10.926 -29.714 40.137 1.00 44.22 649 LEU A O 1
ATOM 5099 N N . GLY A 1 650 ? 9.968 -29.188 42.101 1.00 38.03 650 GLY A N 1
ATOM 5100 C CA . GLY A 1 650 ? 11.164 -29.420 42.916 1.00 38.03 650 GLY A CA 1
ATOM 5101 C C . GLY A 1 650 ? 12.331 -28.473 42.619 1.00 38.03 650 GLY A C 1
ATOM 5102 O O . GLY A 1 650 ? 13.490 -28.858 42.791 1.00 38.03 650 GLY A O 1
ATOM 5103 N N . ARG A 1 651 ? 12.040 -27.251 42.158 1.00 50.62 651 ARG A N 1
ATOM 5104 C CA . ARG A 1 651 ? 13.003 -26.145 42.076 1.00 50.62 651 ARG A CA 1
ATOM 5105 C C . ARG A 1 651 ? 12.650 -25.088 43.115 1.00 50.62 651 ARG A C 1
ATOM 5107 O O . ARG A 1 651 ? 11.493 -24.698 43.224 1.00 50.62 651 ARG A O 1
ATOM 5114 N N . GLU A 1 652 ? 13.657 -24.598 43.826 1.00 50.31 652 GLU A N 1
ATOM 5115 C CA . GLU A 1 652 ? 13.546 -23.354 44.590 1.00 50.31 652 GLU A CA 1
ATOM 5116 C C . GLU A 1 652 ? 13.336 -22.194 43.599 1.00 50.31 652 GLU A C 1
ATOM 5118 O O . GLU A 1 652 ? 14.015 -22.123 42.571 1.00 50.31 652 GLU A O 1
ATOM 5123 N N . THR A 1 653 ? 12.360 -21.323 43.865 1.00 57.91 653 THR A N 1
ATOM 5124 C CA . THR A 1 653 ? 12.027 -20.183 42.999 1.00 57.91 653 THR A CA 1
ATOM 5125 C C . THR A 1 653 ? 13.129 -19.133 43.053 1.00 57.91 653 THR A C 1
ATOM 5127 O O . THR A 1 653 ? 13.412 -18.586 44.117 1.00 57.91 653 THR A O 1
ATOM 5130 N N . GLY A 1 654 ? 13.763 -18.854 41.916 1.00 62.84 654 GLY A N 1
ATOM 5131 C CA . GLY A 1 654 ? 14.832 -17.869 41.828 1.00 62.84 654 GLY A CA 1
ATOM 5132 C C . GLY A 1 654 ? 14.330 -16.429 41.701 1.00 62.84 654 GLY A C 1
ATOM 5133 O O . GLY A 1 654 ? 13.189 -16.164 41.320 1.00 62.84 654 GLY A O 1
ATOM 5134 N N . LEU A 1 655 ? 15.244 -15.485 41.947 1.00 62.88 655 LEU A N 1
ATOM 5135 C CA . LEU A 1 655 ? 15.045 -14.042 41.753 1.00 62.88 655 LEU A CA 1
ATOM 5136 C C . LEU A 1 655 ? 14.470 -13.699 40.363 1.00 62.88 655 LEU A C 1
ATOM 5138 O O . LEU A 1 655 ? 13.656 -12.791 40.227 1.00 62.88 655 LEU A O 1
ATOM 5142 N N . LYS A 1 656 ? 14.885 -14.432 39.320 1.00 66.00 656 LYS A N 1
ATOM 5143 C CA . LYS A 1 656 ? 14.479 -14.165 37.932 1.00 66.00 656 LYS A CA 1
ATOM 5144 C C . LYS A 1 656 ? 13.048 -14.600 37.657 1.00 66.00 656 LYS A C 1
ATOM 5146 O O . LYS A 1 656 ? 12.307 -13.866 37.013 1.00 66.00 656 LYS A O 1
ATOM 5151 N N . GLU A 1 657 ? 12.660 -15.759 38.171 1.00 69.06 657 GLU A N 1
ATOM 5152 C CA . GLU A 1 657 ? 11.296 -16.270 38.109 1.00 69.06 657 GLU A CA 1
ATOM 5153 C C . GLU A 1 657 ? 10.325 -15.347 38.869 1.00 69.06 657 GLU A C 1
ATOM 5155 O O . GLU A 1 657 ? 9.241 -15.057 38.366 1.00 69.06 657 GLU A O 1
ATOM 5160 N N . LEU A 1 658 ? 10.737 -14.812 40.026 1.00 68.69 658 LEU A N 1
ATOM 5161 C CA . LEU A 1 658 ? 9.955 -13.834 40.795 1.00 68.69 658 LEU A CA 1
ATOM 5162 C C . LEU A 1 658 ? 9.819 -12.490 40.053 1.00 68.69 658 LEU A C 1
ATOM 5164 O O . LEU A 1 658 ? 8.696 -12.024 39.858 1.00 68.69 658 LEU A O 1
ATOM 5168 N N . ASN A 1 659 ? 10.918 -11.919 39.543 1.00 70.00 659 ASN A N 1
ATOM 5169 C CA . ASN A 1 659 ? 10.884 -10.682 38.747 1.00 70.00 659 ASN A CA 1
ATOM 5170 C C . ASN A 1 659 ? 10.039 -10.826 37.464 1.00 70.00 659 ASN A C 1
ATOM 5172 O O . ASN A 1 659 ? 9.324 -9.895 37.095 1.00 70.00 659 ASN A O 1
ATOM 5176 N N . ALA A 1 660 ? 10.075 -11.984 36.795 1.00 68.94 660 ALA A N 1
ATOM 5177 C CA . ALA A 1 660 ? 9.253 -12.251 35.612 1.00 68.94 660 ALA A CA 1
ATOM 5178 C C . ALA A 1 660 ? 7.751 -12.286 35.947 1.00 68.94 660 ALA A C 1
ATOM 5180 O O . ALA A 1 660 ? 6.954 -11.642 35.262 1.00 68.94 660 ALA A O 1
ATOM 5181 N N . LEU A 1 661 ? 7.366 -12.965 37.036 1.00 68.44 661 LEU A N 1
ATOM 5182 C CA . LEU A 1 661 ? 5.981 -12.968 37.520 1.00 68.44 661 LEU A CA 1
ATOM 5183 C C . LEU A 1 661 ? 5.516 -11.554 37.898 1.00 68.44 661 LEU A C 1
ATOM 5185 O O . LEU A 1 661 ? 4.445 -11.138 37.465 1.00 68.44 661 LEU A O 1
ATOM 5189 N N . MET A 1 662 ? 6.335 -10.788 38.626 1.00 72.25 662 MET A N 1
ATOM 5190 C CA . MET A 1 662 ? 6.033 -9.395 38.987 1.00 72.25 662 MET A CA 1
ATOM 5191 C C . MET A 1 662 ? 5.840 -8.501 37.755 1.00 72.25 662 MET A C 1
ATOM 5193 O O . MET A 1 662 ? 4.880 -7.733 37.708 1.00 72.25 662 MET A O 1
ATOM 5197 N N . LYS A 1 663 ? 6.698 -8.631 36.734 1.00 73.25 663 LYS A N 1
ATOM 5198 C CA . LYS A 1 663 ? 6.562 -7.896 35.467 1.00 73.25 663 LYS A CA 1
ATOM 5199 C C . LYS A 1 663 ? 5.246 -8.223 34.760 1.00 73.25 663 LYS A C 1
ATOM 5201 O O . LYS A 1 663 ? 4.554 -7.304 34.335 1.00 73.25 663 LYS A O 1
ATOM 5206 N N . MET A 1 664 ? 4.860 -9.499 34.702 1.00 71.25 664 MET A N 1
ATOM 5207 C CA . MET A 1 664 ? 3.580 -9.908 34.114 1.00 71.25 664 MET A CA 1
ATOM 5208 C C . MET A 1 664 ? 2.377 -9.345 34.897 1.00 71.25 664 MET A C 1
ATOM 5210 O O . MET A 1 664 ? 1.393 -8.934 34.283 1.00 71.25 664 MET A O 1
ATOM 5214 N N . CYS A 1 665 ? 2.443 -9.264 36.232 1.00 67.88 665 CYS A N 1
ATOM 5215 C CA . CYS A 1 665 ? 1.408 -8.592 37.030 1.00 67.88 665 CYS A CA 1
ATOM 5216 C C . CYS A 1 665 ? 1.290 -7.099 36.678 1.00 67.88 665 CYS A C 1
ATOM 5218 O O . CYS A 1 665 ? 0.182 -6.584 36.562 1.00 67.88 665 CYS A O 1
ATOM 5220 N N . ILE A 1 666 ? 2.421 -6.406 36.499 1.00 71.31 666 ILE A N 1
ATOM 5221 C CA . ILE A 1 666 ? 2.469 -4.973 36.155 1.00 71.31 666 ILE A CA 1
ATOM 5222 C C . ILE A 1 666 ? 1.897 -4.725 34.753 1.00 71.31 666 ILE A C 1
ATOM 5224 O O . ILE A 1 666 ? 1.084 -3.819 34.581 1.00 71.31 666 ILE A O 1
ATOM 5228 N N . GLU A 1 667 ? 2.239 -5.569 33.778 1.00 72.00 667 GLU A N 1
ATOM 5229 C CA . GLU A 1 667 ? 1.653 -5.529 32.431 1.00 72.00 667 GLU A CA 1
ATOM 5230 C C . GLU A 1 667 ? 0.130 -5.749 32.483 1.00 72.00 667 GLU A C 1
ATOM 5232 O O . GLU A 1 667 ? -0.628 -4.968 31.907 1.00 72.00 667 GLU A O 1
ATOM 5237 N N . GLN A 1 668 ? -0.345 -6.713 33.281 1.00 64.12 668 GLN A N 1
ATOM 5238 C CA . GLN A 1 668 ? -1.783 -6.923 33.497 1.00 64.12 668 GLN A CA 1
ATOM 5239 C C . GLN A 1 668 ? -2.466 -5.733 34.204 1.00 64.12 668 GLN A C 1
ATOM 5241 O O . GLN A 1 668 ? -3.611 -5.430 33.883 1.00 64.12 668 GLN A O 1
ATOM 5246 N N . CYS A 1 669 ? -1.787 -5.005 35.101 1.00 63.53 669 CYS A N 1
ATOM 5247 C CA . CYS A 1 669 ? -2.309 -3.770 35.712 1.00 63.53 669 CYS A CA 1
ATOM 5248 C C . CYS A 1 669 ? -2.439 -2.587 34.734 1.00 63.53 669 CYS A C 1
ATOM 5250 O O . CYS A 1 669 ? -3.271 -1.695 34.961 1.00 63.53 669 CYS A O 1
ATOM 5252 N N . TRP A 1 670 ? -1.612 -2.541 33.684 1.00 63.81 670 TRP A N 1
ATOM 5253 C CA . TRP A 1 670 ? -1.718 -1.544 32.615 1.00 63.81 670 TRP A CA 1
ATOM 5254 C C . TRP A 1 670 ? -2.855 -1.877 31.640 1.00 63.81 670 TRP A C 1
ATOM 5256 O O . TRP A 1 670 ? -3.621 -0.978 31.300 1.00 63.81 670 TRP A O 1
ATOM 5266 N N . ASP A 1 671 ? -3.030 -3.150 31.273 1.00 65.38 671 ASP A N 1
ATOM 5267 C CA . ASP A 1 671 ? -4.105 -3.592 30.369 1.00 65.38 671 ASP A CA 1
ATOM 5268 C C . ASP A 1 671 ? -5.517 -3.534 31.001 1.00 65.38 671 ASP A C 1
ATOM 5270 O O . ASP A 1 671 ? -6.521 -3.514 30.281 1.00 65.38 671 ASP A O 1
ATOM 5274 N N . THR A 1 672 ? -5.641 -3.508 32.337 1.00 62.12 672 THR A N 1
ATOM 5275 C CA . THR A 1 672 ? -6.948 -3.490 33.029 1.00 62.12 672 THR A CA 1
ATOM 5276 C C . THR A 1 672 ? -7.425 -2.104 33.475 1.00 62.12 672 THR A C 1
ATOM 5278 O O . THR A 1 672 ? -6.741 -1.402 34.224 1.00 62.12 672 THR A O 1
ATOM 5281 N N . ASN A 1 673 ? -8.685 -1.799 33.135 1.00 54.44 673 ASN A N 1
ATOM 5282 C CA . ASN A 1 673 ? -9.442 -0.626 33.599 1.00 54.44 673 ASN A CA 1
ATOM 5283 C C . ASN A 1 673 ? -10.419 -0.913 34.769 1.00 54.44 673 ASN A C 1
ATOM 5285 O O . ASN A 1 673 ? -11.138 -0.009 35.178 1.00 54.44 673 ASN A O 1
ATOM 5289 N N . ASP A 1 674 ? -10.486 -2.143 35.302 1.00 64.88 674 ASP A N 1
ATOM 5290 C CA . ASP A 1 674 ? -11.259 -2.454 36.523 1.00 64.88 674 ASP A CA 1
ATOM 5291 C C . ASP A 1 674 ? -10.351 -2.290 37.750 1.00 64.88 674 ASP A C 1
ATOM 5293 O O . ASP A 1 674 ? -9.392 -3.046 37.927 1.00 64.88 674 ASP A O 1
ATOM 5297 N N . GLU A 1 675 ? -10.659 -1.311 38.602 1.00 57.03 675 GLU A N 1
ATOM 5298 C CA . GLU A 1 675 ? -9.894 -0.994 39.815 1.00 57.03 675 GLU A CA 1
ATOM 5299 C C . GLU A 1 675 ? -9.748 -2.206 40.749 1.00 57.03 675 GLU A C 1
ATOM 5301 O O . GLU A 1 675 ? -8.689 -2.412 41.336 1.00 57.03 675 GLU A O 1
ATOM 5306 N N . ASN A 1 676 ? -10.756 -3.081 40.828 1.00 59.94 676 ASN A N 1
ATOM 5307 C CA . ASN A 1 676 ? -10.708 -4.278 41.673 1.00 59.94 676 ASN A CA 1
ATOM 5308 C C . ASN A 1 676 ? -9.760 -5.341 41.100 1.00 59.94 676 ASN A C 1
ATOM 5310 O O . ASN A 1 676 ? -9.135 -6.092 41.853 1.00 59.94 676 ASN A O 1
ATOM 5314 N N . ALA A 1 677 ? -9.637 -5.410 39.770 1.00 61.22 677 ALA A N 1
ATOM 5315 C CA . ALA A 1 677 ? -8.671 -6.284 39.112 1.00 61.22 677 ALA A CA 1
ATOM 5316 C C . ALA A 1 677 ? -7.241 -5.761 39.317 1.00 61.22 677 ALA A C 1
ATOM 5318 O O . ALA A 1 677 ? -6.364 -6.538 39.700 1.00 61.22 677 ALA A O 1
ATOM 5319 N N . ALA A 1 678 ? -7.030 -4.450 39.165 1.00 62.53 678 ALA A N 1
ATOM 5320 C CA . ALA A 1 678 ? -5.747 -3.804 39.439 1.00 62.53 678 ALA A CA 1
ATOM 5321 C C . ALA A 1 678 ? -5.325 -3.976 40.911 1.00 62.53 678 ALA A C 1
ATOM 5323 O O . ALA A 1 678 ? -4.225 -4.455 41.176 1.00 62.53 678 ALA A O 1
ATOM 5324 N N . MET A 1 679 ? -6.216 -3.711 41.874 1.00 63.81 679 MET A N 1
ATOM 5325 C CA . MET A 1 679 ? -5.957 -3.926 43.306 1.00 63.81 679 MET A CA 1
ATOM 5326 C C . MET A 1 679 ? -5.607 -5.381 43.631 1.00 63.81 679 MET A C 1
ATOM 5328 O O . MET A 1 679 ? -4.705 -5.642 44.430 1.00 63.81 679 MET A O 1
ATOM 5332 N N . LYS A 1 680 ? -6.265 -6.355 42.986 1.00 69.69 680 LYS A N 1
ATOM 5333 C CA . LYS A 1 680 ? -5.923 -7.774 43.154 1.00 69.69 680 LYS A CA 1
ATOM 5334 C C . LYS A 1 680 ? -4.490 -8.061 42.695 1.00 69.69 680 LYS A C 1
ATOM 5336 O O . LYS A 1 680 ? -3.741 -8.674 43.456 1.00 69.69 680 LYS A O 1
ATOM 5341 N N . GLN A 1 681 ? -4.101 -7.589 41.513 1.00 70.06 681 GLN A N 1
ATOM 5342 C CA . GLN A 1 681 ? -2.753 -7.773 40.962 1.00 70.06 681 GLN A CA 1
ATOM 5343 C C . GLN A 1 681 ? -1.685 -7.054 41.803 1.00 70.06 681 GLN A C 1
ATOM 5345 O O . GLN A 1 681 ? -0.667 -7.651 42.147 1.00 70.06 681 GLN A O 1
ATOM 5350 N N . ILE A 1 682 ? -1.949 -5.819 42.242 1.00 70.81 682 ILE A N 1
ATOM 5351 C CA . ILE A 1 682 ? -1.094 -5.056 43.171 1.00 70.81 682 ILE A CA 1
ATOM 5352 C C . ILE A 1 682 ? -0.907 -5.827 44.488 1.00 70.81 682 ILE A C 1
ATOM 5354 O O . ILE A 1 682 ? 0.221 -5.976 44.959 1.00 70.81 682 ILE A O 1
ATOM 5358 N N . SER A 1 683 ? -1.970 -6.432 45.034 1.00 69.50 683 SER A N 1
ATOM 5359 C CA . SER A 1 683 ? -1.872 -7.302 46.219 1.00 69.50 683 SER A CA 1
ATOM 5360 C C . SER A 1 683 ? -1.049 -8.578 45.979 1.00 69.50 683 SER A C 1
ATOM 5362 O O . SER A 1 683 ? -0.473 -9.123 46.920 1.00 69.50 683 SER A O 1
ATOM 5364 N N . GLN A 1 684 ? -0.978 -9.069 44.738 1.00 70.75 684 GLN A N 1
ATOM 5365 C CA . GLN A 1 684 ? -0.163 -10.228 44.365 1.00 70.75 684 GLN A CA 1
ATOM 5366 C C . GLN A 1 684 ? 1.312 -9.833 44.186 1.00 70.75 684 GLN A C 1
ATOM 5368 O O . GLN A 1 684 ? 2.179 -10.560 44.667 1.00 70.75 684 GLN A O 1
ATOM 5373 N N . VAL A 1 685 ? 1.619 -8.652 43.637 1.00 74.56 685 VAL A N 1
ATOM 5374 C CA . VAL A 1 685 ? 2.993 -8.109 43.617 1.00 74.56 685 VAL A CA 1
ATOM 5375 C C . VAL A 1 685 ? 3.506 -7.835 45.036 1.00 74.56 685 VAL A C 1
ATOM 5377 O O . VAL A 1 685 ? 4.615 -8.246 45.368 1.00 74.56 685 VAL A O 1
ATOM 5380 N N . LEU A 1 686 ? 2.686 -7.248 45.916 1.00 71.25 686 LEU A N 1
ATOM 5381 C CA . LEU A 1 686 ? 3.021 -7.067 47.337 1.00 71.25 686 LEU A CA 1
ATOM 5382 C C . LEU A 1 686 ? 3.352 -8.399 48.038 1.00 71.25 686 LEU A C 1
ATOM 5384 O O . LEU A 1 686 ? 4.323 -8.471 48.791 1.00 71.25 686 LEU A O 1
ATOM 5388 N N . LYS A 1 687 ? 2.604 -9.474 47.749 1.00 72.44 687 LYS A N 1
ATOM 5389 C CA . LYS A 1 687 ? 2.906 -10.825 48.263 1.00 72.44 687 LYS A CA 1
ATOM 5390 C C . LYS A 1 687 ? 4.232 -11.374 47.732 1.00 72.44 687 LYS A C 1
ATOM 5392 O O . LYS A 1 687 ? 4.977 -11.990 48.494 1.00 72.44 687 LYS A O 1
ATOM 5397 N N . LEU A 1 688 ? 4.547 -11.143 46.456 1.00 73.44 688 LEU A N 1
ATOM 5398 C CA . LEU A 1 688 ? 5.830 -11.540 45.867 1.00 73.44 688 LEU A CA 1
ATOM 5399 C C . LEU A 1 688 ? 6.998 -10.786 46.528 1.00 73.44 688 LEU A C 1
ATOM 5401 O O . LEU A 1 688 ? 7.982 -11.425 46.891 1.00 73.44 688 LEU A O 1
ATOM 5405 N N . PHE A 1 689 ? 6.855 -9.489 46.829 1.00 71.31 689 PHE A N 1
ATOM 5406 C CA . PHE A 1 689 ? 7.840 -8.748 47.634 1.00 71.31 689 PHE A CA 1
ATOM 5407 C C . PHE A 1 689 ? 8.012 -9.312 49.051 1.00 71.31 689 PHE A C 1
ATOM 5409 O O . PHE A 1 689 ? 9.147 -9.458 49.511 1.00 71.31 689 PHE A O 1
ATOM 5416 N N . THR A 1 690 ? 6.929 -9.679 49.748 1.00 71.62 690 THR A N 1
ATOM 5417 C CA . THR A 1 690 ? 7.063 -10.327 51.067 1.00 71.62 690 THR A CA 1
ATOM 5418 C C . THR A 1 690 ? 7.757 -11.685 50.972 1.00 71.62 690 THR A C 1
ATOM 5420 O O . THR A 1 690 ? 8.615 -11.973 51.801 1.00 71.62 690 THR A O 1
ATOM 5423 N N . LEU A 1 691 ? 7.493 -12.473 49.923 1.00 72.25 691 LEU A N 1
ATOM 5424 C CA . LEU A 1 691 ? 8.188 -13.741 49.676 1.00 72.25 691 LEU A CA 1
ATOM 5425 C C . LEU A 1 691 ? 9.678 -13.535 49.359 1.00 72.25 691 LEU A C 1
ATOM 5427 O O . LEU A 1 691 ? 10.503 -14.292 49.860 1.00 72.25 691 LEU A O 1
ATOM 5431 N N . MET A 1 692 ? 10.053 -12.496 48.603 1.00 70.50 692 MET A N 1
ATOM 5432 C CA . MET A 1 692 ? 11.465 -12.135 48.386 1.00 70.50 692 MET A CA 1
ATOM 5433 C C . MET A 1 692 ? 12.168 -11.768 49.702 1.00 70.50 692 MET A C 1
ATOM 5435 O O . MET A 1 692 ? 13.284 -12.233 49.943 1.00 70.50 692 MET A O 1
ATOM 5439 N N . LYS A 1 693 ? 11.501 -11.000 50.579 1.00 69.88 693 LYS A N 1
ATOM 5440 C CA . LYS A 1 693 ? 12.007 -10.621 51.914 1.00 69.88 693 LYS A CA 1
ATOM 5441 C C . LYS A 1 693 ? 12.147 -11.838 52.841 1.00 69.88 693 LYS A C 1
ATOM 5443 O O . LYS A 1 693 ? 13.157 -11.958 53.527 1.00 69.88 693 LYS A O 1
ATOM 5448 N N . GLU A 1 694 ? 11.194 -12.771 52.822 1.00 70.19 694 GLU A N 1
ATOM 5449 C CA . GLU A 1 694 ? 11.248 -14.031 53.587 1.00 70.19 694 GLU A CA 1
ATOM 5450 C C . GLU A 1 694 ? 12.306 -15.018 53.061 1.00 70.19 694 GLU A C 1
ATOM 5452 O O . GLU A 1 694 ? 12.927 -15.731 53.849 1.00 70.19 694 GLU A O 1
ATOM 5457 N N . GLN A 1 695 ? 12.547 -15.046 51.746 1.00 68.38 695 GLN A N 1
ATOM 5458 C CA . GLN A 1 695 ? 13.575 -15.881 51.107 1.00 68.38 695 GLN A CA 1
ATOM 5459 C C . GLN A 1 695 ? 14.980 -15.244 51.136 1.00 68.38 695 GLN A C 1
ATOM 5461 O O . GLN A 1 695 ? 15.956 -15.900 50.775 1.00 68.38 695 GLN A O 1
ATOM 5466 N N . GLY A 1 696 ? 15.108 -13.999 51.613 1.00 63.53 696 GLY A N 1
ATOM 5467 C CA . GLY A 1 696 ? 16.389 -13.307 51.788 1.00 63.53 696 GLY A CA 1
ATOM 5468 C C . GLY A 1 696 ? 17.031 -12.808 50.490 1.00 63.53 696 GLY A C 1
ATOM 5469 O O . GLY A 1 696 ? 18.254 -12.674 50.429 1.00 63.53 696 GLY A O 1
ATOM 5470 N N . PHE A 1 697 ? 16.236 -12.556 49.447 1.00 70.12 697 PHE A N 1
ATOM 5471 C CA . PHE A 1 697 ? 16.724 -11.995 48.186 1.00 70.12 697 PHE A CA 1
ATOM 5472 C C . PHE A 1 697 ? 16.934 -10.469 48.278 1.00 70.12 697 PHE A C 1
ATOM 5474 O O . PHE A 1 697 ? 16.131 -9.787 48.919 1.00 70.12 697 PHE A O 1
ATOM 5481 N N . PRO A 1 698 ? 17.969 -9.905 47.620 1.00 64.38 698 PRO A N 1
ATOM 5482 C CA . PRO A 1 698 ? 18.124 -8.458 47.505 1.00 64.38 698 PRO A CA 1
ATOM 5483 C C . PRO A 1 698 ? 17.011 -7.868 46.628 1.00 64.38 698 PRO A C 1
ATOM 5485 O O . PRO A 1 698 ? 16.647 -8.437 45.598 1.00 64.38 698 PRO A O 1
ATOM 5488 N N . ILE A 1 699 ? 16.474 -6.717 47.039 1.00 70.25 699 ILE A N 1
ATOM 5489 C CA . ILE A 1 699 ? 15.441 -5.976 46.304 1.00 70.25 699 ILE A CA 1
ATOM 5490 C C . ILE A 1 699 ? 16.116 -4.787 45.605 1.00 70.25 699 ILE A C 1
ATOM 5492 O O . ILE A 1 699 ? 16.397 -3.759 46.221 1.00 70.25 699 ILE A O 1
ATOM 5496 N N . GLU A 1 700 ? 16.433 -4.972 44.325 1.00 70.50 700 GLU A N 1
ATOM 5497 C CA . GLU A 1 700 ? 17.178 -4.032 43.468 1.00 70.50 700 GLU A CA 1
ATOM 5498 C C . GLU A 1 700 ? 16.217 -3.180 42.605 1.00 70.50 700 GLU A C 1
ATOM 5500 O O . GLU A 1 700 ? 15.040 -3.528 42.466 1.00 70.50 700 GLU A O 1
ATOM 5505 N N . GLU A 1 701 ? 16.685 -2.070 42.006 1.00 70.19 701 GLU A N 1
ATOM 5506 C CA . GLU A 1 701 ? 15.820 -1.148 41.229 1.00 70.19 701 GLU A CA 1
ATOM 5507 C C . GLU A 1 701 ? 15.099 -1.854 40.062 1.00 70.19 701 GLU A C 1
ATOM 5509 O O . GLU A 1 701 ? 13.945 -1.532 39.778 1.00 70.19 701 GLU A O 1
ATOM 5514 N N . GLU A 1 702 ? 15.703 -2.892 39.462 1.00 66.00 702 GLU A N 1
ATOM 5515 C CA . GLU A 1 702 ? 15.056 -3.737 38.439 1.00 66.00 702 GLU A CA 1
ATOM 5516 C C . GLU A 1 702 ? 13.755 -4.405 38.933 1.00 66.00 702 GLU A C 1
ATOM 5518 O O . GLU A 1 702 ? 12.847 -4.650 38.138 1.00 66.00 702 GLU A O 1
ATOM 5523 N N . SER A 1 703 ? 13.652 -4.692 40.237 1.00 68.50 703 SER A N 1
ATOM 5524 C CA . SER A 1 703 ? 12.478 -5.309 40.866 1.00 68.50 703 SER A CA 1
ATOM 5525 C C . SER A 1 703 ? 11.437 -4.278 41.306 1.00 68.50 703 SER A C 1
ATOM 5527 O O . SER A 1 703 ? 10.242 -4.515 41.126 1.00 68.50 703 SER A O 1
ATOM 5529 N N . TYR A 1 704 ? 11.853 -3.154 41.908 1.00 76.81 704 TYR A N 1
ATOM 5530 C CA . TYR A 1 704 ? 10.920 -2.193 42.521 1.00 76.81 704 TYR A CA 1
ATOM 5531 C C . TYR A 1 704 ? 10.578 -0.979 41.654 1.00 76.81 704 TYR A C 1
ATOM 5533 O O . TYR A 1 704 ? 9.438 -0.514 41.707 1.00 76.81 704 TYR A O 1
ATOM 5541 N N . GLY A 1 705 ? 11.500 -0.488 40.824 1.00 77.88 705 GLY A N 1
ATOM 5542 C CA . GLY A 1 705 ? 11.298 0.702 39.992 1.00 77.88 705 GLY A CA 1
ATOM 5543 C C . GLY A 1 705 ? 10.055 0.617 39.094 1.00 77.88 705 GLY A C 1
ATOM 5544 O O . GLY A 1 705 ? 9.215 1.518 39.154 1.00 77.88 705 GLY A O 1
ATOM 5545 N N . PRO A 1 706 ? 9.852 -0.477 38.328 1.00 79.06 706 PRO A N 1
ATOM 5546 C CA . PRO A 1 706 ? 8.653 -0.661 37.505 1.00 79.06 706 PRO A CA 1
ATOM 5547 C C . PRO A 1 706 ? 7.338 -0.681 38.304 1.00 79.06 706 PRO A C 1
ATOM 5549 O O . PRO A 1 706 ? 6.306 -0.243 37.798 1.00 79.06 706 PRO A O 1
ATOM 5552 N N . PHE A 1 707 ? 7.362 -1.159 39.554 1.00 79.38 707 PHE A N 1
ATOM 5553 C CA . PHE A 1 707 ? 6.170 -1.222 40.404 1.00 79.38 707 PHE A CA 1
ATOM 5554 C C . PHE A 1 707 ? 5.849 0.125 41.060 1.00 79.38 707 PHE A C 1
ATOM 5556 O O . PHE A 1 707 ? 4.691 0.537 41.066 1.00 79.38 707 PHE A O 1
ATOM 5563 N N . LEU A 1 708 ? 6.862 0.853 41.544 1.00 80.44 708 LEU A N 1
ATOM 5564 C CA . LEU A 1 708 ? 6.670 2.213 42.058 1.00 80.44 708 LEU A CA 1
ATOM 5565 C C . LEU A 1 708 ? 6.152 3.153 40.960 1.00 80.44 708 LEU A C 1
ATOM 5567 O O . LEU A 1 708 ? 5.252 3.945 41.224 1.00 80.44 708 LEU A O 1
ATOM 5571 N N . MET A 1 709 ? 6.635 3.015 39.719 1.00 79.00 709 MET A N 1
ATOM 5572 C CA . MET A 1 709 ? 6.102 3.752 38.563 1.00 79.00 709 MET A CA 1
ATOM 5573 C C . MET A 1 709 ? 4.615 3.464 38.314 1.00 79.00 709 MET A C 1
ATOM 5575 O O . MET A 1 709 ? 3.840 4.404 38.168 1.00 79.00 709 MET A O 1
ATOM 5579 N N . LEU A 1 710 ? 4.191 2.193 38.344 1.00 78.38 710 LEU A N 1
ATOM 5580 C CA . LEU A 1 710 ? 2.774 1.823 38.215 1.00 78.38 710 LEU A CA 1
ATOM 5581 C C . LEU A 1 710 ? 1.901 2.492 39.295 1.00 78.38 710 LEU A C 1
ATOM 5583 O O . LEU A 1 710 ? 0.821 2.996 38.982 1.00 78.38 710 LEU A O 1
ATOM 5587 N N . LEU A 1 711 ? 2.360 2.501 40.551 1.00 73.62 711 LEU A N 1
ATOM 5588 C CA . LEU A 1 711 ? 1.636 3.121 41.667 1.00 73.62 711 LEU A CA 1
ATOM 5589 C C . LEU A 1 711 ? 1.575 4.650 41.527 1.00 73.62 711 LEU A C 1
ATOM 5591 O O . LEU A 1 711 ? 0.516 5.233 41.757 1.00 73.62 711 LEU A O 1
ATOM 5595 N N . ILE A 1 712 ? 2.660 5.289 41.076 1.00 76.06 712 ILE A N 1
ATOM 5596 C CA . ILE A 1 712 ? 2.698 6.725 40.756 1.00 76.06 712 ILE A CA 1
ATOM 5597 C C . ILE A 1 712 ? 1.702 7.053 39.638 1.00 76.06 712 ILE A C 1
ATOM 5599 O O . ILE A 1 712 ? 0.847 7.918 39.822 1.00 76.06 712 ILE A O 1
ATOM 5603 N N . ASP A 1 713 ? 1.750 6.348 38.506 1.00 74.38 713 ASP A N 1
ATOM 5604 C CA . ASP A 1 713 ? 0.913 6.641 37.334 1.00 74.38 713 ASP A CA 1
ATOM 5605 C C . ASP A 1 713 ? -0.591 6.509 37.633 1.00 74.38 713 ASP A C 1
ATOM 5607 O O . ASP A 1 713 ? -1.396 7.292 37.109 1.00 74.38 713 ASP A O 1
ATOM 5611 N N . LYS A 1 714 ? -0.964 5.562 38.509 1.00 70.06 714 LYS A N 1
ATOM 5612 C CA . LYS A 1 714 ? -2.330 5.361 39.030 1.00 70.06 714 LYS A CA 1
ATOM 5613 C C . LYS A 1 714 ? -2.681 6.291 40.214 1.00 70.06 714 LYS A C 1
ATOM 5615 O O . LYS A 1 714 ? -3.858 6.401 40.538 1.00 70.06 714 LYS A O 1
ATOM 5620 N N . GLY A 1 715 ? -1.714 6.985 40.826 1.00 65.19 715 GLY A N 1
ATOM 5621 C CA . GLY A 1 715 ? -1.918 7.939 41.932 1.00 65.19 715 GLY A CA 1
ATOM 5622 C C . GLY A 1 715 ? -2.084 7.313 43.327 1.00 65.19 715 GLY A C 1
ATOM 5623 O O . GLY A 1 715 ? -2.711 7.910 44.199 1.00 65.19 715 GLY A O 1
ATOM 5624 N N . MET A 1 716 ? -1.564 6.104 43.545 1.00 70.44 716 MET A N 1
ATOM 5625 C CA . MET A 1 716 ? -1.844 5.265 44.719 1.00 70.44 716 MET A CA 1
ATOM 5626 C C . MET A 1 716 ? -0.872 5.522 45.881 1.00 70.44 716 MET A C 1
ATOM 5628 O O . MET A 1 716 ? 0.131 4.828 46.047 1.00 70.44 716 MET A O 1
ATOM 5632 N N . VAL A 1 717 ? -1.166 6.554 46.678 1.00 69.31 717 VAL A N 1
ATOM 5633 C CA . VAL A 1 717 ? -0.272 7.073 47.733 1.00 69.31 717 VAL A CA 1
ATOM 5634 C C . VAL A 1 717 ? -0.082 6.105 48.913 1.00 69.31 717 VAL A C 1
ATOM 5636 O O . VAL A 1 717 ? 1.036 5.969 49.412 1.00 69.31 717 VAL A O 1
ATOM 5639 N N . GLU A 1 718 ? -1.133 5.419 49.372 1.00 69.50 718 GLU A N 1
ATOM 5640 C CA . GLU A 1 718 ? -1.041 4.535 50.549 1.00 69.50 718 GLU A CA 1
ATOM 5641 C C . GLU A 1 718 ? -0.244 3.259 50.236 1.00 69.50 718 GLU A C 1
ATOM 5643 O O . GLU A 1 718 ? 0.678 2.891 50.972 1.00 69.50 718 GLU A O 1
ATOM 5648 N N . GLU A 1 719 ? -0.523 2.620 49.099 1.00 69.62 719 GLU A N 1
ATOM 5649 C CA . GLU A 1 719 ? 0.213 1.453 48.612 1.00 69.62 719 GLU A CA 1
ATOM 5650 C C . GLU A 1 719 ? 1.661 1.801 48.256 1.00 69.62 719 GLU A C 1
ATOM 5652 O O . GLU A 1 719 ? 2.559 0.997 48.521 1.00 69.62 719 GLU A O 1
ATOM 5657 N N . PHE A 1 720 ? 1.915 2.999 47.715 1.00 76.69 720 PHE A N 1
ATOM 5658 C CA . PHE A 1 720 ? 3.274 3.490 47.489 1.00 76.69 720 PHE A CA 1
ATOM 5659 C C . PHE A 1 720 ? 4.068 3.529 48.797 1.00 76.69 720 PHE A C 1
ATOM 5661 O O . PHE A 1 720 ? 5.154 2.951 48.858 1.00 76.69 720 PHE A O 1
ATOM 5668 N N . TYR A 1 721 ? 3.526 4.118 49.870 1.00 73.56 721 TYR A N 1
ATOM 5669 C CA . TYR A 1 721 ? 4.241 4.175 51.149 1.00 73.56 721 TYR A CA 1
ATOM 5670 C C . TYR A 1 721 ? 4.369 2.823 51.855 1.00 73.56 721 TYR A C 1
ATOM 5672 O O . TYR A 1 721 ? 5.378 2.584 52.526 1.00 73.56 721 TYR A O 1
ATOM 5680 N N . LEU A 1 722 ? 3.426 1.900 51.647 1.00 72.12 722 LEU A N 1
ATOM 5681 C CA . LEU A 1 722 ? 3.577 0.510 52.079 1.00 72.12 722 LEU A CA 1
ATOM 5682 C C . LEU A 1 722 ? 4.788 -0.156 51.396 1.00 72.12 722 LEU A C 1
ATOM 5684 O O . LEU A 1 722 ? 5.605 -0.788 52.069 1.00 72.12 722 LEU A O 1
ATOM 5688 N N . CYS A 1 723 ? 4.955 0.038 50.083 1.00 70.50 723 CYS A N 1
ATOM 5689 C CA . CYS A 1 723 ? 6.123 -0.446 49.338 1.00 70.50 723 CYS A CA 1
ATOM 5690 C C . CYS A 1 723 ? 7.415 0.248 49.785 1.00 70.50 723 CYS A C 1
ATOM 5692 O O . CYS A 1 723 ? 8.418 -0.416 50.044 1.00 70.50 723 CYS A O 1
ATOM 5694 N N . TYR A 1 724 ? 7.378 1.574 49.922 1.00 72.44 724 TYR A N 1
ATOM 5695 C CA . TYR A 1 724 ? 8.495 2.415 50.352 1.00 72.44 724 TYR A CA 1
ATOM 5696 C C . TYR A 1 724 ? 9.066 1.948 51.697 1.00 72.44 724 TYR A C 1
ATOM 5698 O O . TYR A 1 724 ? 10.279 1.788 51.833 1.00 72.44 724 TYR A O 1
ATOM 5706 N N . GLY A 1 725 ? 8.198 1.652 52.672 1.00 69.00 725 GLY A N 1
ATOM 5707 C CA . GLY A 1 725 ? 8.590 1.075 53.960 1.00 69.00 725 GLY A CA 1
ATOM 5708 C C . GLY A 1 725 ? 9.254 -0.298 53.817 1.00 69.00 725 GLY A C 1
ATOM 5709 O O . GLY A 1 725 ? 10.334 -0.516 54.364 1.00 69.00 725 GLY A O 1
ATOM 5710 N N . ILE A 1 726 ? 8.663 -1.203 53.027 1.00 68.50 726 ILE A N 1
ATOM 5711 C CA . ILE A 1 726 ? 9.219 -2.547 52.786 1.00 68.50 726 ILE A CA 1
ATOM 5712 C C . ILE A 1 726 ? 10.624 -2.473 52.171 1.00 68.50 726 ILE A C 1
ATOM 5714 O O . ILE A 1 726 ? 11.502 -3.211 52.622 1.00 68.50 726 ILE A O 1
ATOM 5718 N N . ILE A 1 727 ? 10.846 -1.591 51.189 1.00 70.69 727 ILE A N 1
ATOM 5719 C CA . ILE A 1 727 ? 12.142 -1.426 50.511 1.00 70.69 727 ILE A CA 1
ATOM 5720 C C . ILE A 1 727 ? 13.162 -0.784 51.463 1.00 70.69 727 ILE A C 1
ATOM 5722 O O . ILE A 1 727 ? 14.255 -1.330 51.636 1.00 70.69 727 ILE A O 1
ATOM 5726 N N . LYS A 1 728 ? 12.790 0.307 52.148 1.00 70.25 728 LYS A N 1
ATOM 5727 C CA . LYS A 1 728 ? 13.633 1.030 53.120 1.00 70.25 728 LYS A CA 1
ATOM 5728 C C . LYS A 1 728 ? 14.134 0.139 54.262 1.00 70.25 728 LYS A C 1
ATOM 5730 O O . LYS A 1 728 ? 15.287 0.264 54.664 1.00 70.25 728 LYS A O 1
ATOM 5735 N N . ASP A 1 729 ? 13.301 -0.785 54.740 1.00 67.00 729 ASP A N 1
ATOM 5736 C CA . ASP A 1 729 ? 13.676 -1.813 55.723 1.00 67.00 729 ASP A CA 1
ATOM 5737 C C . ASP A 1 729 ? 14.738 -2.805 55.212 1.00 67.00 729 ASP A C 1
ATOM 5739 O O . ASP A 1 729 ? 15.400 -3.459 56.018 1.00 67.00 729 ASP A O 1
ATOM 5743 N N . THR A 1 730 ? 14.838 -3.004 53.893 1.00 62.09 730 THR A N 1
ATOM 5744 C CA . THR A 1 730 ? 15.679 -4.053 53.284 1.00 62.09 730 THR A CA 1
ATOM 5745 C C . THR A 1 730 ? 17.001 -3.535 52.733 1.00 62.09 730 THR A C 1
ATOM 5747 O O . THR A 1 730 ? 18.019 -4.184 52.955 1.00 62.09 730 THR A O 1
ATOM 5750 N N . ASN A 1 731 ? 17.014 -2.370 52.075 1.00 65.25 731 ASN A N 1
ATOM 5751 C CA . ASN A 1 731 ? 18.202 -1.802 51.430 1.00 65.25 731 ASN A CA 1
ATOM 5752 C C . ASN A 1 731 ? 18.372 -0.305 51.776 1.00 65.25 731 ASN A C 1
ATOM 5754 O O . ASN A 1 731 ? 17.961 0.561 51.002 1.00 65.25 731 ASN A O 1
ATOM 5758 N N . PRO A 1 732 ? 19.011 0.035 52.917 1.00 59.75 732 PRO A N 1
ATOM 5759 C CA . PRO A 1 732 ? 19.196 1.427 53.345 1.00 59.75 732 PRO A CA 1
ATOM 5760 C C . PRO A 1 732 ? 20.042 2.302 52.403 1.00 59.75 732 PRO A C 1
ATOM 5762 O O . PRO A 1 732 ? 19.940 3.524 52.461 1.00 59.75 732 PRO A O 1
ATOM 5765 N N . SER A 1 733 ? 20.859 1.706 51.526 1.00 60.81 733 SER A N 1
ATOM 5766 C CA . SER A 1 733 ? 21.650 2.436 50.522 1.00 60.81 733 SER A CA 1
ATOM 5767 C C . SER A 1 733 ? 20.791 3.097 49.440 1.00 60.81 733 SER A C 1
ATOM 5769 O O . SER A 1 733 ? 21.154 4.154 48.935 1.00 60.81 733 SER A O 1
ATOM 5771 N N . GLU A 1 734 ? 19.627 2.522 49.121 1.00 64.38 734 GLU A N 1
ATOM 5772 C CA . GLU A 1 734 ? 18.746 2.993 48.041 1.00 64.38 734 GLU A CA 1
ATOM 5773 C C . GLU A 1 734 ? 17.819 4.146 48.461 1.00 64.38 734 GLU A C 1
ATOM 5775 O O . GLU A 1 734 ? 17.020 4.632 47.661 1.00 64.38 734 GLU A O 1
ATOM 5780 N N . ILE A 1 735 ? 17.919 4.636 49.703 1.00 64.81 735 ILE A N 1
ATOM 5781 C CA . ILE A 1 735 ? 17.054 5.710 50.225 1.00 64.81 735 ILE A CA 1
ATOM 5782 C C . ILE A 1 735 ? 17.153 6.991 49.377 1.00 64.81 735 ILE A C 1
ATOM 5784 O O . ILE A 1 735 ? 16.142 7.657 49.161 1.00 64.81 735 ILE A O 1
ATOM 5788 N N . ALA A 1 736 ? 18.332 7.306 48.830 1.00 65.50 736 ALA A N 1
ATOM 5789 C CA . ALA A 1 736 ? 18.497 8.431 47.907 1.00 65.50 736 ALA A CA 1
ATOM 5790 C C . ALA A 1 736 ? 17.702 8.247 46.601 1.00 65.50 736 ALA A C 1
ATOM 5792 O O . ALA A 1 736 ? 17.077 9.189 46.112 1.00 65.50 736 ALA A O 1
ATOM 5793 N N . ARG A 1 737 ? 17.684 7.020 46.063 1.00 73.31 737 ARG A N 1
ATOM 5794 C CA . ARG A 1 737 ? 16.984 6.665 44.823 1.00 73.31 737 ARG A CA 1
ATOM 5795 C C . ARG A 1 737 ? 15.468 6.616 45.014 1.00 73.31 737 ARG A C 1
ATOM 5797 O O . ARG A 1 737 ? 14.724 7.056 44.140 1.00 73.31 737 ARG A O 1
ATOM 5804 N N . LEU A 1 738 ? 15.004 6.179 46.185 1.00 74.31 738 LEU A N 1
ATOM 5805 C CA . LEU A 1 738 ? 13.590 6.237 46.570 1.00 74.31 738 LEU A CA 1
ATOM 5806 C C . LEU A 1 738 ? 13.030 7.674 46.569 1.00 74.31 738 LEU A C 1
ATOM 5808 O O . LEU A 1 738 ? 11.871 7.866 46.203 1.00 74.31 738 LEU A O 1
ATOM 5812 N N . GLY A 1 739 ? 13.851 8.686 46.874 1.00 71.50 739 GLY A N 1
ATOM 5813 C CA . GLY A 1 739 ? 13.446 10.098 46.831 1.00 71.50 739 GLY A CA 1
ATOM 5814 C C . GLY A 1 739 ? 13.007 10.600 45.444 1.00 71.50 739 GLY A C 1
ATOM 5815 O O . GLY A 1 739 ? 12.101 11.424 45.346 1.00 71.50 739 GLY A O 1
ATOM 5816 N N . TYR A 1 740 ? 13.576 10.065 44.357 1.00 78.56 740 TYR A N 1
ATOM 5817 C CA . TYR A 1 740 ? 13.140 10.380 42.986 1.00 78.56 740 TYR A CA 1
ATOM 5818 C C . TYR A 1 740 ? 11.693 9.924 42.736 1.00 78.56 740 TYR A C 1
ATOM 5820 O O . TYR A 1 740 ? 10.899 10.648 42.133 1.00 78.56 740 TYR A O 1
ATOM 5828 N N . TYR A 1 741 ? 11.328 8.745 43.246 1.00 80.81 741 TYR A N 1
ATOM 5829 C CA . TYR A 1 741 ? 9.968 8.218 43.143 1.00 80.81 741 TYR A CA 1
ATOM 5830 C C . TYR A 1 741 ? 8.983 8.986 44.037 1.00 80.81 741 TYR A C 1
ATOM 5832 O O . TYR A 1 741 ? 7.869 9.266 43.600 1.00 80.81 741 TYR A O 1
ATOM 5840 N N . ASP A 1 742 ? 9.406 9.379 45.242 1.00 80.19 742 ASP A N 1
ATOM 5841 C CA . ASP A 1 742 ? 8.602 10.162 46.194 1.00 80.19 742 ASP A CA 1
ATOM 5842 C C . ASP A 1 742 ? 8.232 11.546 45.621 1.00 80.19 742 ASP A C 1
ATOM 5844 O O . ASP A 1 742 ? 7.060 11.919 45.560 1.00 80.19 742 ASP A O 1
ATOM 5848 N N . MET A 1 743 ? 9.211 12.265 45.058 1.00 78.38 743 MET A N 1
ATOM 5849 C CA . MET A 1 743 ? 8.972 13.541 44.370 1.00 78.38 743 MET A CA 1
ATOM 5850 C C . MET A 1 743 ? 8.075 13.367 43.125 1.00 78.38 743 MET A C 1
ATOM 5852 O O . MET A 1 743 ? 7.156 14.160 42.908 1.00 78.38 743 MET A O 1
ATOM 5856 N N . ARG A 1 744 ? 8.264 12.304 42.323 1.00 78.81 744 ARG A N 1
ATOM 5857 C CA . ARG A 1 744 ? 7.384 12.016 41.169 1.00 78.81 744 ARG A CA 1
ATOM 5858 C C . ARG A 1 744 ? 5.946 11.691 41.572 1.00 78.81 744 ARG A C 1
ATOM 5860 O O . ARG A 1 744 ? 5.040 12.064 40.827 1.00 78.81 744 ARG A O 1
ATOM 5867 N N . LEU A 1 745 ? 5.717 11.043 42.717 1.00 79.00 745 LEU A N 1
ATOM 5868 C CA . LEU A 1 745 ? 4.369 10.802 43.239 1.00 79.00 745 LEU A CA 1
ATOM 5869 C C . LEU A 1 745 ? 3.640 12.127 43.478 1.00 79.00 745 LEU A C 1
ATOM 5871 O O . LEU A 1 745 ? 2.543 12.321 42.957 1.00 79.00 745 LEU A O 1
ATOM 5875 N N . TYR A 1 746 ? 4.260 13.065 44.196 1.00 79.12 746 TYR A N 1
ATOM 5876 C CA . TYR A 1 746 ? 3.617 14.343 44.512 1.00 79.12 746 TYR A CA 1
ATOM 5877 C C . TYR A 1 746 ? 3.439 15.254 43.299 1.00 79.12 746 TYR A C 1
ATOM 5879 O O . TYR A 1 746 ? 2.381 15.869 43.166 1.00 79.12 746 TYR A O 1
ATOM 5887 N N . ILE A 1 747 ? 4.382 15.253 42.349 1.00 77.81 747 ILE A N 1
ATOM 5888 C CA . ILE A 1 747 ? 4.207 15.899 41.035 1.00 77.81 747 ILE A CA 1
ATOM 5889 C C . ILE A 1 747 ? 2.990 15.319 40.291 1.00 77.81 747 ILE A C 1
ATOM 5891 O O . ILE A 1 747 ? 2.229 16.063 39.676 1.00 77.81 747 ILE A O 1
ATOM 5895 N N . ARG A 1 748 ? 2.773 13.999 40.355 1.00 77.56 748 ARG A N 1
ATOM 5896 C CA . ARG A 1 748 ? 1.681 13.299 39.656 1.00 77.56 748 ARG A CA 1
ATOM 5897 C C . ARG A 1 748 ? 0.314 13.429 40.346 1.00 77.56 748 ARG A C 1
ATOM 5899 O O . ARG A 1 748 ? -0.708 13.352 39.658 1.00 77.56 748 ARG A O 1
ATOM 5906 N N . VAL A 1 749 ? 0.302 13.635 41.664 1.00 78.25 749 VAL A N 1
ATOM 5907 C CA . VAL A 1 749 ? -0.881 13.952 42.493 1.00 78.25 749 VAL A CA 1
ATOM 5908 C C . VAL A 1 749 ? -1.197 15.463 42.495 1.00 78.25 749 VAL A C 1
ATOM 5910 O O . VAL A 1 749 ? -2.335 15.843 42.751 1.00 78.25 749 VAL A O 1
ATOM 5913 N N . ASN A 1 750 ? -0.223 16.309 42.133 1.00 73.31 750 ASN A N 1
ATOM 5914 C CA . ASN A 1 750 ? -0.258 17.779 42.187 1.00 73.31 750 ASN A CA 1
ATOM 5915 C C . ASN A 1 750 ? -0.472 18.333 43.616 1.00 73.31 750 ASN A C 1
ATOM 5917 O O . ASN A 1 750 ? -1.267 19.246 43.842 1.00 73.31 750 ASN A O 1
ATOM 5921 N N . ASP A 1 751 ? 0.254 17.769 44.586 1.00 76.75 751 ASP A N 1
ATOM 5922 C CA . ASP A 1 751 ? 0.288 18.233 45.982 1.00 76.75 751 ASP A CA 1
ATOM 5923 C C . ASP A 1 751 ? 1.335 19.355 46.138 1.00 76.75 751 ASP A C 1
ATOM 5925 O O . ASP A 1 751 ? 2.496 19.122 46.475 1.00 76.75 751 ASP A O 1
ATOM 5929 N N . GLU A 1 752 ? 0.939 20.587 45.806 1.00 76.00 752 GLU A N 1
ATOM 5930 C CA . GLU A 1 752 ? 1.829 21.761 45.798 1.00 76.00 752 GLU A CA 1
ATOM 5931 C C . GLU A 1 752 ? 2.389 22.111 47.187 1.00 76.00 752 GLU A C 1
ATOM 5933 O O . GLU A 1 752 ? 3.514 22.610 47.275 1.00 76.00 752 GLU A O 1
ATOM 5938 N N . GLU A 1 753 ? 1.656 21.810 48.268 1.00 75.19 753 GLU A N 1
ATOM 5939 C CA . GLU A 1 753 ? 2.128 22.023 49.642 1.00 75.19 753 GLU A CA 1
ATOM 5940 C C . GLU A 1 753 ? 3.276 21.064 49.975 1.00 75.19 753 GLU A C 1
ATOM 5942 O O . GLU A 1 753 ? 4.318 21.514 50.454 1.00 75.19 753 GLU A O 1
ATOM 5947 N N . LYS A 1 754 ? 3.158 19.771 49.642 1.00 72.69 754 LYS A N 1
ATOM 5948 C CA . LYS A 1 754 ? 4.244 18.805 49.879 1.00 72.69 754 LYS A CA 1
ATOM 5949 C C . LYS A 1 754 ? 5.411 18.913 48.912 1.00 72.69 754 LYS A C 1
ATOM 5951 O O . LYS A 1 754 ? 6.542 18.675 49.325 1.00 72.69 754 LYS A O 1
ATOM 5956 N N . ILE A 1 755 ? 5.193 19.300 47.653 1.00 74.69 755 ILE A N 1
ATOM 5957 C CA . ILE A 1 755 ? 6.312 19.630 46.751 1.00 74.69 755 ILE A CA 1
ATOM 5958 C C . ILE A 1 755 ? 7.103 20.803 47.348 1.00 74.69 755 ILE A C 1
ATOM 5960 O O . ILE A 1 755 ? 8.332 20.755 47.394 1.00 74.69 755 ILE A O 1
ATOM 5964 N N . GLN A 1 756 ? 6.415 21.825 47.872 1.00 74.62 756 GLN A N 1
ATOM 5965 C CA . GLN A 1 756 ? 7.074 22.932 48.563 1.00 74.62 756 GLN A CA 1
ATOM 5966 C C . GLN A 1 756 ? 7.753 22.482 49.866 1.00 74.62 756 GLN A C 1
ATOM 5968 O O . GLN A 1 756 ? 8.864 22.932 50.125 1.00 74.62 756 GLN A O 1
ATOM 5973 N N . GLU A 1 757 ? 7.147 21.592 50.659 1.00 73.81 757 GLU A N 1
ATOM 5974 C CA . GLU A 1 757 ? 7.745 21.025 51.879 1.00 73.81 757 GLU A CA 1
ATOM 5975 C C . GLU A 1 757 ? 9.033 20.248 51.568 1.00 73.81 757 GLU A C 1
ATOM 5977 O O . GLU A 1 757 ? 10.073 20.552 52.143 1.00 73.81 757 GLU A O 1
ATOM 5982 N N . LEU A 1 758 ? 9.011 19.324 50.600 1.00 71.19 758 LEU A N 1
ATOM 5983 C CA . LEU A 1 758 ? 10.174 18.520 50.200 1.00 71.19 758 LEU A CA 1
ATOM 5984 C C . LEU A 1 758 ? 11.317 19.373 49.628 1.00 71.19 758 LEU A C 1
ATOM 5986 O O . LEU A 1 758 ? 12.483 19.115 49.936 1.00 71.19 758 LEU A O 1
ATOM 5990 N N . CYS A 1 759 ? 11.002 20.408 48.842 1.00 69.44 759 CYS A N 1
ATOM 5991 C CA . CYS A 1 759 ? 11.981 21.412 48.418 1.00 69.44 759 CYS A CA 1
ATOM 5992 C C . CYS A 1 759 ? 12.521 22.197 49.625 1.00 69.44 759 CYS A C 1
ATOM 5994 O O . CYS A 1 759 ? 13.732 22.355 49.780 1.00 69.44 759 CYS A O 1
ATOM 5996 N N . ASN A 1 760 ? 11.640 22.645 50.521 1.00 68.56 760 ASN A N 1
ATOM 5997 C CA . ASN A 1 760 ? 12.018 23.424 51.694 1.00 68.56 760 ASN A CA 1
ATOM 5998 C C . ASN A 1 760 ? 12.857 22.614 52.690 1.00 68.56 760 ASN A C 1
ATOM 6000 O O . ASN A 1 760 ? 13.758 23.195 53.275 1.00 68.56 760 ASN A O 1
ATOM 6004 N N . CYS A 1 761 ? 12.676 21.298 52.836 1.00 63.22 761 CYS A N 1
ATOM 6005 C CA . CYS A 1 761 ? 13.537 20.457 53.679 1.00 63.22 761 CYS A CA 1
ATOM 6006 C C . CYS A 1 761 ? 15.018 20.458 53.247 1.00 63.22 761 CYS A C 1
ATOM 6008 O O . CYS A 1 761 ? 15.889 20.168 54.067 1.00 63.22 761 CYS A O 1
ATOM 6010 N N . ILE A 1 762 ? 15.316 20.798 51.986 1.00 60.09 762 ILE A N 1
ATOM 6011 C CA . ILE A 1 762 ? 16.686 21.042 51.502 1.00 60.09 762 ILE A CA 1
ATOM 6012 C C . ILE A 1 762 ? 17.123 22.485 51.818 1.00 60.09 762 ILE A C 1
ATOM 6014 O O . ILE A 1 762 ? 18.287 22.719 52.138 1.00 60.09 762 ILE A O 1
ATOM 6018 N N . CYS A 1 763 ? 16.196 23.447 51.767 1.00 51.62 763 CYS A N 1
ATOM 6019 C CA . CYS A 1 763 ? 16.463 24.877 51.949 1.00 51.62 763 CYS A CA 1
ATOM 6020 C C . CYS A 1 763 ? 16.394 25.398 53.401 1.00 51.62 763 CYS A C 1
ATOM 6022 O O . CYS A 1 763 ? 16.846 26.512 53.640 1.00 51.62 763 CYS A O 1
ATOM 6024 N N . THR A 1 764 ? 15.795 24.686 54.362 1.00 45.62 764 THR A N 1
ATOM 6025 C CA . THR A 1 764 ? 15.468 25.272 55.675 1.00 45.62 764 THR A CA 1
ATOM 6026 C C . THR A 1 764 ? 16.679 25.456 56.584 1.00 45.62 764 THR A C 1
ATOM 6028 O O . THR A 1 764 ? 17.410 24.508 56.910 1.00 45.62 764 THR A O 1
ATOM 6031 N N . ASP A 1 765 ? 16.821 26.690 57.059 1.00 48.53 765 ASP A N 1
ATOM 6032 C CA . ASP A 1 765 ? 17.646 27.077 58.195 1.00 48.53 765 ASP A CA 1
ATOM 6033 C C . ASP A 1 765 ? 16.871 26.910 59.505 1.00 48.53 765 ASP A C 1
ATOM 6035 O O . ASP A 1 765 ? 15.958 27.677 59.800 1.00 48.53 765 ASP A O 1
ATOM 6039 N N . ASP A 1 766 ? 17.297 25.958 60.331 1.00 36.25 766 ASP A N 1
ATOM 6040 C CA . ASP A 1 766 ? 16.955 25.905 61.754 1.00 36.25 766 ASP A CA 1
ATOM 6041 C C . ASP A 1 766 ? 18.223 26.247 62.555 1.00 36.25 766 ASP A C 1
ATOM 6043 O O . ASP A 1 766 ? 19.003 25.364 62.916 1.00 36.25 766 ASP A O 1
ATOM 6047 N N . GLY A 1 767 ? 18.473 27.542 62.804 1.00 41.47 767 GLY A N 1
ATOM 6048 C CA . GLY A 1 767 ? 19.522 27.953 63.754 1.00 41.47 767 GLY A CA 1
ATOM 6049 C C . GLY A 1 767 ? 20.435 29.137 63.413 1.00 41.47 767 GLY A C 1
ATOM 6050 O O . GLY A 1 767 ? 21.305 29.422 64.225 1.00 41.47 767 GLY A O 1
ATOM 6051 N N . GLY A 1 768 ? 20.230 29.847 62.299 1.00 39.97 768 GLY A N 1
ATOM 6052 C CA . GLY A 1 768 ? 20.704 31.229 62.109 1.00 39.97 768 GLY A CA 1
ATOM 6053 C C . GLY A 1 768 ? 22.214 31.483 61.948 1.00 39.97 768 GLY A C 1
ATOM 6054 O O . GLY A 1 768 ? 22.886 31.842 62.909 1.00 39.97 768 GLY A O 1
ATOM 6055 N N . ASP A 1 769 ? 22.683 31.474 60.697 1.00 36.47 769 ASP A N 1
ATOM 6056 C CA . ASP A 1 769 ? 23.683 32.430 60.185 1.00 36.47 769 ASP A CA 1
ATOM 6057 C C . ASP A 1 769 ? 23.516 32.534 58.650 1.00 36.47 769 ASP A C 1
ATOM 6059 O O . ASP A 1 769 ? 23.562 31.523 57.953 1.00 36.47 769 ASP A O 1
ATOM 6063 N N . GLU A 1 770 ? 23.281 33.737 58.107 1.00 42.88 770 GLU A N 1
ATOM 6064 C CA . GLU A 1 770 ? 22.712 33.965 56.752 1.00 42.88 770 GLU A CA 1
ATOM 6065 C C . GLU A 1 770 ? 23.666 33.686 55.556 1.00 42.88 770 GLU A C 1
ATOM 6067 O O . GLU A 1 770 ? 23.530 34.305 54.498 1.00 42.88 770 GLU A O 1
ATOM 6072 N N . ASN A 1 771 ? 24.695 32.837 55.693 1.00 42.00 771 ASN A N 1
ATOM 6073 C CA . ASN A 1 771 ? 25.692 32.639 54.624 1.00 42.00 771 ASN A CA 1
ATOM 6074 C C . ASN A 1 771 ? 26.494 31.318 54.692 1.00 42.00 771 ASN A C 1
ATOM 6076 O O . ASN A 1 771 ? 27.718 31.316 54.556 1.00 42.00 771 ASN A O 1
ATOM 6080 N N . ILE A 1 772 ? 25.822 30.182 54.909 1.00 44.53 772 ILE A N 1
ATOM 6081 C CA . ILE A 1 772 ? 26.462 28.852 54.933 1.00 44.53 772 ILE A CA 1
ATOM 6082 C C . ILE A 1 772 ? 26.009 28.041 53.714 1.00 44.53 772 ILE A C 1
ATOM 6084 O O . ILE A 1 772 ? 24.845 27.663 53.600 1.00 44.53 772 ILE A O 1
ATOM 6088 N N . ASN A 1 773 ? 26.936 27.763 52.795 1.00 49.94 773 ASN A N 1
ATOM 6089 C CA . ASN A 1 773 ? 26.638 27.032 51.564 1.00 49.94 773 ASN A CA 1
ATOM 6090 C C . ASN A 1 773 ? 26.450 25.523 51.854 1.00 49.94 773 ASN A C 1
ATOM 6092 O O . ASN A 1 773 ? 26.985 25.000 52.835 1.00 49.94 773 ASN A O 1
ATOM 6096 N N . LEU A 1 774 ? 25.726 24.787 50.998 1.00 48.66 774 LEU A N 1
ATOM 6097 C CA . LEU A 1 774 ? 25.403 23.354 51.193 1.00 48.66 774 LEU A CA 1
ATOM 6098 C C . LEU A 1 774 ? 26.645 22.488 51.478 1.00 48.66 774 LEU A C 1
ATOM 6100 O O . LEU A 1 774 ? 26.606 21.562 52.291 1.00 48.66 774 LEU A O 1
ATOM 6104 N N . ARG A 1 775 ? 27.766 22.853 50.847 1.00 41.97 775 ARG A N 1
ATOM 6105 C CA . ARG A 1 775 ? 29.098 22.255 51.010 1.00 41.97 775 ARG A CA 1
ATOM 6106 C C . ARG A 1 775 ? 29.617 22.288 52.451 1.00 41.97 775 ARG A C 1
ATOM 6108 O O . ARG A 1 775 ? 30.283 21.347 52.868 1.00 41.97 775 ARG A O 1
ATOM 6115 N N . ASP A 1 776 ? 29.297 23.331 53.211 1.00 45.47 776 ASP A N 1
ATOM 6116 C CA . ASP A 1 776 ? 29.780 23.512 54.581 1.00 45.47 776 ASP A CA 1
ATOM 6117 C C . ASP A 1 776 ? 28.893 22.750 55.582 1.00 45.47 776 ASP A C 1
ATOM 6119 O O . ASP A 1 776 ? 29.423 22.032 56.438 1.00 45.47 776 ASP A O 1
ATOM 6123 N N . ARG A 1 777 ? 27.556 22.762 55.399 1.00 47.06 777 ARG A N 1
ATOM 6124 C CA . ARG A 1 777 ? 26.612 21.900 56.157 1.00 47.06 777 ARG A CA 1
ATOM 6125 C C . ARG A 1 777 ? 26.981 20.414 56.034 1.00 47.06 777 ARG A C 1
ATOM 6127 O O . ARG A 1 777 ? 26.949 19.701 57.039 1.00 47.06 777 ARG A O 1
ATOM 6134 N N . ALA A 1 778 ? 27.410 19.967 54.850 1.00 45.75 778 ALA A N 1
ATOM 6135 C CA . ALA A 1 778 ? 27.841 18.588 54.601 1.00 45.75 778 ALA A CA 1
ATOM 6136 C C . ALA A 1 778 ? 29.074 18.140 55.419 1.00 45.75 778 ALA A C 1
ATOM 6138 O O . ALA A 1 778 ? 29.267 16.942 55.612 1.00 45.75 778 ALA A O 1
ATOM 6139 N N . THR A 1 779 ? 29.897 19.066 55.929 1.00 44.94 779 THR A N 1
ATOM 6140 C CA . THR A 1 779 ? 31.111 18.722 56.703 1.00 44.94 779 THR A CA 1
ATOM 6141 C C . THR A 1 779 ? 30.919 18.719 58.223 1.00 44.94 779 THR A C 1
ATOM 6143 O O . THR A 1 779 ? 31.754 18.158 58.936 1.00 44.94 779 THR A O 1
ATOM 6146 N N . MET A 1 780 ? 29.829 19.299 58.742 1.00 40.97 780 MET A N 1
ATOM 6147 C CA . MET A 1 780 ? 29.576 19.386 60.191 1.00 40.97 780 MET A CA 1
ATOM 6148 C C . MET A 1 780 ? 28.843 18.177 60.792 1.00 40.97 780 MET A C 1
ATOM 6150 O O . MET A 1 780 ? 29.007 17.912 61.984 1.00 40.97 780 MET A O 1
ATOM 6154 N N . TYR A 1 781 ? 28.052 17.441 60.008 1.00 45.19 781 TYR A N 1
ATOM 6155 C CA . TYR A 1 781 ? 27.210 16.344 60.503 1.00 45.19 781 TYR A CA 1
ATOM 6156 C C . TYR A 1 781 ? 27.490 15.036 59.766 1.00 45.19 781 TYR A C 1
ATOM 6158 O O . TYR A 1 781 ? 27.451 14.984 58.541 1.00 45.19 781 TYR A O 1
ATOM 6166 N N . LYS A 1 782 ? 27.705 13.950 60.520 1.00 41.94 782 LYS A N 1
ATOM 6167 C CA . LYS A 1 782 ? 27.985 12.614 59.961 1.00 41.94 782 LYS A CA 1
ATOM 6168 C C . LYS A 1 782 ? 26.865 12.046 59.089 1.00 41.94 782 LYS A C 1
ATOM 6170 O O . LYS A 1 782 ? 27.141 11.215 58.237 1.00 41.94 782 LYS A O 1
ATOM 6175 N N . ASP A 1 783 ? 25.634 12.493 59.304 1.00 42.31 783 ASP A N 1
ATOM 6176 C CA . ASP A 1 783 ? 24.460 12.021 58.571 1.00 42.31 783 ASP A CA 1
ATOM 6177 C C . ASP A 1 783 ? 24.172 12.870 57.312 1.00 42.31 783 ASP A C 1
ATOM 6179 O O . ASP A 1 783 ? 23.310 12.520 56.508 1.00 42.31 783 ASP A O 1
ATOM 6183 N N . ALA A 1 784 ? 24.909 13.972 57.097 1.00 47.47 784 ALA A N 1
ATOM 6184 C CA . ALA A 1 784 ? 24.693 14.885 55.970 1.00 47.47 784 ALA A CA 1
ATOM 6185 C C . ALA A 1 784 ? 25.223 14.360 54.621 1.00 47.47 784 ALA A C 1
ATOM 6187 O O . ALA A 1 784 ? 24.861 14.893 53.573 1.00 47.47 784 ALA A O 1
ATOM 6188 N N . GLU A 1 785 ? 26.011 13.281 54.623 1.00 50.00 785 GLU A N 1
ATOM 6189 C CA . GLU A 1 785 ? 26.520 12.609 53.415 1.00 50.00 785 GLU A CA 1
ATOM 6190 C C . GLU A 1 785 ? 25.378 12.062 52.520 1.00 50.00 785 GLU A C 1
ATOM 6192 O O . GLU A 1 785 ? 25.545 11.923 51.311 1.00 50.00 785 GLU A O 1
ATOM 6197 N N . TYR A 1 786 ? 24.179 11.846 53.085 1.00 57.09 786 TYR A N 1
ATOM 6198 C CA . TYR A 1 786 ? 22.969 11.430 52.355 1.00 57.09 786 TYR A CA 1
ATOM 6199 C C . TYR A 1 786 ? 22.177 12.577 51.697 1.00 57.09 786 TYR A C 1
ATOM 6201 O O . TYR A 1 786 ? 21.367 12.311 50.808 1.00 57.09 786 TYR A O 1
ATOM 6209 N N . LEU A 1 787 ? 22.371 13.840 52.100 1.00 60.31 787 LEU A N 1
ATOM 6210 C CA . LEU A 1 787 ? 21.532 14.957 51.631 1.00 60.31 787 LEU A CA 1
ATOM 6211 C C . LEU A 1 787 ? 21.777 15.318 50.160 1.00 60.31 787 LEU A C 1
ATOM 6213 O O . LEU A 1 787 ? 20.827 15.624 49.440 1.00 60.31 787 LEU A O 1
ATOM 6217 N N . ILE A 1 788 ? 23.029 15.242 49.695 1.00 61.78 788 ILE A N 1
ATOM 6218 C CA . ILE A 1 788 ? 23.385 15.574 48.307 1.00 61.78 788 ILE A CA 1
ATOM 6219 C C . ILE A 1 788 ? 22.743 14.573 47.319 1.00 61.78 788 ILE A C 1
ATOM 6221 O O . ILE A 1 788 ? 22.003 15.028 46.446 1.00 61.78 788 ILE A O 1
ATOM 6225 N N . PRO A 1 789 ? 22.882 13.236 47.473 1.00 64.50 789 PRO A N 1
ATOM 6226 C CA . PRO A 1 789 ? 22.195 12.265 46.612 1.00 64.50 789 PRO A CA 1
ATOM 6227 C C . PRO A 1 789 ? 20.660 12.374 46.581 1.00 64.50 789 PRO A C 1
ATOM 6229 O O . PRO A 1 789 ? 20.051 12.065 45.554 1.00 64.50 789 PRO A O 1
ATOM 6232 N N . VAL A 1 790 ? 20.018 12.812 47.672 1.00 67.56 790 VAL A N 1
ATOM 6233 C CA . VAL A 1 790 ? 18.564 13.075 47.697 1.00 67.56 790 VAL A CA 1
ATOM 6234 C C . VAL A 1 790 ? 18.225 14.310 46.856 1.00 67.56 790 VAL A C 1
ATOM 6236 O O . VAL A 1 790 ? 17.328 14.243 46.016 1.00 67.56 790 VAL A O 1
ATOM 6239 N N . ALA A 1 791 ? 18.980 15.403 47.006 1.00 68.38 791 ALA A N 1
ATOM 6240 C CA . ALA A 1 791 ? 18.807 16.611 46.198 1.00 68.38 791 ALA A CA 1
ATOM 6241 C C . ALA A 1 791 ? 19.031 16.352 44.694 1.00 68.38 791 ALA A C 1
ATOM 6243 O O . ALA A 1 791 ? 18.262 16.856 43.874 1.00 68.38 791 ALA A O 1
ATOM 6244 N N . GLU A 1 792 ? 20.007 15.509 44.320 1.00 71.00 792 GLU A N 1
ATOM 6245 C CA . GLU A 1 792 ? 20.174 15.054 42.929 1.00 71.00 792 GLU A CA 1
ATOM 6246 C C . GLU A 1 792 ? 18.906 14.359 42.405 1.00 71.00 792 GLU A C 1
ATOM 6248 O O . GLU A 1 792 ? 18.419 14.670 41.318 1.00 71.00 792 GLU A O 1
ATOM 6253 N N . ASN A 1 793 ? 18.337 13.437 43.185 1.00 74.25 793 ASN A N 1
ATOM 6254 C CA . ASN A 1 793 ? 17.171 12.653 42.778 1.00 74.25 793 ASN A CA 1
ATOM 6255 C C . ASN A 1 793 ? 15.876 13.490 42.713 1.00 74.25 793 ASN A C 1
ATOM 6257 O O . ASN A 1 793 ? 15.052 13.256 41.825 1.00 74.25 793 ASN A O 1
ATOM 6261 N N . TYR A 1 794 ? 15.713 14.508 43.567 1.00 76.44 794 TYR A N 1
ATOM 6262 C CA . TYR A 1 794 ? 14.616 15.483 43.451 1.00 76.44 794 TYR A CA 1
ATOM 6263 C C . TYR A 1 794 ? 14.778 16.388 42.220 1.00 76.44 794 TYR A C 1
ATOM 6265 O O . TYR A 1 794 ? 13.805 16.609 41.496 1.00 76.44 794 TYR A O 1
ATOM 6273 N N . LEU A 1 795 ? 15.996 16.867 41.929 1.00 73.88 795 LEU A N 1
ATOM 6274 C CA . LEU A 1 795 ? 16.282 17.636 40.710 1.00 73.88 795 LEU A CA 1
ATOM 6275 C C . LEU A 1 795 ? 15.975 16.826 39.444 1.00 73.88 795 LEU A C 1
ATOM 6277 O O . LEU A 1 795 ? 15.361 17.362 38.522 1.00 73.88 795 LEU A O 1
ATOM 6281 N N . LEU A 1 796 ? 16.335 15.538 39.405 1.00 73.94 796 LEU A N 1
ATOM 6282 C CA . LEU A 1 796 ? 15.989 14.636 38.300 1.00 73.94 796 LEU A CA 1
ATOM 6283 C C . LEU A 1 796 ? 14.468 14.500 38.123 1.00 73.94 796 LEU A C 1
ATOM 6285 O O . LEU A 1 796 ? 13.969 14.665 37.010 1.00 73.94 796 LEU A O 1
ATOM 6289 N N . ALA A 1 797 ? 13.727 14.259 39.210 1.00 74.25 797 ALA A N 1
ATOM 6290 C CA . ALA A 1 797 ? 12.266 14.152 39.183 1.00 74.25 797 ALA A CA 1
ATOM 6291 C C . ALA A 1 797 ? 11.591 15.438 38.668 1.00 74.25 797 ALA A C 1
ATOM 6293 O O . ALA A 1 797 ? 10.684 15.378 37.835 1.00 74.25 797 ALA A O 1
ATOM 6294 N N . LEU A 1 798 ? 12.069 16.607 39.107 1.00 74.25 798 LEU A N 1
ATOM 6295 C CA . LEU A 1 798 ? 11.578 17.905 38.638 1.00 74.25 798 LEU A CA 1
ATOM 6296 C C . LEU A 1 798 ? 11.958 18.182 37.175 1.00 74.25 798 LEU A C 1
ATOM 6298 O O . LEU A 1 798 ? 11.136 18.730 36.443 1.00 74.25 798 LEU A O 1
ATOM 6302 N N . CYS A 1 799 ? 13.139 17.756 36.712 1.00 69.94 799 CYS A N 1
ATOM 6303 C CA . CYS A 1 799 ? 13.578 17.907 35.317 1.00 69.94 799 CYS A CA 1
ATOM 6304 C C . CYS A 1 799 ? 12.745 17.102 34.304 1.00 69.94 799 CYS A C 1
ATOM 6306 O O . CYS A 1 799 ? 12.642 17.511 33.146 1.00 69.94 799 CYS A O 1
ATOM 6308 N N . GLU A 1 800 ? 12.153 15.972 34.702 1.00 67.94 800 GLU A N 1
ATOM 6309 C CA . GLU A 1 800 ? 11.210 15.236 33.842 1.00 67.94 800 GLU A CA 1
ATOM 6310 C C . GLU A 1 800 ? 9.835 15.924 33.737 1.00 67.94 800 GLU A C 1
ATOM 6312 O O . GLU A 1 800 ? 9.104 15.716 32.761 1.00 67.94 800 GLU A O 1
ATOM 6317 N N . SER A 1 801 ? 9.487 16.758 34.720 1.00 67.88 801 SER A N 1
ATOM 6318 C CA . SER A 1 801 ? 8.195 17.439 34.839 1.00 67.88 801 SER A CA 1
ATOM 6319 C C . SER A 1 801 ? 8.151 18.807 34.137 1.00 67.88 801 SER A C 1
ATOM 6321 O O . SER A 1 801 ? 9.174 19.352 33.729 1.00 67.88 801 SER A O 1
ATOM 6323 N N . ASP A 1 802 ? 6.958 19.401 34.043 1.00 63.38 802 ASP A N 1
ATOM 6324 C CA . ASP A 1 802 ? 6.768 20.791 33.596 1.00 63.38 802 ASP A CA 1
ATOM 6325 C C . ASP A 1 802 ? 6.775 21.816 34.759 1.00 63.38 802 ASP A C 1
ATOM 6327 O O . ASP A 1 802 ? 6.460 22.990 34.552 1.00 63.38 802 ASP A O 1
ATOM 6331 N N . GLN A 1 803 ? 7.145 21.412 35.986 1.00 68.06 803 GLN A N 1
ATOM 6332 C CA . GLN A 1 803 ? 7.091 22.245 37.203 1.00 68.06 803 GLN A CA 1
ATOM 6333 C C . GLN A 1 803 ? 8.238 23.275 37.293 1.00 68.06 803 GLN A C 1
ATOM 6335 O O . GLN A 1 803 ? 9.095 23.249 38.181 1.00 68.06 803 GLN A O 1
ATOM 6340 N N . LYS A 1 804 ? 8.235 24.229 36.353 1.00 70.75 804 LYS A N 1
ATOM 6341 C CA . LYS A 1 804 ? 9.294 25.229 36.128 1.00 70.75 804 LYS A CA 1
ATOM 6342 C C . LYS A 1 804 ? 9.668 26.054 37.368 1.00 70.75 804 LYS A C 1
ATOM 6344 O O . LYS A 1 804 ? 10.841 26.369 37.533 1.00 70.75 804 LYS A O 1
ATOM 6349 N N . ASN A 1 805 ? 8.711 26.397 38.232 1.00 74.38 805 ASN A N 1
ATOM 6350 C CA . ASN A 1 805 ? 8.963 27.266 39.391 1.00 74.38 805 ASN A CA 1
ATOM 6351 C C . ASN A 1 8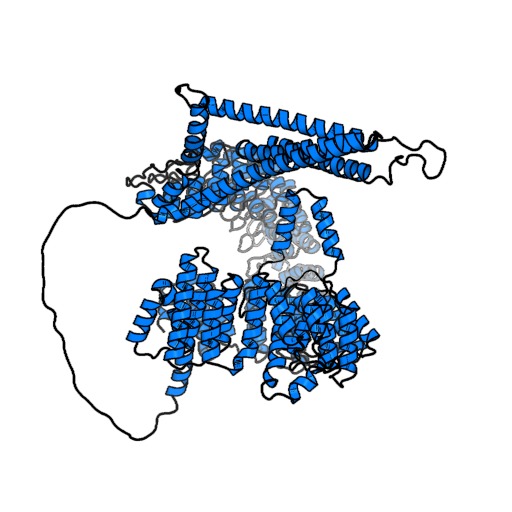05 ? 9.810 26.565 40.468 1.00 74.38 805 ASN A C 1
ATOM 6353 O O . ASN A 1 805 ? 10.832 27.100 40.892 1.00 74.38 805 ASN A O 1
ATOM 6357 N N . TYR A 1 806 ? 9.426 25.346 40.854 1.00 70.50 806 TYR A N 1
ATOM 6358 C CA . TYR A 1 806 ? 10.148 24.542 41.846 1.00 70.50 806 TYR A CA 1
ATOM 6359 C C . TYR A 1 806 ? 11.531 24.112 41.340 1.00 70.50 806 TYR A C 1
ATOM 6361 O O . TYR A 1 806 ? 12.505 24.132 42.092 1.00 70.50 806 TYR A O 1
ATOM 6369 N N . LEU A 1 807 ? 11.643 23.802 40.041 1.00 74.31 807 LEU A N 1
ATOM 6370 C CA . LEU A 1 807 ? 12.932 23.526 39.407 1.00 74.31 807 LEU A CA 1
ATOM 6371 C C . LEU A 1 807 ? 13.882 24.733 39.497 1.00 74.31 807 LEU A C 1
ATOM 6373 O O . LEU A 1 807 ? 15.052 24.555 39.820 1.00 74.31 807 LEU A O 1
ATOM 6377 N N . LEU A 1 808 ? 13.393 25.957 39.263 1.00 71.94 808 LEU A N 1
ATOM 6378 C CA . LEU A 1 808 ? 14.201 27.172 39.422 1.00 71.94 808 LEU A CA 1
ATOM 6379 C C . LEU A 1 808 ? 14.630 27.391 40.885 1.00 71.94 808 LEU A C 1
ATOM 6381 O O . LEU A 1 808 ? 15.804 27.663 41.118 1.00 71.94 808 LEU A O 1
ATOM 6385 N N . GLN A 1 809 ? 13.740 27.186 41.865 1.00 72.31 809 GLN A N 1
ATOM 6386 C CA . GLN A 1 809 ? 14.075 27.313 43.295 1.00 72.31 809 GLN A CA 1
ATOM 6387 C C . GLN A 1 809 ? 15.217 26.366 43.723 1.00 72.31 809 GLN A C 1
ATOM 6389 O O . GLN A 1 809 ? 16.116 26.766 44.466 1.00 72.31 809 GLN A O 1
ATOM 6394 N N . LEU A 1 810 ? 15.221 25.116 43.244 1.00 69.56 810 LEU A N 1
ATOM 6395 C CA . LEU A 1 810 ? 16.296 24.162 43.548 1.00 69.56 810 LEU A CA 1
ATOM 6396 C C . LEU A 1 810 ? 17.577 24.416 42.734 1.00 69.56 810 LEU A C 1
ATOM 6398 O O . LEU A 1 810 ? 18.673 24.257 43.267 1.00 69.56 810 LEU A O 1
ATOM 6402 N N . LEU A 1 811 ? 17.476 24.883 41.485 1.00 69.31 811 LEU A N 1
ATOM 6403 C CA . LEU A 1 811 ? 18.641 25.273 40.671 1.00 69.31 811 LEU A CA 1
ATOM 6404 C C . LEU A 1 811 ? 19.340 26.558 41.157 1.00 69.31 811 LEU A C 1
ATOM 6406 O O . LEU A 1 811 ? 20.467 26.831 40.743 1.00 69.31 811 LEU A O 1
ATOM 6410 N N . GLU A 1 812 ? 18.699 27.354 42.016 1.00 68.81 812 GLU A N 1
ATOM 6411 C CA . GLU A 1 812 ? 19.327 28.507 42.674 1.00 68.81 812 GLU A CA 1
ATOM 6412 C C . GLU A 1 812 ? 19.988 28.164 44.019 1.00 68.81 812 GLU A C 1
ATOM 6414 O O . GLU A 1 812 ? 20.825 28.938 44.482 1.00 68.81 812 GLU A O 1
ATOM 6419 N N . THR A 1 813 ? 19.675 27.006 44.615 1.00 62.09 813 THR A N 1
ATOM 6420 C CA . THR A 1 813 ? 20.238 26.567 45.908 1.00 62.09 813 THR A CA 1
ATOM 6421 C C . THR A 1 813 ? 21.267 25.436 45.796 1.00 62.09 813 THR A C 1
ATOM 6423 O O . THR A 1 813 ? 22.179 25.375 46.619 1.00 62.09 813 THR A O 1
ATOM 6426 N N . VAL A 1 814 ? 21.181 24.562 44.786 1.00 63.66 814 VAL A N 1
ATOM 6427 C CA . VAL A 1 814 ? 22.120 23.440 44.596 1.00 63.66 814 VAL A CA 1
ATOM 6428 C C . VAL A 1 814 ? 23.322 23.846 43.735 1.00 63.66 814 VAL A C 1
ATOM 6430 O O . VAL A 1 814 ? 23.177 24.248 42.581 1.00 63.66 814 VAL A O 1
ATOM 6433 N N . ASP A 1 815 ? 24.535 23.675 44.270 1.00 61.91 815 ASP A N 1
ATOM 6434 C CA . ASP A 1 815 ? 25.783 23.876 43.526 1.00 61.91 815 ASP A CA 1
ATOM 6435 C C . ASP A 1 815 ? 26.012 22.737 42.514 1.00 61.91 815 ASP A C 1
ATOM 6437 O O . ASP A 1 815 ? 26.418 21.623 42.857 1.00 61.91 815 ASP A O 1
ATOM 6441 N N . ILE A 1 816 ? 25.771 23.047 41.238 1.00 62.16 816 ILE A N 1
ATOM 6442 C CA . ILE A 1 816 ? 25.897 22.131 40.094 1.00 62.16 816 ILE A CA 1
ATOM 6443 C C . ILE A 1 816 ? 27.311 21.533 39.958 1.00 62.16 816 ILE A C 1
ATOM 6445 O O . ILE A 1 816 ? 27.457 20.452 39.391 1.00 62.16 816 ILE A O 1
ATOM 6449 N N . THR A 1 817 ? 28.351 22.168 40.514 1.00 60.78 817 THR A N 1
ATOM 6450 C CA . THR A 1 817 ? 29.734 21.651 40.456 1.00 60.78 817 THR A CA 1
ATOM 6451 C C . THR A 1 817 ? 29.967 20.426 41.347 1.00 60.78 817 THR A C 1
ATOM 6453 O O . THR A 1 817 ? 30.969 19.733 41.176 1.00 60.78 817 THR A O 1
ATOM 6456 N N . ILE A 1 818 ? 29.048 20.142 42.278 1.00 57.47 818 ILE A N 1
ATOM 6457 C CA . ILE A 1 818 ? 29.131 19.033 43.244 1.00 57.47 818 ILE A CA 1
ATOM 6458 C C . ILE A 1 818 ? 28.410 17.768 42.724 1.00 57.47 818 ILE A C 1
ATOM 6460 O O . ILE A 1 818 ? 28.602 16.684 43.272 1.00 57.47 818 ILE A O 1
ATOM 6464 N N . LEU A 1 819 ? 27.612 17.880 41.652 1.00 61.94 819 LEU A N 1
ATOM 6465 C CA . LEU A 1 819 ? 26.801 16.781 41.113 1.00 61.94 819 LEU A CA 1
ATOM 6466 C C . LEU A 1 819 ? 27.663 15.604 40.632 1.00 61.94 819 LEU A C 1
ATOM 6468 O O . LEU A 1 819 ? 28.585 15.759 39.831 1.00 61.94 819 LEU A O 1
ATOM 6472 N N . SER A 1 820 ? 27.327 14.407 41.107 1.00 57.91 820 SER A N 1
ATOM 6473 C CA . SER A 1 820 ? 28.194 13.225 41.056 1.00 57.91 820 SER A CA 1
ATOM 6474 C C . SER A 1 820 ? 28.300 12.529 39.693 1.00 57.91 820 SER A C 1
ATOM 6476 O O . SER A 1 820 ? 29.170 11.672 39.522 1.00 57.91 820 SER A O 1
ATOM 6478 N N . SER A 1 821 ? 27.450 12.861 38.711 1.00 66.25 821 SER A N 1
ATOM 6479 C CA . SER A 1 821 ? 27.477 12.208 37.394 1.00 66.25 821 SER A CA 1
ATOM 6480 C C . SER A 1 821 ? 27.141 13.113 36.201 1.00 66.25 821 SER A C 1
ATOM 6482 O O . SER A 1 821 ? 26.185 13.893 36.205 1.00 66.25 821 SER A O 1
ATOM 6484 N N . LEU A 1 822 ? 27.890 12.919 35.108 1.00 67.38 822 LEU A N 1
ATOM 6485 C CA . LEU A 1 822 ? 27.666 13.578 33.815 1.00 67.38 822 LEU A CA 1
ATOM 6486 C C . LEU A 1 822 ? 26.287 13.246 33.213 1.00 67.38 822 LEU A C 1
ATOM 6488 O O . LEU A 1 822 ? 25.693 14.075 32.529 1.00 67.38 822 LEU A O 1
ATOM 6492 N N . SER A 1 823 ? 25.746 12.057 33.495 1.00 61.12 823 SER A N 1
ATOM 6493 C CA . SER A 1 823 ? 24.384 11.666 33.110 1.00 61.12 823 SER A CA 1
ATOM 6494 C C . SER A 1 823 ? 23.326 12.599 33.696 1.00 61.12 823 SER A C 1
ATOM 6496 O O . SER A 1 823 ? 22.431 13.023 32.963 1.00 61.12 823 SER A O 1
ATOM 6498 N N . ASN A 1 824 ? 23.463 12.973 34.973 1.00 68.62 824 ASN A N 1
ATOM 6499 C CA . ASN A 1 824 ? 22.502 13.839 35.656 1.00 68.62 824 ASN A CA 1
ATOM 6500 C C . ASN A 1 824 ? 22.574 15.270 35.097 1.00 68.62 824 ASN A C 1
ATOM 6502 O O . ASN A 1 824 ? 21.537 15.869 34.795 1.00 68.62 824 ASN A O 1
ATOM 6506 N N . LEU A 1 825 ? 23.790 15.770 34.834 1.00 72.00 825 LEU A N 1
ATOM 6507 C CA . LEU A 1 825 ? 24.017 17.038 34.129 1.00 72.00 825 LEU A CA 1
ATOM 6508 C C . LEU A 1 825 ? 23.367 17.047 32.734 1.00 72.00 825 LEU A C 1
ATOM 6510 O O . LEU A 1 825 ? 22.661 17.996 32.397 1.00 72.00 825 LEU A O 1
ATOM 6514 N N . VAL A 1 826 ? 23.522 15.981 31.940 1.00 71.88 826 VAL A N 1
ATOM 6515 C CA . VAL A 1 826 ? 22.888 15.865 30.612 1.00 71.88 826 VAL A CA 1
ATOM 6516 C C . VAL A 1 826 ? 21.357 15.919 30.701 1.00 71.88 826 VAL A C 1
ATOM 6518 O O . VAL A 1 826 ? 20.732 16.585 29.877 1.00 71.88 826 VAL A O 1
ATOM 6521 N N . SER A 1 827 ? 20.720 15.281 31.688 1.00 69.00 827 SER A N 1
ATOM 6522 C CA . SER A 1 827 ? 19.263 15.413 31.887 1.00 69.00 827 SER A CA 1
ATOM 6523 C C . SER A 1 827 ? 18.828 16.828 32.284 1.00 69.00 827 SER A C 1
ATOM 6525 O O . SER A 1 827 ? 17.812 17.301 31.774 1.00 69.00 827 SER A O 1
ATOM 6527 N N . ILE A 1 828 ? 19.604 17.528 33.119 1.00 73.12 828 ILE A N 1
ATOM 6528 C CA . ILE A 1 828 ? 19.327 18.923 33.506 1.00 73.12 828 ILE A CA 1
ATOM 6529 C C . ILE A 1 828 ? 19.468 19.859 32.293 1.00 73.12 828 ILE A C 1
ATOM 6531 O O . ILE A 1 828 ? 18.622 20.717 32.060 1.00 73.12 828 ILE A O 1
ATOM 6535 N N . PHE A 1 829 ? 20.485 19.672 31.448 1.00 73.00 829 PHE A N 1
ATOM 6536 C CA . PHE A 1 829 ? 20.646 20.486 30.238 1.00 73.00 829 PHE A CA 1
ATOM 6537 C C . PHE A 1 829 ? 19.547 20.218 29.193 1.00 73.00 829 PHE A C 1
ATOM 6539 O O . PHE A 1 829 ? 19.074 21.161 28.554 1.00 73.00 829 PHE A O 1
ATOM 6546 N N . LYS A 1 830 ? 19.044 18.979 29.080 1.00 73.38 830 LYS A N 1
ATOM 6547 C CA . LYS A 1 830 ? 17.853 18.664 28.265 1.00 73.38 830 LYS A CA 1
ATOM 6548 C C . LYS A 1 830 ? 16.584 19.367 28.765 1.00 73.38 830 LYS A C 1
ATOM 6550 O O . LYS A 1 830 ? 15.832 19.908 27.952 1.00 73.38 830 LYS A O 1
ATOM 6555 N N . SER A 1 831 ? 16.327 19.376 30.077 1.00 69.69 831 SER A N 1
ATOM 6556 C CA . SER A 1 831 ? 15.133 20.021 30.650 1.00 69.69 831 SER A CA 1
ATOM 6557 C C . SER A 1 831 ? 15.211 21.552 30.578 1.00 69.69 831 SER A C 1
ATOM 6559 O O . SER A 1 831 ? 14.222 22.197 30.229 1.00 69.69 831 SER A O 1
ATOM 6561 N N . LEU A 1 832 ? 16.397 22.143 30.766 1.00 72.69 832 LEU A N 1
ATOM 6562 C CA 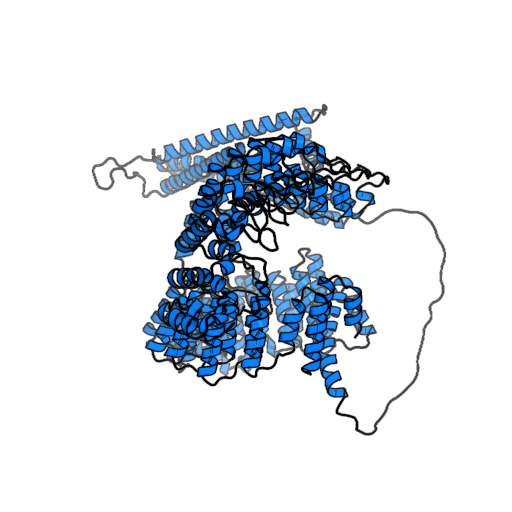. LEU A 1 832 ? 16.651 23.564 30.490 1.00 72.69 832 LEU A CA 1
ATOM 6563 C C . LEU A 1 832 ? 16.399 23.925 29.011 1.00 72.69 832 LEU A C 1
ATOM 6565 O O . LEU A 1 832 ? 15.903 25.020 28.732 1.00 72.69 832 LEU A O 1
ATOM 6569 N N . GLY A 1 833 ? 16.675 23.001 28.079 1.00 69.69 833 GLY A N 1
ATOM 6570 C CA . GLY A 1 833 ? 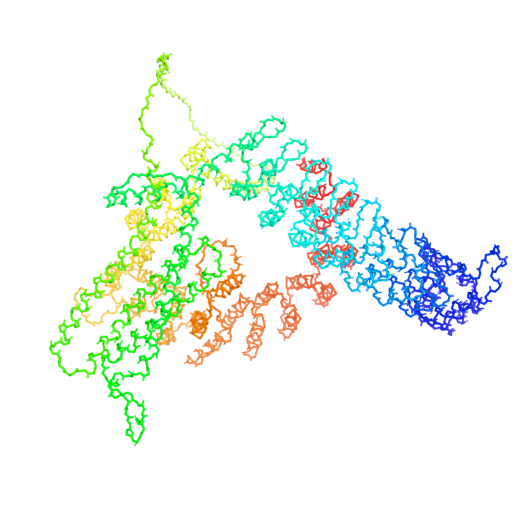16.303 23.096 26.659 1.00 69.69 833 GLY A CA 1
ATOM 6571 C C . GLY A 1 833 ? 14.788 23.126 26.452 1.00 69.69 833 GLY A C 1
ATOM 6572 O O . GLY A 1 833 ? 14.261 24.103 25.914 1.00 69.69 833 GLY A O 1
ATOM 6573 N N . ARG A 1 834 ? 14.078 22.114 26.976 1.00 69.31 834 ARG A N 1
ATOM 6574 C CA . ARG A 1 834 ? 12.601 22.007 26.951 1.00 69.31 834 ARG A CA 1
ATOM 6575 C C . ARG A 1 834 ? 11.915 23.262 27.502 1.00 69.31 834 ARG A C 1
ATOM 6577 O O . ARG A 1 834 ? 10.895 23.687 26.969 1.00 69.31 834 ARG A O 1
ATOM 6584 N N . LEU A 1 835 ? 12.473 23.855 28.558 1.00 68.12 835 LEU A N 1
ATOM 6585 C CA . LEU A 1 835 ? 11.921 25.019 29.262 1.00 68.12 835 LEU A CA 1
ATOM 6586 C C . LEU A 1 835 ? 12.449 26.379 28.758 1.00 68.12 835 LEU A C 1
ATOM 6588 O O . LEU A 1 835 ? 12.109 27.400 29.368 1.00 68.12 835 LEU A O 1
ATOM 6592 N N . SER A 1 836 ? 13.263 26.385 27.692 1.00 69.12 836 SER A N 1
ATOM 6593 C CA . SER A 1 836 ? 13.878 27.555 27.034 1.00 69.12 836 SER A CA 1
ATOM 6594 C C . SER A 1 836 ? 14.625 28.528 27.967 1.00 69.12 836 SER A C 1
ATOM 6596 O O . SER A 1 836 ? 14.524 29.749 27.848 1.00 69.12 836 SER A O 1
ATOM 6598 N N . LEU A 1 837 ? 15.404 27.994 28.913 1.00 72.38 837 LEU A N 1
ATOM 6599 C CA . LEU A 1 837 ? 16.097 28.760 29.965 1.00 72.38 837 LEU A CA 1
ATOM 6600 C C . LEU A 1 837 ? 17.548 29.148 29.601 1.00 72.38 837 LEU A C 1
ATOM 6602 O O . LEU A 1 837 ? 18.493 28.794 30.305 1.00 72.38 837 LEU A O 1
ATOM 6606 N N . GLU A 1 838 ? 17.727 29.908 28.514 1.00 70.56 838 GLU A N 1
ATOM 6607 C CA . GLU A 1 838 ? 19.053 30.301 27.985 1.00 70.56 838 GLU A CA 1
ATOM 6608 C C . GLU A 1 838 ? 19.972 30.977 29.022 1.00 70.56 838 GLU A C 1
ATOM 6610 O O . GLU A 1 838 ? 21.126 30.580 29.169 1.00 70.56 838 GLU A O 1
ATOM 6615 N N . SER A 1 839 ? 19.464 31.926 29.814 1.00 72.75 839 SER A N 1
ATOM 6616 C CA . SER A 1 839 ? 20.276 32.685 30.783 1.00 72.75 839 SER A CA 1
ATOM 6617 C C . SER A 1 839 ? 20.853 31.843 31.930 1.00 72.75 839 SER A C 1
ATOM 6619 O O . SER A 1 839 ? 21.925 32.153 32.451 1.00 72.75 839 SER A O 1
ATOM 6621 N N . TYR A 1 840 ? 20.166 30.769 32.329 1.00 70.81 840 TYR A N 1
ATOM 6622 C CA . TYR A 1 840 ? 20.678 29.830 33.333 1.00 70.81 840 TYR A CA 1
ATOM 6623 C C . TYR A 1 840 ? 21.724 28.899 32.716 1.00 70.81 840 TYR A C 1
ATOM 6625 O O . TYR A 1 840 ? 22.737 28.615 33.349 1.00 70.81 840 TYR A O 1
ATOM 6633 N N . VAL A 1 841 ? 21.528 28.487 31.461 1.00 74.25 841 VAL A N 1
ATOM 6634 C CA . VAL A 1 841 ? 22.494 27.672 30.710 1.00 74.25 841 VAL A CA 1
ATOM 6635 C C . VAL A 1 841 ? 23.813 28.418 30.514 1.00 74.25 841 VAL A C 1
ATOM 6637 O O . VAL A 1 841 ? 24.861 27.855 30.816 1.00 74.25 841 VAL A O 1
ATOM 6640 N N . GLU A 1 842 ? 23.789 29.693 30.118 1.00 75.56 842 GLU A N 1
ATOM 6641 C CA . GLU A 1 842 ? 25.000 30.528 30.029 1.00 75.56 842 GLU A CA 1
ATOM 6642 C C . GLU A 1 842 ? 25.713 30.653 31.387 1.00 75.56 842 GLU A C 1
ATOM 6644 O O . GLU A 1 842 ? 26.922 30.423 31.479 1.00 75.56 842 GLU A O 1
ATOM 6649 N N . LYS A 1 843 ? 24.965 30.933 32.466 1.00 76.38 843 LYS A N 1
ATOM 6650 C CA . LYS A 1 843 ? 25.496 31.007 33.841 1.00 76.38 843 LYS A CA 1
ATOM 6651 C C . LYS A 1 843 ? 26.174 29.696 34.260 1.00 76.38 843 LYS A C 1
ATOM 6653 O O . LYS A 1 843 ? 27.280 29.729 34.795 1.00 76.38 843 LYS A O 1
ATOM 6658 N N . PHE A 1 844 ? 25.541 28.549 34.017 1.00 74.06 844 PHE A N 1
ATOM 6659 C CA . PHE A 1 844 ? 26.065 27.244 34.427 1.00 74.06 844 PHE A CA 1
ATOM 6660 C C . PHE A 1 844 ? 27.226 26.761 33.549 1.00 74.06 844 PHE A C 1
ATOM 6662 O O . PHE A 1 844 ? 28.198 26.233 34.086 1.00 74.06 844 PHE A O 1
ATOM 6669 N N . LEU A 1 845 ? 27.201 27.003 32.234 1.00 74.06 845 LEU A N 1
ATOM 6670 C CA . LEU A 1 845 ? 28.342 26.729 31.350 1.00 74.06 845 LEU A CA 1
ATOM 6671 C C . LEU A 1 845 ? 29.566 27.574 31.729 1.00 74.06 845 LEU A C 1
ATOM 6673 O O . LEU A 1 845 ? 30.685 27.066 31.705 1.00 74.06 845 LEU A O 1
ATOM 6677 N N . LEU A 1 846 ? 29.369 28.836 32.127 1.00 75.69 846 LEU A N 1
ATOM 6678 C CA . LEU A 1 846 ? 30.451 29.702 32.603 1.00 75.69 846 LEU A CA 1
ATOM 6679 C C . LEU A 1 846 ? 31.027 29.228 33.947 1.00 75.69 846 LEU A C 1
ATOM 6681 O O . LEU A 1 846 ? 32.243 29.244 34.122 1.00 75.69 846 LEU A O 1
ATOM 6685 N N . VAL A 1 847 ? 30.182 28.766 34.876 1.00 72.44 847 VAL A N 1
ATOM 6686 C CA . VAL A 1 847 ? 30.638 28.148 36.135 1.00 72.44 847 VAL A CA 1
ATOM 6687 C C . VAL A 1 847 ? 31.449 26.879 35.856 1.00 72.44 847 VAL A C 1
ATOM 6689 O O . VAL A 1 847 ? 32.572 26.776 36.337 1.00 72.44 847 VAL A O 1
ATOM 6692 N N . LEU A 1 848 ? 30.950 25.964 35.018 1.00 71.88 848 LEU A N 1
ATOM 6693 C CA . LEU A 1 848 ? 31.664 24.729 34.661 1.00 71.88 848 LEU A CA 1
ATOM 6694 C C . LEU A 1 848 ? 33.002 25.013 33.950 1.00 71.88 848 LEU A C 1
ATOM 6696 O O . LEU A 1 848 ? 34.013 24.403 34.299 1.00 71.88 848 LEU A O 1
ATOM 6700 N N . LYS A 1 849 ? 33.051 25.994 33.031 1.00 71.88 849 LYS A N 1
ATOM 6701 C CA . LYS A 1 849 ? 34.292 26.454 32.368 1.00 71.88 849 LYS A CA 1
ATOM 6702 C C . LYS A 1 849 ? 35.344 26.963 33.367 1.00 71.88 849 LYS A C 1
ATOM 6704 O O . LYS A 1 849 ? 36.534 26.812 33.116 1.00 71.88 849 LYS A O 1
ATOM 6709 N N . ASN A 1 850 ? 34.922 27.532 34.498 1.00 72.50 850 ASN A N 1
ATOM 6710 C CA . ASN A 1 850 ? 35.812 28.032 35.554 1.00 72.50 850 ASN A CA 1
ATOM 6711 C C . ASN A 1 850 ? 36.243 26.955 36.574 1.00 72.50 850 ASN A C 1
ATOM 6713 O O . ASN A 1 850 ? 36.991 27.269 37.500 1.00 72.50 850 ASN A O 1
ATOM 6717 N N . CYS A 1 851 ? 35.776 25.710 36.436 1.00 62.69 851 CYS A N 1
ATOM 6718 C CA . CYS A 1 851 ? 36.038 24.605 37.367 1.00 62.69 851 CYS A CA 1
ATOM 6719 C C . CYS A 1 851 ? 36.831 23.443 36.734 1.00 62.69 851 CYS A C 1
ATOM 6721 O O . CYS A 1 851 ? 36.714 22.311 37.196 1.00 62.69 851 CYS A O 1
ATOM 6723 N N . ASP A 1 852 ? 37.612 23.715 35.682 1.00 57.97 852 ASP A N 1
ATOM 6724 C CA . ASP A 1 852 ? 38.445 22.743 34.948 1.00 57.97 852 ASP A CA 1
ATOM 6725 C C . ASP A 1 852 ? 37.690 21.488 34.440 1.00 57.97 852 ASP A C 1
ATOM 6727 O O . ASP A 1 852 ? 38.279 20.420 34.252 1.00 57.97 852 ASP A O 1
ATOM 6731 N N . TYR A 1 853 ? 36.383 21.609 34.169 1.00 65.81 853 TYR A N 1
ATOM 6732 C CA . TYR A 1 853 ? 35.613 20.556 33.496 1.00 65.81 853 TYR A CA 1
ATOM 6733 C C . TYR A 1 853 ? 36.116 20.331 32.060 1.00 65.81 853 TYR A C 1
ATOM 6735 O O . TYR A 1 853 ? 36.536 21.266 31.373 1.00 65.81 853 TYR A O 1
ATOM 6743 N N . GLY A 1 854 ? 36.038 19.087 31.579 1.00 65.50 854 GLY A N 1
ATOM 6744 C CA . GLY A 1 854 ? 36.506 18.724 30.245 1.00 65.50 854 GLY A CA 1
ATOM 6745 C C . GLY A 1 854 ? 35.780 19.503 29.144 1.00 65.50 854 GLY A C 1
ATOM 6746 O O . GLY A 1 854 ? 34.552 19.516 29.084 1.00 65.50 854 GLY A O 1
ATOM 6747 N N . ALA A 1 855 ? 36.533 20.113 28.222 1.00 65.69 855 ALA A N 1
ATOM 6748 C CA . ALA A 1 855 ? 35.953 20.826 27.077 1.00 65.69 855 ALA A CA 1
ATOM 6749 C C . ALA A 1 855 ? 35.048 19.916 26.217 1.00 65.69 855 ALA A C 1
ATOM 6751 O O . ALA A 1 855 ? 34.057 20.376 25.652 1.00 65.69 855 ALA A O 1
ATOM 6752 N N . GLU A 1 856 ? 35.354 18.615 26.173 1.00 67.25 856 GLU A N 1
ATOM 6753 C CA . GLU A 1 856 ? 34.491 17.592 25.584 1.00 67.25 856 GLU A CA 1
ATOM 6754 C C . GLU A 1 856 ? 33.153 17.471 26.330 1.00 67.25 856 GLU A C 1
ATOM 6756 O O . GLU A 1 856 ? 32.104 17.608 25.702 1.00 67.25 856 GLU A O 1
ATOM 6761 N N . ASP A 1 857 ? 33.167 17.298 27.656 1.00 72.31 857 ASP A N 1
ATOM 6762 C CA . ASP A 1 857 ? 31.954 17.187 28.477 1.00 72.31 857 ASP A CA 1
ATOM 6763 C C . ASP A 1 857 ? 31.043 18.408 28.293 1.00 72.31 857 ASP A C 1
ATOM 6765 O O . ASP A 1 857 ? 29.855 18.256 27.996 1.00 72.31 857 ASP A O 1
ATOM 6769 N N . ILE A 1 858 ? 31.611 19.618 28.362 1.00 73.88 858 ILE A N 1
ATOM 6770 C CA . ILE A 1 858 ? 30.877 20.879 28.170 1.00 73.88 858 ILE A CA 1
ATOM 6771 C C . ILE A 1 858 ? 30.273 20.947 26.753 1.00 73.88 858 ILE A C 1
ATOM 6773 O O . ILE A 1 858 ? 29.108 21.322 26.597 1.00 73.88 858 ILE A O 1
ATOM 6777 N N . SER A 1 859 ? 31.001 20.506 25.721 1.00 75.31 859 SER A N 1
ATOM 6778 C CA . SER A 1 859 ? 30.477 20.416 24.349 1.00 75.31 859 SER A CA 1
ATOM 6779 C C . SER A 1 859 ? 29.312 19.413 24.233 1.00 75.31 859 SER A C 1
ATOM 6781 O O . SER A 1 859 ? 28.330 19.673 23.527 1.00 75.31 859 SER A O 1
ATOM 6783 N N . THR A 1 860 ? 29.328 18.309 24.995 1.00 76.31 860 THR A N 1
ATOM 6784 C CA . THR A 1 860 ? 28.184 17.375 25.054 1.00 76.31 860 THR A CA 1
ATOM 6785 C C . THR A 1 860 ? 26.964 17.939 25.787 1.00 76.31 860 THR A C 1
ATOM 6787 O O . THR A 1 860 ? 25.833 17.624 25.401 1.00 76.31 860 THR A O 1
ATOM 6790 N N . LEU A 1 861 ? 27.159 18.805 26.788 1.00 75.19 861 LEU A N 1
ATOM 6791 C CA . LEU A 1 861 ? 26.069 19.512 27.469 1.00 75.19 861 LEU A CA 1
ATOM 6792 C C . LEU A 1 861 ? 25.410 20.535 26.535 1.00 75.19 861 LEU A C 1
ATOM 6794 O O . LEU A 1 861 ? 24.184 20.531 26.411 1.00 75.19 861 LEU A O 1
ATOM 6798 N N . ILE A 1 862 ? 26.204 21.314 25.788 1.00 77.50 862 ILE A N 1
ATOM 6799 C CA . ILE A 1 862 ? 25.712 22.237 24.746 1.00 77.50 862 ILE A CA 1
ATOM 6800 C C . ILE A 1 862 ? 24.904 21.485 23.674 1.00 77.50 862 ILE A C 1
ATOM 6802 O O . ILE A 1 862 ? 23.824 21.937 23.295 1.00 77.50 862 ILE A O 1
ATOM 6806 N N . PHE A 1 863 ? 25.373 20.312 23.229 1.00 76.88 863 PHE A N 1
ATOM 6807 C CA . PHE A 1 863 ? 24.615 19.437 22.326 1.00 76.88 863 PHE A CA 1
ATOM 6808 C C . PHE A 1 863 ? 23.270 19.002 22.933 1.00 76.88 863 PHE A C 1
ATOM 6810 O O . PHE A 1 863 ? 22.229 19.197 22.308 1.00 76.88 863 PHE A O 1
ATOM 6817 N N . SER A 1 864 ? 23.272 18.463 24.158 1.00 70.44 864 SER A N 1
ATOM 6818 C CA . SER A 1 864 ? 22.052 17.957 24.808 1.00 70.44 864 SER A CA 1
ATOM 6819 C C . SER A 1 864 ? 21.007 19.040 25.100 1.00 70.44 864 SER A C 1
ATOM 6821 O O . SER A 1 864 ? 19.810 18.758 25.066 1.00 70.44 864 SER A O 1
ATOM 6823 N N . TYR A 1 865 ? 21.453 20.281 25.314 1.00 75.62 865 TYR A N 1
ATOM 6824 C CA . TYR A 1 865 ? 20.595 21.457 25.387 1.00 75.62 865 TYR A CA 1
ATOM 6825 C C . TYR A 1 865 ? 19.986 21.793 24.016 1.00 75.62 865 TYR A C 1
ATOM 6827 O O . TYR A 1 865 ? 18.762 21.850 23.879 1.00 75.62 865 TYR A O 1
ATOM 6835 N N . ALA A 1 866 ? 20.825 21.957 22.985 1.00 71.88 866 ALA A N 1
ATOM 6836 C CA . ALA A 1 866 ? 20.397 22.376 21.648 1.00 71.88 866 ALA A CA 1
ATOM 6837 C C . ALA A 1 866 ? 19.394 21.402 21.002 1.00 71.88 866 ALA A C 1
ATOM 6839 O O . ALA A 1 866 ? 18.459 21.841 20.336 1.00 71.88 866 ALA A O 1
ATOM 6840 N N . THR A 1 867 ? 19.524 20.092 21.245 1.00 68.94 867 THR A N 1
ATOM 6841 C CA . THR A 1 867 ? 18.593 19.071 20.725 1.00 68.94 867 THR A CA 1
ATOM 6842 C C . THR A 1 867 ? 17.189 19.093 21.344 1.00 68.94 867 THR A C 1
ATOM 6844 O O . THR A 1 867 ? 16.317 18.369 20.867 1.00 68.94 867 THR A O 1
ATOM 6847 N N . CYS A 1 868 ? 16.959 19.869 22.410 1.00 68.62 868 CYS A N 1
ATOM 6848 C CA . CYS A 1 868 ? 15.710 19.853 23.183 1.00 68.62 868 CYS A CA 1
ATOM 6849 C C . CYS A 1 868 ? 14.919 21.173 23.151 1.00 68.62 868 CYS A C 1
ATOM 6851 O O . CYS A 1 868 ? 13.938 21.298 23.881 1.00 68.62 868 CYS A O 1
ATOM 6853 N N . ILE A 1 869 ? 15.312 22.146 22.323 1.00 67.00 869 ILE A N 1
ATOM 6854 C CA . ILE A 1 869 ? 14.645 23.456 22.234 1.00 67.00 869 ILE A CA 1
ATOM 6855 C C . ILE A 1 869 ? 13.349 23.350 21.401 1.00 67.00 869 ILE A C 1
ATOM 6857 O O . ILE A 1 869 ? 13.416 23.011 20.217 1.00 67.00 869 ILE A O 1
ATOM 6861 N N . PRO A 1 870 ? 12.164 23.681 21.953 1.00 58.84 870 PRO A N 1
ATOM 6862 C CA . PRO A 1 870 ? 10.918 23.692 21.191 1.00 58.84 870 PRO A CA 1
ATOM 6863 C C . PRO A 1 870 ? 10.789 24.975 20.352 1.00 58.84 870 PRO A C 1
ATOM 6865 O O . PRO A 1 870 ? 10.563 26.066 20.881 1.00 58.84 870 PRO A O 1
ATOM 6868 N N . TYR A 1 871 ? 10.889 24.856 19.026 1.00 56.12 871 TYR A N 1
ATOM 6869 C CA . TYR A 1 871 ? 10.724 25.996 18.120 1.00 56.12 871 TYR A CA 1
ATOM 6870 C C . TYR A 1 871 ? 9.249 26.408 17.982 1.00 56.12 871 TYR A C 1
ATOM 6872 O O . TYR A 1 871 ? 8.405 25.677 17.468 1.00 56.12 871 TYR A O 1
ATOM 6880 N N . ILE A 1 872 ? 8.943 27.630 18.429 1.00 46.66 872 ILE A N 1
ATOM 6881 C CA . ILE A 1 872 ? 7.575 28.169 18.559 1.00 46.66 872 ILE A CA 1
ATOM 6882 C C . ILE A 1 872 ? 6.874 28.374 17.197 1.00 46.66 872 ILE A C 1
ATOM 6884 O O . ILE A 1 872 ? 5.643 28.391 17.134 1.00 46.66 872 ILE A O 1
ATOM 6888 N N . ALA A 1 873 ? 7.636 28.506 16.104 1.00 40.75 873 ALA A N 1
ATOM 6889 C CA . ALA A 1 873 ? 7.120 28.819 14.769 1.00 40.75 873 ALA A CA 1
ATOM 6890 C C . ALA A 1 873 ? 6.070 27.805 14.274 1.00 40.75 873 ALA A C 1
ATOM 6892 O O . ALA A 1 873 ? 4.951 28.199 13.938 1.00 40.75 873 ALA A O 1
ATOM 6893 N N . ASP A 1 874 ? 6.389 26.507 14.312 1.00 40.97 874 ASP A N 1
ATOM 6894 C CA . ASP A 1 874 ? 5.480 25.440 13.869 1.00 40.97 874 ASP A CA 1
ATOM 6895 C C . ASP A 1 874 ? 4.235 25.332 14.755 1.00 40.97 874 ASP A C 1
ATOM 6897 O O . ASP A 1 874 ? 3.144 25.046 14.263 1.00 40.97 874 ASP A O 1
ATOM 6901 N N . TYR A 1 875 ? 4.359 25.620 16.055 1.00 44.06 875 TYR A N 1
ATOM 6902 C CA . TYR A 1 875 ? 3.223 25.595 16.978 1.00 44.06 875 TYR A CA 1
ATOM 6903 C C . TYR A 1 875 ? 2.215 26.708 16.654 1.00 44.06 875 TYR A C 1
ATOM 6905 O O . TYR A 1 875 ? 1.008 26.464 16.615 1.00 44.06 875 TYR A O 1
ATOM 6913 N N . ILE A 1 876 ? 2.702 27.912 16.328 1.00 43.31 876 ILE A N 1
ATOM 6914 C CA . ILE A 1 876 ? 1.857 29.020 15.859 1.00 43.31 876 ILE A CA 1
ATOM 6915 C C . ILE A 1 876 ? 1.240 28.690 14.494 1.00 43.31 876 ILE A C 1
ATOM 6917 O O . ILE A 1 876 ? 0.036 28.870 14.325 1.00 43.31 876 ILE A O 1
ATOM 6921 N N . ILE A 1 877 ? 2.015 28.173 13.534 1.00 44.53 877 ILE A N 1
ATOM 6922 C CA . ILE A 1 877 ? 1.508 27.819 12.195 1.00 44.53 877 ILE A CA 1
ATOM 6923 C C . ILE A 1 877 ? 0.433 26.723 12.284 1.00 44.53 877 ILE A C 1
ATOM 6925 O O . ILE A 1 877 ? -0.618 26.844 11.655 1.00 44.53 877 ILE A O 1
ATOM 6929 N N . SER A 1 878 ? 0.646 25.697 13.111 1.00 42.34 878 SER A N 1
ATOM 6930 C CA . SER A 1 878 ? -0.308 24.604 13.335 1.00 42.34 878 SER A CA 1
ATOM 6931 C C . SER A 1 878 ? -1.607 25.095 13.987 1.00 42.34 878 SER A C 1
ATOM 6933 O O . SER A 1 878 ? -2.695 24.796 13.491 1.00 42.34 878 SER A O 1
ATOM 6935 N N . ILE A 1 879 ? -1.523 25.935 15.028 1.00 46.91 879 ILE A N 1
ATOM 6936 C CA . ILE A 1 879 ? -2.703 26.555 15.661 1.00 46.91 879 ILE A CA 1
ATOM 6937 C C . ILE A 1 879 ? -3.450 27.467 14.676 1.00 46.91 879 ILE A C 1
ATOM 6939 O O . ILE A 1 879 ? -4.679 27.424 14.612 1.00 46.91 879 ILE A O 1
ATOM 6943 N N . VAL A 1 880 ? -2.737 28.252 13.865 1.00 42.53 880 VAL A N 1
ATOM 6944 C CA . VAL A 1 880 ? -3.343 29.109 12.833 1.00 42.53 880 VAL A CA 1
ATOM 6945 C C . VAL A 1 880 ? -4.042 28.273 11.753 1.00 42.53 880 VAL A C 1
ATOM 6947 O O . VAL A 1 880 ? -5.146 28.634 11.348 1.00 42.53 880 VAL A O 1
ATOM 6950 N N . LEU A 1 881 ? -3.493 27.124 11.342 1.00 40.84 881 LEU A N 1
ATOM 6951 C CA . LEU A 1 881 ? -4.197 26.189 10.452 1.00 40.84 881 LEU A CA 1
ATOM 6952 C C . LEU A 1 881 ? -5.441 25.574 11.115 1.00 40.84 881 LEU A C 1
ATOM 6954 O O . LEU A 1 881 ? -6.496 25.526 10.478 1.00 40.84 881 LEU A O 1
ATOM 6958 N N . MET A 1 882 ? -5.355 25.145 12.381 1.00 42.75 882 MET A N 1
ATOM 6959 C CA . MET A 1 882 ? -6.502 24.583 13.116 1.00 42.75 882 MET A CA 1
ATOM 6960 C C . MET A 1 882 ? -7.652 25.582 13.291 1.00 42.75 882 MET A C 1
ATOM 6962 O O . MET A 1 882 ? -8.812 25.177 13.295 1.00 42.75 882 MET A O 1
ATOM 6966 N N . LEU A 1 883 ? -7.352 26.877 13.424 1.00 47.00 883 LEU A N 1
ATOM 6967 C CA . LEU A 1 883 ? -8.357 27.937 13.570 1.00 47.00 883 LEU A CA 1
ATOM 6968 C C . LEU A 1 883 ? -8.991 28.382 12.238 1.00 47.00 883 LEU A C 1
ATOM 6970 O O . LEU A 1 883 ? -10.017 29.060 12.261 1.00 47.00 883 LEU A O 1
ATOM 6974 N N . ILE A 1 884 ? -8.401 28.026 11.091 1.00 42.00 884 ILE A N 1
ATOM 6975 C CA . ILE A 1 884 ? -8.822 28.503 9.759 1.00 42.00 884 ILE A CA 1
ATOM 6976 C C . ILE A 1 884 ? -9.500 27.406 8.915 1.00 42.00 884 ILE A C 1
ATOM 6978 O O . ILE A 1 884 ? -10.299 27.728 8.033 1.00 42.00 884 ILE A O 1
ATOM 6982 N N . LEU A 1 885 ? -9.237 26.118 9.170 1.00 38.06 885 LEU A N 1
ATOM 6983 C CA . LEU A 1 885 ? -9.764 25.004 8.366 1.00 38.06 885 LEU A CA 1
ATOM 6984 C C . LEU A 1 885 ? -10.903 24.223 9.060 1.00 38.06 885 LEU A C 1
ATOM 6986 O O . LEU A 1 885 ? -10.806 23.915 10.247 1.00 38.06 885 LEU A O 1
ATOM 6990 N N . PRO A 1 886 ? -11.970 23.816 8.335 1.00 48.50 886 PRO A N 1
ATOM 6991 C CA . PRO A 1 886 ? -13.043 22.992 8.897 1.00 48.50 886 PRO A CA 1
ATOM 6992 C C . PRO A 1 886 ? -12.554 21.643 9.448 1.00 48.50 886 PRO A C 1
ATOM 6994 O O . PRO A 1 886 ? -11.719 20.974 8.839 1.00 48.50 886 PRO A O 1
ATOM 6997 N N . ALA A 1 887 ? -13.157 21.185 10.550 1.00 51.16 887 ALA A N 1
ATOM 6998 C CA . ALA A 1 887 ? -12.731 19.994 11.300 1.00 51.16 887 ALA A CA 1
ATOM 6999 C C . ALA A 1 887 ? -12.624 18.687 10.478 1.00 51.16 887 ALA A C 1
ATOM 7001 O O . ALA A 1 887 ? -11.821 17.818 10.813 1.00 51.16 887 ALA A O 1
ATOM 7002 N N . ALA A 1 888 ? -13.370 18.558 9.375 1.00 41.56 888 ALA A N 1
ATOM 7003 C CA . ALA A 1 888 ? -13.251 17.424 8.454 1.00 41.56 888 ALA A CA 1
ATOM 7004 C C . ALA A 1 888 ? -11.861 17.328 7.790 1.00 41.56 888 ALA A C 1
ATOM 7006 O O . ALA A 1 888 ? -11.359 16.230 7.567 1.00 41.56 888 ALA A O 1
ATOM 7007 N N . ILE A 1 889 ? -11.216 18.468 7.516 1.00 45.59 889 ILE A N 1
ATOM 7008 C CA . ILE A 1 889 ? -9.843 18.528 6.993 1.00 45.59 889 ILE A CA 1
ATOM 7009 C C . ILE A 1 889 ? -8.835 18.271 8.123 1.00 45.59 889 ILE A C 1
ATOM 7011 O O . ILE A 1 889 ? -7.847 17.573 7.903 1.00 45.59 889 ILE A O 1
ATOM 7015 N N . SER A 1 890 ? -9.123 18.748 9.341 1.00 46.50 890 SER A N 1
ATOM 7016 C CA . SER A 1 890 ? -8.299 18.486 10.530 1.00 46.50 890 SER A CA 1
ATOM 7017 C C . SER A 1 890 ? -8.131 16.984 10.798 1.00 46.50 890 SER A C 1
ATOM 7019 O O . SER A 1 890 ? -7.002 16.525 10.925 1.00 46.50 890 SER A O 1
ATOM 7021 N N . MET A 1 891 ? -9.202 16.177 10.761 1.00 42.38 891 MET A N 1
ATOM 7022 C CA . MET A 1 891 ? -9.074 14.716 10.929 1.00 42.38 891 MET A CA 1
ATOM 7023 C C . MET A 1 891 ? -8.260 14.028 9.821 1.00 42.38 891 MET A C 1
ATOM 7025 O O . MET A 1 891 ? -7.543 13.071 10.107 1.00 42.38 891 MET A O 1
ATOM 7029 N N . VAL A 1 892 ? -8.325 14.504 8.572 1.00 40.12 892 VAL A N 1
ATOM 7030 C CA . VAL A 1 892 ? -7.530 13.934 7.468 1.00 40.12 892 VAL A CA 1
ATOM 7031 C C . VAL A 1 892 ? -6.049 14.295 7.613 1.00 40.12 892 VAL A C 1
ATOM 7033 O O . VAL A 1 892 ? -5.199 13.425 7.444 1.00 40.12 892 VAL A O 1
ATOM 7036 N N . LEU A 1 893 ? -5.725 15.533 7.995 1.00 37.47 893 LEU A N 1
ATOM 7037 C CA . LEU A 1 893 ? -4.350 15.947 8.298 1.00 37.47 893 LEU A CA 1
ATOM 7038 C C . LEU A 1 893 ? -3.802 15.263 9.554 1.00 37.47 893 LEU A C 1
ATOM 7040 O O . LEU A 1 893 ? -2.668 14.798 9.528 1.00 37.47 893 LEU A O 1
ATOM 7044 N N . PHE A 1 894 ? -4.605 15.107 10.608 1.00 40.59 894 PHE A N 1
ATOM 7045 C CA . PHE A 1 894 ? -4.230 14.346 11.802 1.00 40.59 894 PHE A CA 1
ATOM 7046 C C . PHE A 1 894 ? -3.957 12.876 11.452 1.00 40.59 894 PHE A C 1
ATOM 7048 O O . PHE A 1 894 ? -2.938 12.330 11.858 1.00 40.59 894 PHE A O 1
ATOM 7055 N N . SER A 1 895 ? -4.784 12.257 10.600 1.00 35.03 895 SER A N 1
ATOM 7056 C CA . SER A 1 895 ? -4.519 10.916 10.061 1.00 35.03 895 SER A CA 1
ATOM 7057 C C . SER A 1 895 ? -3.239 10.849 9.221 1.00 35.03 895 SER A C 1
ATOM 7059 O O . SER A 1 895 ? -2.546 9.837 9.277 1.00 35.03 895 SER A O 1
ATOM 7061 N N . LEU A 1 896 ? -2.915 11.885 8.441 1.00 33.25 896 LEU A N 1
ATOM 7062 C CA . LEU A 1 896 ? -1.704 11.919 7.615 1.00 33.25 896 LEU A CA 1
ATOM 7063 C C . LEU A 1 896 ? -0.438 12.088 8.473 1.00 33.25 896 LEU A C 1
ATOM 7065 O O . LEU A 1 896 ? 0.554 11.401 8.248 1.00 33.25 896 LEU A O 1
ATOM 7069 N N . VAL A 1 897 ? -0.499 12.945 9.496 1.00 37.44 897 VAL A N 1
ATOM 7070 C CA . VAL A 1 897 ? 0.576 13.150 10.478 1.00 37.44 897 VAL A CA 1
ATOM 7071 C C . VAL A 1 897 ? 0.771 11.898 11.337 1.00 37.44 897 VAL A C 1
ATOM 7073 O O . VAL A 1 897 ? 1.901 11.443 11.489 1.00 37.44 897 VAL A O 1
ATOM 7076 N N . CYS A 1 898 ? -0.303 11.264 11.820 1.00 34.16 898 CYS A N 1
ATOM 7077 C CA . CYS A 1 898 ? -0.214 10.000 12.557 1.00 34.16 898 CYS A CA 1
ATOM 7078 C C . CYS A 1 898 ? 0.277 8.826 11.693 1.00 34.16 898 CYS A C 1
ATOM 7080 O O . CYS A 1 898 ? 0.981 7.966 12.215 1.00 34.16 898 CYS A O 1
ATOM 7082 N N . ASN A 1 899 ? -0.007 8.797 10.386 1.00 28.73 899 ASN A N 1
ATOM 7083 C CA . ASN A 1 899 ? 0.578 7.800 9.478 1.00 28.73 899 ASN A CA 1
ATOM 7084 C C . ASN A 1 899 ? 2.086 8.008 9.249 1.00 28.73 899 ASN A C 1
ATOM 7086 O O . ASN A 1 899 ? 2.782 7.042 8.961 1.00 28.73 899 ASN A O 1
ATOM 7090 N N . ASN A 1 900 ? 2.610 9.222 9.445 1.00 27.22 900 ASN A N 1
ATOM 7091 C CA . ASN A 1 900 ? 4.055 9.466 9.537 1.00 27.22 900 ASN A CA 1
ATOM 7092 C C . ASN A 1 900 ? 4.623 9.195 10.951 1.00 27.22 900 ASN A C 1
ATOM 7094 O O . ASN A 1 900 ? 5.829 9.302 11.150 1.00 27.22 900 ASN A O 1
ATOM 7098 N N . MET A 1 901 ? 3.784 8.811 11.923 1.00 25.94 901 MET A N 1
ATOM 7099 C CA . MET A 1 901 ? 4.177 8.364 13.270 1.00 25.94 901 MET A CA 1
ATOM 7100 C C . MET A 1 901 ? 3.900 6.864 13.494 1.00 25.94 901 MET A C 1
ATOM 7102 O O . MET A 1 901 ? 3.558 6.434 14.599 1.00 25.94 901 MET A O 1
ATOM 7106 N N . THR A 1 902 ? 4.048 6.028 12.461 1.00 22.25 902 THR A N 1
ATOM 7107 C CA . THR A 1 902 ? 3.887 4.571 12.594 1.00 22.25 902 THR A CA 1
ATOM 7108 C C . THR A 1 902 ? 5.086 3.907 13.273 1.00 22.25 902 THR A C 1
ATOM 7110 O O . THR A 1 902 ? 6.016 3.455 12.613 1.00 22.25 902 THR A O 1
ATOM 7113 N N . VAL A 1 903 ? 5.000 3.804 14.601 1.00 26.67 903 VAL A N 1
ATOM 7114 C CA . VAL A 1 903 ? 5.399 2.641 15.421 1.00 26.67 903 VAL A CA 1
ATOM 7115 C C . VAL A 1 903 ? 6.696 1.918 15.008 1.00 26.67 903 VAL A C 1
ATOM 7117 O O . VAL A 1 903 ? 6.675 0.959 14.238 1.00 26.67 903 VAL A O 1
ATOM 7120 N N . ALA A 1 904 ? 7.802 2.260 15.674 1.00 22.64 904 ALA A N 1
ATOM 7121 C CA . ALA A 1 904 ? 8.899 1.319 15.909 1.00 22.64 904 ALA A CA 1
ATOM 7122 C C . ALA A 1 904 ? 8.666 0.613 17.261 1.00 22.64 904 ALA A C 1
ATOM 7124 O O . ALA A 1 904 ? 8.535 1.266 18.295 1.00 22.64 904 ALA A O 1
ATOM 7125 N N . GLY A 1 905 ? 8.554 -0.718 17.252 1.00 22.95 905 GLY A N 1
ATOM 7126 C CA . GLY A 1 905 ? 8.154 -1.504 18.424 1.00 22.95 905 GLY A CA 1
ATOM 7127 C C . GLY A 1 905 ? 9.249 -1.656 19.488 1.00 22.95 905 GLY A C 1
ATOM 7128 O O . GLY A 1 905 ? 10.251 -2.322 19.251 1.00 22.95 905 GLY A O 1
ATOM 7129 N N . ASN A 1 906 ? 8.990 -1.080 20.663 1.00 22.20 906 ASN A N 1
ATOM 7130 C CA . ASN A 1 906 ? 9.672 -1.247 21.954 1.00 22.20 906 ASN A CA 1
ATOM 7131 C C . ASN A 1 906 ? 10.423 -2.586 22.170 1.00 22.20 906 ASN A C 1
ATOM 7133 O O . ASN A 1 906 ? 9.804 -3.651 22.198 1.00 22.20 906 ASN A O 1
ATOM 7137 N N . VAL A 1 907 ? 11.725 -2.502 22.480 1.00 25.98 907 VAL A N 1
ATOM 7138 C CA . VAL A 1 907 ? 12.439 -3.479 23.322 1.00 25.98 907 VAL A CA 1
ATOM 7139 C C . VAL A 1 907 ? 13.344 -2.711 24.291 1.00 25.98 907 VAL A C 1
ATOM 7141 O O . VAL A 1 907 ? 14.253 -2.012 23.853 1.00 25.98 907 VAL A O 1
ATOM 7144 N N . ASN A 1 908 ? 13.127 -2.922 25.594 1.00 22.50 908 ASN A N 1
ATOM 7145 C CA . ASN A 1 908 ? 13.756 -2.248 26.742 1.00 22.50 908 ASN A CA 1
ATOM 7146 C C . ASN A 1 908 ? 13.336 -0.773 26.909 1.00 22.50 908 ASN A C 1
ATOM 7148 O O . ASN A 1 908 ? 13.553 0.066 26.041 1.00 22.50 908 ASN A O 1
ATOM 7152 N N . GLY A 1 909 ? 12.732 -0.461 28.060 1.00 28.06 909 GLY A N 1
ATOM 7153 C CA . GLY A 1 909 ? 12.097 0.834 28.303 1.00 28.06 909 GLY A CA 1
ATOM 7154 C C . GLY A 1 909 ? 13.085 1.990 28.470 1.00 28.06 909 GLY A C 1
ATOM 7155 O O . GLY A 1 909 ? 13.891 1.992 29.397 1.00 28.06 909 GLY A O 1
ATOM 7156 N N . GLN A 1 910 ? 12.950 3.004 27.615 1.00 23.20 910 GLN A N 1
ATOM 7157 C CA . GLN A 1 910 ? 13.408 4.376 27.845 1.00 23.20 910 GLN A CA 1
ATOM 7158 C C . GLN A 1 910 ? 12.312 5.354 27.387 1.00 23.20 910 GLN A C 1
ATOM 7160 O O . GLN A 1 910 ? 11.445 4.992 26.590 1.00 23.20 910 GLN A O 1
ATOM 7165 N N . ASN A 1 911 ? 12.311 6.564 27.950 1.00 25.48 911 ASN A N 1
ATOM 7166 C CA . ASN A 1 911 ? 11.154 7.465 27.934 1.00 25.48 911 ASN A CA 1
ATOM 7167 C C . ASN A 1 911 ? 10.721 7.926 26.527 1.00 25.48 911 ASN A C 1
ATOM 7169 O O . ASN A 1 911 ? 11.543 8.264 25.674 1.00 25.48 911 ASN A O 1
ATOM 7173 N N . TYR A 1 912 ? 9.403 8.019 26.326 1.00 22.50 912 TYR A N 1
ATOM 7174 C CA . TYR A 1 912 ? 8.789 8.545 25.105 1.00 22.50 912 TYR A CA 1
ATOM 7175 C C . TYR A 1 912 ? 9.036 10.055 24.963 1.00 22.50 912 TYR A C 1
ATOM 7177 O O . TYR A 1 912 ? 8.333 10.871 25.558 1.00 22.50 912 TYR A O 1
ATOM 7185 N N . HIS A 1 913 ? 10.005 10.440 24.134 1.00 29.12 913 HIS A N 1
ATOM 7186 C CA . HIS A 1 913 ? 10.161 11.829 23.708 1.00 29.12 913 HIS A CA 1
ATOM 7187 C C . HIS A 1 913 ? 9.204 12.155 22.553 1.00 29.12 913 HIS A C 1
ATOM 7189 O O . HIS A 1 913 ? 9.246 11.527 21.495 1.00 29.12 913 HIS A O 1
ATOM 7195 N N . ILE A 1 914 ? 8.364 13.176 22.745 1.00 27.12 914 ILE A N 1
ATOM 7196 C CA . ILE A 1 914 ? 7.557 13.771 21.674 1.00 27.12 914 ILE A CA 1
ATOM 7197 C C . ILE A 1 914 ? 8.497 14.605 20.793 1.00 27.12 914 ILE A C 1
ATOM 7199 O O . ILE A 1 914 ? 8.744 15.780 21.065 1.00 27.12 914 ILE A O 1
ATOM 7203 N N . ASN A 1 915 ? 9.046 13.988 19.747 1.00 30.88 915 ASN A N 1
ATOM 7204 C CA . ASN A 1 915 ? 9.852 14.691 18.752 1.00 30.88 915 ASN A CA 1
ATOM 7205 C C . ASN A 1 915 ? 8.955 15.565 17.863 1.00 30.88 915 ASN A C 1
ATOM 7207 O O . ASN A 1 915 ? 8.463 15.123 16.825 1.00 30.88 915 ASN A O 1
ATOM 7211 N N . CYS A 1 916 ? 8.788 16.830 18.249 1.00 33.19 916 CYS A N 1
ATOM 7212 C CA . CYS A 1 916 ? 8.430 17.884 17.301 1.00 33.19 916 CYS A CA 1
ATOM 7213 C C . CYS A 1 916 ? 9.486 17.963 16.180 1.00 33.19 916 CYS A C 1
ATOM 7215 O O . CYS A 1 916 ? 10.654 17.630 16.389 1.00 33.19 916 CYS A O 1
ATOM 7217 N N . SER A 1 917 ? 9.084 18.418 14.993 1.00 38.31 917 SER A N 1
ATOM 7218 C CA . SER A 1 917 ? 9.905 18.460 13.775 1.00 38.31 917 SER A CA 1
ATOM 7219 C C . SER A 1 917 ? 10.960 19.577 13.773 1.00 38.31 917 SER A C 1
ATOM 7221 O O . SER A 1 917 ? 10.940 20.458 12.920 1.00 38.31 917 SER A O 1
ATOM 7223 N N . ILE A 1 918 ? 11.900 19.538 14.720 1.00 53.06 918 ILE A N 1
ATOM 7224 C CA . ILE A 1 918 ? 13.053 20.449 14.760 1.00 53.06 918 ILE A CA 1
ATOM 7225 C C . ILE A 1 918 ? 13.893 20.255 13.485 1.00 53.06 918 ILE A C 1
ATOM 7227 O O . ILE A 1 918 ? 14.196 19.119 13.106 1.00 53.06 918 ILE A O 1
ATOM 7231 N N . THR A 1 919 ? 14.292 21.344 12.817 1.00 58.53 919 THR A N 1
ATOM 7232 C CA . THR A 1 919 ? 15.218 21.247 11.679 1.00 58.53 919 THR A CA 1
ATOM 7233 C C . THR A 1 919 ? 16.651 21.035 12.179 1.00 58.53 919 THR A C 1
ATOM 7235 O O . THR A 1 919 ? 17.081 21.632 13.166 1.00 58.53 919 THR A O 1
ATOM 7238 N N . VAL A 1 920 ? 17.422 20.182 11.498 1.00 61.97 920 VAL A N 1
ATOM 7239 C CA . VAL A 1 920 ? 18.835 19.942 11.853 1.00 61.97 920 VAL A CA 1
ATOM 7240 C C . VAL A 1 920 ? 19.659 21.230 11.727 1.00 61.97 920 VAL A C 1
ATOM 7242 O O . VAL A 1 920 ? 20.556 21.471 12.531 1.00 61.97 920 VAL A O 1
ATOM 7245 N N . GLU A 1 921 ? 19.321 22.081 10.756 1.00 66.62 921 GLU A N 1
ATOM 7246 C CA . GLU A 1 921 ? 19.973 23.371 10.502 1.00 66.62 921 GLU A CA 1
ATOM 7247 C C . GLU A 1 921 ? 19.839 24.329 11.697 1.00 66.62 921 GLU A C 1
ATOM 7249 O O . GLU A 1 921 ? 20.830 24.941 12.099 1.00 66.62 921 GLU A O 1
ATOM 7254 N N . ASP A 1 922 ? 18.664 24.395 12.332 1.00 68.44 922 ASP A N 1
ATOM 7255 C CA . ASP A 1 922 ? 18.438 25.185 13.550 1.00 68.44 922 ASP A CA 1
ATOM 7256 C C . ASP A 1 922 ? 19.283 24.684 14.735 1.00 68.44 922 ASP A C 1
ATOM 7258 O O . ASP A 1 922 ? 19.909 25.485 15.437 1.00 68.44 922 ASP A O 1
ATOM 7262 N N . VAL A 1 923 ? 19.363 23.360 14.934 1.00 68.12 923 VAL A N 1
ATOM 7263 C CA . VAL A 1 923 ? 20.173 22.748 16.007 1.00 68.12 923 VAL A CA 1
ATOM 7264 C C . VAL A 1 923 ? 21.660 23.021 15.790 1.00 68.12 923 VAL A C 1
ATOM 7266 O O . VAL A 1 923 ? 22.340 23.457 16.720 1.00 68.12 923 VAL A O 1
ATOM 7269 N N . VAL A 1 924 ? 22.168 22.815 14.570 1.00 71.44 924 VAL A N 1
ATOM 7270 C CA . VAL A 1 924 ? 23.571 23.094 14.209 1.00 71.44 924 VAL A CA 1
ATOM 7271 C C . VAL A 1 924 ? 23.882 24.585 14.357 1.00 71.44 924 VAL A C 1
ATOM 7273 O O . VAL A 1 924 ? 24.934 24.937 14.893 1.00 71.44 924 VAL A O 1
ATOM 7276 N N . SER A 1 925 ? 22.958 25.463 13.961 1.00 75.81 925 SER A N 1
ATOM 7277 C CA . SER A 1 925 ? 23.075 26.912 14.142 1.00 75.81 925 SER A CA 1
ATOM 7278 C C . SER A 1 925 ? 23.191 27.285 15.624 1.00 75.81 925 SER A C 1
ATOM 7280 O O . SER A 1 925 ? 24.197 27.874 16.030 1.00 75.81 925 SER A O 1
ATOM 7282 N N . LYS A 1 926 ? 22.238 26.871 16.476 1.00 72.75 926 LYS A N 1
ATOM 7283 C CA . LYS A 1 926 ? 22.276 27.190 17.916 1.00 72.75 926 LYS A CA 1
ATOM 7284 C C . LYS A 1 926 ? 23.512 26.589 18.595 1.00 72.75 926 LYS A C 1
ATOM 7286 O O . LYS A 1 926 ? 24.186 27.292 19.351 1.00 72.75 926 LYS A O 1
ATOM 7291 N N . PHE A 1 927 ? 23.864 25.344 18.273 1.00 78.38 927 PHE A N 1
ATOM 7292 C CA . PHE A 1 927 ? 25.078 24.675 18.749 1.00 78.38 927 PHE A CA 1
ATOM 7293 C C . PHE A 1 927 ? 26.346 25.485 18.433 1.00 78.38 927 PHE A C 1
ATOM 7295 O O . PHE A 1 927 ? 27.161 25.709 19.333 1.00 78.38 927 PHE A O 1
ATOM 7302 N N . LYS A 1 928 ? 26.489 25.990 17.197 1.00 73.69 928 LYS A N 1
ATOM 7303 C CA . LYS A 1 928 ? 27.610 26.860 16.808 1.00 73.69 928 LYS A CA 1
ATOM 7304 C C . LYS A 1 928 ? 27.562 28.212 17.530 1.00 73.69 928 LYS A C 1
ATOM 7306 O O . LYS A 1 928 ? 28.593 28.635 18.047 1.00 73.69 928 LYS A O 1
ATOM 7311 N N . THR A 1 929 ? 26.392 28.852 17.675 1.00 77.69 929 THR A N 1
ATOM 7312 C CA . THR A 1 929 ? 26.297 30.126 18.424 1.00 77.69 929 THR A CA 1
ATOM 7313 C C . THR A 1 929 ? 26.767 29.989 19.873 1.00 77.69 929 THR A C 1
ATOM 7315 O O . THR A 1 929 ? 27.567 30.805 20.325 1.00 77.69 929 THR A O 1
ATOM 7318 N N . LEU A 1 930 ? 26.370 28.924 20.579 1.00 73.50 930 LEU A N 1
ATOM 7319 C CA . LEU A 1 930 ? 26.777 28.695 21.968 1.00 73.50 930 LEU A CA 1
ATOM 7320 C C . LEU A 1 930 ? 28.286 28.434 22.091 1.00 73.50 930 LEU A C 1
ATOM 7322 O O . LEU A 1 930 ? 28.917 28.978 22.992 1.00 73.50 930 LEU A O 1
ATOM 7326 N N . HIS A 1 931 ? 28.897 27.701 21.154 1.00 76.25 931 HIS A N 1
ATOM 7327 C CA . HIS A 1 931 ? 30.357 27.537 21.124 1.00 76.25 931 HIS A CA 1
ATOM 7328 C C . HIS A 1 931 ? 31.093 28.866 20.877 1.00 76.25 931 HIS A C 1
ATOM 7330 O O . HIS A 1 931 ? 32.101 29.132 21.533 1.00 76.25 931 HIS A O 1
ATOM 7336 N N . THR A 1 932 ? 30.562 29.747 20.016 1.00 77.25 932 THR A N 1
ATOM 7337 C CA . THR A 1 932 ? 31.145 31.088 19.814 1.00 77.25 932 THR A CA 1
ATOM 7338 C C . THR A 1 932 ? 30.976 32.013 21.023 1.00 77.25 932 THR A C 1
ATOM 7340 O O . THR A 1 932 ? 31.923 32.713 21.367 1.00 77.25 932 THR A O 1
ATOM 7343 N N . VAL A 1 933 ? 29.826 31.984 21.710 1.00 73.94 933 VAL A N 1
ATOM 7344 C CA . VAL A 1 933 ? 29.578 32.771 22.938 1.00 73.94 933 VAL A CA 1
ATOM 7345 C C . VAL A 1 933 ? 30.455 32.290 24.097 1.00 73.94 933 VAL A C 1
ATOM 7347 O O . VAL A 1 933 ? 30.955 33.103 24.870 1.00 73.94 933 VAL A O 1
ATOM 7350 N N . MET A 1 934 ? 30.696 30.981 24.195 1.00 65.25 934 MET A N 1
ATOM 7351 C CA . MET A 1 934 ? 31.556 30.389 25.224 1.00 65.25 934 MET A CA 1
ATOM 7352 C C . MET A 1 934 ? 33.060 30.473 24.909 1.00 65.25 934 MET A C 1
ATOM 7354 O O . MET A 1 934 ? 33.860 30.036 25.738 1.00 65.25 934 MET A O 1
ATOM 7358 N N . GLU A 1 935 ? 33.465 31.014 23.754 1.00 68.31 935 GLU A N 1
ATOM 7359 C CA . GLU A 1 935 ? 34.854 31.036 23.260 1.00 68.31 935 GLU A CA 1
ATOM 7360 C C . GLU A 1 935 ? 35.522 29.642 23.264 1.00 68.31 935 GLU A C 1
ATOM 7362 O O . GLU A 1 935 ? 36.627 29.470 23.782 1.00 68.31 935 GLU A O 1
ATOM 7367 N N . MET A 1 936 ? 34.844 28.619 22.727 1.00 65.31 936 MET A N 1
ATOM 7368 C CA . MET A 1 936 ? 35.376 27.248 22.657 1.00 65.31 936 MET A CA 1
ATOM 7369 C C . MET A 1 936 ? 35.237 26.637 21.261 1.00 65.31 936 MET A C 1
ATOM 7371 O O . MET A 1 936 ? 34.224 26.816 20.589 1.00 65.31 936 MET A O 1
ATOM 7375 N N . SER A 1 937 ? 36.224 25.838 20.856 1.00 60.34 937 SER A N 1
ATOM 7376 C CA . SER A 1 937 ? 36.096 24.931 19.712 1.00 60.34 937 SER A CA 1
ATOM 7377 C C . SER A 1 937 ? 35.199 23.732 20.071 1.00 60.34 937 SER A C 1
ATOM 7379 O O . SER A 1 937 ? 35.397 23.159 21.147 1.00 60.34 937 SER A O 1
ATOM 7381 N N . PRO A 1 938 ? 34.254 23.314 19.208 1.00 68.81 938 PRO A N 1
ATOM 7382 C CA . PRO A 1 938 ? 33.495 22.075 19.404 1.00 68.81 938 PRO A CA 1
ATOM 7383 C C . PRO A 1 938 ? 34.408 20.838 19.366 1.00 68.81 938 PRO A C 1
ATOM 7385 O O . PRO A 1 938 ? 35.465 20.853 18.732 1.00 68.81 938 PRO A O 1
ATOM 7388 N N . SER A 1 939 ? 34.012 19.752 20.038 1.00 70.62 939 SER A N 1
ATOM 7389 C CA . SER A 1 939 ? 34.763 18.487 19.994 1.00 70.62 939 SER A CA 1
ATOM 7390 C C . SER A 1 939 ? 34.366 17.630 18.786 1.00 70.62 939 SER A C 1
ATOM 7392 O O . SER A 1 939 ? 33.200 17.617 18.385 1.00 70.62 939 SER A O 1
ATOM 7394 N N . SER A 1 940 ? 35.298 16.816 18.276 1.00 71.12 940 SER A N 1
ATOM 7395 C CA . SER A 1 940 ? 35.003 15.766 17.282 1.00 71.12 940 SER A CA 1
ATOM 7396 C C . SER A 1 940 ? 33.795 14.910 17.709 1.00 71.12 940 SER A C 1
ATOM 7398 O O . SER A 1 940 ? 32.846 14.753 16.946 1.00 71.12 940 SER A O 1
ATOM 7400 N N . THR A 1 941 ? 33.747 14.469 18.969 1.00 69.75 941 THR A N 1
ATOM 7401 C CA . THR A 1 941 ? 32.675 13.614 19.508 1.00 69.75 941 THR A CA 1
ATOM 7402 C C . THR A 1 941 ? 31.309 14.297 19.626 1.00 69.75 941 THR A C 1
ATOM 7404 O O . THR A 1 941 ? 30.283 13.616 19.583 1.00 69.75 941 THR A O 1
ATOM 7407 N N . SER A 1 942 ? 31.249 15.626 19.744 1.00 70.75 942 SER A N 1
ATOM 7408 C CA . SER A 1 942 ? 29.987 16.380 19.708 1.00 70.75 942 SER A CA 1
ATOM 7409 C C . SER A 1 942 ? 29.446 16.519 18.278 1.00 70.75 942 SER A C 1
ATOM 7411 O O . SER A 1 942 ? 28.246 16.343 18.057 1.00 70.75 942 SER A O 1
ATOM 7413 N N . TYR A 1 943 ? 30.326 16.696 17.287 1.00 72.31 943 TYR A N 1
ATOM 7414 C CA . TYR A 1 943 ? 29.959 16.615 15.875 1.00 72.31 943 TYR A CA 1
ATOM 7415 C C . TYR A 1 943 ? 29.561 15.196 15.449 1.00 72.31 943 TYR A C 1
ATOM 7417 O O . TYR A 1 943 ? 28.560 15.045 14.754 1.00 72.31 943 TYR A O 1
ATOM 7425 N N . GLU A 1 944 ? 30.248 14.142 15.905 1.00 74.31 944 GLU A N 1
ATOM 7426 C CA . GLU A 1 944 ? 29.812 12.760 15.639 1.00 74.31 944 GLU A CA 1
ATOM 7427 C C . GLU A 1 944 ? 28.393 12.507 16.180 1.00 74.31 944 GLU A C 1
ATOM 7429 O O . GLU A 1 944 ? 27.580 11.858 15.518 1.00 74.31 944 GLU A O 1
ATOM 7434 N N . ARG A 1 945 ? 28.041 13.088 17.339 1.00 72.94 945 ARG A N 1
ATOM 7435 C CA . ARG A 1 945 ? 26.669 13.055 17.877 1.00 72.94 945 ARG A CA 1
ATOM 7436 C C . ARG A 1 945 ? 25.675 13.857 17.027 1.00 72.94 945 ARG A C 1
ATOM 7438 O O . ARG A 1 945 ? 24.549 13.391 16.869 1.00 72.94 945 ARG A O 1
ATOM 7445 N N . LEU A 1 946 ? 26.063 14.991 16.433 1.00 74.19 946 LEU A N 1
ATOM 7446 C CA . LEU A 1 946 ? 25.236 15.730 15.458 1.00 74.19 946 LEU A CA 1
ATOM 7447 C C . LEU A 1 946 ? 25.004 14.928 14.167 1.00 74.19 946 LEU A C 1
ATOM 7449 O O . LEU A 1 946 ? 23.874 14.880 13.676 1.00 74.19 946 LEU A O 1
ATOM 7453 N N . VAL A 1 947 ? 26.027 14.241 13.648 1.00 74.88 947 VAL A N 1
ATOM 7454 C CA . VAL A 1 947 ? 25.899 13.339 12.488 1.00 74.88 947 VAL A CA 1
ATOM 7455 C C . VAL A 1 947 ? 24.945 12.187 12.814 1.00 74.88 947 VAL A C 1
ATOM 7457 O O . VAL A 1 947 ? 23.996 11.952 12.067 1.00 74.88 947 VAL A O 1
ATOM 7460 N N . VAL A 1 948 ? 25.113 11.517 13.960 1.00 76.75 948 VAL A N 1
ATOM 7461 C CA . VAL A 1 948 ? 24.222 10.424 14.402 1.00 76.75 948 VAL A CA 1
ATOM 7462 C C . VAL A 1 948 ? 22.789 10.911 14.663 1.00 76.75 948 VAL A C 1
ATOM 7464 O O . VAL A 1 948 ? 21.842 10.232 14.272 1.00 76.75 948 VAL A O 1
ATOM 7467 N N . TYR A 1 949 ? 22.596 12.096 15.249 1.00 73.12 949 TYR A N 1
ATOM 7468 C CA . TYR A 1 949 ? 21.273 12.715 15.420 1.00 73.12 949 TYR A CA 1
ATOM 7469 C C . TYR A 1 949 ? 20.586 12.966 14.068 1.00 73.12 949 TYR A C 1
ATOM 7471 O O . TYR A 1 949 ? 19.435 12.578 13.873 1.00 73.12 949 TYR A O 1
ATOM 7479 N N . SER A 1 950 ? 21.324 13.513 13.099 1.00 72.88 950 SER A N 1
ATOM 7480 C CA . SER A 1 950 ? 20.846 13.740 11.727 1.00 72.88 950 SER A CA 1
ATOM 7481 C C . SER A 1 950 ? 20.489 12.427 11.016 1.00 72.88 950 SER A C 1
ATOM 7483 O O . SER A 1 950 ? 19.478 12.352 10.318 1.00 72.88 950 SER A O 1
ATOM 7485 N N . CYS A 1 951 ? 21.269 11.365 11.245 1.00 72.38 951 CYS A N 1
ATOM 7486 C CA . CYS A 1 951 ? 20.984 10.014 10.753 1.00 72.38 951 CYS A CA 1
ATOM 7487 C C . CYS A 1 951 ? 19.704 9.429 11.372 1.00 72.38 951 CYS A C 1
ATOM 7489 O O . CYS A 1 951 ? 18.878 8.877 10.649 1.00 72.38 951 CYS A O 1
ATOM 7491 N N . ASN A 1 952 ? 19.493 9.597 12.681 1.00 71.56 952 ASN A N 1
ATOM 7492 C CA . ASN A 1 952 ? 18.285 9.132 13.374 1.00 71.56 952 ASN A CA 1
ATOM 7493 C C . ASN A 1 952 ? 17.010 9.863 12.908 1.00 71.56 952 ASN A C 1
ATOM 7495 O O . ASN A 1 952 ? 15.928 9.285 12.951 1.00 71.56 952 ASN A O 1
ATOM 7499 N N . LEU A 1 953 ? 17.132 11.105 12.426 1.00 68.44 953 LEU A N 1
ATOM 7500 C CA . LEU A 1 953 ? 16.052 11.865 11.776 1.00 68.44 953 LEU A CA 1
ATOM 7501 C C . LEU A 1 953 ? 15.929 11.592 10.260 1.00 68.44 953 LEU A C 1
ATOM 7503 O O . LEU A 1 953 ? 15.173 12.279 9.570 1.00 68.44 953 LEU A O 1
ATOM 7507 N N . LEU A 1 954 ? 16.669 10.609 9.730 1.00 69.19 954 LEU A N 1
ATOM 7508 C CA . LEU A 1 954 ? 16.735 10.240 8.307 1.00 69.19 954 LEU A CA 1
ATOM 7509 C C . LEU A 1 954 ? 17.191 11.385 7.375 1.00 69.19 954 LEU A C 1
ATOM 7511 O O . LEU A 1 954 ? 16.936 11.367 6.172 1.00 69.19 954 LEU A O 1
ATOM 7515 N N . LYS A 1 955 ? 17.907 12.387 7.902 1.00 73.00 955 LYS A N 1
ATOM 7516 C CA . LYS A 1 955 ? 18.414 13.552 7.156 1.00 73.00 955 LYS A CA 1
ATOM 7517 C C . LYS A 1 955 ? 19.853 13.349 6.685 1.00 73.00 955 LYS A C 1
ATOM 7519 O O . LYS A 1 955 ? 20.765 14.089 7.045 1.00 73.00 955 LYS A O 1
ATOM 7524 N N . VAL A 1 956 ? 20.053 12.337 5.842 1.00 73.75 956 VAL A N 1
ATOM 7525 C CA . VAL A 1 956 ? 21.390 11.899 5.401 1.00 73.75 956 VAL A CA 1
ATOM 7526 C C . VAL A 1 956 ? 22.157 12.981 4.625 1.00 73.75 956 VAL A C 1
ATOM 7528 O O . VAL A 1 956 ? 23.371 13.063 4.768 1.00 73.75 956 VAL A O 1
ATOM 7531 N N . GLN A 1 957 ? 21.487 13.857 3.862 1.00 74.44 957 GLN A N 1
ATOM 7532 C CA . GLN A 1 957 ? 22.177 14.972 3.194 1.00 74.44 957 GLN A CA 1
ATOM 7533 C C . GLN A 1 957 ? 22.740 15.986 4.202 1.00 74.44 957 GLN A C 1
ATOM 7535 O O . GLN A 1 957 ? 23.923 16.285 4.137 1.00 74.44 957 GLN A O 1
ATOM 7540 N N . GLN A 1 958 ? 21.949 16.424 5.189 1.00 73.88 958 GLN A N 1
ATOM 7541 C CA . GLN A 1 958 ? 22.435 17.318 6.250 1.00 73.88 958 GLN A CA 1
ATOM 7542 C C . GLN A 1 958 ? 23.542 16.643 7.086 1.00 73.88 958 GLN A C 1
ATOM 7544 O O . GLN A 1 958 ? 24.487 17.302 7.504 1.00 73.88 958 GLN A O 1
ATOM 7549 N N . ALA A 1 959 ? 23.485 15.316 7.267 1.00 76.88 959 ALA A N 1
ATOM 7550 C CA . ALA A 1 959 ? 24.570 14.549 7.883 1.00 76.88 959 ALA A CA 1
ATOM 7551 C C . ALA A 1 959 ? 25.872 14.575 7.050 1.00 76.88 959 ALA A C 1
ATOM 7553 O O . ALA A 1 959 ? 26.948 14.675 7.632 1.00 76.88 959 ALA A O 1
ATOM 7554 N N . ILE A 1 960 ? 25.786 14.523 5.712 1.00 76.38 960 ILE A N 1
ATOM 7555 C CA . ILE A 1 960 ? 26.930 14.729 4.802 1.00 76.38 960 ILE A CA 1
ATOM 7556 C C . ILE A 1 960 ? 27.469 16.157 4.944 1.00 76.38 960 ILE A C 1
ATOM 7558 O O . ILE A 1 960 ? 28.661 16.329 5.171 1.00 76.38 960 ILE A O 1
ATOM 7562 N N . ASP A 1 961 ? 26.595 17.164 4.905 1.00 77.19 961 ASP A N 1
ATOM 7563 C CA . ASP A 1 961 ? 26.995 18.576 4.973 1.00 77.19 961 ASP A CA 1
ATOM 7564 C C . ASP A 1 961 ? 27.690 18.922 6.315 1.00 77.19 961 ASP A C 1
ATOM 7566 O O . ASP A 1 961 ? 28.523 19.827 6.372 1.00 77.19 961 ASP A O 1
ATOM 7570 N N . ILE A 1 962 ? 27.377 18.196 7.401 1.00 76.69 962 ILE A N 1
ATOM 7571 C CA . ILE A 1 962 ? 28.074 18.269 8.702 1.00 76.69 962 ILE A CA 1
ATOM 7572 C C . ILE A 1 962 ? 29.422 17.525 8.671 1.00 76.69 962 ILE A C 1
ATOM 7574 O O . ILE A 1 962 ? 30.378 17.998 9.283 1.00 76.69 962 ILE A O 1
ATOM 7578 N N . VAL A 1 963 ? 29.524 16.388 7.971 1.00 76.44 963 VAL A N 1
ATOM 7579 C CA . VAL A 1 963 ? 30.790 15.647 7.793 1.00 76.44 963 VAL A CA 1
ATOM 7580 C C . VAL A 1 963 ? 31.801 16.455 6.975 1.00 76.44 963 VAL A C 1
ATOM 7582 O O . VAL A 1 963 ? 32.966 16.510 7.360 1.00 76.44 963 VAL A O 1
ATOM 7585 N N . ASP A 1 964 ? 31.368 17.150 5.922 1.00 76.94 964 ASP A N 1
ATOM 7586 C CA . ASP A 1 964 ? 32.250 18.030 5.143 1.00 76.94 964 ASP A CA 1
ATOM 7587 C C . ASP A 1 964 ? 32.805 19.175 6.021 1.00 76.94 964 ASP A C 1
ATOM 7589 O O . ASP A 1 964 ? 34.013 19.415 6.047 1.00 76.94 964 ASP A O 1
ATOM 7593 N N . GLN A 1 965 ? 31.955 19.805 6.846 1.00 72.81 965 GLN A N 1
ATOM 7594 C CA . GLN A 1 965 ? 32.370 20.843 7.809 1.00 72.81 965 GLN A CA 1
ATOM 7595 C C . GLN A 1 965 ? 33.325 20.320 8.897 1.00 72.81 965 GLN A C 1
ATOM 7597 O O . GLN A 1 965 ? 34.254 21.022 9.294 1.00 72.81 965 GLN A O 1
ATOM 7602 N N . LEU A 1 966 ? 33.120 19.086 9.369 1.00 74.62 966 LEU A N 1
ATOM 7603 C CA . LEU A 1 966 ? 34.021 18.382 10.294 1.00 74.62 966 LEU A CA 1
ATOM 7604 C C . LEU A 1 966 ? 35.451 18.294 9.734 1.00 74.62 966 LEU A C 1
ATOM 7606 O O . LEU A 1 966 ? 36.426 18.430 10.477 1.00 74.62 966 LEU A O 1
ATOM 7610 N N . CYS A 1 967 ? 35.564 18.066 8.425 1.00 71.00 967 CYS A N 1
ATOM 7611 C CA . CYS A 1 967 ? 36.833 17.909 7.727 1.00 71.00 967 CYS A CA 1
ATOM 7612 C C . CYS A 1 967 ? 37.479 19.251 7.353 1.00 71.00 967 CYS A C 1
ATOM 7614 O O . CYS A 1 967 ? 38.699 19.367 7.470 1.00 71.00 967 CYS A O 1
ATOM 7616 N N . ASP A 1 968 ? 36.692 20.280 7.016 1.00 73.94 968 ASP A N 1
ATOM 7617 C CA . ASP A 1 968 ? 37.174 21.668 6.891 1.00 73.94 968 ASP A CA 1
ATOM 7618 C C . ASP A 1 968 ? 37.753 22.201 8.220 1.00 73.94 968 ASP A C 1
ATOM 7620 O O . ASP A 1 968 ? 38.757 22.915 8.225 1.00 73.94 968 ASP A O 1
ATOM 7624 N N . GLU A 1 969 ? 37.165 21.819 9.361 1.00 68.56 969 GLU A N 1
ATOM 7625 C CA . GLU A 1 969 ? 37.679 22.131 10.707 1.00 68.56 969 GLU A CA 1
ATOM 7626 C C . GLU A 1 969 ? 38.851 21.211 11.140 1.00 68.56 969 GLU A C 1
ATOM 7628 O O . GLU A 1 969 ? 39.446 21.415 12.200 1.00 68.56 969 GLU A O 1
ATOM 7633 N N . GLY A 1 970 ? 39.252 20.245 10.301 1.00 65.12 970 GLY A N 1
ATOM 7634 C CA . GLY A 1 970 ? 40.464 19.431 10.467 1.00 65.12 970 GLY A CA 1
ATOM 7635 C C . GLY A 1 970 ? 40.335 18.212 11.389 1.00 65.12 970 GLY A C 1
ATOM 7636 O O . GLY A 1 970 ? 41.353 17.640 11.786 1.00 65.12 970 GLY A O 1
ATOM 7637 N N . PHE A 1 971 ? 39.116 17.798 11.742 1.00 71.88 971 PHE A N 1
ATOM 7638 C CA . PHE A 1 971 ? 38.876 16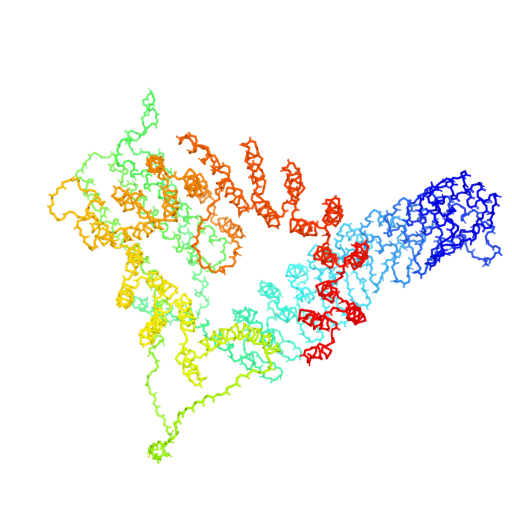.634 12.597 1.00 71.88 971 PHE A CA 1
ATOM 7639 C C . PHE A 1 971 ? 38.828 15.316 11.808 1.00 71.88 971 PHE A C 1
ATOM 7641 O O . PHE A 1 971 ? 38.430 15.261 10.645 1.00 71.88 971 PHE A O 1
ATOM 7648 N N . THR A 1 972 ? 39.192 14.214 12.470 1.00 66.38 972 THR A N 1
ATOM 7649 C CA . THR A 1 972 ? 39.048 12.858 11.926 1.00 66.38 972 THR A CA 1
ATOM 7650 C C . THR A 1 972 ? 37.637 12.308 12.155 1.00 66.38 972 THR A C 1
ATOM 7652 O O . THR A 1 972 ? 37.056 12.470 13.228 1.00 66.38 972 THR A O 1
ATOM 7655 N N . VAL A 1 973 ? 37.099 11.622 11.144 1.00 71.19 973 VAL A N 1
ATOM 7656 C CA . VAL A 1 973 ? 35.747 11.035 11.136 1.00 71.19 973 VAL A CA 1
ATOM 7657 C C . VAL A 1 973 ? 35.837 9.531 11.402 1.00 71.19 973 VAL A C 1
ATOM 7659 O O . VAL A 1 973 ? 36.586 8.833 10.714 1.00 71.19 973 VAL A O 1
ATOM 7662 N N . SER A 1 974 ? 35.094 8.989 12.375 1.00 73.19 974 SER A N 1
ATOM 7663 C CA . SER A 1 974 ? 35.109 7.539 12.615 1.00 73.19 974 SER A CA 1
ATOM 7664 C C . SER A 1 974 ? 34.251 6.763 11.611 1.00 73.19 974 SER A C 1
ATOM 7666 O O . SER A 1 974 ? 33.190 7.207 11.169 1.00 73.19 974 SER A O 1
ATOM 7668 N N . ILE A 1 975 ? 34.660 5.523 11.322 1.00 70.56 975 ILE A N 1
ATOM 7669 C CA . ILE A 1 975 ? 33.918 4.584 10.458 1.00 70.56 975 ILE A CA 1
ATOM 7670 C C . ILE A 1 975 ? 32.498 4.307 11.003 1.00 70.56 975 ILE A C 1
ATOM 7672 O O . ILE A 1 975 ? 31.587 4.003 10.232 1.00 70.56 975 ILE A O 1
ATOM 7676 N N . ASN A 1 976 ? 32.281 4.470 12.314 1.00 70.50 976 ASN A N 1
ATOM 7677 C CA . ASN A 1 976 ? 30.983 4.267 12.956 1.00 70.50 976 ASN A CA 1
ATOM 7678 C C . ASN A 1 976 ? 29.942 5.307 12.514 1.00 70.50 976 ASN A C 1
ATOM 7680 O O . ASN A 1 976 ? 28.793 4.935 12.288 1.00 70.50 976 ASN A O 1
ATOM 7684 N N . THR A 1 977 ? 30.329 6.575 12.321 1.00 73.94 977 THR A N 1
ATOM 7685 C CA . THR A 1 977 ? 29.406 7.600 11.790 1.00 73.94 977 THR A CA 1
ATOM 7686 C C . THR A 1 977 ? 28.967 7.266 10.365 1.00 73.94 977 THR A C 1
ATOM 7688 O O . THR A 1 977 ? 27.779 7.307 10.056 1.00 73.94 977 THR A O 1
ATOM 7691 N N . ILE A 1 978 ? 29.896 6.807 9.522 1.00 74.44 978 ILE A N 1
ATOM 7692 C CA . ILE A 1 978 ? 29.624 6.364 8.148 1.00 74.44 978 ILE A CA 1
ATOM 7693 C C . ILE A 1 978 ? 28.695 5.139 8.139 1.00 74.44 978 ILE A C 1
ATOM 7695 O O . ILE A 1 978 ? 27.779 5.060 7.321 1.00 74.44 978 ILE A O 1
ATOM 7699 N N . HIS A 1 979 ? 28.859 4.200 9.078 1.00 78.50 979 HIS A N 1
ATOM 7700 C CA . HIS A 1 979 ? 27.908 3.095 9.271 1.00 78.50 979 HIS A CA 1
ATOM 7701 C C . HIS A 1 979 ? 26.517 3.585 9.700 1.00 78.50 979 HIS A C 1
ATOM 7703 O O . HIS A 1 979 ? 25.523 3.015 9.251 1.00 78.50 979 HIS A O 1
ATOM 7709 N N . SER A 1 980 ? 26.417 4.642 10.510 1.00 78.19 980 SER A N 1
ATOM 7710 C CA . SER A 1 980 ? 25.135 5.277 10.855 1.00 78.19 980 SER A CA 1
ATOM 7711 C C . SER A 1 980 ? 24.485 5.972 9.652 1.00 78.19 980 SER A C 1
ATOM 7713 O O . SER A 1 980 ? 23.281 5.822 9.455 1.00 78.19 980 SER A O 1
ATOM 7715 N N . MET A 1 981 ? 25.266 6.651 8.806 1.00 74.56 981 MET A N 1
ATOM 7716 C CA . MET A 1 981 ? 24.787 7.294 7.571 1.00 74.56 981 MET A CA 1
ATOM 7717 C C . MET A 1 981 ? 24.285 6.270 6.543 1.00 74.56 981 MET A C 1
ATOM 7719 O O . MET A 1 981 ? 23.246 6.488 5.923 1.00 74.56 981 MET A O 1
ATOM 7723 N N . LEU A 1 982 ? 24.978 5.133 6.395 1.00 74.06 982 LEU A N 1
ATOM 7724 C CA . LEU A 1 982 ? 24.540 4.022 5.539 1.00 74.06 982 LEU A CA 1
ATOM 7725 C C . LEU A 1 982 ? 23.264 3.349 6.070 1.00 74.06 982 LEU A C 1
ATOM 7727 O O . LEU A 1 982 ? 22.369 3.034 5.291 1.00 74.06 982 LEU A O 1
ATOM 7731 N N . ASN A 1 983 ? 23.134 3.170 7.387 1.00 75.19 983 ASN A N 1
ATOM 7732 C CA . ASN A 1 983 ? 21.894 2.654 7.976 1.00 75.19 983 ASN A CA 1
ATOM 7733 C C . ASN A 1 983 ? 20.720 3.633 7.782 1.00 75.19 983 ASN A C 1
ATOM 7735 O O . ASN A 1 983 ? 19.597 3.207 7.518 1.00 75.19 983 ASN A O 1
ATOM 7739 N N . ALA A 1 984 ? 20.971 4.940 7.889 1.00 70.94 984 ALA A N 1
ATOM 7740 C CA . ALA A 1 984 ? 19.955 5.964 7.672 1.00 70.94 984 ALA A CA 1
ATOM 7741 C C . ALA A 1 984 ? 19.520 6.066 6.200 1.00 70.94 984 ALA A C 1
ATOM 7743 O O . ALA A 1 984 ? 18.332 6.251 5.951 1.00 70.94 984 ALA A O 1
ATOM 7744 N N . SER A 1 985 ? 20.419 5.880 5.224 1.00 71.94 985 SER A N 1
ATOM 7745 C CA . SER A 1 985 ? 20.033 5.847 3.801 1.00 71.94 985 SER A CA 1
ATOM 7746 C C . SER A 1 985 ? 19.327 4.548 3.400 1.00 71.94 985 SER A C 1
ATOM 7748 O O . SER A 1 985 ? 18.456 4.578 2.530 1.00 71.94 985 SER A O 1
ATOM 7750 N N . GLU A 1 986 ? 19.607 3.424 4.072 1.00 68.06 986 GLU A N 1
ATOM 7751 C CA . GLU A 1 986 ? 18.801 2.201 3.935 1.00 68.06 986 GLU A CA 1
ATOM 7752 C C . GLU A 1 986 ? 17.354 2.411 4.423 1.00 68.06 986 GLU A C 1
ATOM 7754 O O . GLU A 1 986 ? 16.423 1.862 3.833 1.00 68.06 986 GLU A O 1
ATOM 7759 N N . ALA A 1 987 ? 17.157 3.228 5.464 1.00 68.94 987 ALA A N 1
ATOM 7760 C CA . ALA A 1 987 ? 15.842 3.544 6.020 1.00 68.94 987 ALA A CA 1
ATOM 7761 C C . ALA A 1 987 ? 15.109 4.697 5.302 1.00 68.94 987 ALA A C 1
ATOM 7763 O O . ALA A 1 987 ? 13.881 4.673 5.243 1.00 68.94 987 ALA A O 1
ATOM 7764 N N . SER A 1 988 ? 15.821 5.687 4.745 1.00 65.19 988 SER A N 1
ATOM 7765 C CA . SER A 1 988 ? 15.210 6.817 4.019 1.00 65.19 988 SER A CA 1
ATOM 7766 C C . SER A 1 988 ? 14.909 6.520 2.545 1.00 65.19 988 SER A C 1
ATOM 7768 O O . SER A 1 988 ? 14.075 7.196 1.948 1.00 65.19 988 SER A O 1
ATOM 7770 N N . LEU A 1 989 ? 15.553 5.494 1.968 1.00 61.03 989 LEU A N 1
ATOM 7771 C CA . LEU A 1 989 ? 15.499 5.139 0.542 1.00 61.03 989 LEU A CA 1
ATOM 7772 C C . LEU A 1 989 ? 16.114 6.209 -0.398 1.00 61.03 989 LEU A C 1
ATOM 7774 O O . LEU A 1 989 ? 15.886 6.180 -1.609 1.00 61.03 989 LEU A O 1
ATOM 7778 N N . ASP A 1 990 ? 16.940 7.132 0.119 1.00 59.75 990 ASP A N 1
ATOM 7779 C CA . ASP A 1 990 ? 17.617 8.183 -0.668 1.00 59.75 990 ASP A CA 1
ATOM 7780 C C . ASP A 1 990 ? 18.876 7.669 -1.388 1.00 59.75 990 ASP A C 1
ATOM 7782 O O . ASP A 1 990 ? 20.030 7.971 -1.069 1.00 59.75 990 ASP A O 1
ATOM 7786 N N . PHE A 1 991 ? 18.626 6.875 -2.418 1.00 60.62 991 PHE A N 1
ATOM 7787 C CA . PHE A 1 991 ? 19.603 6.053 -3.130 1.00 60.62 991 PHE A CA 1
ATOM 7788 C C . PHE A 1 991 ? 20.775 6.803 -3.791 1.00 60.62 991 PHE A C 1
ATOM 7790 O O . PHE A 1 991 ? 21.888 6.279 -3.852 1.00 60.62 991 PHE A O 1
ATOM 7797 N N . ASN A 1 992 ? 20.588 8.064 -4.195 1.00 64.25 992 ASN A N 1
ATOM 7798 C CA . ASN A 1 992 ? 21.662 8.884 -4.781 1.00 64.25 992 ASN A CA 1
ATOM 7799 C C . ASN A 1 992 ? 22.814 9.190 -3.799 1.00 64.25 992 ASN A C 1
ATOM 7801 O O . ASN A 1 992 ? 23.902 9.586 -4.221 1.00 64.25 992 ASN A O 1
ATOM 7805 N N . LEU A 1 993 ? 22.598 9.021 -2.490 1.00 65.25 993 LEU A N 1
ATOM 7806 C CA . LEU A 1 993 ? 23.578 9.374 -1.460 1.00 65.25 993 LEU A CA 1
ATOM 7807 C C . LEU A 1 993 ? 24.653 8.296 -1.253 1.00 65.25 993 LEU A C 1
ATOM 7809 O O . LEU A 1 993 ? 25.737 8.614 -0.769 1.00 65.25 993 LEU A O 1
ATOM 7813 N N . VAL A 1 994 ? 24.424 7.047 -1.680 1.00 65.75 994 VAL A N 1
ATOM 7814 C CA . VAL A 1 994 ? 25.400 5.948 -1.517 1.00 65.75 994 VAL A CA 1
ATOM 7815 C C . VAL A 1 994 ? 26.698 6.228 -2.284 1.00 65.75 994 VAL A C 1
ATOM 7817 O O . VAL A 1 994 ? 27.787 6.022 -1.752 1.00 65.75 994 VAL A O 1
ATOM 7820 N N . GLN A 1 995 ? 26.602 6.769 -3.505 1.00 68.62 995 GLN A N 1
ATOM 7821 C CA . GLN A 1 995 ? 27.779 7.151 -4.297 1.00 68.62 995 GLN A CA 1
ATOM 7822 C C . GLN A 1 995 ? 28.519 8.355 -3.692 1.00 68.62 995 GLN A C 1
ATOM 7824 O O . GLN A 1 995 ? 29.748 8.379 -3.715 1.00 68.62 995 GLN A O 1
ATOM 7829 N N . ARG A 1 996 ? 27.797 9.310 -3.079 1.00 70.12 996 ARG A N 1
ATOM 7830 C CA . ARG A 1 996 ? 28.404 10.426 -2.329 1.00 70.12 996 ARG A CA 1
ATOM 7831 C C . ARG A 1 996 ? 29.183 9.920 -1.114 1.00 70.12 996 ARG A C 1
ATOM 7833 O O . ARG A 1 996 ? 30.356 10.253 -0.967 1.00 70.12 996 ARG A O 1
ATOM 7840 N N . ILE A 1 997 ? 28.578 9.046 -0.308 1.00 71.69 997 ILE A N 1
ATOM 7841 C CA . ILE A 1 997 ? 29.234 8.409 0.845 1.00 71.69 997 ILE A CA 1
ATOM 7842 C C . ILE A 1 997 ? 30.470 7.606 0.399 1.00 71.69 997 ILE A C 1
ATOM 7844 O O . ILE A 1 997 ? 31.502 7.666 1.064 1.00 71.69 997 ILE A O 1
ATOM 7848 N N . TYR A 1 998 ? 30.428 6.933 -0.758 1.00 70.12 998 TYR A N 1
ATOM 7849 C CA . TYR A 1 998 ? 31.608 6.258 -1.315 1.00 70.12 998 TYR A CA 1
ATOM 7850 C C . TYR A 1 998 ? 32.737 7.230 -1.682 1.00 70.12 998 TYR A C 1
ATOM 7852 O O . TYR A 1 998 ? 33.890 6.987 -1.322 1.00 70.12 998 TYR A O 1
ATOM 7860 N N . SER A 1 999 ? 32.422 8.353 -2.340 1.00 68.81 999 SER A N 1
ATOM 7861 C CA . SER A 1 999 ? 33.429 9.380 -2.630 1.00 68.81 999 SER A CA 1
ATOM 7862 C C . SER A 1 999 ? 34.009 10.013 -1.363 1.00 68.81 999 SER A C 1
ATOM 7864 O O . SER A 1 999 ? 35.211 10.251 -1.325 1.00 68.81 999 SER A O 1
ATOM 7866 N N . LEU A 1 1000 ? 33.211 10.209 -0.305 1.00 68.44 1000 LEU A N 1
ATOM 7867 C CA . LEU A 1 1000 ? 33.701 10.712 0.985 1.00 68.44 1000 LEU A CA 1
ATOM 7868 C C . LEU A 1 1000 ? 34.691 9.738 1.637 1.00 68.44 1000 LEU A C 1
ATOM 7870 O O . LEU A 1 1000 ? 35.769 10.157 2.039 1.00 68.44 1000 LEU A O 1
ATOM 7874 N N . ILE A 1 1001 ? 34.390 8.433 1.663 1.00 70.81 1001 ILE A N 1
ATOM 7875 C CA . ILE A 1 1001 ? 35.324 7.410 2.175 1.00 70.81 1001 ILE A CA 1
ATOM 7876 C C . ILE A 1 1001 ? 36.687 7.506 1.466 1.00 70.81 1001 ILE A C 1
ATOM 7878 O O . ILE A 1 1001 ? 37.722 7.437 2.126 1.00 70.81 1001 ILE A O 1
ATOM 7882 N N . TYR A 1 1002 ? 36.690 7.703 0.143 1.00 67.06 1002 TYR A N 1
ATOM 7883 C CA . TYR A 1 1002 ? 37.917 7.826 -0.650 1.00 67.06 1002 TYR A CA 1
ATOM 7884 C C . TYR A 1 1002 ? 38.627 9.181 -0.473 1.00 67.06 1002 TYR A C 1
ATOM 7886 O O . TYR A 1 1002 ? 39.852 9.232 -0.480 1.00 67.06 1002 TYR A O 1
ATOM 7894 N N . HIS A 1 1003 ? 37.890 10.282 -0.300 1.00 62.31 1003 HIS A N 1
ATOM 7895 C CA . HIS A 1 1003 ? 38.470 11.613 -0.074 1.00 62.31 1003 HIS A CA 1
ATOM 7896 C C . HIS A 1 1003 ? 39.082 11.795 1.322 1.00 62.31 1003 HIS A C 1
ATOM 7898 O O . HIS A 1 1003 ? 39.928 12.670 1.492 1.00 62.31 1003 HIS A O 1
ATOM 7904 N N . LEU A 1 1004 ? 38.681 10.978 2.300 1.00 61.50 1004 LEU A N 1
ATOM 7905 C CA . LEU A 1 1004 ? 39.122 11.069 3.696 1.00 61.50 1004 LEU A CA 1
ATOM 7906 C C . LEU A 1 1004 ? 40.228 10.060 4.073 1.00 61.50 1004 LEU A C 1
ATOM 7908 O O . LEU A 1 1004 ? 40.533 9.917 5.256 1.00 61.50 1004 LEU A O 1
ATOM 7912 N N . ASP A 1 1005 ? 40.800 9.334 3.100 1.00 57.38 1005 ASP A N 1
ATOM 7913 C CA . ASP A 1 1005 ? 41.797 8.255 3.292 1.00 57.38 1005 ASP A CA 1
ATOM 7914 C C . ASP A 1 1005 ? 41.385 7.182 4.338 1.00 57.38 1005 ASP A C 1
ATOM 7916 O O . ASP A 1 1005 ? 42.209 6.445 4.893 1.00 57.38 1005 ASP A O 1
ATOM 7920 N N . LEU A 1 1006 ? 40.080 7.052 4.606 1.00 62.72 1006 LEU A N 1
ATOM 7921 C CA . LEU A 1 1006 ? 39.542 6.094 5.569 1.00 62.72 1006 LEU A CA 1
ATOM 7922 C C . LEU A 1 1006 ? 39.612 4.681 4.992 1.00 62.72 1006 LEU A C 1
ATOM 7924 O O . LEU A 1 1006 ? 39.202 4.440 3.861 1.00 62.72 1006 LEU A O 1
ATOM 7928 N N . THR A 1 1007 ? 40.077 3.711 5.784 1.00 59.66 1007 THR A N 1
ATOM 7929 C CA . THR A 1 1007 ? 40.165 2.314 5.337 1.00 59.66 1007 THR A CA 1
ATOM 7930 C C . THR A 1 1007 ? 38.785 1.634 5.396 1.00 59.66 1007 THR A C 1
ATOM 7932 O O . THR A 1 1007 ? 38.287 1.348 6.489 1.00 59.66 1007 THR A O 1
ATOM 7935 N N . PRO A 1 1008 ? 38.122 1.348 4.253 1.00 67.19 1008 PRO A N 1
ATOM 7936 C CA . PRO A 1 1008 ? 36.810 0.711 4.265 1.00 67.19 1008 PRO A CA 1
ATOM 7937 C C . PRO A 1 1008 ? 36.919 -0.727 4.777 1.00 67.19 1008 PRO A C 1
ATOM 7939 O O . PRO A 1 1008 ? 37.695 -1.536 4.272 1.00 67.19 1008 PRO A O 1
ATOM 7942 N N . THR A 1 1009 ? 36.106 -1.069 5.775 1.00 72.44 1009 THR A N 1
ATOM 7943 C CA . THR A 1 1009 ? 36.037 -2.442 6.287 1.00 72.44 1009 THR A CA 1
ATOM 7944 C C . THR A 1 1009 ? 35.221 -3.340 5.351 1.00 72.44 1009 THR A C 1
ATOM 7946 O O . THR A 1 1009 ? 34.335 -2.870 4.632 1.00 72.44 1009 THR A O 1
ATOM 7949 N N . ASN A 1 1010 ? 35.427 -4.660 5.432 1.00 72.38 1010 ASN A N 1
ATOM 7950 C CA . ASN A 1 1010 ? 34.555 -5.635 4.764 1.00 72.38 1010 ASN A CA 1
ATOM 7951 C C . ASN A 1 1010 ? 33.070 -5.474 5.162 1.00 72.38 1010 ASN A C 1
ATOM 7953 O O . ASN A 1 1010 ? 32.196 -5.749 4.345 1.00 72.38 1010 ASN A O 1
ATOM 7957 N N . GLU A 1 1011 ? 32.769 -5.000 6.377 1.00 72.69 1011 GLU A N 1
ATOM 7958 C CA . GLU A 1 1011 ? 31.396 -4.693 6.810 1.00 72.69 1011 GLU A CA 1
ATOM 7959 C C . GLU A 1 1011 ? 30.838 -3.444 6.103 1.00 72.69 1011 GLU A C 1
ATOM 7961 O O . GLU A 1 1011 ? 29.688 -3.448 5.667 1.00 72.69 1011 GLU A O 1
ATOM 7966 N N . THR A 1 1012 ? 31.663 -2.409 5.894 1.00 74.62 1012 THR A N 1
ATOM 7967 C CA . THR A 1 1012 ? 31.289 -1.222 5.104 1.00 74.62 1012 THR A CA 1
ATOM 7968 C C . THR A 1 1012 ? 30.890 -1.633 3.682 1.00 74.62 1012 THR A C 1
ATOM 7970 O O . THR A 1 1012 ? 29.790 -1.313 3.233 1.00 74.62 1012 THR A O 1
ATOM 7973 N N . PHE A 1 1013 ? 31.726 -2.430 3.003 1.00 75.88 1013 PHE A N 1
ATOM 7974 C CA . PHE A 1 1013 ? 31.399 -2.964 1.675 1.00 75.88 1013 PHE A CA 1
ATOM 7975 C C . PHE A 1 1013 ? 30.165 -3.871 1.686 1.00 75.88 1013 PHE A C 1
ATOM 7977 O O . PHE A 1 1013 ? 29.331 -3.764 0.790 1.00 75.88 1013 PHE A O 1
ATOM 7984 N N . ARG A 1 1014 ? 30.005 -4.737 2.697 1.00 79.56 1014 ARG A N 1
ATOM 7985 C CA . ARG A 1 1014 ? 28.827 -5.608 2.839 1.00 79.56 1014 ARG A CA 1
ATOM 7986 C C . ARG A 1 1014 ? 27.527 -4.799 2.895 1.00 79.56 1014 ARG A C 1
ATOM 7988 O O . ARG A 1 1014 ? 26.576 -5.163 2.205 1.00 79.56 1014 ARG A O 1
ATOM 7995 N N . ARG A 1 1015 ? 27.483 -3.709 3.670 1.00 75.94 1015 ARG A N 1
ATOM 7996 C CA . ARG A 1 1015 ? 26.299 -2.833 3.761 1.00 75.94 1015 ARG A CA 1
ATOM 7997 C C . ARG A 1 1015 ? 26.029 -2.088 2.464 1.00 75.94 1015 ARG A C 1
ATOM 7999 O O . ARG A 1 1015 ? 24.892 -2.072 2.010 1.00 75.94 1015 ARG A O 1
ATOM 8006 N N . MET A 1 1016 ? 27.064 -1.543 1.827 1.00 76.56 1016 MET A N 1
ATOM 8007 C CA . MET A 1 1016 ? 26.913 -0.872 0.533 1.00 76.56 1016 MET A CA 1
ATOM 8008 C C . MET A 1 1016 ? 26.402 -1.824 -0.557 1.00 76.56 1016 MET A C 1
ATOM 8010 O O . MET A 1 1016 ? 25.498 -1.461 -1.298 1.00 76.56 1016 MET A O 1
ATOM 8014 N N . ILE A 1 1017 ? 26.905 -3.063 -0.604 1.00 80.69 1017 ILE A N 1
ATOM 8015 C CA . ILE A 1 1017 ? 26.416 -4.113 -1.513 1.00 80.69 1017 ILE A CA 1
ATOM 8016 C C . ILE A 1 1017 ? 24.948 -4.458 -1.217 1.00 80.69 1017 ILE A C 1
ATOM 8018 O O . ILE A 1 1017 ? 24.155 -4.539 -2.148 1.00 80.69 1017 ILE A O 1
ATOM 8022 N N . HIS A 1 1018 ? 24.558 -4.612 0.053 1.00 78.62 1018 HIS A N 1
ATOM 8023 C CA . HIS A 1 1018 ? 23.160 -4.853 0.442 1.00 78.62 1018 HIS A CA 1
ATOM 8024 C C . HIS A 1 1018 ? 22.225 -3.713 -0.004 1.00 78.62 1018 HIS A C 1
ATOM 8026 O O . HIS A 1 1018 ? 21.150 -3.972 -0.548 1.00 78.62 1018 HIS A O 1
ATOM 8032 N N . LEU A 1 1019 ? 22.666 -2.459 0.143 1.00 75.38 1019 LEU A N 1
ATOM 8033 C CA . LEU A 1 1019 ? 21.969 -1.277 -0.370 1.00 75.38 1019 LEU A CA 1
ATOM 8034 C C . LEU A 1 1019 ? 21.868 -1.303 -1.903 1.00 75.38 1019 LEU A C 1
ATOM 8036 O O . LEU A 1 1019 ? 20.760 -1.214 -2.422 1.00 75.38 1019 LEU A O 1
ATOM 8040 N N . SER A 1 1020 ? 22.968 -1.514 -2.637 1.00 75.81 1020 SER A N 1
ATOM 8041 C CA . SER A 1 1020 ? 22.958 -1.642 -4.108 1.00 75.81 1020 SER A CA 1
ATOM 8042 C C . SER A 1 1020 ? 22.021 -2.740 -4.605 1.00 75.81 1020 SER A C 1
ATOM 8044 O O . SER A 1 1020 ? 21.288 -2.535 -5.569 1.00 75.81 1020 SER A O 1
ATOM 8046 N N . VAL A 1 1021 ? 21.956 -3.871 -3.906 1.00 79.88 1021 VAL A N 1
ATOM 8047 C CA . VAL A 1 1021 ? 21.027 -4.956 -4.235 1.00 79.88 1021 VAL A CA 1
ATOM 8048 C C . VAL A 1 1021 ? 19.569 -4.557 -3.981 1.00 79.88 1021 VAL A C 1
ATOM 8050 O O . VAL A 1 1021 ? 18.723 -4.792 -4.843 1.00 79.88 1021 VAL A O 1
ATOM 8053 N N . LYS A 1 1022 ? 19.255 -3.878 -2.866 1.00 74.69 1022 LYS A N 1
ATOM 8054 C CA . LYS A 1 1022 ? 17.917 -3.292 -2.639 1.00 74.69 1022 LYS A CA 1
ATOM 8055 C C . LYS A 1 1022 ? 17.547 -2.237 -3.690 1.00 74.69 1022 LYS A C 1
ATOM 8057 O O . LYS A 1 1022 ? 16.383 -2.148 -4.073 1.00 74.69 1022 LYS A O 1
ATOM 8062 N N . MET A 1 1023 ? 18.532 -1.494 -4.200 1.00 69.75 1023 MET A N 1
ATOM 8063 C CA . MET A 1 1023 ? 18.389 -0.545 -5.314 1.00 69.75 1023 MET A CA 1
ATOM 8064 C C . MET A 1 1023 ? 18.229 -1.221 -6.689 1.00 69.75 1023 MET A C 1
ATOM 8066 O O . MET A 1 1023 ? 17.974 -0.520 -7.666 1.00 69.75 1023 MET A O 1
ATOM 8070 N N . LYS A 1 1024 ? 18.363 -2.556 -6.783 1.00 75.00 1024 LYS A N 1
ATOM 8071 C CA . LYS A 1 1024 ? 18.449 -3.340 -8.036 1.00 75.00 1024 LYS A CA 1
ATOM 8072 C C . LYS A 1 1024 ? 19.678 -3.004 -8.901 1.00 75.00 1024 LYS A C 1
ATOM 8074 O O . LYS A 1 1024 ? 19.762 -3.414 -10.057 1.00 75.00 1024 LYS A O 1
ATOM 8079 N N . ASP A 1 1025 ? 20.656 -2.296 -8.340 1.00 78.88 1025 ASP A N 1
ATOM 8080 C CA . ASP A 1 1025 ? 21.930 -1.956 -8.975 1.00 78.88 1025 ASP A CA 1
ATOM 8081 C C . ASP A 1 1025 ? 22.945 -3.093 -8.774 1.00 78.88 1025 ASP A C 1
ATOM 8083 O O . ASP A 1 1025 ? 23.919 -3.000 -8.020 1.00 78.88 1025 ASP A O 1
ATOM 8087 N N . PHE A 1 1026 ? 22.679 -4.223 -9.433 1.00 81.62 1026 PHE A N 1
ATOM 8088 C CA . PHE A 1 1026 ? 23.556 -5.393 -9.381 1.00 81.62 1026 PHE A CA 1
ATOM 8089 C C . PHE A 1 1026 ? 24.923 -5.120 -10.032 1.00 81.62 1026 PHE A C 1
ATOM 8091 O O . PHE A 1 1026 ? 25.938 -5.620 -9.547 1.00 81.62 1026 PHE A O 1
ATOM 8098 N N . ASP A 1 1027 ? 24.972 -4.294 -11.083 1.00 78.94 1027 ASP A N 1
ATOM 8099 C CA . ASP A 1 1027 ? 26.225 -3.901 -11.738 1.00 78.94 1027 ASP A CA 1
ATOM 8100 C C . ASP A 1 1027 ? 27.096 -3.041 -10.807 1.00 78.94 1027 ASP A C 1
ATOM 8102 O O . ASP A 1 1027 ? 28.298 -3.296 -10.684 1.00 78.94 1027 ASP A O 1
ATOM 8106 N N . GLY A 1 1028 ? 26.509 -2.093 -10.068 1.00 78.06 1028 GLY A N 1
ATOM 8107 C CA . GLY A 1 1028 ? 27.190 -1.349 -9.006 1.00 78.06 1028 GLY A CA 1
ATOM 8108 C C . GLY A 1 1028 ? 27.641 -2.239 -7.845 1.00 78.06 1028 GLY A C 1
ATOM 8109 O O . GLY A 1 1028 ? 28.768 -2.094 -7.368 1.00 78.06 1028 GLY A O 1
ATOM 8110 N N . ALA A 1 1029 ? 26.835 -3.228 -7.441 1.00 82.69 1029 ALA A N 1
ATOM 8111 C CA . ALA A 1 1029 ? 27.224 -4.213 -6.426 1.00 82.69 1029 ALA A CA 1
ATOM 8112 C C . ALA A 1 1029 ? 28.447 -5.056 -6.857 1.00 82.69 1029 ALA A C 1
ATOM 8114 O O . ALA A 1 1029 ? 29.380 -5.251 -6.071 1.00 82.69 1029 ALA A O 1
ATOM 8115 N N . PHE A 1 1030 ? 28.501 -5.502 -8.118 1.00 82.31 1030 PHE A N 1
ATOM 8116 C CA . PHE A 1 1030 ? 29.694 -6.145 -8.683 1.00 82.31 1030 PHE A CA 1
ATOM 8117 C C . PHE A 1 1030 ? 30.861 -5.160 -8.882 1.00 82.31 1030 PHE A C 1
ATOM 8119 O O . PHE A 1 1030 ? 32.022 -5.555 -8.750 1.00 82.31 1030 PHE A O 1
ATOM 8126 N N . GLY A 1 1031 ? 30.587 -3.880 -9.144 1.00 81.31 1031 GLY A N 1
ATOM 8127 C CA . GLY A 1 1031 ? 31.577 -2.800 -9.145 1.00 81.31 1031 GLY A CA 1
ATOM 8128 C C . GLY A 1 1031 ? 32.300 -2.688 -7.801 1.00 81.31 1031 GLY A C 1
ATOM 8129 O O . GLY A 1 1031 ? 33.525 -2.807 -7.755 1.00 81.31 1031 GLY A O 1
ATOM 8130 N N . LEU A 1 1032 ? 31.545 -2.586 -6.703 1.00 80.81 1032 LEU A N 1
ATOM 8131 C CA . LEU A 1 1032 ? 32.069 -2.553 -5.331 1.00 80.81 1032 LEU A CA 1
ATOM 8132 C C . LEU A 1 1032 ? 32.897 -3.804 -4.988 1.00 80.81 1032 LEU A C 1
ATOM 8134 O O . LEU A 1 1032 ? 33.961 -3.687 -4.383 1.00 80.81 1032 LEU A O 1
ATOM 8138 N N . LEU A 1 1033 ? 32.474 -4.998 -5.422 1.00 81.62 1033 LEU A N 1
ATOM 8139 C CA . LEU A 1 1033 ? 33.263 -6.229 -5.253 1.00 81.62 1033 LEU A CA 1
ATOM 8140 C C . LEU A 1 1033 ? 34.584 -6.221 -6.038 1.00 81.62 1033 LEU A C 1
ATOM 8142 O O . LEU A 1 1033 ? 35.564 -6.826 -5.598 1.00 81.62 1033 LEU A O 1
ATOM 8146 N N . ASN A 1 1034 ? 34.633 -5.558 -7.192 1.00 80.81 1034 ASN A N 1
ATOM 8147 C CA . ASN A 1 1034 ? 35.864 -5.408 -7.965 1.00 80.81 1034 ASN A CA 1
ATOM 8148 C C . ASN A 1 1034 ? 36.785 -4.325 -7.383 1.00 80.81 1034 ASN A C 1
ATOM 8150 O O . ASN A 1 1034 ? 38.002 -4.495 -7.422 1.00 80.81 1034 ASN A O 1
ATOM 8154 N N . ASP A 1 1035 ? 36.243 -3.262 -6.790 1.00 77.31 1035 ASP A N 1
ATOM 8155 C CA . ASP A 1 1035 ? 37.029 -2.264 -6.054 1.00 77.31 1035 ASP A CA 1
ATOM 8156 C C . ASP A 1 1035 ? 37.615 -2.835 -4.755 1.00 77.31 1035 ASP A C 1
ATOM 8158 O O . ASP A 1 1035 ? 38.803 -2.653 -4.487 1.00 77.31 1035 ASP A O 1
ATOM 8162 N N . LEU A 1 1036 ? 36.846 -3.642 -4.019 1.00 79.44 1036 LEU A N 1
ATOM 8163 C CA . LEU A 1 1036 ? 37.322 -4.409 -2.862 1.00 79.44 1036 LEU A CA 1
ATOM 8164 C C . LEU A 1 1036 ? 38.546 -5.276 -3.228 1.00 79.44 1036 LEU A C 1
ATOM 8166 O O . LEU A 1 1036 ? 39.542 -5.275 -2.501 1.00 79.44 1036 LEU A O 1
ATOM 8170 N N . LYS A 1 1037 ? 38.523 -5.941 -4.396 1.00 74.75 1037 LYS A N 1
ATOM 8171 C CA . LYS A 1 1037 ? 39.674 -6.700 -4.932 1.00 74.75 1037 LYS A CA 1
ATOM 8172 C C . LYS A 1 1037 ? 40.876 -5.803 -5.274 1.00 74.75 1037 LYS A C 1
ATOM 8174 O O . LYS A 1 1037 ? 42.007 -6.206 -5.013 1.00 74.75 1037 LYS A O 1
ATOM 8179 N N . LYS A 1 1038 ? 40.673 -4.593 -5.823 1.00 77.44 1038 LYS A N 1
ATOM 8180 C CA . LYS A 1 1038 ? 41.765 -3.621 -6.091 1.00 77.44 1038 LYS A CA 1
ATOM 8181 C C . LYS A 1 1038 ? 42.452 -3.155 -4.802 1.00 77.44 1038 LYS A C 1
ATOM 8183 O O . LYS A 1 1038 ? 43.648 -2.884 -4.817 1.00 77.44 1038 LYS A O 1
ATOM 8188 N N . LEU A 1 1039 ? 41.707 -3.088 -3.700 1.00 74.12 1039 LEU A N 1
ATOM 8189 C CA . LEU A 1 1039 ? 42.187 -2.695 -2.371 1.00 74.12 1039 LEU A CA 1
ATOM 8190 C C . LEU A 1 1039 ? 42.839 -3.853 -1.580 1.00 74.12 1039 LEU A C 1
ATOM 8192 O O . LEU A 1 1039 ? 43.132 -3.697 -0.399 1.00 74.12 1039 LEU A O 1
ATOM 8196 N N . ASN A 1 1040 ? 43.102 -5.000 -2.221 1.00 71.69 1040 ASN A N 1
ATOM 8197 C CA . ASN A 1 1040 ? 43.688 -6.218 -1.633 1.00 71.69 1040 ASN A CA 1
ATOM 8198 C C . ASN A 1 1040 ? 42.862 -6.891 -0.516 1.00 71.69 1040 ASN A C 1
ATOM 8200 O O . ASN A 1 1040 ? 43.378 -7.767 0.181 1.00 71.69 1040 ASN A O 1
ATOM 8204 N N . PHE A 1 1041 ? 41.584 -6.541 -0.353 1.00 74.75 1041 PHE A N 1
ATOM 8205 C CA . PHE A 1 1041 ? 40.682 -7.276 0.534 1.00 74.75 1041 PHE A CA 1
ATOM 8206 C C . PHE A 1 1041 ? 40.149 -8.543 -0.153 1.00 74.75 1041 PHE A C 1
ATOM 8208 O O . PHE A 1 1041 ? 40.055 -8.626 -1.380 1.00 74.75 1041 PHE A O 1
ATOM 8215 N N . THR A 1 1042 ? 39.775 -9.548 0.640 1.00 75.69 1042 THR A N 1
ATOM 8216 C CA . THR A 1 1042 ? 39.139 -10.773 0.142 1.00 75.69 1042 THR A CA 1
ATOM 8217 C C . THR A 1 1042 ? 37.609 -10.656 0.195 1.00 75.69 1042 THR A C 1
ATOM 8219 O O . THR A 1 1042 ? 37.053 -10.395 1.269 1.00 75.69 1042 THR A O 1
ATOM 8222 N N . PRO A 1 1043 ? 36.895 -10.864 -0.932 1.00 80.81 1043 PRO A N 1
ATOM 8223 C CA . PRO A 1 1043 ? 35.441 -11.002 -0.930 1.00 80.81 1043 PRO A CA 1
ATOM 8224 C C . PRO A 1 1043 ? 34.984 -12.140 -0.009 1.00 80.81 1043 PRO A C 1
ATOM 8226 O O . PRO A 1 1043 ? 35.637 -13.179 0.078 1.00 80.81 1043 PRO A O 1
ATOM 8229 N N . THR A 1 1044 ? 33.837 -11.975 0.649 1.00 82.06 1044 THR A N 1
ATOM 8230 C CA . THR A 1 1044 ? 33.259 -13.009 1.526 1.00 82.06 1044 THR A CA 1
ATOM 8231 C C . THR A 1 1044 ? 32.036 -13.653 0.882 1.00 82.06 1044 THR A C 1
ATOM 8233 O O . THR A 1 1044 ? 31.283 -12.971 0.186 1.00 82.06 1044 THR A O 1
ATOM 8236 N N . ALA A 1 1045 ? 31.780 -14.936 1.167 1.00 79.56 1045 ALA A N 1
ATOM 8237 C CA . ALA A 1 1045 ? 30.561 -15.623 0.718 1.00 79.56 1045 ALA A CA 1
ATOM 8238 C C . ALA A 1 1045 ? 29.294 -14.839 1.107 1.00 79.56 1045 ALA A C 1
ATOM 8240 O O . ALA A 1 1045 ? 28.392 -14.669 0.295 1.00 79.56 1045 ALA A O 1
ATOM 8241 N N . SER A 1 1046 ? 29.290 -14.219 2.294 1.00 78.56 1046 SER A N 1
ATOM 8242 C CA . SER A 1 1046 ? 28.187 -13.379 2.775 1.00 78.56 1046 SER A CA 1
ATOM 8243 C C . SER A 1 1046 ? 27.812 -12.212 1.839 1.00 78.56 1046 SER A C 1
ATOM 8245 O O . SER A 1 1046 ? 26.649 -11.806 1.821 1.00 78.56 1046 SER A O 1
ATOM 8247 N N . MET A 1 1047 ? 28.767 -11.667 1.072 1.00 84.06 1047 MET A N 1
ATOM 8248 C CA . MET A 1 1047 ? 28.534 -10.577 0.112 1.00 84.06 1047 MET A CA 1
ATOM 8249 C C . MET A 1 1047 ? 27.897 -11.101 -1.178 1.00 84.06 1047 MET A C 1
ATOM 8251 O O . MET A 1 1047 ? 26.933 -10.516 -1.660 1.00 84.06 1047 MET A O 1
ATOM 8255 N N . TYR A 1 1048 ? 28.386 -12.231 -1.699 1.00 83.69 1048 TYR A N 1
ATOM 8256 C CA . TYR A 1 1048 ? 27.772 -12.903 -2.847 1.00 83.69 1048 TYR A CA 1
ATOM 8257 C C . TYR A 1 1048 ? 26.366 -13.415 -2.505 1.00 83.69 1048 TYR A C 1
ATOM 8259 O O . TYR A 1 1048 ? 25.445 -13.208 -3.289 1.00 83.69 1048 TYR A O 1
ATOM 8267 N N . ASN A 1 1049 ? 26.162 -13.973 -1.306 1.00 84.06 1049 ASN A N 1
ATOM 8268 C CA . ASN A 1 1049 ? 24.844 -14.387 -0.815 1.00 84.06 1049 ASN A CA 1
ATOM 8269 C C . ASN A 1 1049 ? 23.837 -13.221 -0.832 1.00 84.06 1049 ASN A C 1
ATOM 8271 O O . ASN A 1 1049 ? 22.702 -13.423 -1.241 1.00 84.06 1049 ASN A O 1
ATOM 8275 N N . ALA A 1 1050 ? 24.244 -11.998 -0.463 1.00 81.69 1050 ALA A N 1
ATOM 8276 C CA . ALA A 1 1050 ? 23.360 -10.828 -0.525 1.00 81.69 1050 ALA A CA 1
ATOM 8277 C C . ALA A 1 1050 ? 22.941 -10.478 -1.969 1.00 81.69 1050 ALA A C 1
ATOM 8279 O O . ALA A 1 1050 ? 21.773 -10.195 -2.213 1.00 81.69 1050 ALA A O 1
ATOM 8280 N N . ILE A 1 1051 ? 23.866 -10.548 -2.934 1.00 83.75 1051 ILE A N 1
ATOM 8281 C CA . ILE A 1 1051 ? 23.573 -10.333 -4.367 1.00 83.75 1051 ILE A CA 1
ATOM 8282 C C . ILE A 1 1051 ? 22.647 -11.435 -4.910 1.00 83.75 1051 ILE A C 1
ATOM 8284 O O . ILE A 1 1051 ? 21.714 -11.154 -5.663 1.00 83.75 1051 ILE A O 1
ATOM 8288 N N . MET A 1 1052 ? 22.876 -12.683 -4.499 1.00 82.56 1052 MET A N 1
ATOM 8289 C CA . MET A 1 1052 ? 22.070 -13.846 -4.875 1.00 82.56 1052 MET A CA 1
ATOM 8290 C C . MET A 1 1052 ? 20.624 -13.747 -4.371 1.00 82.56 1052 MET A C 1
ATOM 8292 O O . MET A 1 1052 ? 19.696 -13.970 -5.146 1.00 82.56 1052 MET A O 1
ATOM 8296 N N . ASP A 1 1053 ? 20.435 -13.358 -3.109 1.00 78.69 1053 ASP A N 1
ATOM 8297 C CA . ASP A 1 1053 ? 19.122 -13.183 -2.474 1.00 78.69 1053 ASP A CA 1
ATOM 8298 C C . ASP A 1 1053 ? 18.293 -12.094 -3.180 1.00 78.69 1053 ASP A C 1
ATOM 8300 O O . ASP A 1 1053 ? 17.110 -12.276 -3.469 1.00 78.69 1053 ASP A O 1
ATOM 8304 N N . GLY A 1 1054 ? 18.943 -11.004 -3.605 1.00 78.62 1054 GLY A N 1
ATOM 8305 C CA . GLY A 1 1054 ? 18.327 -9.987 -4.458 1.00 78.62 1054 GLY A CA 1
ATOM 8306 C C . GLY A 1 1054 ? 17.860 -10.513 -5.816 1.00 78.62 1054 GLY A C 1
ATOM 8307 O O . GLY A 1 1054 ? 16.726 -10.248 -6.221 1.00 78.62 1054 GLY A O 1
ATOM 8308 N N . TYR A 1 1055 ? 18.689 -11.300 -6.510 1.00 81.19 1055 TYR A N 1
ATOM 8309 C CA . TYR A 1 1055 ? 18.276 -11.936 -7.767 1.00 81.19 1055 TYR A CA 1
ATOM 8310 C C . TYR A 1 1055 ? 17.113 -12.920 -7.565 1.00 81.19 1055 TYR A C 1
ATOM 8312 O O . TYR A 1 1055 ? 16.243 -13.012 -8.434 1.00 81.19 1055 TYR A O 1
ATOM 8320 N N . PHE A 1 1056 ? 17.039 -13.612 -6.424 1.00 76.56 1056 PHE A N 1
ATOM 8321 C CA . PHE A 1 1056 ? 15.890 -14.455 -6.084 1.00 76.56 1056 PHE A CA 1
ATOM 8322 C C . PHE A 1 1056 ? 14.623 -13.655 -5.770 1.00 76.56 1056 PHE A C 1
ATOM 8324 O O . PHE A 1 1056 ? 13.554 -14.017 -6.264 1.00 76.56 1056 PHE A O 1
ATOM 8331 N N . HIS A 1 1057 ? 14.723 -12.524 -5.066 1.00 74.31 1057 HIS A N 1
ATOM 8332 C CA . HIS A 1 1057 ? 13.602 -11.593 -4.897 1.00 74.31 1057 HIS A CA 1
ATOM 8333 C C . HIS A 1 1057 ? 13.066 -11.057 -6.239 1.00 74.31 1057 HIS A C 1
ATOM 8335 O O . HIS A 1 1057 ? 11.859 -10.855 -6.382 1.00 74.31 1057 HIS A O 1
ATOM 8341 N N . GLU A 1 1058 ? 13.923 -10.895 -7.253 1.00 74.31 1058 GLU A N 1
ATOM 8342 C CA . GLU A 1 1058 ? 13.516 -10.578 -8.632 1.00 74.31 1058 GLU A CA 1
ATOM 8343 C C . GLU A 1 1058 ? 13.052 -11.791 -9.464 1.00 74.31 1058 GLU A C 1
ATOM 8345 O O . GLU A 1 1058 ? 12.651 -11.628 -10.616 1.00 74.31 1058 GLU A O 1
ATOM 8350 N N . LYS A 1 1059 ? 13.088 -13.010 -8.907 1.00 74.81 1059 LYS A N 1
ATOM 8351 C CA . LYS A 1 1059 ? 12.846 -14.295 -9.600 1.00 74.81 1059 LYS A CA 1
ATOM 8352 C C . LYS A 1 1059 ? 13.828 -14.586 -10.750 1.00 74.81 1059 LYS A C 1
ATOM 8354 O O . LYS A 1 1059 ? 13.586 -15.470 -11.574 1.00 74.81 1059 LYS A O 1
ATOM 8359 N N . ASN A 1 1060 ? 14.961 -13.889 -10.801 1.00 76.31 1060 ASN A N 1
ATOM 8360 C CA . ASN A 1 1060 ? 15.999 -14.043 -11.817 1.00 76.31 1060 ASN A CA 1
ATOM 8361 C C . ASN A 1 1060 ? 16.972 -15.176 -11.442 1.00 76.31 1060 ASN A C 1
ATOM 8363 O O . ASN A 1 1060 ? 18.121 -14.948 -11.060 1.00 76.31 1060 ASN A O 1
ATOM 8367 N N . ILE A 1 1061 ? 16.506 -16.421 -11.583 1.00 71.44 1061 ILE A N 1
ATOM 8368 C CA . ILE A 1 1061 ? 17.285 -17.636 -11.277 1.00 71.44 1061 ILE A CA 1
ATOM 8369 C C . ILE A 1 1061 ? 18.611 -17.663 -12.064 1.00 71.44 1061 ILE A C 1
ATOM 8371 O O . ILE A 1 1061 ? 19.640 -18.068 -11.532 1.00 71.44 1061 ILE A O 1
ATOM 8375 N N . SER A 1 1062 ? 18.625 -17.172 -13.308 1.00 73.06 1062 SER A N 1
ATOM 8376 C CA . SER A 1 1062 ? 19.844 -17.025 -14.119 1.00 73.06 1062 SER A CA 1
ATOM 8377 C C . SER A 1 1062 ? 20.886 -16.087 -13.496 1.00 73.06 1062 SER A C 1
ATOM 8379 O O . SER A 1 1062 ? 22.075 -16.402 -13.527 1.00 73.06 1062 SER A O 1
ATOM 8381 N N . GLY A 1 1063 ? 20.459 -14.971 -12.898 1.00 76.69 1063 GLY A N 1
ATOM 8382 C CA . GLY A 1 1063 ? 21.333 -14.059 -12.157 1.00 76.69 1063 GLY A CA 1
ATOM 8383 C C . GLY A 1 1063 ? 21.907 -14.718 -10.903 1.00 76.69 1063 GLY A C 1
ATOM 8384 O O . GLY A 1 1063 ? 23.117 -14.690 -10.693 1.00 76.69 1063 GLY A O 1
ATOM 8385 N N . ALA A 1 1064 ? 21.068 -15.408 -10.124 1.00 75.31 1064 ALA A N 1
ATOM 8386 C CA . ALA A 1 1064 ? 21.509 -16.153 -8.942 1.00 75.31 1064 ALA A CA 1
ATOM 8387 C C . ALA A 1 1064 ? 22.535 -17.259 -9.279 1.00 75.31 1064 ALA A C 1
ATOM 8389 O O . ALA A 1 1064 ? 23.535 -17.405 -8.577 1.00 75.31 1064 ALA A O 1
ATOM 8390 N N . MET A 1 1065 ? 22.355 -17.984 -10.390 1.00 72.44 1065 MET A N 1
ATOM 8391 C CA . MET A 1 1065 ? 23.341 -18.968 -10.864 1.00 72.44 1065 MET A CA 1
ATOM 8392 C C . MET A 1 1065 ? 24.657 -18.316 -11.317 1.00 72.44 1065 MET A C 1
ATOM 8394 O O . MET A 1 1065 ? 25.727 -18.834 -11.006 1.00 72.44 1065 MET A O 1
ATOM 8398 N N . MET A 1 1066 ? 24.608 -17.152 -11.977 1.00 79.88 1066 MET A N 1
ATOM 8399 C CA . MET A 1 1066 ? 25.813 -16.390 -12.336 1.00 79.88 1066 MET A CA 1
ATOM 8400 C C . MET A 1 1066 ? 26.615 -15.960 -11.094 1.00 79.88 1066 MET A C 1
ATOM 8402 O O . MET A 1 1066 ? 27.844 -15.929 -11.140 1.00 79.88 1066 MET A O 1
ATOM 8406 N N . VAL A 1 1067 ? 25.953 -15.668 -9.966 1.00 81.81 1067 VAL A N 1
ATOM 8407 C CA . VAL A 1 1067 ? 26.642 -15.353 -8.700 1.00 81.81 1067 VAL A CA 1
ATOM 8408 C C . VAL A 1 1067 ? 27.475 -16.540 -8.199 1.00 81.81 1067 VAL A C 1
ATOM 8410 O O . VAL A 1 1067 ? 28.590 -16.317 -7.729 1.00 81.81 1067 VAL A O 1
ATOM 8413 N N . LEU A 1 1068 ? 27.001 -17.786 -8.341 1.00 76.94 1068 LEU A N 1
ATOM 8414 C CA . LEU A 1 1068 ? 27.795 -18.978 -7.999 1.00 76.94 1068 LEU A CA 1
ATOM 8415 C C . LEU A 1 1068 ? 29.057 -19.081 -8.869 1.00 76.94 1068 LEU A C 1
ATOM 8417 O O . LEU A 1 1068 ? 30.151 -19.223 -8.329 1.00 76.94 1068 LEU A O 1
ATOM 8421 N N . GLU A 1 1069 ? 28.926 -18.924 -10.191 1.00 79.56 1069 GLU A N 1
ATOM 8422 C CA . GLU A 1 1069 ? 30.072 -18.944 -11.117 1.00 79.56 1069 GLU A CA 1
ATOM 8423 C C . GLU A 1 1069 ? 31.100 -17.844 -10.782 1.00 79.56 1069 GLU A C 1
ATOM 8425 O O . GLU A 1 1069 ? 32.306 -18.092 -10.773 1.00 79.56 1069 GLU A O 1
ATOM 8430 N N . GLN A 1 1070 ? 30.647 -16.629 -10.447 1.00 79.75 1070 GLN A N 1
ATOM 8431 C CA . GLN A 1 1070 ? 31.533 -15.534 -10.023 1.00 79.75 1070 GLN A CA 1
ATOM 8432 C C . GLN A 1 1070 ? 32.204 -15.785 -8.665 1.00 79.75 1070 GLN A C 1
ATOM 8434 O O . GLN A 1 1070 ? 33.310 -15.292 -8.430 1.00 79.75 1070 GLN A O 1
ATOM 8439 N N . MET A 1 1071 ? 31.560 -16.542 -7.778 1.00 83.38 1071 MET A N 1
ATOM 8440 C CA . MET A 1 1071 ? 32.104 -16.901 -6.471 1.00 83.38 1071 MET A CA 1
ATOM 8441 C C . MET A 1 1071 ? 33.195 -17.980 -6.599 1.00 83.38 1071 MET A C 1
ATOM 8443 O O . MET A 1 1071 ? 34.266 -17.824 -6.008 1.00 83.38 1071 MET A O 1
ATOM 8447 N N . GLU A 1 1072 ? 32.997 -18.988 -7.461 1.00 78.50 1072 GLU A N 1
ATOM 8448 C CA . GLU A 1 1072 ? 34.039 -19.961 -7.836 1.00 78.50 1072 GLU A CA 1
ATOM 8449 C C . GLU A 1 1072 ? 35.239 -19.283 -8.518 1.00 78.50 1072 GLU A C 1
ATOM 8451 O O . GLU A 1 1072 ? 36.387 -19.518 -8.137 1.00 78.50 1072 GLU A O 1
ATOM 8456 N N . LEU A 1 1073 ? 34.993 -18.366 -9.464 1.00 78.50 1073 LEU A N 1
ATOM 8457 C CA . LEU A 1 1073 ? 36.036 -17.561 -10.122 1.00 78.50 1073 LEU A CA 1
ATOM 8458 C C . LEU A 1 1073 ? 36.801 -16.627 -9.163 1.00 78.50 1073 LEU A C 1
ATOM 8460 O O . LEU A 1 1073 ? 37.836 -16.077 -9.544 1.00 78.50 1073 LEU A O 1
ATOM 8464 N N . ALA A 1 1074 ? 36.311 -16.435 -7.936 1.00 74.25 1074 ALA A N 1
ATOM 8465 C CA . ALA A 1 1074 ? 36.959 -15.656 -6.885 1.00 74.25 1074 ALA A CA 1
ATOM 8466 C C . ALA A 1 1074 ? 37.650 -16.515 -5.801 1.00 74.25 1074 ALA A C 1
ATOM 8468 O O . ALA A 1 1074 ? 38.124 -15.942 -4.822 1.00 74.25 1074 ALA A O 1
ATOM 8469 N N . ASP A 1 1075 ? 37.693 -17.848 -5.955 1.00 75.94 1075 ASP A N 1
ATOM 8470 C CA . ASP A 1 1075 ? 38.135 -18.831 -4.939 1.00 75.94 1075 ASP A CA 1
ATOM 8471 C C . ASP A 1 1075 ? 37.415 -18.676 -3.580 1.00 75.94 1075 ASP A C 1
ATOM 8473 O O . ASP A 1 1075 ? 37.956 -18.935 -2.502 1.00 75.94 1075 ASP A O 1
ATOM 8477 N N . VAL A 1 1076 ? 36.152 -18.240 -3.624 1.00 78.00 1076 VAL A N 1
ATOM 8478 C CA . VAL A 1 1076 ? 35.273 -18.164 -2.455 1.00 78.00 1076 VAL A CA 1
ATOM 8479 C C . VAL A 1 1076 ? 34.366 -19.389 -2.464 1.00 78.00 1076 VAL A C 1
ATOM 8481 O O . VAL A 1 1076 ? 33.716 -19.700 -3.458 1.00 78.00 1076 VAL A O 1
ATOM 8484 N N . LYS A 1 1077 ? 34.321 -20.116 -1.347 1.00 76.75 1077 LYS A N 1
ATOM 8485 C CA . LYS A 1 1077 ? 33.501 -21.330 -1.234 1.00 76.75 1077 LYS A CA 1
ATOM 8486 C C . LYS A 1 1077 ? 32.087 -20.989 -0.755 1.00 76.75 1077 LYS A C 1
ATOM 8488 O O . LYS A 1 1077 ? 31.970 -20.150 0.142 1.00 76.75 1077 LYS A O 1
ATOM 8493 N N . PRO A 1 1078 ? 31.038 -21.649 -1.287 1.00 78.00 1078 PRO A N 1
ATOM 8494 C CA . PRO A 1 1078 ? 29.691 -21.547 -0.738 1.00 78.00 1078 PRO A CA 1
ATOM 8495 C C . PRO A 1 1078 ? 29.664 -21.909 0.748 1.00 78.00 1078 PRO A C 1
ATOM 8497 O O . PRO A 1 1078 ? 30.393 -22.801 1.192 1.00 78.00 1078 PRO A O 1
ATOM 8500 N N . ASP A 1 1079 ? 28.795 -21.250 1.508 1.00 76.44 1079 ASP A N 1
ATOM 8501 C CA . ASP A 1 1079 ? 28.557 -21.555 2.916 1.00 76.44 1079 ASP A CA 1
ATOM 8502 C C . ASP A 1 1079 ? 27.153 -22.150 3.139 1.00 76.44 1079 ASP A C 1
ATOM 8504 O O . ASP A 1 1079 ? 26.374 -22.371 2.206 1.00 76.44 1079 ASP A O 1
ATOM 8508 N N . SER A 1 1080 ? 26.819 -22.461 4.397 1.00 70.75 1080 SER A N 1
ATOM 8509 C CA . SER A 1 1080 ? 25.495 -23.006 4.725 1.00 70.75 1080 SER A CA 1
ATOM 8510 C C . SER A 1 1080 ? 24.352 -22.019 4.459 1.00 70.75 1080 SER A C 1
ATOM 8512 O O . SER A 1 1080 ? 23.218 -22.484 4.395 1.00 70.75 1080 SER A O 1
ATOM 8514 N N . ALA A 1 1081 ? 24.607 -20.712 4.342 1.00 71.06 1081 ALA A N 1
ATOM 8515 C CA . ALA A 1 1081 ? 23.590 -19.715 4.015 1.00 71.06 1081 ALA A CA 1
ATOM 8516 C C . ALA A 1 1081 ? 23.426 -19.560 2.494 1.00 71.06 1081 ALA A C 1
ATOM 8518 O O . ALA A 1 1081 ? 22.304 -19.363 2.037 1.00 71.06 1081 ALA A O 1
ATOM 8519 N N . THR A 1 1082 ? 24.487 -19.763 1.699 1.00 74.62 1082 THR A N 1
ATOM 8520 C CA . THR A 1 1082 ? 24.375 -19.881 0.233 1.00 74.62 1082 THR A CA 1
ATOM 8521 C C . THR A 1 1082 ? 23.383 -20.987 -0.123 1.00 74.62 1082 THR A C 1
ATOM 8523 O O . THR A 1 1082 ? 22.394 -20.744 -0.807 1.00 74.62 1082 THR A O 1
ATOM 8526 N N . TYR A 1 1083 ? 23.590 -22.200 0.404 1.00 73.31 1083 TYR A N 1
ATOM 8527 C CA . TYR A 1 1083 ? 22.694 -23.325 0.125 1.00 73.31 1083 TYR A CA 1
ATOM 8528 C C . TYR A 1 1083 ? 21.293 -23.161 0.727 1.00 73.31 1083 TYR A C 1
ATOM 8530 O O . TYR A 1 1083 ? 20.346 -23.701 0.164 1.00 73.31 1083 TYR A O 1
ATOM 8538 N N . SER A 1 1084 ? 21.126 -22.402 1.815 1.00 73.25 1084 SER A N 1
ATOM 8539 C CA . SER A 1 1084 ? 19.797 -22.112 2.371 1.00 73.25 1084 SER A CA 1
ATOM 8540 C C . SER A 1 1084 ? 19.005 -21.160 1.454 1.00 73.25 1084 SER A C 1
ATOM 8542 O O . SER A 1 1084 ? 17.898 -21.494 1.029 1.00 73.25 1084 SER A O 1
ATOM 8544 N N . CYS A 1 1085 ? 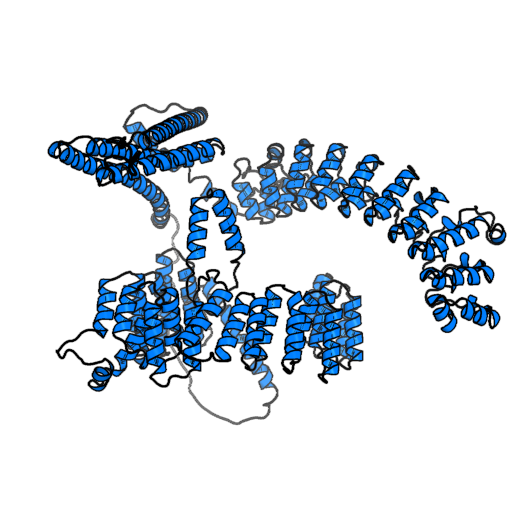19.625 -20.063 1.000 1.00 71.25 1085 CYS A N 1
ATOM 8545 C CA . CYS A 1 1085 ? 19.061 -19.137 0.007 1.00 71.25 1085 CYS A CA 1
ATOM 8546 C C . CYS A 1 1085 ? 18.705 -19.840 -1.323 1.00 71.25 1085 CYS A C 1
ATOM 8548 O O . CYS A 1 1085 ? 17.630 -19.606 -1.878 1.00 71.25 1085 CYS A O 1
ATOM 8550 N N . LEU A 1 1086 ? 19.546 -20.775 -1.794 1.00 73.94 1086 LEU A N 1
ATOM 8551 C CA . LEU A 1 1086 ? 19.233 -21.624 -2.954 1.00 73.94 1086 LEU A CA 1
ATOM 8552 C C . LEU A 1 1086 ? 17.998 -22.512 -2.704 1.00 73.94 1086 LEU A C 1
ATOM 8554 O O . LEU A 1 1086 ? 17.101 -22.573 -3.543 1.00 73.94 1086 LEU A O 1
ATOM 8558 N N . ILE A 1 1087 ? 17.937 -23.204 -1.560 1.00 74.19 1087 ILE A N 1
ATOM 8559 C CA . ILE A 1 1087 ? 16.869 -24.165 -1.230 1.00 74.19 1087 ILE A CA 1
ATOM 8560 C C . ILE A 1 1087 ? 15.516 -23.471 -1.026 1.00 74.19 1087 ILE A C 1
ATOM 8562 O O . ILE A 1 1087 ? 14.509 -23.944 -1.551 1.00 74.19 1087 ILE A O 1
ATOM 8566 N N . SER A 1 1088 ? 15.476 -22.346 -0.309 1.00 70.81 1088 SER A N 1
ATOM 8567 C CA . SER A 1 1088 ? 14.233 -21.620 0.007 1.00 70.81 1088 SER A CA 1
ATOM 8568 C C . SER A 1 1088 ? 13.517 -21.041 -1.226 1.00 70.81 1088 SER A C 1
ATOM 8570 O O . SER A 1 1088 ? 12.305 -20.796 -1.163 1.00 70.81 1088 SER A O 1
ATOM 8572 N N . ASN A 1 1089 ? 14.248 -20.899 -2.341 1.00 69.00 1089 ASN A N 1
ATOM 8573 C CA . ASN A 1 1089 ? 13.784 -20.413 -3.645 1.00 69.00 1089 ASN A CA 1
ATOM 8574 C C . ASN A 1 1089 ? 13.681 -21.507 -4.736 1.00 69.00 1089 ASN A C 1
ATOM 8576 O O . ASN A 1 1089 ? 13.324 -21.207 -5.879 1.00 69.00 1089 ASN A O 1
ATOM 8580 N N . CYS A 1 1090 ? 13.961 -22.778 -4.421 1.00 70.75 1090 CYS A N 1
ATOM 8581 C CA . CYS A 1 1090 ? 13.772 -23.882 -5.368 1.00 70.75 1090 CYS A CA 1
ATOM 8582 C C . CYS A 1 1090 ? 12.287 -24.071 -5.718 1.00 70.75 1090 CYS A C 1
ATOM 8584 O O . CYS A 1 1090 ? 11.428 -24.097 -4.840 1.00 70.75 1090 CYS A O 1
ATOM 8586 N N . SER A 1 1091 ? 11.986 -24.246 -7.009 1.00 64.31 1091 SER A N 1
ATOM 8587 C CA . SER A 1 1091 ? 10.609 -24.450 -7.495 1.00 64.31 1091 SER A CA 1
ATOM 8588 C C . SER A 1 1091 ? 10.248 -25.929 -7.668 1.00 64.31 1091 SER A C 1
ATOM 8590 O O . SER A 1 1091 ? 9.081 -26.297 -7.539 1.00 64.31 1091 SER A O 1
ATOM 8592 N N . ASN A 1 1092 ? 11.246 -26.777 -7.945 1.00 71.00 1092 ASN A N 1
ATOM 8593 C CA . ASN A 1 1092 ? 11.061 -28.189 -8.283 1.00 71.00 1092 ASN A CA 1
ATOM 8594 C C . ASN A 1 1092 ? 11.785 -29.113 -7.292 1.00 71.00 1092 ASN A C 1
ATOM 8596 O O . ASN A 1 1092 ? 12.880 -28.802 -6.824 1.00 71.00 1092 ASN A O 1
ATOM 8600 N N . GLU A 1 1093 ? 11.227 -30.305 -7.070 1.00 72.12 1093 GLU A N 1
ATOM 8601 C CA . GLU A 1 1093 ? 11.819 -31.351 -6.223 1.00 72.12 1093 GLU A CA 1
ATOM 8602 C C . GLU A 1 1093 ? 13.267 -31.692 -6.625 1.00 72.12 1093 GLU A C 1
ATOM 8604 O O . GLU A 1 1093 ? 14.157 -31.697 -5.775 1.00 72.12 1093 GLU A O 1
ATOM 8609 N N . ASP A 1 1094 ? 13.519 -31.898 -7.923 1.00 71.19 1094 ASP A N 1
ATOM 8610 C CA . ASP A 1 1094 ? 14.847 -32.241 -8.452 1.00 71.19 1094 ASP A CA 1
ATOM 8611 C C . ASP A 1 1094 ? 15.908 -31.174 -8.133 1.00 71.19 1094 ASP A C 1
ATOM 8613 O O . ASP A 1 1094 ? 17.082 -31.497 -7.958 1.00 71.19 1094 ASP A O 1
ATOM 8617 N N . GLN A 1 1095 ? 15.506 -29.900 -8.030 1.00 68.88 1095 GLN A N 1
ATOM 8618 C CA . GLN A 1 1095 ? 16.404 -28.801 -7.657 1.00 68.88 1095 GLN A CA 1
ATOM 8619 C C . GLN A 1 1095 ? 16.760 -28.876 -6.168 1.00 68.88 1095 GLN A C 1
ATOM 8621 O O . GLN A 1 1095 ? 17.937 -28.792 -5.825 1.00 68.88 1095 GLN A O 1
ATOM 8626 N N . ILE A 1 1096 ? 15.771 -29.118 -5.298 1.00 69.44 1096 ILE A N 1
ATOM 8627 C CA . ILE A 1 1096 ? 15.985 -29.281 -3.850 1.00 69.44 1096 ILE A CA 1
ATOM 8628 C C . ILE A 1 1096 ? 16.918 -30.470 -3.583 1.00 69.44 1096 ILE A C 1
ATOM 8630 O O . ILE A 1 1096 ? 17.875 -30.343 -2.816 1.00 69.44 1096 ILE A O 1
ATOM 8634 N N . ILE A 1 1097 ? 16.674 -31.612 -4.239 1.00 73.94 1097 ILE A N 1
ATOM 8635 C CA . ILE A 1 1097 ? 17.514 -32.812 -4.118 1.00 73.94 1097 ILE A CA 1
ATOM 8636 C C . ILE A 1 1097 ? 18.935 -32.512 -4.600 1.00 73.94 1097 ILE A C 1
ATOM 8638 O O . ILE A 1 1097 ? 19.885 -32.737 -3.850 1.00 73.94 1097 ILE A O 1
ATOM 8642 N N . LYS A 1 1098 ? 19.088 -31.940 -5.801 1.00 76.69 1098 LYS A N 1
ATOM 8643 C CA . LYS A 1 1098 ? 20.398 -31.611 -6.373 1.00 76.69 1098 LYS A CA 1
ATOM 8644 C C . LYS A 1 1098 ? 21.200 -30.666 -5.470 1.00 76.69 1098 LYS A C 1
ATOM 8646 O O . LYS A 1 1098 ? 22.336 -30.986 -5.130 1.00 76.69 1098 LYS A O 1
ATOM 8651 N N . CYS A 1 1099 ? 20.619 -29.551 -5.023 1.00 70.00 1099 CYS A N 1
ATOM 8652 C CA . CYS A 1 1099 ? 21.305 -28.603 -4.138 1.00 70.00 1099 CYS A CA 1
ATOM 8653 C C . CYS A 1 1099 ? 21.686 -29.234 -2.786 1.00 70.00 1099 CYS A C 1
ATOM 8655 O O . CYS A 1 1099 ? 22.748 -28.936 -2.238 1.00 70.00 1099 CYS A O 1
ATOM 8657 N N . TYR A 1 1100 ? 20.857 -30.139 -2.256 1.00 70.88 1100 TYR A N 1
ATOM 8658 C CA . TYR A 1 1100 ? 21.134 -30.867 -1.015 1.00 70.88 1100 TYR A CA 1
ATOM 8659 C C . TYR A 1 1100 ? 22.242 -31.928 -1.170 1.00 70.88 1100 TYR A C 1
ATOM 8661 O O . TYR A 1 1100 ? 23.010 -32.155 -0.230 1.00 70.88 1100 TYR A O 1
ATOM 8669 N N . GLU A 1 1101 ? 22.374 -32.552 -2.343 1.00 74.31 1101 GLU A N 1
ATOM 8670 C CA . GLU A 1 1101 ? 23.497 -33.439 -2.674 1.00 74.31 1101 GLU A CA 1
ATOM 8671 C C . GLU A 1 1101 ? 24.793 -32.657 -2.931 1.00 74.31 1101 GLU A C 1
ATOM 8673 O O . GLU A 1 1101 ? 25.833 -33.010 -2.372 1.00 74.31 1101 GLU A O 1
ATOM 8678 N N . GLU A 1 1102 ? 24.743 -31.551 -3.677 1.00 71.69 1102 GLU A N 1
ATOM 8679 C CA . GLU A 1 1102 ? 25.900 -30.679 -3.930 1.00 71.69 1102 GLU A CA 1
ATOM 8680 C C . GLU A 1 1102 ? 26.463 -30.094 -2.623 1.00 71.69 1102 GLU A C 1
ATOM 8682 O O . GLU A 1 1102 ? 27.672 -30.157 -2.397 1.00 71.69 1102 GLU A O 1
ATOM 8687 N N . MET A 1 1103 ? 25.606 -29.654 -1.692 1.00 72.94 1103 MET A N 1
ATOM 8688 C CA . MET A 1 1103 ? 26.014 -29.228 -0.343 1.00 72.94 1103 MET A CA 1
ATOM 8689 C C . MET A 1 1103 ? 26.733 -30.342 0.445 1.00 72.94 1103 MET A C 1
ATOM 8691 O O . MET A 1 1103 ? 27.695 -30.071 1.171 1.00 72.94 1103 MET A O 1
ATOM 8695 N N . LYS A 1 1104 ? 26.295 -31.604 0.309 1.00 70.88 1104 LYS A N 1
ATOM 8696 C CA . LYS A 1 1104 ? 26.950 -32.761 0.948 1.00 70.88 1104 LYS A CA 1
ATOM 8697 C C . LYS A 1 1104 ? 28.302 -33.074 0.314 1.00 70.88 1104 LYS A C 1
ATOM 8699 O O . LYS A 1 1104 ? 29.250 -33.354 1.044 1.00 70.88 1104 LYS A O 1
ATOM 8704 N N . VAL A 1 1105 ? 28.410 -32.994 -1.013 1.00 73.69 1105 VAL A N 1
ATOM 8705 C CA . VAL A 1 1105 ? 29.678 -33.163 -1.746 1.00 73.69 1105 VAL A CA 1
ATOM 8706 C C . VAL A 1 1105 ? 30.669 -32.045 -1.401 1.00 73.69 1105 VAL A C 1
ATOM 8708 O O . VAL A 1 1105 ? 31.857 -32.317 -1.239 1.00 73.69 1105 VAL A O 1
ATOM 8711 N N . ALA A 1 1106 ? 30.188 -30.819 -1.173 1.00 66.75 1106 ALA A N 1
ATOM 8712 C CA . ALA A 1 1106 ? 30.984 -29.695 -0.671 1.00 66.75 1106 ALA A CA 1
ATOM 8713 C C . ALA A 1 1106 ? 31.460 -29.859 0.793 1.00 66.75 1106 ALA A C 1
ATOM 8715 O O . ALA A 1 1106 ? 32.268 -29.061 1.270 1.00 66.75 1106 ALA A O 1
ATOM 8716 N N . GLY A 1 1107 ? 30.989 -30.882 1.521 1.00 61.81 1107 GLY A N 1
ATOM 8717 C CA . GLY A 1 1107 ? 31.412 -31.186 2.893 1.00 61.81 1107 GLY A CA 1
ATOM 8718 C C . GLY A 1 1107 ? 30.863 -30.236 3.965 1.00 61.81 1107 GLY A C 1
ATOM 8719 O O . GLY A 1 1107 ? 31.377 -30.212 5.086 1.00 61.81 1107 GLY A O 1
ATOM 8720 N N . ILE A 1 1108 ? 29.834 -29.449 3.644 1.00 68.62 1108 ILE A N 1
ATOM 8721 C CA . ILE A 1 1108 ? 29.246 -28.456 4.550 1.00 68.62 1108 ILE A CA 1
ATOM 8722 C C . ILE A 1 1108 ? 28.363 -29.164 5.587 1.00 68.62 1108 ILE A C 1
ATOM 8724 O O . ILE A 1 1108 ? 27.522 -29.999 5.251 1.00 68.62 1108 ILE A O 1
ATOM 8728 N N . GLN A 1 1109 ? 28.531 -28.829 6.871 1.00 61.28 1109 GLN A N 1
ATOM 8729 C CA . GLN A 1 1109 ? 27.650 -29.348 7.920 1.00 61.28 1109 GLN A CA 1
ATOM 8730 C C . GLN A 1 1109 ? 26.268 -28.697 7.818 1.00 61.28 1109 GLN A C 1
ATOM 8732 O O . GLN A 1 1109 ? 26.146 -27.477 7.921 1.00 61.28 1109 GLN A O 1
ATOM 8737 N N . VAL A 1 1110 ? 25.231 -29.522 7.646 1.00 64.06 1110 VAL A N 1
ATOM 8738 C CA . VAL A 1 1110 ? 23.840 -29.065 7.516 1.00 64.06 1110 VAL A CA 1
ATOM 8739 C C . VAL A 1 1110 ? 23.417 -28.329 8.786 1.00 64.06 1110 VAL A C 1
ATOM 8741 O O . VAL A 1 1110 ? 23.324 -28.923 9.863 1.00 64.06 1110 VAL A O 1
ATOM 8744 N N . SER A 1 1111 ? 23.175 -27.025 8.671 1.00 68.38 1111 SER A N 1
ATOM 8745 C CA . SER A 1 1111 ? 22.707 -26.214 9.791 1.00 68.38 1111 SER A CA 1
ATOM 8746 C C . SER A 1 1111 ? 21.216 -26.435 10.058 1.00 68.38 1111 SER A C 1
ATOM 8748 O O . SER A 1 1111 ? 20.449 -26.845 9.184 1.00 68.38 1111 SER A O 1
ATOM 8750 N N . LYS A 1 1112 ? 20.768 -26.101 11.275 1.00 68.06 1112 LYS A N 1
ATOM 8751 C CA . LYS A 1 1112 ? 19.338 -26.130 11.625 1.00 68.06 1112 LYS A CA 1
ATOM 8752 C C . LYS A 1 1112 ? 18.499 -25.230 10.702 1.00 68.06 1112 LYS A C 1
ATOM 8754 O O . LYS A 1 1112 ? 17.341 -25.540 10.450 1.00 68.06 1112 LYS A O 1
ATOM 8759 N N . GLN A 1 1113 ? 19.081 -24.140 10.203 1.00 63.38 1113 GLN A N 1
ATOM 8760 C CA . GLN A 1 1113 ? 18.419 -23.227 9.277 1.00 63.38 1113 GLN A CA 1
ATOM 8761 C C . GLN A 1 1113 ? 18.137 -23.905 7.928 1.00 63.38 1113 GLN A C 1
ATOM 8763 O O . GLN A 1 1113 ? 16.988 -23.920 7.497 1.00 63.38 1113 GLN A O 1
ATOM 8768 N N . VAL A 1 1114 ? 19.126 -24.594 7.343 1.00 65.62 1114 VAL A N 1
ATOM 8769 C CA . VAL A 1 1114 ? 18.924 -25.395 6.120 1.00 65.62 1114 VAL A CA 1
ATOM 8770 C C . VAL A 1 1114 ? 17.848 -26.469 6.317 1.00 65.62 1114 VAL A C 1
ATOM 8772 O O . VAL A 1 1114 ? 17.041 -26.680 5.421 1.00 65.62 1114 VAL A O 1
ATOM 8775 N N . TYR A 1 1115 ? 17.765 -27.111 7.489 1.00 71.12 1115 TYR A N 1
ATOM 8776 C CA . TYR A 1 1115 ? 16.672 -28.051 7.771 1.00 71.12 1115 TYR A CA 1
ATOM 8777 C C . TYR A 1 1115 ? 15.287 -27.384 7.804 1.00 71.12 1115 TYR A C 1
ATOM 8779 O O . TYR A 1 1115 ? 14.353 -27.924 7.217 1.00 71.12 1115 TYR A O 1
ATOM 8787 N N . MET A 1 1116 ? 15.142 -26.213 8.437 1.00 69.88 1116 MET A N 1
ATOM 8788 C CA . MET A 1 1116 ? 13.877 -25.458 8.440 1.00 69.88 1116 MET A CA 1
ATOM 8789 C C . MET A 1 1116 ? 13.462 -25.036 7.023 1.00 69.88 1116 MET A C 1
ATOM 8791 O O . MET A 1 1116 ? 12.302 -25.191 6.648 1.00 69.88 1116 MET A O 1
ATOM 8795 N N . GLU A 1 1117 ? 14.410 -24.554 6.222 1.00 71.38 1117 GLU A N 1
ATOM 8796 C CA . GLU A 1 1117 ? 14.156 -24.080 4.858 1.00 71.38 1117 GLU A CA 1
ATOM 8797 C C . GLU A 1 1117 ? 13.913 -25.239 3.875 1.00 71.38 1117 GLU A C 1
ATOM 8799 O O . GLU A 1 1117 ? 13.081 -25.104 2.983 1.00 71.38 1117 GLU A O 1
ATOM 8804 N N . LEU A 1 1118 ? 14.517 -26.418 4.086 1.00 69.94 1118 LEU A N 1
ATOM 8805 C CA . LEU A 1 1118 ? 14.141 -27.662 3.396 1.00 69.94 1118 LEU A CA 1
ATOM 8806 C C . LEU A 1 1118 ? 12.687 -28.056 3.690 1.00 69.94 1118 LEU A C 1
ATOM 8808 O O . LEU A 1 1118 ? 11.959 -28.429 2.773 1.00 69.94 1118 LEU A O 1
ATOM 8812 N N . ILE A 1 1119 ? 12.252 -27.979 4.953 1.00 71.38 1119 ILE A N 1
ATOM 8813 C CA . ILE A 1 1119 ? 10.865 -28.278 5.352 1.00 71.38 1119 ILE A CA 1
ATOM 8814 C C . ILE A 1 1119 ? 9.896 -27.309 4.661 1.00 71.38 1119 ILE A C 1
ATOM 8816 O O . ILE A 1 1119 ? 8.877 -27.747 4.127 1.00 71.38 1119 ILE A O 1
ATOM 8820 N N . GLU A 1 1120 ? 10.225 -26.016 4.621 1.00 71.50 1120 GLU A N 1
ATOM 8821 C CA . GLU A 1 1120 ? 9.412 -25.001 3.945 1.00 71.50 1120 GLU A CA 1
ATOM 8822 C C . GLU A 1 1120 ? 9.400 -25.181 2.416 1.00 71.50 1120 GLU A C 1
ATOM 8824 O O . GLU A 1 1120 ? 8.335 -25.106 1.806 1.00 71.50 1120 GLU A O 1
ATOM 8829 N N . ALA A 1 1121 ? 10.540 -25.486 1.791 1.00 70.69 1121 ALA A N 1
ATOM 8830 C CA . ALA A 1 1121 ? 10.637 -25.736 0.352 1.00 70.69 1121 ALA A CA 1
ATOM 8831 C C . ALA A 1 1121 ? 9.854 -26.994 -0.067 1.00 70.69 1121 ALA A C 1
ATOM 8833 O O . ALA A 1 1121 ? 9.042 -26.932 -0.990 1.00 70.69 1121 ALA A O 1
ATOM 8834 N N . TYR A 1 1122 ? 9.989 -28.113 0.657 1.00 73.56 1122 TYR A N 1
ATOM 8835 C CA . TYR A 1 1122 ? 9.166 -29.303 0.405 1.00 73.56 1122 TYR A CA 1
ATOM 8836 C C . TYR A 1 1122 ? 7.671 -29.040 0.643 1.00 73.56 1122 TYR A C 1
ATOM 8838 O O . TYR A 1 1122 ? 6.847 -29.595 -0.083 1.00 73.56 1122 TYR A O 1
ATOM 8846 N N . ALA A 1 1123 ? 7.301 -28.179 1.599 1.00 70.50 1123 ALA A N 1
ATOM 8847 C CA . ALA A 1 1123 ? 5.911 -27.766 1.799 1.00 70.50 1123 ALA A CA 1
ATOM 8848 C C . ALA A 1 1123 ? 5.385 -26.884 0.647 1.00 70.50 1123 ALA A C 1
ATOM 8850 O O . ALA A 1 1123 ? 4.279 -27.132 0.167 1.00 70.50 1123 ALA A O 1
ATOM 8851 N N . LYS A 1 1124 ? 6.179 -25.924 0.144 1.00 69.25 1124 LYS A N 1
ATOM 8852 C CA . LYS A 1 1124 ? 5.865 -25.121 -1.058 1.00 69.25 1124 LYS A CA 1
ATOM 8853 C C . LYS A 1 1124 ? 5.689 -26.000 -2.302 1.00 69.25 1124 LYS A C 1
ATOM 8855 O O . LYS A 1 1124 ? 4.761 -25.778 -3.072 1.00 69.25 1124 LYS A O 1
ATOM 8860 N N . CYS A 1 1125 ? 6.507 -27.042 -2.456 1.00 67.38 1125 CYS A N 1
ATOM 8861 C CA . CYS 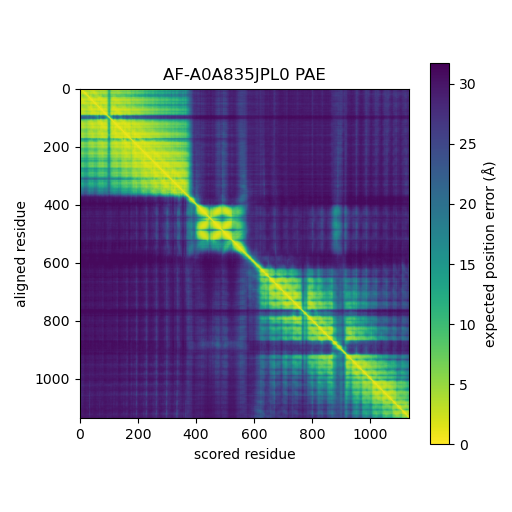A 1 1125 ? 6.372 -28.058 -3.507 1.00 67.38 1125 CYS A CA 1
ATOM 8862 C C . CYS A 1 1125 ? 5.277 -29.118 -3.228 1.00 67.38 1125 CYS A C 1
ATOM 8864 O O . CYS A 1 1125 ? 5.197 -30.117 -3.941 1.00 67.38 1125 CYS A O 1
ATOM 8866 N N . GLY A 1 1126 ? 4.453 -28.955 -2.184 1.00 70.25 1126 GLY A N 1
ATOM 8867 C CA . GLY A 1 1126 ? 3.333 -29.848 -1.848 1.00 70.25 1126 GLY A CA 1
ATOM 8868 C C . GLY A 1 1126 ? 3.708 -31.207 -1.233 1.00 70.25 1126 GLY A C 1
ATOM 8869 O O . GLY A 1 1126 ? 2.823 -31.999 -0.908 1.00 70.25 1126 GLY A O 1
ATOM 8870 N N . GLN A 1 1127 ? 4.993 -31.504 -1.021 1.00 72.31 1127 GLN A N 1
ATOM 8871 C CA . GLN A 1 1127 ? 5.476 -32.807 -0.542 1.00 72.31 1127 GLN A CA 1
ATOM 8872 C C . GLN A 1 1127 ? 5.533 -32.899 0.987 1.00 72.31 1127 GLN A C 1
ATOM 8874 O O . GLN A 1 1127 ? 6.585 -33.107 1.599 1.00 72.31 1127 GLN A O 1
ATOM 8879 N N . LEU A 1 1128 ? 4.356 -32.803 1.609 1.00 68.25 1128 LEU A N 1
ATOM 8880 C CA . LEU A 1 1128 ? 4.179 -32.821 3.066 1.00 68.25 1128 LEU A CA 1
ATOM 8881 C C . LEU A 1 1128 ? 4.780 -34.064 3.752 1.00 68.25 1128 LEU A C 1
ATOM 8883 O O . LEU A 1 1128 ? 5.287 -33.952 4.865 1.00 68.25 1128 LEU A O 1
ATOM 8887 N N . GLU A 1 1129 ? 4.791 -35.235 3.106 1.00 69.06 1129 GLU A N 1
ATOM 8888 C CA . GLU A 1 1129 ? 5.425 -36.438 3.673 1.00 69.06 1129 GLU A CA 1
ATOM 8889 C C . GLU A 1 1129 ? 6.958 -36.352 3.714 1.00 69.06 1129 GLU A C 1
ATOM 8891 O O . GLU A 1 1129 ? 7.568 -36.816 4.678 1.00 69.06 1129 GLU A O 1
ATOM 8896 N N . LYS A 1 1130 ? 7.604 -35.700 2.735 1.00 67.06 1130 LYS A N 1
ATOM 8897 C CA . LYS A 1 1130 ? 9.056 -35.458 2.795 1.00 67.06 1130 LYS A CA 1
ATOM 8898 C C . LYS A 1 1130 ? 9.392 -34.380 3.818 1.00 67.06 1130 LYS A C 1
ATOM 8900 O O . LYS A 1 1130 ? 10.329 -34.560 4.588 1.00 67.06 1130 LYS A O 1
ATOM 8905 N N . ALA A 1 1131 ? 8.575 -33.330 3.917 1.00 67.88 1131 ALA A N 1
ATOM 8906 C CA . ALA A 1 1131 ? 8.691 -32.339 4.988 1.00 67.88 1131 ALA A CA 1
ATOM 8907 C C . ALA A 1 1131 ? 8.614 -32.998 6.386 1.00 67.88 1131 ALA A C 1
ATOM 8909 O O . ALA A 1 1131 ? 9.467 -32.733 7.234 1.00 67.88 1131 ALA A O 1
ATOM 8910 N N . LYS A 1 1132 ? 7.681 -33.942 6.605 1.00 66.12 1132 LYS A N 1
ATOM 8911 C CA . LYS A 1 1132 ? 7.620 -34.760 7.835 1.00 66.12 1132 LYS A CA 1
ATOM 8912 C C . LYS A 1 1132 ? 8.884 -35.597 8.053 1.00 66.12 1132 LYS A C 1
ATOM 8914 O O . LYS A 1 1132 ? 9.416 -35.599 9.161 1.00 66.12 1132 LYS A O 1
ATOM 8919 N N . GLN A 1 1133 ? 9.390 -36.279 7.023 1.00 68.25 1133 GLN A N 1
ATOM 8920 C CA . GLN A 1 1133 ? 10.630 -37.059 7.136 1.00 68.25 1133 GLN A CA 1
ATOM 8921 C C . GLN A 1 1133 ? 11.820 -36.176 7.544 1.00 68.25 1133 GLN A C 1
ATOM 8923 O O . GLN A 1 1133 ? 12.570 -36.555 8.441 1.00 68.25 1133 GLN A O 1
ATOM 8928 N N . VAL A 1 1134 ? 11.940 -34.967 6.985 1.00 66.31 1134 VAL A N 1
ATOM 8929 C CA . VAL A 1 1134 ? 12.978 -33.997 7.376 1.00 66.31 1134 VAL A CA 1
ATOM 8930 C C . VAL A 1 1134 ? 12.785 -33.492 8.817 1.00 66.31 1134 VAL A C 1
ATOM 8932 O O . VAL A 1 1134 ? 13.776 -33.307 9.512 1.00 66.31 1134 VAL A O 1
ATOM 8935 N N . THR A 1 1135 ? 11.553 -33.365 9.333 1.00 57.38 1135 THR A N 1
ATOM 8936 C CA . THR A 1 1135 ? 11.322 -33.088 10.775 1.00 57.38 1135 THR A CA 1
ATOM 8937 C C . THR A 1 1135 ? 11.636 -34.261 11.716 1.00 57.38 1135 THR A C 1
ATOM 8939 O O . THR A 1 1135 ? 11.574 -34.085 12.932 1.00 57.38 1135 THR A O 1
ATOM 8942 N N . SER A 1 1136 ? 11.939 -35.452 11.185 1.00 51.22 1136 SER A N 1
ATOM 8943 C CA . SER A 1 1136 ? 12.220 -36.669 11.968 1.00 51.22 1136 SER A CA 1
ATOM 8944 C C . SER A 1 1136 ? 13.701 -37.080 12.010 1.00 51.22 1136 SER A C 1
ATOM 8946 O O . SER A 1 1136 ? 14.015 -38.127 12.579 1.00 51.22 1136 SER A O 1
ATOM 8948 N N . MET A 1 1137 ? 14.591 -36.267 11.425 1.00 50.34 1137 MET A N 1
ATOM 8949 C CA . MET A 1 1137 ? 16.056 -36.429 11.436 1.00 50.34 1137 MET A CA 1
ATOM 8950 C C . MET A 1 1137 ? 16.745 -35.446 12.393 1.00 50.34 1137 MET A C 1
ATOM 8952 O O . MET A 1 1137 ? 17.816 -35.832 12.913 1.00 50.34 1137 MET A O 1
#

Foldseek 3Di:
DPPQLLVCLQVLPLVVVVVVCVVPVVVQVDADPQQDGSLLSNLLNLNQSSNVVSCVSPVVLQVRATNQQDGSLLSNLLSLNLVNNVVSLVCLQPCPVVCPVPPPDDSCVQQQQATPQSQGSLLSNLLNLNQSSLLVSCVSPVCQQQDATNQFDGSLLSNLLSLNLVSNVSNLVSDLNGRFAGGQRQGSLLSNLLNVVVSNNVVCCVSPVVLQCRAGNQQHGSLLNCLLVLPLPSVQVSLVSPLVQQQGATNQFDGSLLNNLLNQNLSSNVSNCVSVVVSQCGAGPFRDGSLLSNLLNLRLNNLVSLCVDPSNLVLLCRATNQQARSLLSNLVSVSVSSNLVSLPDPSHDQPGAGNVRDGSCNSPVVVVVVNVVPPPPDPPPPCVVVVVVVCVVPVDDDDDDDPVVVVVVLVVLLVLLVVLLVLLVVLLVVLVVDVVVAQQDADCDPDPRGRPRPQVVDPLSVLLNVLSVLLNVLSVVLNVLSVVLVVDDSVCNVVSSVSSVLSSLSSVLSSVSNVLSSVVSNDDDPPVSVVVVVVSVVVVVVVVVVSVVVVVVVVVVVVVVVVVVVVVVPPPDDDDDDDDDDDDDDDDDDDDDDDDDDDDDDDDDDDPPPVPVVVVVVVVVVVVVVLVVLVVCCVPPNDVVSVVVVVVVVDDQDPVSLQSSLVVLLVVLVVDPDPVSNVVSLVVLVVSLVVCVVVVHQCDCSRPVSVLVSCLQVLPVVSNVVVVVSNCVRDVVCVLVSLLSVLSSCLSVVVVVVLVVLLVVLVDDDPDDPDDALVRVCPPDPPSVSSLSNLLSNLLSVLVDPVVPSNVSSLVRDDPVPDDDLVSLLSNLLSCLQVVVVVSLLVVLVVCVVVPHDLQSSLSSLLSSLQRHDDCVVVVVVVVCVVPDDVVVVVVVVVVVVVVVDDDDDDDDDDDDPDDPDDLVSSVVSSVVVCVVSVHDRDPVSLLVSLLVCLVVLNLVVSVVSVVVCVVVPHADDVVSLVSSLVSCLVNVPLVCLVVSVVVCVVRVHDQDLVNLLSSLLSCLVVVVLVVSVVSVVVCVVVVHQHALSSLLSNLLSCLVVVNVVSNVVSVVVCVVRVYDHALSNLLSQLLSDDDPVSNVVSVVVCVVSVYDNDPSSLVSNLNSCVNVVNNVVSVVSVVD

pLDDT: mean 70.34, std 19.12, range [19.84, 96.19]

Sequence (1137 aa):
MDSRLYRVAKSGNVFVLRQLLNENPWLLTKLTPQGNTPLHIAVQFGHKGVVVEIYERCGSLLTRLNSSGDSPLHVAARSGHLSIVDFLVREVLSAERISAEIGNTGKYDMLRQGNKENNTVLHEAVRNGNMSVVQLLLRVDPKLACFENYAGESPLFLAAREGKKDILNQILKTTQSSAHGGSEGQTALHAAVIERHSDITEILLREKPHLITEADHHDRTPLYYAAFLGDCEAVGRLLELDKSIAYVFEKNGHSPLHVAALYGHANVIKRIIHTCPDSGELLDLNGRSVLHFAVLSGKVNVVRCVLEVAELQCLVNQADNGGNTPLHLAAIERQTRILRWLIWDERVDQRARNENGLSVFDIDESIRETCFTYRCNIITCIWRKLVSVSNRITGKKNPPCADQEAIARIQTYKRMGNTLLLVATLIATVTFAAAFTMPGGFNNDLGPKQGVALLESSRRLRWFIFSDAIAMASSIIAACIIFWGAIINDESYVYYLATATVLTCIALQSAAIAFLSGISAALPDQHFFDRIGVFWVVVAVIMSDVVLIILLNLCLLLFSLVLFVDVLKINSLDLEEAGDKKVVEKVFKTPWLSNWKKNNIGIQRKEISYERKQKWIFKTSQVYRFDRLVDTCAFKLGIDATMDIFGMLGRETGLKELNALMKMCIEQCWDTNDENAAMKQISQVLKLFTLMKEQGFPIEEESYGPFLMLLIDKGMVEEFYLCYGIIKDTNPSEIARLGYYDMRLYIRVNDEEKIQELCNCICTDDGGDENINLRDRATMYKDAEYLIPVAENYLLALCESDQKNYLLQLLETVDITILSSLSNLVSIFKSLGRLSLESYVEKFLLVLKNCDYGAEDISTLIFSYATCIPYIADYIISIVLMLILPAAISMVLFSLVCNNMTVAGNVNGQNYHINCSITVEDVVSKFKTLHTVMEMSPSSTSYERLVVYSCNLLKVQQAIDIVDQLCDEGFTVSINTIHSMLNASEASLDFNLVQRIYSLIYHLDLTPTNETFRRMIHLSVKMKDFDGAFGLLNDLKKLNFTPTASMYNAIMDGYFHEKNISGAMMVLEQMELADVKPDSATYSCLISNCSNEDQIIKCYEEMKVAGIQVSKQVYMELIEAYAKCGQLEKAKQVTSM

Radius of gyration: 43.3 Å; Cα contacts (8 Å, |Δi|>4): 1228; chains: 1; bounding box: 98×109×124 Å

InterPro domains:
  IPR002110 Ankyrin repeat [PF12796] (5-89)
  IPR002110 Ankyrin repeat [PF12796] (115-173)
  IPR002110 Ankyrin repeat [PF12796] (184-242)
  IPR002110 Ankyrin repeat [PF12796] (257-349)
  IPR002110 Ankyrin repeat [PS50088] (34-67)
  IPR002110 Ankyrin repeat [PS50088] (68-90)
  IPR002110 Ankyrin repeat [PS50088] (117-139)
  IPR002110 Ankyrin repeat [PS50088] (184-206)
  IPR002110 Ankyrin repeat [PS50088] (252-273)
  IPR002110 Ankyrin repeat [PS50088] (322-343)
  IPR002110 Ankyrin repeat [SM00248] (34-63)
  IPR002110 Ankyrin repeat [SM00248] (68-97)
  IPR002110 Ankyrin repeat [SM00248] (117-146)
  IPR002110 Ankyrin repeat [SM00248] (151-180)
  IPR002110 Ankyrin repeat [SM00248] (184-214)
  IPR002110 Ankyrin repeat [SM00248] (218-247)
  IPR002110 Ankyrin repeat [SM00248] (252-281)
  IPR002110 Ankyrin repeat [SM00248] (286-315)
  IPR002110 Ankyrin repeat [SM00248] (322-352)
  IPR002885 Pentatricopeptide repeat [PF01535] (1118-1134)

Organism: NCBI:txid1413687

Solvent-accessible surface area (backbone atoms only — not comparable to full-atom values): 63194 Å² total; per-residue (Å²): 76,55,70,65,60,53,53,33,30,63,65,43,43,45,67,65,44,52,50,54,43,72,74,41,61,73,59,66,74,40,33,41,98,62,37,37,41,58,57,36,46,8,36,54,61,60,21,53,69,35,36,50,54,49,37,79,76,41,57,72,58,56,79,43,52,27,71,64,36,38,32,35,61,32,40,18,24,46,57,42,38,44,80,46,41,58,47,55,53,49,50,60,67,64,46,75,81,62,53,81,85,46,86,86,69,64,83,56,46,84,60,63,50,37,26,74,55,35,46,24,35,56,38,35,8,43,74,59,65,21,51,72,38,42,56,50,48,44,72,72,42,54,66,59,36,50,45,54,23,78,61,34,39,6,41,40,15,39,15,29,52,72,66,33,54,69,54,35,51,52,48,51,76,69,33,83,81,38,34,39,39,16,57,68,52,27,38,24,51,36,32,8,44,72,68,64,34,60,84,44,33,60,50,41,51,70,79,44,54,69,56,60,78,47,46,23,78,55,46,43,32,37,52,35,50,16,24,59,71,44,38,53,61,59,42,45,61,49,51,74,75,47,61,71,63,59,74,45,50,24,80,85,33,47,29,30,56,35,39,12,20,46,74,36,27,39,66,32,48,54,55,49,37,79,76,41,44,75,59,53,77,48,55,30,84,57,43,40,33,39,59,40,36,8,44,81,52,68,20,52,65,21,45,52,47,41,73,70,37,81,74,39,56,73,58,55,62,44,45,24,73,61,34,43,22,41,60,39,49,15,54,75,72,60,36,61,75,51,34,52,57,48,70,71,37,86,81,43,64,77,78,51,51,24,71,88,66,45,31,45,51,75,75,41,60,72,55,50,63,66,50,62,68,62,81,61,66,69,70,66,58,58,53,59,56,54,50,61,56,52,48,68,76,53,86,69,82,87,84,85,80,66,67,69,56,52,59,51,49,54,53,50,51,56,52,49,46,53,53,48,36,51,52,16,52,49,49,26,54,52,32,61,49,45,74,74,61,46,60,72,36,58,32,81,59,93,56,101,56,46,71,39,55,67,46,76,88,40,70,44,48,54,53,17,55,54,25,27,50,51,11,26,52,34,7,49,52,22,30,49,38,44,52,54,30,73,75,44,67,72,90,55,31,63,58,34,46,52,56,21,51,56,29,39,52,51,13,53,52,25,40,50,52,13,55,53,28,33,50,64,57,59,52,84,64,60,78,61,50,53,54,51,48,52,53,48,49,53,49,49,48,54,51,47,51,50,51,48,50,53,51,49,50,52,49,48,51,57,46,52,62,52,58,57,61,60,60,69,78,67,85,81,73,89,88,88,88,86,88,85,90,87,88,77,87,85,78,92,84,85,88,87,88,86,88,87,83,90,88,85,89,86,85,84,89,90,67,96,67,68,58,63,63,52,58,51,57,58,46,63,62,41,50,71,52,45,53,56,43,50,54,57,38,36,78,73,62,34,63,72,58,39,51,52,50,42,55,74,68,74,51,83,86,47,74,65,62,51,47,50,53,44,50,53,38,52,54,51,42,71,77,44,88,49,66,70,58,32,52,51,38,52,55,49,43,52,48,51,53,52,49,36,61,76,72,68,53,86,86,48,65,90,64,46,50,69,52,53,50,53,31,33,78,72,59,39,63,69,64,42,51,56,49,51,51,59,47,52,77,72,42,70,85,48,55,31,62,52,36,23,55,55,47,42,33,33,67,67,67,63,41,65,68,56,52,49,48,61,54,39,73,75,67,66,81,90,78,84,70,104,81,74,54,71,76,57,59,43,73,77,39,92,75,35,74,56,53,59,54,28,52,52,23,39,51,53,36,38,40,77,49,88,55,60,68,63,44,48,60,48,65,73,67,55,68,75,90,72,61,91,47,71,69,59,51,37,49,48,30,26,30,39,14,60,68,67,41,60,73,58,50,56,53,49,53,53,53,42,64,74,64,78,54,55,67,56,59,54,34,46,34,48,47,39,19,39,78,32,53,76,69,62,66,63,57,52,53,50,52,54,48,64,76,72,51,63,68,76,56,49,56,53,51,51,51,53,56,50,64,75,59,70,76,83,83,88,78,82,95,71,83,88,74,85,79,69,91,73,56,67,66,59,33,54,48,51,40,50,52,52,29,62,74,69,74,48,81,80,35,64,70,42,51,49,50,52,34,47,51,26,17,75,70,48,35,46,67,64,23,48,60,49,51,55,51,40,47,76,73,68,46,84,82,60,72,65,55,56,52,41,40,53,55,19,34,68,72,57,64,53,67,80,49,57,62,52,54,52,51,47,42,65,74,66,76,52,83,80,46,75,65,55,52,42,52,52,34,48,47,25,30,76,70,68,34,54,69,59,29,54,46,53,57,53,49,41,49,73,71,73,48,81,85,51,50,73,48,51,40,46,52,27,52,39,24,51,78,71,66,34,60,69,56,31,53,48,42,53,55,56,31,55,78,64,80,38,67,83,48,68,62,44,56,28,60,53,34,58,67,40,80,46,70,70,53,42,52,47,54,55,49,52,42,53,74,69,67,57,75,85,43,74,63,38,54,54,31,48,32,50,26,30,44,75,61,66,37,53,71,58,24,50,53,63,76,74,113

Nearest PDB structures (foldseek):
  5et0-assembly2_C  TM=6.763E-01  e=2.315E-11  Mus musculus
  4wn4-assembly2_B  TM=6.277E-01  e=8.012E-07  synthetic construct
  4wsl-assembly1_A  TM=5.718E-01  e=3.746E-07  synthetic construct
  8rdj-assembly1_G  TM=2.879E-01  e=7.149E-07  Sinapis alba
  8any-assembly1_A5  TM=2.705E-01  e=4.239E-04  Homo sapiens